Protein AF-0000000084554811 (afdb_homodimer)

Sequence (1140 aa):
MRKYLFRHKGLFVITAIMAILVRTIDVCIAFIFKYITDVAQAGDIEGYKIIVIVMVGYFILNSSMSIIGKNVQHYYIKKTMIFLKMDIFSNILKKDIKDFNGDNSGKYISMLSSDVSLIENDYFTNIFEIIRVIFGFILAVVSMVTLSIEITISVFLLGILSFLLPQIFGEKLSKYRSEYSSSQGVFISKVKDILLGFDVIKSFNVENKMIEEYSKYNNDAESKKNKFNIFETPVGGIAIFMAYGIFTVVFGIGSYLCIKGKITIGTMFACVQLSNNVTQPIMMSIQYINKIKSLKEISAKIEKLSEDTGEDKLLIEKTQFNKEIVFDNISFSYDKERKILNSINLCFKKGKKYAIVGASGGGKSTILKLLLKYYENYSGNILVDGTELKNISSENLYKLEGIIQQNVFIFDASLKDNITLFGSYSNSEINRAIEISGLNPLLIRLKDGLNSELGENGNLLSGGEKQRISIARAVIKNTPIMLLDEATSSLDNETAYAIEKTLVAMKDITSVVVTHRLWGDILKEYDEIIVMKNGEIVEQGNFYELLQLKRYFYGLYYISQGEYEEKEIIMRKYLFRHKGLFVITAIMAILVRTIDVCIAFIFKYITDVAQAGDIEGYKIIVIVMVGYFILNSSMSIIGKNVQHYYIKKTMIFLKMDIFSNILKKDIKDFNGDNSGKYISMLSSDVSLIENDYFTNIFEIIRVIFGFILAVVSMVTLSIEITISVFLLGILSFLLPQIFGEKLSKYRSEYSSSQGVFISKVKDILLGFDVIKSFNVENKMIEEYSKYNNDAESKKNKFNIFETPVGGIAIFMAYGIFTVVFGIGSYLCIKGKITIGTMFACVQLSNNVTQPIMMSIQYINKIKSLKEISAKIEKLSEDTGEDKLLIEKTQFNKEIVFDNISFSYDKERKILNSINLCFKKGKKYAIVGASGGGKSTILKLLLKYYENYSGNILVDGTELKNISSENLYKLEGIIQQNVFIFDASLKDNITLFGSYSNSEINRAIEISGLNPLLIRLKDGLNSELGENGNLLSGGEKQRISIARAVIKNTPIMLLDEATSSLDNETAYAIEKTLVAMKDITSVVVTHRLWGDILKEYDEIIVMKNGEIVEQGNFYELLQLKRYFYGLYYISQGEYEEKEII

InterPro domains:
  IPR003439 ABC transporter-like, ATP-binding domain [PF00005] (341-489)
  IPR003439 ABC transporter-like, ATP-binding domain [PS50893] (325-559)
  IPR003593 AAA+ ATPase domain [SM00382] (350-536)
  IPR011527 ABC transporter type 1, transmembrane domain [PF00664] (13-281)
  IPR011527 ABC transporter type 1, transmembrane domain [PS50929] (13-294)
  IPR017871 ABC transporter-like, conserved site [PS00211] (461-475)
  IPR027417 P-loop containing nucleoside triphosphate hydrolase [G3DSA:3.40.50.300] (315-563)
  IPR027417 P-loop containing nucleoside triphosphate hydrolase [SSF52540] (319-558)
  IPR036640 ABC transporter type 1, transmembrane domain superfamily [G3DSA:1.20.1560.10] (1-311)
  IPR036640 ABC transporter type 1, transmembrane domain superfamily [SSF90123] (2-305)
  IPR039421 Type 1 protein exporter [PTHR43394] (3-554)

Secondary structure (DSSP, 8-state):
-HHHHTTTHHHHHHHHHHHHHHHHHHHTHHHHHHHHHHHHHHT-HHHHHHHHHHHHHHHHHHHHHHHHHHHHHHHHHHHHHHHHHHHHHHHHHTS-HHHHHTS-HHHHHHIIIIIHHHHIIIIIHHHHHHHHHHHHHHHHHHHHHHH-HHHHHHHHHHHHHHHHHHHHTHHHHHHHHHHHHHHHHHHHHHHHHHHHTHHHHHHHT-HHHHHHHHHHHHHHHHHHHHHHHHHHHHHHHHHHHHHHHHHHHHHHHHHHHHHTTSS-HHHHHHHHHHHHHHHHHHHHHHHHHHHHHHTHHHHHHHHHHHH-S------B------SEEEEEEEEEESSSSSEEEEEEEEEEETT-EEEEEE-TTSSHHHHHHHHTTS----EEEEEETTEEGGGB-HHHHHHHEEEE-SS----SSBHHHHHHTT----HHHHHHHHHHHT-HHHHHHSTTGGG-B--GGGTTS-HHHHHHHHHHHHHHHT-SEEEEESTTTTS-HHHHHHHHHHHHH--S-EEEEE-S---HHHHTT-SEEEEEETTEEEEEE-HHHHHHHTSHHHHHHHHHTT----S---/-HHHHTTTHHHHHHHHHHHHHHHHHHHTHHHHHHHHHHHHHHT-HHHHHHHHHHHHHHHHHHHHHHHHHHHHHHHHHHHHHHHHHHHHHHHHHTS-HHHHHTS-HHHHHHIIIIIHHHHIIIIIHHHHHHHHHHHHHHHHHHHHHHH-HHHHHHHHHHHHHHHHHHHHTHHHHHHHHHHHHHHHHHHHHHHHHHHHTHHHHHHHT-HHHHHHHHHHHHHHHHHHHHHHHHHHHHHHHHHHHHHHHHHHHHHHHHHHHHHTTSS-HHHHHHHHHHHHHHHHHHHHHHHHHHHHHHTHHHHHHHHHHHH-S------B------SEEEEEEEEEESSSSSEEEEEEEEEEETT-EEEEEE-TTSSHHHHHHHHTTS----EEEEEETTEEGGGB-HHHHHHHEEEE-SS----SSBHHHHHHTT----HHHHHHHHHHHT-HHHHHHSTTGGG-B--GGGTTS-HHHHHHHHHHHHHHHT-SEEEEESTTTTS-HHHHHHHHHHHHH-SS-EEEEE-S---HHHHTT-SEEEEEETTEEEEEE-HHHHHHHTSHHHHHHHHHTT--------

pLDDT: mean 86.37, std 9.51, range [29.17, 97.5]

Organism: NCBI:txid1418104

Solvent-accessible surface area (backbone atoms only — not comparable to full-atom values): 58310 Å² total; per-residue (Å²): 114,62,74,55,62,54,66,50,47,70,53,45,52,52,33,48,50,34,37,47,50,42,36,54,51,58,58,50,48,26,57,53,51,16,51,46,43,43,27,23,71,69,48,38,66,70,57,43,58,53,47,49,52,51,50,54,53,47,51,54,49,49,42,51,43,46,43,52,31,51,45,47,38,44,52,42,50,39,56,42,48,50,50,50,52,49,52,53,51,54,36,58,69,59,48,51,64,47,64,51,67,72,40,60,66,64,57,56,49,37,48,73,45,60,49,44,49,45,43,45,56,34,38,63,51,32,52,54,49,49,53,29,35,53,53,34,28,53,51,28,52,56,53,30,46,77,73,37,55,72,54,38,52,53,46,50,54,48,45,52,48,44,60,52,56,47,56,71,50,43,62,62,48,50,49,35,44,50,51,20,54,51,36,43,48,52,33,51,52,50,51,48,41,52,58,72,34,40,65,58,33,58,47,63,68,34,56,68,61,50,51,53,54,48,48,53,39,48,48,51,23,42,48,36,40,40,54,30,48,54,57,48,42,53,45,57,39,46,45,53,42,36,54,53,46,43,54,50,47,40,52,50,52,34,28,51,35,27,45,72,64,74,44,51,72,12,52,36,50,20,45,51,56,32,46,51,41,50,49,50,35,58,60,49,47,55,52,46,50,49,39,42,57,68,39,48,64,59,51,48,53,55,53,45,44,62,59,63,51,67,76,84,61,89,50,45,88,48,90,75,86,81,47,35,39,34,36,44,48,27,28,33,38,91,79,79,72,56,71,38,31,50,60,34,71,48,74,49,48,65,51,37,35,36,37,38,35,58,55,87,87,13,36,64,67,53,54,54,38,43,75,68,58,49,54,76,78,50,46,62,45,44,23,52,62,77,38,50,54,85,41,40,33,64,72,34,49,30,65,39,38,25,60,26,56,61,77,68,75,37,53,64,37,26,47,45,37,53,39,47,61,75,52,92,73,54,70,66,50,53,52,50,18,32,61,71,34,62,38,54,68,57,43,68,68,35,91,52,36,54,66,24,69,33,40,66,62,25,68,80,46,52,70,48,54,44,38,26,43,38,42,17,28,29,51,55,65,63,34,55,30,38,38,31,38,38,57,45,70,76,34,55,71,68,60,28,49,54,47,53,52,51,59,69,62,50,76,77,31,19,33,44,32,33,44,83,75,69,46,59,79,59,48,58,70,28,66,30,37,39,32,30,48,82,14,28,76,76,46,74,36,30,52,69,58,41,53,72,63,62,43,72,63,32,50,54,50,33,44,49,21,50,59,70,69,87,63,84,82,120,113,62,74,55,62,54,66,49,48,68,54,46,52,52,33,50,49,34,37,47,50,42,35,54,54,59,57,51,49,27,58,53,51,16,51,47,44,43,28,24,72,71,49,37,66,69,58,43,58,53,47,48,53,50,49,54,54,47,50,54,49,50,42,50,44,45,42,52,31,51,42,47,40,44,52,42,49,40,57,43,48,50,50,50,53,49,51,52,50,53,35,58,69,60,48,49,66,45,65,52,65,72,42,59,66,64,57,56,49,38,48,72,46,59,49,44,50,46,43,45,57,34,37,64,52,32,53,54,51,49,53,32,36,54,52,32,29,53,53,28,52,55,52,31,46,75,72,38,55,72,54,39,52,53,45,50,54,47,45,53,48,43,59,52,57,46,55,72,49,42,62,62,48,50,51,34,44,50,52,20,52,51,35,43,50,52,35,50,52,51,50,48,41,52,58,71,33,41,65,58,35,57,48,63,68,35,56,68,60,50,50,51,55,48,48,53,38,46,48,48,24,42,50,36,41,39,54,30,49,56,56,46,42,52,44,56,38,47,45,54,44,36,54,53,47,43,52,49,48,40,51,48,54,34,28,52,36,26,46,74,64,76,45,50,72,12,52,36,50,20,45,50,55,32,46,51,41,50,49,51,37,59,59,49,47,54,51,47,49,49,41,40,57,68,38,48,64,58,50,49,53,54,52,45,41,62,59,65,49,67,75,83,61,87,50,44,87,45,90,74,87,83,46,36,37,35,36,44,47,27,26,33,38,91,79,78,72,55,72,39,31,52,59,34,71,48,74,49,49,64,51,40,36,36,36,38,36,57,54,88,86,14,36,65,67,53,53,55,38,44,74,66,59,48,53,78,77,50,46,61,44,45,25,51,64,79,38,51,53,87,41,41,34,66,72,34,49,30,65,38,38,26,61,28,55,61,79,68,77,39,51,64,35,26,47,45,38,54,40,48,60,75,51,92,73,54,70,66,50,51,51,50,18,33,58,69,34,62,38,54,67,57,42,68,69,36,89,52,36,53,65,25,70,33,39,66,61,27,70,81,47,52,70,48,55,44,37,26,42,39,42,17,28,29,51,55,65,64,35,56,28,37,38,31,37,41,56,46,71,77,34,56,70,69,60,28,48,55,46,50,52,52,60,68,63,50,74,76,32,20,34,44,34,33,43,83,74,71,46,60,79,58,47,57,69,28,66,30,37,39,31,28,47,84,15,27,75,77,46,74,34,32,52,68,58,41,52,70,63,62,46,71,61,32,50,53,49,35,43,49,22,53,59,69,66,84,64,84,81,119

Foldseek 3Di:
DVCLLCVPVVLNVVLLVLLLVLLLLVLCVLVLLLQCVQCVVVVPVVSNVVSVVVVVVSVVVSVVSVVVSVVSLVVSLVVSLVVLLVLLVVLLVLDFPLVNVVDDPVVSVCLNPVLSVLCSVLPSVLVSVLSNLVSSQVSLLVVLCVLPVVLSVVLVVLLVVLQVVLVVLVVVLVVLVVQLVVLVVVLVVLVVVCVVCVVVCVVVVVVVVSVVVNVVSVVSNVVSVVVSVVSVVVSVVSLVVSLVVSLCSLCVVVVVCVVVVNHPPSSSSSNNSSSCSNSVSSVVVVVSVVSVVVSVVSVVVSVVSNVVSDDVQQADQDQDFDWKKWFAQKWDDPVVPAILAGGETDIFTFWAEEEEEEDPSLCQVVVVCVLLVSDDPIPGAIAGVHHGPVRHDSVNSVLQEAEQDPDFFAAQFFLLCLLCVPDDDDPVLLVVLCVLLVCVVVQVVAPVRRRGGQHHRNPVDDPSNRLSSSSSNRVSSPHQEYEYEQSCVRPPPVSSVSNLQSVLPDTRHGYYYYHLDPDLVSQQSGQKYFYTDSNYTDDMGGSVVVCVVCPDVVQSNVVVVVPDDPDDPD/DVCLLCVPVPLNVVLLVLLLVLLLLVLCVLVLLLQCVQCVVVVPVVSNVVSVVVVVVSVVVSVVSVVVSVVSLVVSLVVSLVVLLVLLVVLLVLDFPLVNVVDDPVVSVCLNPVLSVLCSVLPSVLVSVLSNLVSSQVSLLVVLCVLPVVLSVVLVVLLVVLQVVLVVLVVVLVVLVVQLVVLVVVLVVLVVVCVVCVVVCVVVVVVVVSVVVNVVSVVSNVVSVVVSVVSVVVSVVSLVVSLVVSLCSLCVVVVVCVVVVNHPPSSSSSNNSSSCSNSVSSVVVVVSVVSVVVSVVSVVVSVVSVVVSDDVQQADQDQDFDWKKWFAQKWDDPVVPDILAGGETDIFTFWAEEEEEEDPSLCQVVVVCVLLVSDDPIPGAIDGVHHGPVRHDSVNSVLQEAEQDPDFFAAQFFLLCLLCVVDDDDPVLLVVLCVLLVCVVVQVVAPVRRRGGQHHRNPVDDPSNRLSSSSSNRVSSPHQEYEYEQSCVRPDPVSSVSNLQSVLPDTRHGYYYYHLDPDLVSQQSGQKYFYTDSNYTDDMGGSVVVCVVCADVVQSNVVVVVPDDPPPPD

Nearest PDB structures (foldseek):
  6hrc-assembly2_D  TM=7.635E-01  e=1.733E-28  Campylobacter jejuni
  7y1n-assembly1_A  TM=8.072E-01  e=3.208E-26  Rattus norvegicus
  7vls-assembly1_A  TM=7.874E-01  e=6.616E-26  Rattus norvegicus
  7vlu-assembly1_A  TM=8.103E-01  e=3.285E-25  Rattus norvegicus
  7y1j-assembly1_A  TM=7.898E-01  e=7.133E-25  Rattus norvegicus

Radius of gyration: 38.11 Å; Cα contacts (8 Å, |Δi|>4): 1697; chains: 2; bounding box: 71×117×76 Å

Structure (mmCIF, N/CA/C/O backbone):
data_AF-0000000084554811-model_v1
#
loop_
_entity.id
_entity.type
_entity.pdbx_description
1 polymer 'ABC transporter family protein'
#
loop_
_atom_site.group_PDB
_atom_site.id
_atom_site.type_symbol
_atom_site.label_atom_id
_atom_site.label_alt_id
_atom_site.label_comp_id
_atom_site.label_asym_id
_atom_site.label_entity_id
_atom_site.label_seq_id
_atom_site.pdbx_PDB_ins_code
_atom_site.Cartn_x
_atom_site.Cartn_y
_atom_site.Cartn_z
_atom_site.occupancy
_atom_site.B_iso_or_equiv
_atom_site.auth_seq_id
_atom_site.auth_comp_id
_atom_site.auth_asym_id
_atom_site.auth_atom_id
_atom_site.pdbx_PDB_model_num
ATOM 1 N N . MET A 1 1 ? -18.188 -15.961 6.262 1 83.44 1 MET A N 1
ATOM 2 C CA . MET A 1 1 ? -18.078 -15.852 4.809 1 83.44 1 MET A CA 1
ATOM 3 C C . MET A 1 1 ? -19.078 -16.766 4.109 1 83.44 1 MET A C 1
ATOM 5 O O . MET A 1 1 ? -19.312 -16.625 2.908 1 83.44 1 MET A O 1
ATOM 9 N N . ARG A 1 2 ? -19.781 -17.562 4.93 1 84.38 2 ARG A N 1
ATOM 10 C CA . ARG A 1 2 ? -20.75 -18.516 4.395 1 84.38 2 ARG A CA 1
ATOM 11 C C . ARG A 1 2 ? -22 -17.797 3.881 1 84.38 2 ARG A C 1
ATOM 13 O O . ARG A 1 2 ? -22.609 -18.219 2.904 1 84.38 2 ARG A O 1
ATOM 20 N N . LYS A 1 3 ? -22.328 -16.703 4.59 1 86.94 3 LYS A N 1
ATOM 21 C CA . LYS A 1 3 ? -23.484 -15.914 4.18 1 86.94 3 LYS A CA 1
ATOM 22 C C . LYS A 1 3 ? -23.344 -15.422 2.74 1 86.94 3 LYS A C 1
ATOM 24 O O . LYS A 1 3 ? -24.312 -15.383 1.987 1 86.94 3 LYS A O 1
ATOM 29 N N . TYR A 1 4 ? -22.156 -15.195 2.328 1 90.44 4 TYR A N 1
ATOM 30 C CA . TYR A 1 4 ? -21.891 -14.664 0.998 1 90.44 4 TYR A CA 1
ATOM 31 C C . TYR A 1 4 ? -21.766 -15.781 -0.027 1 90.44 4 TYR A C 1
ATOM 33 O O . TYR A 1 4 ? -22.172 -15.617 -1.184 1 90.44 4 TYR A O 1
ATOM 41 N N . LEU A 1 5 ? -21.25 -16.891 0.424 1 91.62 5 LEU A N 1
ATOM 42 C CA . LEU A 1 5 ? -21.047 -18.047 -0.448 1 91.62 5 LEU A CA 1
ATOM 43 C C . LEU A 1 5 ? -22.391 -18.578 -0.955 1 91.62 5 LEU A C 1
ATOM 45 O O . LEU A 1 5 ? -22.516 -18.938 -2.131 1 91.62 5 LEU A O 1
ATOM 49 N N . PHE A 1 6 ? -23.438 -18.578 -0.085 1 92 6 PHE A N 1
ATOM 50 C CA . PHE A 1 6 ? -24.688 -19.219 -0.439 1 92 6 PHE A CA 1
ATOM 51 C C . PHE A 1 6 ? -25.766 -18.172 -0.717 1 92 6 PHE A C 1
ATOM 53 O O . PHE A 1 6 ? -26.953 -18.484 -0.709 1 92 6 PHE A O 1
ATOM 60 N N . ARG A 1 7 ? -25.328 -16.906 -0.857 1 89.69 7 ARG A N 1
ATOM 61 C CA . ARG A 1 7 ? -26.281 -15.859 -1.201 1 89.69 7 ARG A CA 1
ATOM 62 C C . ARG A 1 7 ? -27 -16.172 -2.504 1 89.69 7 ARG A C 1
ATOM 64 O O . ARG A 1 7 ? -28.219 -15.992 -2.609 1 89.69 7 ARG A O 1
ATOM 71 N N . HIS A 1 8 ? -26.172 -16.656 -3.459 1 92.75 8 HIS A N 1
ATOM 72 C CA . HIS A 1 8 ? -26.703 -17.141 -4.73 1 92.75 8 HIS A CA 1
ATOM 73 C C . HIS A 1 8 ? -26.578 -18.641 -4.855 1 92.75 8 HIS A C 1
ATOM 75 O O . HIS A 1 8 ? -25.766 -19.141 -5.641 1 92.75 8 HIS A O 1
ATOM 81 N N . LYS A 1 9 ? -27.438 -19.359 -4.199 1 93.75 9 LYS A N 1
ATOM 82 C CA . LYS A 1 9 ? -27.344 -20.797 -4.055 1 93.75 9 LYS A CA 1
ATOM 83 C C . LYS A 1 9 ? -27.469 -21.5 -5.406 1 93.75 9 LYS A C 1
ATOM 85 O O . LYS A 1 9 ? -26.75 -22.453 -5.688 1 93.75 9 LYS A O 1
ATOM 90 N N . GLY A 1 10 ? -28.391 -20.953 -6.211 1 94.5 10 GLY A N 1
ATOM 91 C CA . GLY A 1 10 ? -28.578 -21.562 -7.52 1 94.5 10 GLY A CA 1
ATOM 92 C C . GLY A 1 10 ? -27.312 -21.516 -8.375 1 94.5 10 GLY A C 1
ATOM 93 O O . GLY A 1 10 ? -26.891 -22.531 -8.922 1 94.5 10 GLY A O 1
ATOM 94 N N . LEU A 1 11 ? -26.703 -20.391 -8.438 1 94.12 11 LEU A N 1
ATOM 95 C CA . LEU A 1 11 ? -25.5 -20.219 -9.242 1 94.12 11 LEU A CA 1
ATOM 96 C C . LEU A 1 11 ? -24.328 -21 -8.633 1 94.12 11 LEU A C 1
ATOM 98 O O . LEU A 1 11 ? -23.484 -21.516 -9.367 1 94.12 11 LEU A O 1
ATOM 102 N N . PHE A 1 12 ? -24.297 -21.094 -7.328 1 95.44 12 PHE A N 1
ATOM 103 C CA . PHE A 1 12 ? -23.25 -21.859 -6.648 1 95.44 12 PHE A CA 1
ATOM 104 C C . PHE A 1 12 ? -23.328 -23.328 -7.012 1 95.44 12 PHE A C 1
ATOM 106 O O . PHE A 1 12 ? -22.312 -23.953 -7.355 1 95.44 12 PHE A O 1
ATOM 113 N N . VAL A 1 13 ? -24.531 -23.906 -6.98 1 95.56 13 VAL A N 1
ATOM 114 C CA . VAL A 1 13 ? -24.734 -25.312 -7.258 1 95.56 13 VAL A CA 1
ATOM 115 C C . VAL A 1 13 ? -24.406 -25.609 -8.719 1 95.56 13 VAL A C 1
ATOM 117 O O . VAL A 1 13 ? -23.766 -26.609 -9.031 1 95.56 13 VAL A O 1
ATOM 120 N N . ILE A 1 14 ? -24.812 -24.719 -9.57 1 95.94 1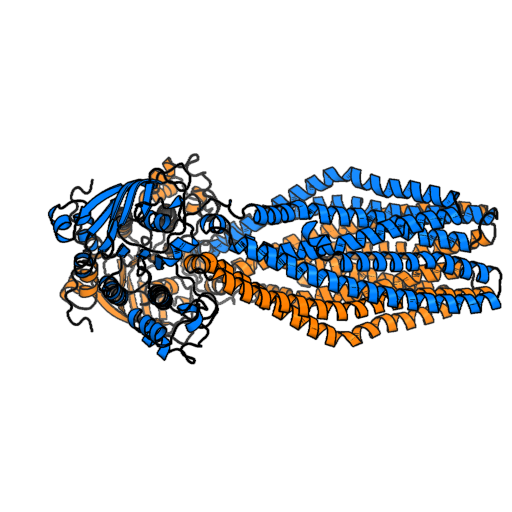4 ILE A N 1
ATOM 121 C CA . ILE A 1 14 ? -24.547 -24.906 -11 1 95.94 14 ILE A CA 1
ATOM 122 C C . ILE A 1 14 ? -23.047 -24.891 -11.25 1 95.94 14 ILE A C 1
ATOM 124 O O . ILE A 1 14 ? -22.531 -25.688 -12.039 1 95.94 14 ILE A O 1
ATOM 128 N N . THR A 1 15 ? -22.375 -23.984 -10.617 1 94.94 15 THR A N 1
ATOM 129 C CA . THR A 1 15 ? -20.922 -23.906 -10.781 1 94.94 15 THR A CA 1
ATOM 130 C C . THR A 1 15 ? -20.234 -25.156 -10.227 1 94.94 15 THR A C 1
ATOM 132 O O . THR A 1 15 ? -19.297 -25.656 -10.828 1 94.94 15 THR A O 1
ATOM 135 N N . ALA A 1 16 ? -20.703 -25.672 -9.148 1 95.06 16 ALA A N 1
ATOM 136 C CA . ALA A 1 16 ? -20.141 -26.875 -8.539 1 95.06 16 ALA A CA 1
ATOM 137 C C . ALA A 1 16 ? -20.359 -28.094 -9.43 1 95.06 16 ALA A C 1
ATOM 139 O O . ALA A 1 16 ? -19.453 -28.891 -9.641 1 95.06 16 ALA A O 1
ATOM 140 N N . ILE A 1 17 ? -21.531 -28.156 -9.977 1 95.69 17 ILE A N 1
ATOM 141 C CA . ILE A 1 17 ? -21.859 -29.281 -10.859 1 95.69 17 ILE A CA 1
ATOM 142 C C . ILE A 1 17 ? -21 -29.234 -12.117 1 95.69 17 ILE A C 1
ATOM 144 O O . ILE A 1 17 ? -20.516 -30.266 -12.578 1 95.69 17 ILE A O 1
ATOM 148 N N . MET A 1 18 ? -20.859 -28.062 -12.625 1 94.25 18 MET A N 1
ATOM 149 C CA . MET A 1 18 ? -20.016 -27.906 -13.805 1 94.25 18 MET A CA 1
ATOM 150 C C . MET A 1 18 ? -18.562 -28.297 -13.5 1 94.25 18 MET A C 1
ATOM 152 O O . MET A 1 18 ? -17.891 -28.906 -14.336 1 94.25 18 MET A O 1
ATOM 156 N N . ALA A 1 19 ? -18.141 -27.984 -12.328 1 92.44 19 ALA A N 1
ATOM 157 C CA . ALA A 1 19 ? -16.781 -28.328 -11.922 1 92.44 19 ALA A CA 1
ATOM 158 C C . ALA A 1 19 ? -16.609 -29.844 -11.82 1 92.44 19 ALA A C 1
ATOM 160 O O . ALA A 1 19 ? -15.617 -30.406 -12.281 1 92.44 19 ALA A O 1
ATOM 161 N N . ILE A 1 20 ? -17.578 -30.484 -11.32 1 93.94 20 ILE A N 1
ATOM 162 C CA . ILE A 1 20 ? -17.562 -31.938 -11.156 1 93.94 20 ILE A CA 1
ATOM 163 C C . ILE A 1 20 ? -17.625 -32.625 -12.531 1 93.94 20 ILE A C 1
ATOM 165 O O . ILE A 1 20 ? -16.891 -33.562 -12.789 1 93.94 20 ILE A O 1
ATOM 169 N N . LEU A 1 21 ? -18.438 -32.062 -13.352 1 93.38 21 LEU A N 1
ATOM 170 C CA . LEU A 1 21 ? -18.594 -32.594 -14.695 1 93.38 21 LEU A CA 1
ATOM 171 C C . LEU A 1 21 ? -17.297 -32.531 -15.484 1 93.38 21 LEU A C 1
ATOM 173 O O . LEU A 1 21 ? -16.891 -33.469 -16.141 1 93.38 21 LEU A O 1
ATOM 177 N N . VAL A 1 22 ? -16.703 -31.422 -15.398 1 89.88 22 VAL A N 1
ATOM 178 C CA . VAL A 1 22 ? -15.445 -31.219 -16.125 1 89.88 22 VAL A CA 1
ATOM 179 C C . VAL A 1 22 ? -14.383 -32.188 -15.586 1 89.88 22 VAL A C 1
ATOM 181 O O . VAL A 1 22 ? -13.617 -32.75 -16.359 1 89.88 22 VAL A O 1
ATOM 184 N N . ARG A 1 23 ? -14.336 -32.375 -14.289 1 88.44 23 ARG A N 1
ATOM 185 C CA . ARG A 1 23 ? -13.359 -33.25 -13.672 1 88.44 23 ARG A CA 1
ATOM 186 C C . ARG A 1 23 ? -13.617 -34.719 -14.062 1 88.44 23 ARG A C 1
ATOM 188 O O . ARG A 1 23 ? -12.68 -35.469 -14.297 1 88.44 23 ARG A O 1
ATOM 195 N N . THR A 1 24 ? -14.867 -35.062 -14.125 1 91.56 24 THR A N 1
ATOM 196 C CA . THR A 1 24 ? -15.242 -36.406 -14.539 1 91.56 24 THR A CA 1
ATOM 197 C C . THR A 1 24 ? -14.766 -36.688 -15.969 1 91.56 24 THR A C 1
ATOM 199 O O . THR A 1 24 ? -14.219 -37.75 -16.25 1 91.56 24 THR A O 1
ATOM 202 N N . ILE A 1 25 ? -14.891 -35.688 -16.781 1 90.62 25 ILE A N 1
ATOM 203 C CA . ILE A 1 25 ? -14.438 -35.812 -18.172 1 90.62 25 ILE A CA 1
ATOM 204 C C . ILE A 1 25 ? -12.914 -35.938 -18.203 1 90.62 25 ILE A C 1
ATOM 206 O O . ILE A 1 25 ? -12.359 -36.719 -18.953 1 90.62 25 ILE A O 1
ATOM 210 N N . ASP A 1 26 ? -12.234 -35.25 -17.359 1 86.69 26 ASP A N 1
ATOM 211 C CA . ASP A 1 26 ? -10.773 -35.25 -17.312 1 86.69 26 ASP A CA 1
ATOM 212 C C . ASP A 1 26 ? -10.234 -36.625 -16.922 1 86.69 26 ASP A C 1
ATOM 214 O O . ASP A 1 26 ? -9.242 -37.094 -17.484 1 86.69 26 ASP A O 1
ATOM 218 N N . VAL A 1 27 ? -10.914 -37.281 -16.031 1 87.31 27 VAL A N 1
ATOM 219 C CA . VAL A 1 27 ? -10.453 -38.562 -15.523 1 87.31 27 VAL A CA 1
ATOM 220 C C . VAL A 1 27 ? -10.672 -39.625 -16.578 1 87.31 27 VAL A C 1
ATOM 222 O O . VAL A 1 27 ? -9.914 -40.625 -16.656 1 87.31 27 VAL A O 1
ATOM 225 N N . CYS A 1 28 ? -11.625 -39.406 -17.484 1 89.69 28 CYS A N 1
ATOM 226 C CA . CYS A 1 28 ? -11.953 -40.406 -18.516 1 89.69 28 CYS A CA 1
ATOM 227 C C . CYS A 1 28 ? -10.828 -40.5 -19.547 1 89.69 28 CYS A C 1
ATOM 229 O O . CYS A 1 28 ? -10.766 -41.5 -20.281 1 89.69 28 CYS A O 1
ATOM 231 N N . ILE A 1 29 ? 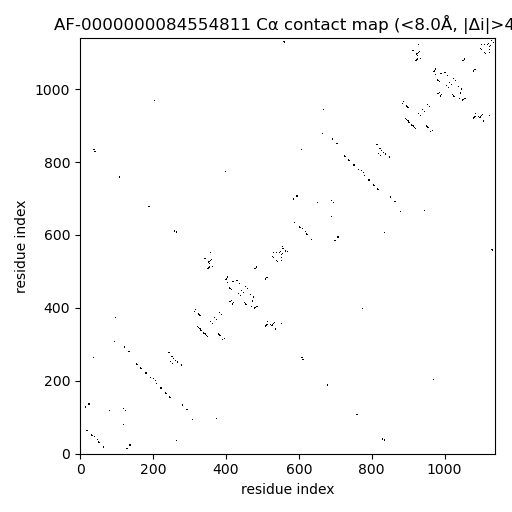-9.898 -39.594 -19.5 1 87.75 29 ILE A N 1
ATOM 232 C CA . ILE A 1 29 ? -8.797 -39.594 -20.453 1 87.75 29 ILE A CA 1
ATOM 233 C C . ILE A 1 29 ? -7.91 -40.812 -20.203 1 87.75 29 ILE A C 1
ATOM 235 O O . ILE A 1 29 ? -7.344 -41.375 -21.141 1 87.75 29 ILE A O 1
ATOM 239 N N . ALA A 1 30 ? -7.848 -41.219 -19 1 88.12 30 ALA A N 1
ATOM 240 C CA . ALA A 1 30 ? -7.027 -42.375 -18.641 1 88.12 30 ALA A CA 1
ATOM 241 C C . ALA A 1 30 ? -7.492 -43.625 -19.375 1 88.12 30 ALA A C 1
ATOM 243 O O . ALA A 1 30 ? -6.672 -44.406 -19.859 1 88.12 30 ALA A O 1
ATOM 244 N N . PHE A 1 31 ? -8.758 -43.812 -19.562 1 90.25 31 PHE A N 1
ATOM 245 C CA . PHE A 1 31 ? -9.312 -44.969 -20.219 1 90.25 31 PHE A CA 1
ATOM 246 C C . PHE A 1 31 ? -9.117 -44.906 -21.734 1 90.25 31 PHE A C 1
ATOM 248 O O . PHE A 1 31 ? -8.945 -45.938 -22.391 1 90.25 31 PHE A O 1
ATOM 255 N N . ILE A 1 32 ? -9.164 -43.719 -22.188 1 90.19 32 ILE A N 1
ATOM 256 C CA . ILE A 1 32 ? -8.914 -43.531 -23.625 1 90.19 32 ILE A CA 1
ATOM 257 C C . ILE A 1 32 ? -7.465 -43.906 -23.938 1 90.19 32 ILE A C 1
ATOM 259 O O . ILE A 1 32 ? -7.195 -44.594 -24.922 1 90.19 32 ILE A O 1
ATOM 263 N N . PHE A 1 33 ? -6.57 -43.531 -23.078 1 86.56 33 PHE A N 1
ATOM 264 C CA . PHE A 1 33 ? -5.16 -43.875 -23.266 1 86.56 33 PHE A CA 1
ATOM 265 C C . PHE A 1 33 ? -4.914 -45.344 -23.109 1 86.56 33 PHE A C 1
ATOM 267 O O . PHE A 1 33 ? -4.082 -45.938 -23.828 1 86.56 33 PHE A O 1
ATOM 274 N N . LYS A 1 34 ? -5.637 -45.906 -22.219 1 89.25 34 LYS A N 1
ATOM 275 C CA . LYS A 1 34 ? -5.539 -47.375 -22.078 1 89.25 34 LYS A CA 1
ATOM 276 C C . LYS A 1 34 ? -5.934 -48.094 -23.375 1 89.25 34 LYS A C 1
ATOM 278 O O . LYS A 1 34 ? -5.184 -48.906 -23.875 1 89.25 34 LYS A O 1
ATOM 283 N N . TYR A 1 35 ? -7.031 -47.656 -23.891 1 90.19 35 TYR A N 1
ATOM 284 C CA . TYR A 1 35 ? -7.582 -48.344 -25.062 1 90.19 35 TYR A CA 1
ATOM 285 C C . TYR A 1 35 ? -6.703 -48.125 -26.281 1 90.19 35 TYR A C 1
ATOM 287 O O . TYR A 1 35 ? -6.48 -49.031 -27.078 1 90.19 35 TYR A O 1
ATOM 295 N N . ILE A 1 36 ? -6.164 -46.969 -26.406 1 89.75 36 ILE A N 1
ATOM 296 C CA . ILE A 1 36 ? -5.352 -46.656 -27.578 1 89.75 36 ILE A CA 1
ATOM 297 C C . ILE A 1 36 ? -4.043 -47.438 -27.516 1 89.75 36 ILE A C 1
ATOM 299 O O . ILE A 1 36 ? -3.537 -47.906 -28.531 1 89.75 36 ILE A O 1
ATOM 303 N N . THR A 1 37 ? -3.5 -47.594 -26.344 1 88.62 37 THR A N 1
ATOM 304 C CA . THR A 1 37 ? -2.262 -48.344 -26.172 1 88.62 37 THR A CA 1
ATOM 305 C C . THR A 1 37 ? -2.492 -49.844 -26.406 1 88.62 37 THR A C 1
ATOM 307 O O . THR A 1 37 ? -1.681 -50.5 -27.062 1 88.62 37 THR A O 1
ATOM 310 N N . ASP A 1 38 ? -3.594 -50.344 -25.922 1 89.5 38 ASP A N 1
ATOM 311 C CA . ASP A 1 38 ? -3.902 -51.75 -26.094 1 89.5 38 ASP A CA 1
ATOM 312 C C . ASP A 1 38 ? -4.152 -52.094 -27.562 1 89.5 38 ASP A C 1
ATOM 314 O O . ASP A 1 38 ? -3.732 -53.156 -28.062 1 89.5 38 ASP A O 1
ATOM 318 N N . VAL A 1 39 ? -4.832 -51.188 -28.25 1 90 39 VAL A N 1
ATOM 319 C CA . VAL A 1 39 ? -5.098 -51.406 -29.656 1 90 39 VAL A CA 1
ATOM 320 C C . VAL A 1 39 ? -3.793 -51.344 -30.453 1 90 39 VAL A C 1
ATOM 322 O O . VAL A 1 39 ? -3.605 -52.094 -31.422 1 90 39 VAL A O 1
ATOM 325 N N . ALA A 1 40 ? -2.922 -50.5 -30.062 1 87.44 40 ALA A N 1
ATOM 326 C CA . ALA A 1 40 ? -1.615 -50.375 -30.703 1 87.44 40 ALA A CA 1
ATOM 327 C C . ALA A 1 40 ? -0.808 -51.656 -30.516 1 87.44 40 ALA A C 1
ATOM 329 O O . ALA A 1 40 ? -0.154 -52.125 -31.453 1 87.44 40 ALA A O 1
ATOM 330 N N . GLN A 1 41 ? -0.887 -52.156 -29.344 1 86 41 GLN A N 1
ATOM 331 C CA . GLN A 1 41 ? -0.154 -53.375 -29.047 1 86 41 GLN A CA 1
ATOM 332 C C . GLN A 1 41 ? -0.712 -54.562 -29.812 1 86 41 GLN A C 1
ATOM 334 O O . GLN A 1 41 ? 0.045 -55.406 -30.297 1 86 41 GLN A O 1
ATOM 339 N N . ALA A 1 42 ? -2.012 -54.656 -29.969 1 88.69 42 ALA A N 1
ATOM 340 C CA . ALA A 1 42 ? -2.684 -55.75 -30.625 1 88.69 42 ALA A CA 1
ATOM 341 C C . ALA A 1 42 ? -2.586 -55.656 -32.156 1 88.69 42 ALA A C 1
ATOM 343 O O . ALA A 1 42 ? -2.834 -56.625 -32.875 1 88.69 42 ALA A O 1
ATOM 344 N N . GLY A 1 43 ? -2.148 -54.5 -32.688 1 88.56 43 GLY A N 1
ATOM 345 C CA . GLY A 1 43 ? -2.076 -54.25 -34.125 1 88.56 43 GLY A CA 1
ATOM 346 C C . GLY A 1 43 ? -3.439 -54.156 -34.781 1 88.56 43 GLY A C 1
ATOM 347 O O . GLY A 1 43 ? -3.602 -54.531 -35.938 1 88.56 43 GLY A O 1
ATOM 348 N N . ASP A 1 44 ? -4.434 -53.75 -34.031 1 91.5 44 ASP A N 1
ATOM 349 C CA . ASP A 1 44 ? -5.812 -53.656 -34.5 1 91.5 44 ASP A CA 1
ATOM 350 C C . ASP A 1 44 ? -6.07 -52.312 -35.188 1 91.5 44 ASP A C 1
ATOM 352 O O . ASP A 1 44 ? -6.375 -51.312 -34.5 1 91.5 44 ASP A O 1
ATOM 356 N N . ILE A 1 45 ? -6.133 -52.25 -36.531 1 91.31 45 ILE A N 1
ATOM 357 C CA . ILE A 1 45 ? -6.262 -51 -37.281 1 91.31 45 ILE A CA 1
ATOM 358 C C . ILE A 1 45 ? -7.688 -50.469 -37.156 1 91.31 45 ILE A C 1
ATOM 360 O O . ILE A 1 45 ? -7.902 -49.25 -37.125 1 91.31 45 ILE A O 1
ATOM 364 N N . GLU A 1 46 ? -8.656 -51.375 -37.125 1 91.69 46 GLU A N 1
ATOM 365 C CA . GLU A 1 46 ? -10.047 -50.938 -37 1 91.69 46 GLU A CA 1
ATOM 366 C C . GLU A 1 46 ? -10.297 -50.312 -35.625 1 91.69 46 GLU A C 1
ATOM 368 O O . GLU A 1 46 ? -10.945 -49.25 -35.531 1 91.69 46 GLU A O 1
ATOM 373 N N . GLY A 1 47 ? -9.773 -50.938 -34.625 1 91.81 47 GLY A N 1
ATOM 374 C CA . GLY A 1 47 ? -9.875 -50.344 -33.312 1 91.81 47 GLY A CA 1
ATOM 375 C C . GLY A 1 47 ? -9.18 -49 -33.188 1 91.81 47 GLY A C 1
ATOM 376 O O . GLY A 1 47 ? -9.672 -48.094 -32.5 1 91.81 47 GLY A O 1
ATOM 377 N N . TYR A 1 48 ? -8.156 -48.906 -33.969 1 91.69 48 TYR A N 1
ATOM 378 C CA . TYR A 1 48 ? -7.383 -47.656 -33.969 1 91.69 48 TYR A CA 1
ATOM 379 C C . TYR A 1 48 ? -8.203 -46.5 -34.531 1 91.69 48 TYR A C 1
ATOM 381 O O . TYR A 1 48 ? -8.227 -45.406 -33.969 1 91.69 48 TYR A O 1
ATOM 389 N N . LYS A 1 49 ? -8.883 -46.656 -35.594 1 92.06 49 LYS A N 1
ATOM 390 C CA . LYS A 1 49 ? -9.68 -45.594 -36.219 1 92.06 49 LYS A CA 1
ATOM 391 C C . LYS A 1 49 ? -10.781 -45.125 -35.281 1 92.06 49 LYS A C 1
ATOM 393 O O . LYS A 1 49 ? -11.008 -43.906 -35.156 1 92.06 49 LYS A O 1
ATOM 398 N N . ILE A 1 50 ? -11.359 -46.031 -34.625 1 93.25 50 ILE A N 1
ATOM 399 C CA . ILE A 1 50 ? -12.469 -45.688 -33.719 1 93.25 50 ILE A CA 1
ATOM 400 C C . ILE A 1 50 ? -11.945 -44.906 -32.531 1 93.25 50 ILE A C 1
ATOM 402 O O . ILE A 1 50 ? -12.523 -43.875 -32.156 1 93.25 50 ILE A O 1
ATOM 406 N N . ILE A 1 51 ? -10.859 -45.281 -32 1 92.19 51 ILE A N 1
ATOM 407 C CA . ILE A 1 51 ? -10.367 -44.688 -30.766 1 92.19 51 ILE A CA 1
ATOM 408 C C . ILE A 1 51 ? -9.828 -43.281 -31.062 1 92.19 51 ILE A C 1
ATOM 410 O O . ILE A 1 51 ? -9.914 -42.375 -30.234 1 92.19 51 ILE A O 1
ATOM 414 N N . VAL A 1 52 ? -9.32 -43.094 -32.188 1 90.19 52 VAL A N 1
ATOM 415 C CA . VAL A 1 52 ? -8.828 -41.75 -32.562 1 90.19 52 VAL A CA 1
ATOM 416 C C . VAL A 1 52 ? -9.992 -40.781 -32.656 1 90.19 52 VAL A C 1
ATOM 418 O O . VAL A 1 52 ? -9.891 -39.625 -32.219 1 90.19 52 VAL A O 1
ATOM 421 N N . ILE A 1 53 ? -11.086 -41.219 -33.188 1 92.06 53 ILE A N 1
ATOM 422 C CA . ILE A 1 53 ? -12.281 -40.375 -33.312 1 92.06 53 ILE A CA 1
ATOM 423 C C . ILE A 1 53 ? -12.812 -40.062 -31.906 1 92.06 53 ILE A C 1
ATOM 425 O O . ILE A 1 53 ? -13.211 -38.938 -31.625 1 92.06 53 ILE A O 1
ATOM 429 N N . VAL A 1 54 ? -12.742 -41.031 -31.062 1 92.62 54 VAL A N 1
ATOM 430 C CA . VAL A 1 54 ? -13.211 -40.844 -29.688 1 92.62 54 VAL A CA 1
ATOM 431 C C . VAL A 1 54 ? -12.312 -39.844 -28.969 1 92.62 54 VAL A C 1
ATOM 433 O O . VAL A 1 54 ? -12.797 -39.031 -28.188 1 92.62 54 VAL A O 1
ATOM 436 N N . MET A 1 55 ? -11.07 -39.906 -29.234 1 90.69 55 MET A N 1
ATOM 437 C CA . MET A 1 55 ? -10.109 -39 -28.594 1 90.69 55 MET A CA 1
ATOM 438 C C . MET A 1 55 ? -10.359 -37.562 -29.016 1 90.69 55 MET A C 1
ATOM 440 O O . MET A 1 55 ? -10.352 -36.656 -28.188 1 90.69 55 MET A O 1
ATOM 444 N N . VAL A 1 56 ? -10.562 -37.344 -30.281 1 88.5 56 VAL A N 1
ATOM 445 C CA . VAL A 1 56 ? -10.828 -36 -30.781 1 88.5 56 VAL A CA 1
ATOM 446 C C . VAL A 1 56 ? -12.133 -35.469 -30.203 1 88.5 56 VAL A C 1
ATOM 448 O O . VAL A 1 56 ? -12.195 -34.312 -29.766 1 88.5 56 VAL A O 1
ATOM 451 N N . GLY A 1 57 ? -13.148 -36.281 -30.234 1 89.75 57 GLY A N 1
ATOM 452 C CA . GLY A 1 57 ? -14.406 -35.906 -29.609 1 89.75 57 GLY A CA 1
ATOM 453 C C . GLY A 1 57 ? -14.266 -35.562 -28.141 1 89.75 57 GLY A C 1
ATOM 454 O O . GLY A 1 57 ? -14.875 -34.625 -27.656 1 89.75 57 GLY A O 1
ATOM 455 N N . TYR A 1 58 ? -13.438 -36.312 -27.422 1 89.56 58 TYR A N 1
ATOM 456 C CA . TYR A 1 58 ? -13.172 -36.094 -26 1 89.56 58 TYR A CA 1
ATOM 457 C C . TYR A 1 58 ? -12.523 -34.719 -25.766 1 89.56 58 TYR A C 1
ATOM 459 O O . TYR A 1 58 ? -12.898 -34 -24.859 1 89.56 58 TYR A O 1
ATOM 467 N N . PHE A 1 59 ? -11.633 -34.469 -26.625 1 85.69 59 PHE A N 1
ATOM 468 C CA . PHE A 1 59 ? -10.891 -33.219 -26.484 1 85.69 59 PHE A CA 1
ATOM 469 C C . PHE A 1 59 ? -11.805 -32 -26.688 1 85.69 59 PHE A C 1
ATOM 471 O O . PHE A 1 59 ? -11.719 -31.031 -25.953 1 85.69 59 PHE A O 1
ATOM 478 N N . ILE A 1 60 ? -12.633 -32.031 -27.609 1 87.31 60 ILE A N 1
ATOM 479 C CA . ILE A 1 60 ? -13.562 -30.953 -27.906 1 87.31 60 ILE A CA 1
ATOM 480 C C . ILE A 1 60 ? -14.555 -30.797 -26.75 1 87.31 60 ILE A C 1
ATOM 482 O O . ILE A 1 60 ? -14.828 -29.688 -26.297 1 87.31 60 ILE A O 1
ATOM 486 N N . LEU A 1 61 ? -14.961 -31.922 -26.297 1 90.06 61 LEU A N 1
ATOM 487 C CA . LEU A 1 61 ? -15.93 -31.906 -25.219 1 90.06 61 LEU A CA 1
ATOM 488 C C . LEU A 1 61 ? -15.312 -31.344 -23.938 1 90.06 61 LEU A C 1
ATOM 490 O O . LEU A 1 61 ? -15.914 -30.516 -23.266 1 90.06 61 LEU A O 1
ATOM 494 N N . ASN A 1 62 ? -14.141 -31.812 -23.656 1 88.44 62 ASN A N 1
ATOM 495 C CA . ASN A 1 62 ? -13.453 -31.359 -22.453 1 88.44 62 ASN A CA 1
ATOM 496 C C . ASN A 1 62 ? -13.172 -29.859 -22.5 1 88.44 62 ASN A C 1
ATOM 498 O O . ASN A 1 62 ? -13.414 -29.141 -21.516 1 88.44 62 ASN A O 1
ATOM 502 N N . SER A 1 63 ? -12.742 -29.344 -23.625 1 85.69 63 SER A N 1
ATOM 503 C CA . SER A 1 63 ? -12.422 -27.922 -23.781 1 85.69 63 SER A CA 1
ATOM 504 C C . SER A 1 63 ? -13.672 -27.062 -23.688 1 85.69 63 SER A C 1
ATOM 506 O O . SER A 1 63 ? -13.664 -26.031 -23.016 1 85.69 63 SER A O 1
ATOM 508 N N . SER A 1 64 ? -14.719 -27.5 -24.312 1 88.88 64 SER A N 1
ATOM 509 C CA . SER A 1 64 ? -15.961 -26.734 -24.312 1 88.88 64 SER A CA 1
ATOM 510 C C . SER A 1 64 ? -16.562 -26.688 -22.906 1 88.88 64 SER A C 1
ATOM 512 O O . SER A 1 64 ? -16.969 -25.609 -22.438 1 88.88 64 SER A O 1
ATOM 514 N N . MET A 1 65 ? -16.562 -27.797 -22.297 1 90.25 65 MET A N 1
ATOM 515 C CA . MET A 1 65 ? -17.125 -27.859 -20.953 1 90.25 65 MET A CA 1
ATOM 516 C C . MET A 1 65 ? -16.281 -27.062 -19.969 1 90.25 65 MET A C 1
ATOM 518 O O . MET A 1 65 ? -16.828 -26.453 -19.047 1 90.25 65 MET A O 1
ATOM 522 N N . SER A 1 66 ? -15.047 -27.094 -20.172 1 89.38 66 SER A N 1
ATOM 523 C CA . SER A 1 66 ? -14.156 -26.344 -19.297 1 89.38 66 SER A CA 1
ATOM 524 C C . SER A 1 66 ? -14.367 -24.844 -19.438 1 89.38 66 SER A C 1
ATOM 526 O O . SER A 1 66 ? -14.422 -24.125 -18.422 1 89.38 66 SER A O 1
ATOM 528 N N . ILE A 1 67 ? -14.594 -24.375 -20.641 1 89.88 67 ILE A N 1
ATOM 529 C CA . ILE A 1 67 ? -14.797 -22.953 -20.906 1 89.88 67 ILE A CA 1
ATOM 530 C C . ILE A 1 67 ? -16.141 -22.516 -20.328 1 89.88 67 ILE A C 1
ATOM 532 O O . ILE A 1 67 ? -16.234 -21.484 -19.641 1 89.88 67 ILE A O 1
ATOM 536 N N . ILE A 1 68 ? -17.094 -23.312 -20.578 1 92.62 68 ILE A N 1
ATOM 537 C CA . ILE A 1 68 ? -18.438 -23 -20.094 1 92.62 68 ILE A CA 1
ATOM 538 C C . ILE A 1 68 ? -18.438 -22.984 -18.562 1 92.62 68 ILE A C 1
ATOM 540 O O . ILE A 1 68 ? -18.984 -22.062 -17.953 1 92.62 68 ILE A O 1
ATOM 544 N N . GLY A 1 69 ? -17.875 -24.016 -18.031 1 92.25 69 GLY A N 1
ATOM 545 C CA . GLY A 1 69 ? -17.812 -24.094 -16.578 1 92.25 69 GLY A CA 1
ATOM 546 C C . GLY A 1 69 ? -17.094 -22.922 -15.945 1 92.25 69 GLY A C 1
ATOM 547 O O . GLY A 1 69 ? -17.562 -22.375 -14.938 1 92.25 69 GLY A O 1
ATOM 548 N N . LYS A 1 70 ? -16.062 -22.438 -16.531 1 91.38 70 LYS A N 1
ATOM 549 C CA . LYS A 1 70 ? -15.297 -21.312 -16 1 91.38 70 LYS A CA 1
ATOM 550 C C . LYS A 1 70 ? -16.078 -20 -16.125 1 91.38 70 LYS A C 1
ATOM 552 O O . LYS A 1 70 ? -16 -19.141 -15.242 1 91.38 70 LYS A O 1
ATOM 557 N N . ASN A 1 71 ? -16.797 -19.875 -17.188 1 92.5 71 ASN A N 1
ATOM 558 C CA . ASN A 1 71 ? -17.578 -18.656 -17.375 1 92.5 71 ASN A CA 1
ATOM 559 C C . ASN A 1 71 ? -18.734 -18.578 -16.375 1 92.5 71 ASN A C 1
ATOM 561 O O . ASN A 1 71 ? -19.047 -17.484 -15.891 1 92.5 71 ASN A O 1
ATOM 565 N N . VAL A 1 72 ? -19.312 -19.672 -16.141 1 94.44 72 VAL A N 1
ATOM 566 C CA . VAL A 1 72 ? -20.359 -19.719 -15.125 1 94.44 72 VAL A CA 1
ATOM 567 C C . VAL A 1 72 ? -19.781 -19.359 -13.766 1 94.44 72 VAL A C 1
ATOM 569 O O . VAL A 1 72 ? -20.391 -18.625 -12.992 1 94.44 72 VAL A O 1
ATOM 572 N N . GLN A 1 73 ? -18.625 -19.828 -13.531 1 94.81 73 GLN A N 1
ATOM 573 C CA . GLN A 1 73 ? -17.953 -19.5 -12.273 1 94.81 73 GLN A CA 1
ATOM 574 C C . GLN A 1 73 ? -17.672 -18.016 -12.172 1 94.81 73 GLN A C 1
ATOM 576 O O . GLN A 1 73 ? -17.875 -17.406 -11.109 1 94.81 73 GLN A O 1
ATOM 581 N N . HIS A 1 74 ? -17.281 -17.406 -13.266 1 94.62 74 HIS A N 1
ATOM 582 C CA . HIS A 1 74 ? -17 -15.977 -13.273 1 94.62 74 HIS A CA 1
ATOM 583 C C . HIS A 1 74 ? -18.266 -15.172 -12.984 1 94.62 74 HIS A C 1
ATOM 585 O O . HIS A 1 74 ? -18.203 -14.164 -12.266 1 94.62 74 HIS A O 1
ATOM 591 N N . TYR A 1 75 ? -19.25 -15.625 -13.562 1 94.56 75 TYR A N 1
ATOM 592 C CA . TYR A 1 75 ? -20.531 -14.938 -13.359 1 94.56 75 TYR A CA 1
ATOM 593 C C . TYR A 1 75 ? -20.969 -15.039 -11.906 1 94.56 75 TYR A C 1
ATOM 595 O O . TYR A 1 75 ? -21.438 -14.055 -11.32 1 94.56 75 TYR A O 1
ATOM 603 N N . TYR A 1 76 ? -20.797 -16.172 -11.328 1 95.31 76 TYR A N 1
ATOM 604 C CA . TYR A 1 76 ? -21.094 -16.375 -9.914 1 95.31 76 TYR A CA 1
ATOM 605 C C . TYR A 1 76 ? -20.25 -15.453 -9.039 1 95.31 76 TYR A C 1
ATOM 607 O O . TYR A 1 76 ? -20.766 -14.812 -8.125 1 95.31 76 TYR A O 1
ATOM 615 N N . ILE A 1 77 ? -19.016 -15.414 -9.336 1 95.06 77 ILE A N 1
ATOM 616 C CA . ILE A 1 77 ? -18.078 -14.617 -8.539 1 95.06 77 ILE A CA 1
ATOM 617 C C . ILE A 1 77 ? -18.422 -13.141 -8.664 1 95.06 77 ILE A C 1
ATOM 619 O O . ILE A 1 77 ? -18.391 -12.406 -7.672 1 95.06 77 ILE A O 1
ATOM 623 N N . LYS A 1 78 ? -18.812 -12.727 -9.875 1 95.06 78 LYS A N 1
ATOM 624 C CA . LYS A 1 78 ? -19.188 -11.336 -10.109 1 95.06 78 LYS A CA 1
ATOM 625 C C . LYS A 1 78 ? -20.359 -10.93 -9.203 1 95.06 78 LYS A C 1
ATOM 627 O O . LYS A 1 78 ? -20.266 -9.93 -8.492 1 95.06 78 LYS A O 1
ATOM 632 N N . LYS A 1 79 ? -21.344 -11.727 -9.219 1 95.25 79 LYS A N 1
ATOM 633 C CA . LYS A 1 79 ? -22.531 -11.414 -8.438 1 95.25 79 LYS A CA 1
ATOM 634 C C . LYS A 1 79 ? -22.234 -11.422 -6.945 1 95.25 79 LYS A C 1
ATOM 636 O O . LYS A 1 79 ? -22.703 -10.555 -6.203 1 95.25 79 LYS A O 1
ATOM 641 N N . THR A 1 80 ? -21.453 -12.391 -6.555 1 94.75 80 THR A N 1
ATOM 642 C CA . THR A 1 80 ? -21.109 -12.516 -5.145 1 94.75 80 THR A CA 1
ATOM 643 C C . THR A 1 80 ? -20.234 -11.344 -4.699 1 94.75 80 THR A C 1
ATOM 645 O O . THR A 1 80 ? -20.406 -10.82 -3.598 1 94.75 80 THR A O 1
ATOM 648 N N . MET A 1 81 ? -19.312 -10.914 -5.535 1 95 81 MET A N 1
ATOM 649 C CA . MET A 1 81 ? -18.391 -9.844 -5.188 1 95 81 MET A CA 1
ATOM 650 C C . MET A 1 81 ? -19.109 -8.508 -5.098 1 95 81 MET A C 1
ATOM 652 O O . MET A 1 81 ? -18.812 -7.684 -4.234 1 95 81 MET A O 1
ATOM 656 N N . ILE A 1 82 ? -20.078 -8.25 -6.008 1 95.25 82 ILE A N 1
ATOM 657 C CA . ILE A 1 82 ? -20.875 -7.031 -5.957 1 95.25 82 ILE A CA 1
ATOM 658 C C . ILE A 1 82 ? -21.609 -6.949 -4.621 1 95.25 82 ILE A C 1
ATOM 660 O O . ILE A 1 82 ? -21.578 -5.91 -3.955 1 95.25 82 ILE A O 1
ATOM 664 N N . PHE A 1 83 ? -22.094 -8.023 -4.262 1 93.81 83 PHE A N 1
ATOM 665 C CA . PHE A 1 83 ? -22.859 -8.078 -3.016 1 93.81 83 PHE A CA 1
ATOM 666 C C . PHE A 1 83 ? -21.938 -7.918 -1.813 1 93.81 83 PHE A C 1
ATOM 668 O O . PHE A 1 83 ? -22.25 -7.184 -0.877 1 93.81 83 PHE A O 1
ATOM 675 N N . LEU A 1 84 ? -20.812 -8.602 -1.802 1 93.94 84 LEU A N 1
ATOM 676 C CA . LEU A 1 84 ? -19.875 -8.547 -0.696 1 93.94 84 LEU A CA 1
ATOM 677 C C . LEU A 1 84 ? -19.359 -7.129 -0.484 1 93.94 84 LEU A C 1
ATOM 679 O O . LEU A 1 84 ? -19.359 -6.625 0.642 1 93.94 84 LEU A O 1
ATOM 683 N N . LYS A 1 85 ? -18.953 -6.527 -1.554 1 94.88 85 LYS A N 1
ATOM 684 C CA . LYS A 1 85 ? -18.422 -5.172 -1.472 1 94.88 85 LYS A CA 1
ATOM 685 C C . LYS A 1 85 ? -19.484 -4.191 -0.986 1 94.88 85 LYS A C 1
ATOM 687 O O . LYS A 1 85 ? -19.188 -3.299 -0.186 1 94.88 85 LYS A O 1
ATOM 692 N N . MET A 1 86 ? -20.688 -4.363 -1.445 1 93.88 86 MET A N 1
ATOM 693 C CA . MET A 1 86 ? -21.797 -3.51 -1.015 1 93.88 86 MET A CA 1
ATOM 694 C C . MET A 1 86 ? -22.062 -3.68 0.477 1 93.88 86 MET A C 1
ATOM 696 O O . MET A 1 86 ? -22.297 -2.701 1.186 1 93.88 86 MET A O 1
ATOM 700 N N . ASP A 1 87 ? -22 -4.875 0.85 1 92.5 87 ASP A N 1
ATOM 701 C CA . ASP A 1 87 ? -22.266 -5.184 2.252 1 92.5 87 ASP A CA 1
ATOM 702 C C . ASP A 1 87 ? -21.188 -4.586 3.154 1 92.5 87 ASP A C 1
ATOM 704 O O . ASP A 1 87 ? -21.5 -3.984 4.184 1 92.5 87 ASP A O 1
ATOM 708 N N . ILE A 1 88 ? -19.953 -4.723 2.789 1 93.62 88 ILE A N 1
ATOM 709 C CA . ILE A 1 88 ? -18.828 -4.188 3.559 1 93.62 88 ILE A CA 1
ATOM 710 C C . ILE A 1 88 ? -18.938 -2.664 3.617 1 93.62 88 ILE A C 1
ATOM 712 O O . ILE A 1 88 ? -18.828 -2.07 4.691 1 93.62 88 ILE A O 1
ATOM 716 N N . PHE A 1 89 ? -19.203 -2.102 2.482 1 93.75 89 PHE A N 1
ATOM 717 C CA . PHE A 1 89 ? -19.25 -0.647 2.385 1 93.75 89 PHE A CA 1
ATOM 718 C C . PHE A 1 89 ? -20.406 -0.094 3.229 1 93.75 89 PHE A C 1
ATOM 720 O O . PHE A 1 89 ? -20.219 0.89 3.951 1 93.75 89 PHE A O 1
ATOM 727 N N . SER A 1 90 ? -21.5 -0.67 3.117 1 92.19 90 SER A N 1
ATOM 728 C CA . SER A 1 90 ? -22.672 -0.234 3.877 1 92.19 90 SER A CA 1
ATOM 729 C C . SER A 1 90 ? -22.422 -0.343 5.379 1 92.19 90 SER A C 1
ATOM 731 O O . SER A 1 90 ? -22.844 0.526 6.145 1 92.19 90 SER A O 1
ATOM 733 N N . ASN A 1 91 ? -21.75 -1.352 5.766 1 90.88 91 ASN A N 1
ATOM 734 C CA . ASN A 1 91 ? -21.453 -1.548 7.18 1 90.88 91 ASN A CA 1
ATOM 735 C C . ASN A 1 91 ? -20.422 -0.538 7.684 1 90.88 91 ASN A C 1
ATOM 737 O O . ASN A 1 91 ? -20.469 -0.122 8.844 1 90.88 91 ASN A O 1
ATOM 741 N N . ILE A 1 92 ? -19.531 -0.192 6.84 1 91.19 92 ILE A N 1
ATOM 742 C CA . ILE A 1 92 ? -18.562 0.833 7.203 1 91.19 92 ILE A CA 1
ATOM 743 C C . ILE A 1 92 ? -19.266 2.164 7.426 1 91.19 92 ILE A C 1
ATOM 745 O O . ILE A 1 92 ? -19 2.865 8.406 1 91.19 92 ILE A O 1
ATOM 749 N N . LEU A 1 93 ? -20.219 2.455 6.57 1 88.94 93 LEU A N 1
ATOM 750 C CA . LEU A 1 93 ? -20.922 3.732 6.641 1 88.94 93 LEU A CA 1
ATOM 751 C C . LEU A 1 93 ? -21.859 3.773 7.84 1 88.94 93 LEU A C 1
ATOM 753 O O . LEU A 1 93 ? -22.266 4.852 8.273 1 88.94 93 LEU A O 1
ATOM 757 N N . LYS A 1 94 ? -22.156 2.664 8.398 1 86.69 94 LYS A N 1
ATOM 758 C CA . LYS A 1 94 ? -23.047 2.6 9.555 1 86.69 94 LYS A CA 1
ATOM 759 C C . LYS A 1 94 ? -22.281 2.854 10.852 1 86.69 94 LYS A C 1
ATOM 761 O O . LYS A 1 94 ? -22.891 3.127 11.891 1 86.69 94 LYS A O 1
ATOM 766 N N . LYS A 1 95 ? -21.062 2.881 10.766 1 85.25 95 LYS A N 1
ATOM 767 C CA . LYS A 1 95 ? -20.234 3.119 11.953 1 85.25 95 LYS A CA 1
ATOM 768 C C . LYS A 1 95 ? -20.359 4.566 12.422 1 85.25 95 LYS A C 1
ATOM 770 O O . LYS A 1 95 ? -20.641 5.461 11.625 1 85.25 95 LYS A O 1
ATOM 775 N N . ASP A 1 96 ? -20.125 4.684 13.711 1 81.94 96 ASP A N 1
ATOM 776 C CA . ASP A 1 96 ? -20.078 6.043 14.242 1 81.94 96 ASP A CA 1
ATOM 777 C C . ASP A 1 96 ? -18.719 6.688 13.984 1 81.94 96 ASP A C 1
ATOM 779 O O . ASP A 1 96 ? -17.734 5.992 13.727 1 81.94 96 ASP A O 1
ATOM 783 N N . ILE A 1 97 ? -18.703 7.914 14.031 1 79.94 97 ILE A N 1
ATOM 784 C CA . ILE A 1 97 ? -17.516 8.688 13.719 1 79.94 97 ILE A CA 1
ATOM 785 C C . ILE A 1 97 ? -16.375 8.273 14.641 1 79.94 97 ILE A C 1
ATOM 787 O O . ILE A 1 97 ? -15.227 8.133 14.195 1 79.94 97 ILE A O 1
ATOM 791 N N . LYS A 1 98 ? -16.688 8.047 15.898 1 74.88 98 LYS A N 1
ATOM 792 C CA . LYS A 1 98 ? -15.664 7.648 16.859 1 74.88 98 LYS A CA 1
ATOM 793 C C . LYS A 1 98 ? -15.016 6.328 16.469 1 74.88 98 LYS A C 1
ATOM 795 O O . LYS A 1 98 ? -13.789 6.215 16.453 1 74.88 98 LYS A O 1
ATOM 800 N N . ASP A 1 99 ? -15.898 5.43 16.125 1 77.31 99 ASP A N 1
ATOM 801 C CA . ASP A 1 99 ? -15.406 4.102 15.773 1 77.31 99 ASP A CA 1
ATOM 802 C C . ASP A 1 99 ? -14.625 4.129 14.461 1 77.31 99 ASP A C 1
ATOM 804 O O . ASP A 1 99 ? -13.641 3.408 14.305 1 77.31 99 ASP A O 1
ATOM 808 N N . PHE A 1 100 ? -15.078 4.855 13.539 1 83.5 100 PHE A N 1
ATOM 809 C CA . PHE A 1 100 ? -14.406 4.957 12.25 1 83.5 100 PHE A CA 1
ATOM 810 C C . PHE A 1 100 ? -13.031 5.594 12.406 1 83.5 100 PHE A C 1
ATOM 812 O O . PHE A 1 100 ? -12.047 5.105 11.836 1 83.5 100 PHE A O 1
ATOM 819 N N . ASN A 1 101 ? -13 6.688 13.133 1 76.19 101 ASN A N 1
ATOM 820 C CA . ASN A 1 101 ? -11.758 7.441 13.281 1 76.19 101 ASN A CA 1
ATOM 821 C C . ASN A 1 101 ? -10.766 6.719 14.18 1 76.19 101 ASN A C 1
ATOM 823 O O . ASN A 1 101 ? -9.586 7.07 14.219 1 76.19 101 ASN A O 1
ATOM 827 N N . GLY A 1 102 ? -11.273 5.848 14.906 1 69.81 102 GLY A N 1
ATOM 828 C CA . GLY A 1 102 ? -10.391 5.035 15.727 1 69.81 102 GLY A CA 1
ATOM 829 C C . GLY A 1 102 ? -9.453 4.164 14.922 1 69.81 102 GLY A C 1
ATOM 830 O O . GLY A 1 102 ? -8.375 3.787 15.391 1 69.81 102 GLY A O 1
ATOM 831 N N . ASP A 1 103 ? -9.938 3.971 13.703 1 72.81 103 ASP A N 1
ATOM 832 C CA . ASP A 1 103 ? -9.117 3.18 12.789 1 72.81 103 ASP A CA 1
ATOM 833 C C . ASP A 1 103 ? -8.555 4.047 11.664 1 72.81 103 ASP A C 1
ATOM 835 O O . ASP A 1 103 ? -9.062 5.145 11.406 1 72.81 103 ASP A O 1
ATOM 839 N N . ASN A 1 104 ? -7.484 3.613 11.141 1 70.38 104 ASN A N 1
ATOM 840 C CA . ASN A 1 104 ? -6.926 4.277 9.969 1 70.38 104 ASN A CA 1
ATOM 841 C C . ASN A 1 104 ? -7.809 4.082 8.742 1 70.38 104 ASN A C 1
ATOM 843 O O . ASN A 1 104 ? -8.312 2.982 8.5 1 70.38 104 ASN A O 1
ATOM 847 N N . SER A 1 105 ? -8.133 5.18 8.055 1 77.88 105 SER A N 1
ATOM 848 C CA . SER A 1 105 ? -8.914 5.102 6.824 1 77.88 105 SER A CA 1
ATOM 849 C C . SER A 1 105 ? -8.305 4.105 5.84 1 77.88 105 SER A C 1
ATOM 851 O O . SER A 1 105 ? -9.023 3.482 5.055 1 77.88 105 SER A O 1
ATOM 853 N N . GLY A 1 106 ? -7 4.02 5.949 1 72.56 106 GLY A N 1
ATOM 854 C CA . GLY A 1 106 ? -6.309 3.061 5.102 1 72.56 106 GLY A CA 1
ATOM 855 C C . GLY A 1 106 ? -6.766 1.632 5.32 1 72.56 106 GLY A C 1
ATOM 856 O O . GLY A 1 106 ? -6.812 0.839 4.375 1 72.56 106 GLY A O 1
ATOM 857 N N . LYS A 1 107 ? -7.117 1.344 6.547 1 81.88 107 LYS A N 1
ATOM 858 C CA . LYS A 1 107 ? -7.605 0.008 6.875 1 81.88 107 LYS A CA 1
ATOM 859 C C . LYS A 1 107 ? -8.891 -0.312 6.113 1 81.88 107 LYS A C 1
ATOM 861 O O . LYS A 1 107 ? -9.047 -1.416 5.59 1 81.88 107 LYS A O 1
ATOM 866 N N . TYR A 1 108 ? -9.773 0.678 6.031 1 88.69 108 TYR A N 1
ATOM 867 C CA . TYR A 1 108 ? -11.047 0.473 5.355 1 88.69 108 TYR A CA 1
ATOM 868 C C . TYR A 1 108 ? -10.867 0.429 3.844 1 88.69 108 TYR A C 1
ATOM 870 O O . TYR A 1 108 ? -11.531 -0.345 3.154 1 88.69 108 TYR A O 1
ATOM 878 N N . ILE A 1 109 ? -10.008 1.23 3.4 1 86.62 109 ILE A N 1
ATOM 879 C CA . ILE A 1 109 ? -9.703 1.213 1.974 1 86.62 109 ILE A CA 1
ATOM 880 C C . ILE A 1 109 ? -9.133 -0.15 1.584 1 86.62 109 ILE A C 1
ATOM 882 O O . ILE A 1 109 ? -9.547 -0.74 0.583 1 86.62 109 ILE A O 1
ATOM 886 N N . SER A 1 110 ? -8.203 -0.654 2.408 1 82.44 110 SER A N 1
ATOM 887 C CA . SER A 1 110 ? -7.609 -1.965 2.158 1 82.44 110 SER A CA 1
ATOM 888 C C . SER A 1 110 ? -8.664 -3.064 2.195 1 82.44 110 SER A C 1
ATOM 890 O O . SER A 1 110 ? -8.602 -4.02 1.418 1 82.44 110 SER A O 1
ATOM 892 N N . MET A 1 111 ? -9.602 -2.951 3.006 1 87.56 111 MET A N 1
ATOM 893 C CA . MET A 1 111 ? -10.672 -3.939 3.137 1 87.56 111 MET A CA 1
ATOM 894 C C . MET A 1 111 ? -11.492 -4.027 1.854 1 87.56 111 MET A C 1
ATOM 896 O O . MET A 1 111 ? -11.93 -5.109 1.467 1 87.56 111 MET A O 1
ATOM 900 N N . LEU A 1 112 ? -11.633 -2.861 1.21 1 90.94 112 LEU A N 1
ATOM 901 C CA . LEU A 1 112 ? -12.492 -2.805 0.034 1 90.94 112 LEU A CA 1
ATOM 902 C C . LEU A 1 112 ? -11.68 -2.988 -1.243 1 90.94 112 LEU A C 1
ATOM 904 O O . LEU A 1 112 ? -12.242 -3.004 -2.342 1 90.94 112 LEU A O 1
ATOM 908 N N . SER A 1 113 ? -10.461 -3.146 -1.104 1 87.88 113 SER A N 1
ATOM 909 C CA . SER A 1 113 ? -9.617 -3.316 -2.281 1 87.88 113 SER A CA 1
ATOM 910 C C . SER A 1 113 ? -8.828 -4.617 -2.211 1 87.88 113 SER A C 1
ATOM 912 O O . SER A 1 113 ? -9.312 -5.672 -2.621 1 87.88 113 SER A O 1
ATOM 914 N N . SER A 1 114 ? -7.734 -4.629 -1.345 1 81.19 114 SER A N 1
ATOM 915 C CA . SER A 1 114 ? -6.824 -5.77 -1.297 1 81.19 114 SER A CA 1
ATOM 916 C C . SER A 1 114 ? -7.465 -6.957 -0.583 1 81.19 114 SER A C 1
ATOM 918 O O . SER A 1 114 ? -7.367 -8.094 -1.049 1 81.19 114 SER A O 1
ATOM 920 N N . ASP A 1 115 ? -8.141 -6.723 0.489 1 86.06 115 ASP A N 1
ATOM 921 C CA . ASP A 1 115 ? -8.727 -7.812 1.267 1 86.06 115 ASP A CA 1
ATOM 922 C C . ASP A 1 115 ? -9.828 -8.516 0.48 1 86.06 115 ASP A C 1
ATOM 924 O O . ASP A 1 115 ? -9.891 -9.75 0.463 1 86.06 115 ASP A O 1
ATOM 928 N N . VAL A 1 116 ? -10.633 -7.742 -0.173 1 90.12 116 VAL A N 1
ATOM 929 C CA . VAL A 1 116 ? -11.727 -8.32 -0.945 1 90.12 116 VAL A CA 1
ATOM 930 C C . VAL A 1 116 ? -11.164 -9.117 -2.121 1 90.12 116 VAL A C 1
ATOM 932 O O . VAL A 1 116 ? -11.711 -10.164 -2.484 1 90.12 116 VAL A O 1
ATOM 935 N N . SER A 1 117 ? -10.141 -8.633 -2.682 1 88.25 117 SER A N 1
ATOM 936 C CA . SER A 1 117 ? -9.5 -9.359 -3.768 1 88.25 117 SER A CA 1
ATOM 937 C C . SER A 1 117 ? -8.945 -10.695 -3.281 1 88.25 117 SER A C 1
ATOM 939 O O . SER A 1 117 ? -9.039 -11.711 -3.982 1 88.25 117 SER A O 1
ATOM 941 N N . LEU A 1 118 ? -8.391 -10.742 -2.1 1 85.56 118 LEU A N 1
ATOM 942 C CA . LEU A 1 118 ? -7.898 -11.977 -1.5 1 85.56 118 LEU A CA 1
ATOM 943 C C . LEU A 1 118 ? -9.039 -12.945 -1.237 1 85.56 118 LEU A C 1
ATOM 945 O O . LEU A 1 118 ? -8.914 -14.148 -1.48 1 85.56 118 LEU A O 1
ATOM 949 N N . ILE A 1 119 ? -10.094 -12.383 -0.809 1 90.62 119 ILE A N 1
ATOM 950 C CA . ILE A 1 119 ? -11.258 -13.219 -0.539 1 90.62 119 ILE A CA 1
ATOM 951 C C . ILE A 1 119 ? -11.766 -13.828 -1.841 1 90.62 119 ILE A C 1
ATOM 953 O O . ILE A 1 119 ? -12.125 -15.008 -1.881 1 90.62 119 ILE A O 1
ATOM 957 N N . GLU A 1 120 ? -11.773 -12.984 -2.826 1 92.06 120 GLU A N 1
ATOM 958 C CA . GLU A 1 120 ? -12.219 -13.477 -4.129 1 92.06 120 GLU A CA 1
ATOM 959 C C . GLU A 1 120 ? -11.352 -14.633 -4.609 1 92.06 120 GLU A C 1
ATOM 961 O O . GLU A 1 120 ? -11.875 -15.695 -4.969 1 92.06 120 GLU A O 1
ATOM 966 N N . ASN A 1 121 ? -10.055 -14.445 -4.543 1 88.31 121 ASN A N 1
ATOM 967 C CA . ASN A 1 121 ? -9.133 -15.398 -5.141 1 88.31 121 ASN A CA 1
ATOM 968 C C . ASN A 1 121 ? -8.883 -16.594 -4.219 1 88.31 121 ASN A C 1
ATOM 970 O O . ASN A 1 121 ? -8.797 -17.734 -4.68 1 88.31 121 ASN A O 1
ATOM 974 N N . ASP A 1 122 ? -8.812 -16.312 -2.955 1 87.31 122 ASP A N 1
ATOM 975 C CA . ASP A 1 122 ? -8.352 -17.344 -2.029 1 87.31 122 ASP A CA 1
ATOM 976 C C . ASP A 1 122 ? -9.531 -18.031 -1.35 1 87.31 122 ASP A C 1
ATOM 978 O O . ASP A 1 122 ? -9.352 -19.062 -0.698 1 87.31 122 ASP A O 1
ATOM 982 N N . TYR A 1 123 ? -10.68 -17.5 -1.513 1 90.38 123 TYR A N 1
ATOM 983 C CA . TYR A 1 123 ? -11.836 -18.172 -0.914 1 90.38 123 TYR A CA 1
ATOM 984 C C . TYR A 1 123 ? -12.836 -18.594 -1.981 1 90.38 123 TYR A C 1
ATOM 986 O O . TYR A 1 123 ? -12.953 -19.766 -2.303 1 90.38 123 TYR A O 1
ATOM 994 N N . PHE A 1 124 ? -13.422 -17.625 -2.68 1 90.88 124 PHE A N 1
ATOM 995 C CA . PHE A 1 124 ? -14.516 -17.922 -3.59 1 90.88 124 PHE A CA 1
ATOM 996 C C . PHE A 1 124 ? -14.031 -18.75 -4.773 1 90.88 124 PHE A C 1
ATOM 998 O O . PHE A 1 124 ? -14.672 -19.719 -5.168 1 90.88 124 PHE A O 1
ATOM 1005 N N . THR A 1 125 ? -12.914 -18.344 -5.316 1 89.56 125 THR A N 1
ATOM 1006 C CA . THR A 1 125 ? -12.367 -19.125 -6.43 1 89.56 125 THR A CA 1
ATOM 1007 C C . THR A 1 125 ? -11.82 -20.453 -5.945 1 89.56 125 THR A C 1
ATOM 1009 O O . THR A 1 125 ? -12.039 -21.484 -6.586 1 89.56 125 THR A O 1
ATOM 1012 N N . ASN A 1 126 ? -11.234 -20.438 -4.801 1 89.19 126 ASN A N 1
ATOM 1013 C CA . ASN A 1 126 ? -10.539 -21.594 -4.254 1 89.19 126 ASN A CA 1
ATOM 1014 C C . ASN A 1 126 ? -11.523 -22.688 -3.84 1 89.19 126 ASN A C 1
ATOM 1016 O O . ASN A 1 126 ? -11.203 -23.875 -3.926 1 89.19 126 ASN A O 1
ATOM 1020 N N . ILE A 1 127 ? -12.664 -22.344 -3.414 1 90.75 127 ILE A N 1
ATOM 1021 C CA . ILE A 1 127 ? -13.641 -23.328 -2.955 1 90.75 127 ILE A CA 1
ATOM 1022 C C . ILE A 1 127 ? -14.023 -24.25 -4.109 1 90.75 127 ILE A C 1
ATOM 1024 O O . ILE A 1 127 ? -14.164 -25.453 -3.92 1 90.75 127 ILE A O 1
ATOM 1028 N N . PHE A 1 128 ? -14.195 -23.719 -5.246 1 90.81 128 PHE A N 1
ATOM 1029 C CA . PHE A 1 128 ? -14.547 -24.547 -6.402 1 90.81 128 PHE A CA 1
ATOM 1030 C C . PHE A 1 128 ? -13.375 -25.406 -6.828 1 90.81 128 PHE A C 1
ATOM 1032 O O . PHE A 1 128 ? -13.562 -26.531 -7.289 1 90.81 128 PHE A O 1
ATOM 1039 N N . GLU A 1 129 ? -12.18 -24.906 -6.621 1 88.38 129 GLU A N 1
ATOM 1040 C CA . GLU A 1 129 ? -10.984 -25.703 -6.906 1 88.38 129 GLU A CA 1
ATOM 1041 C C . GLU A 1 129 ? -10.867 -26.891 -5.945 1 88.38 129 GLU A C 1
ATOM 1043 O O . GLU A 1 129 ? -10.5 -27.984 -6.348 1 88.38 129 GLU A O 1
ATOM 1048 N N . ILE A 1 130 ? -11.219 -26.672 -4.738 1 88.5 130 ILE A N 1
ATOM 1049 C CA . ILE A 1 130 ? -11.188 -27.719 -3.73 1 88.5 130 ILE A CA 1
ATOM 1050 C C . ILE A 1 130 ? -12.195 -28.812 -4.09 1 88.5 130 ILE A C 1
ATOM 1052 O O . ILE A 1 130 ? -11.883 -30 -4.027 1 88.5 130 ILE A O 1
ATOM 1056 N N . ILE A 1 131 ? -13.359 -28.359 -4.516 1 90.25 131 ILE A N 1
ATOM 1057 C CA . ILE A 1 131 ? -14.391 -29.297 -4.93 1 90.25 131 ILE A CA 1
ATOM 1058 C C . ILE A 1 131 ? -13.891 -30.125 -6.113 1 90.25 131 ILE A C 1
ATOM 1060 O O . ILE A 1 131 ? -14.023 -31.359 -6.125 1 90.25 131 ILE A O 1
ATOM 1064 N N . ARG A 1 132 ? -13.234 -29.484 -7.039 1 88.56 132 ARG A N 1
ATOM 1065 C CA . ARG A 1 132 ? -12.703 -30.141 -8.219 1 88.56 132 ARG A CA 1
ATOM 1066 C C . ARG A 1 132 ? -11.625 -31.156 -7.84 1 88.56 132 ARG A C 1
ATOM 1068 O O . ARG A 1 132 ? -11.609 -32.281 -8.352 1 88.56 132 ARG A O 1
ATOM 1075 N N . VAL A 1 133 ? -10.789 -30.75 -6.953 1 86.38 133 VAL A N 1
ATOM 1076 C CA . VAL A 1 133 ? -9.641 -31.562 -6.578 1 86.38 133 VAL A CA 1
ATOM 1077 C C . VAL A 1 133 ? -10.102 -32.781 -5.785 1 86.38 133 VAL A C 1
ATOM 1079 O O . VAL A 1 133 ? -9.664 -33.906 -6.043 1 86.38 133 VAL A O 1
ATOM 1082 N N . ILE A 1 134 ? -11.016 -32.625 -4.852 1 88 134 ILE A N 1
ATOM 1083 C CA . ILE A 1 134 ? -11.516 -33.688 -4.016 1 88 134 ILE A CA 1
ATOM 1084 C C . ILE A 1 134 ? -12.266 -34.719 -4.879 1 88 134 ILE A C 1
ATOM 1086 O O . ILE A 1 134 ? -12.023 -35.906 -4.781 1 88 134 ILE A O 1
ATOM 1090 N N . PHE A 1 135 ? -13.102 -34.219 -5.715 1 90 135 PHE A N 1
ATOM 1091 C CA . PHE A 1 135 ? -13.859 -35.125 -6.582 1 90 135 PHE A CA 1
ATOM 1092 C C . PHE A 1 135 ? -12.945 -35.812 -7.578 1 90 135 PHE A C 1
ATOM 1094 O O . PHE A 1 135 ? -13.133 -37 -7.887 1 90 135 PHE A O 1
ATOM 1101 N N . GLY A 1 136 ? -11.977 -35 -8.102 1 88.12 136 GLY A N 1
ATOM 1102 C CA . GLY A 1 136 ? -11 -35.625 -8.992 1 88.12 136 GLY A CA 1
ATOM 1103 C C . GLY A 1 136 ? -10.188 -36.719 -8.336 1 88.12 136 GLY A C 1
ATOM 1104 O O . GLY A 1 136 ? -9.922 -37.75 -8.953 1 88.12 136 GLY A O 1
ATOM 1105 N N . PHE A 1 137 ? -9.898 -36.5 -7.129 1 87 137 PHE A N 1
ATOM 1106 C CA . PHE A 1 137 ? -9.156 -37.5 -6.348 1 87 137 PHE A CA 1
ATOM 1107 C C . PHE A 1 137 ? -9.969 -38.75 -6.145 1 87 137 PHE A C 1
ATOM 1109 O O . PHE A 1 137 ? -9.484 -39.875 -6.387 1 87 137 PHE A O 1
ATOM 1116 N N . ILE A 1 138 ? -11.188 -38.625 -5.754 1 89.88 138 ILE A N 1
ATOM 1117 C CA . ILE A 1 138 ? -12.07 -39.75 -5.488 1 89.88 138 ILE A CA 1
ATOM 1118 C C . ILE A 1 138 ? -12.281 -40.562 -6.773 1 89.88 138 ILE A C 1
ATOM 1120 O O . ILE A 1 138 ? -12.141 -41.781 -6.777 1 89.88 138 ILE A O 1
ATOM 1124 N N . LEU A 1 139 ? -12.508 -39.844 -7.848 1 91.19 139 LEU A N 1
ATOM 1125 C CA . LEU A 1 139 ? -12.742 -40.5 -9.125 1 91.19 139 LEU A CA 1
ATOM 1126 C C . LEU A 1 139 ? -11.492 -41.219 -9.602 1 91.19 139 LEU A C 1
ATOM 1128 O O . LEU A 1 139 ? -11.578 -42.312 -10.18 1 91.19 139 LEU A O 1
ATOM 1132 N N . ALA A 1 140 ? -10.352 -40.625 -9.406 1 89.81 140 ALA A N 1
ATOM 1133 C CA . ALA A 1 140 ? -9.086 -41.219 -9.82 1 89.81 140 ALA A CA 1
ATOM 1134 C C . ALA A 1 140 ? -8.805 -42.5 -9.023 1 89.81 140 ALA A C 1
ATOM 1136 O O . ALA A 1 140 ? -8.406 -43.5 -9.594 1 89.81 140 ALA A O 1
ATOM 1137 N N . VAL A 1 141 ? -9.055 -42.5 -7.742 1 88.69 141 VAL A N 1
ATOM 1138 C CA . VAL A 1 141 ? -8.812 -43.656 -6.887 1 88.69 141 VAL A CA 1
ATOM 1139 C C . VAL A 1 141 ? -9.766 -44.781 -7.262 1 88.69 141 VAL A C 1
ATOM 1141 O O . VAL A 1 141 ? -9.336 -45.938 -7.422 1 88.69 141 VAL A O 1
ATOM 1144 N N . VAL A 1 142 ? -11.016 -44.438 -7.461 1 91.5 142 VAL A N 1
ATOM 1145 C CA . VAL A 1 142 ? -12.016 -45.438 -7.824 1 91.5 142 VAL A CA 1
ATOM 1146 C C . VAL A 1 142 ? -11.656 -46.062 -9.172 1 91.5 142 VAL A C 1
ATOM 1148 O O . VAL A 1 142 ? -11.727 -47.281 -9.336 1 91.5 142 VAL A O 1
ATOM 1151 N N . SER A 1 143 ? -11.234 -45.219 -10.117 1 92.25 143 SER A N 1
ATOM 1152 C CA . SER A 1 143 ? -10.859 -45.719 -11.438 1 92.25 143 SER A CA 1
ATOM 1153 C C . SER A 1 143 ? -9.625 -46.594 -11.367 1 92.25 143 SER A C 1
ATOM 1155 O O . SER A 1 143 ? -9.547 -47.625 -12.055 1 92.25 143 SER A O 1
ATOM 1157 N N . MET A 1 144 ? -8.672 -46.25 -10.555 1 91.38 144 MET A N 1
ATOM 1158 C CA . MET A 1 144 ? -7.441 -47.031 -10.445 1 91.38 144 MET A CA 1
ATOM 1159 C C . MET A 1 144 ? -7.711 -48.375 -9.797 1 91.38 144 MET A C 1
ATOM 1161 O O . MET A 1 144 ? -7.102 -49.375 -10.172 1 91.38 144 MET A O 1
ATOM 1165 N N . VAL A 1 145 ? -8.641 -48.5 -8.875 1 92.25 145 VAL A N 1
ATOM 1166 C CA . VAL A 1 145 ? -8.992 -49.75 -8.203 1 92.25 145 VAL A CA 1
ATOM 1167 C C . VAL A 1 145 ? -9.602 -50.719 -9.203 1 92.25 145 VAL A C 1
ATOM 1169 O O . VAL A 1 145 ? -9.344 -51.906 -9.156 1 92.25 145 VAL A O 1
ATOM 1172 N N . THR A 1 146 ? -10.406 -50.188 -10.102 1 91.25 146 THR A N 1
ATOM 1173 C CA . THR A 1 146 ? -11.047 -51.031 -11.102 1 91.25 146 THR A CA 1
ATOM 1174 C C . THR A 1 146 ? -10.023 -51.594 -12.094 1 91.25 146 THR A C 1
ATOM 1176 O O . THR A 1 146 ? -10.227 -52.656 -12.68 1 91.25 146 THR A O 1
ATOM 1179 N N . LEU A 1 147 ? -8.891 -50.906 -12.242 1 90.75 147 LEU A N 1
ATOM 1180 C CA . LEU A 1 147 ? -7.859 -51.344 -13.18 1 90.75 147 LEU A CA 1
ATOM 1181 C C . LEU A 1 147 ? -6.891 -52.312 -12.516 1 90.75 147 LEU A C 1
ATOM 1183 O O . LEU A 1 147 ? -6.656 -53.406 -13.023 1 90.75 147 LEU A O 1
ATOM 1187 N N . SER A 1 148 ? -6.297 -51.875 -11.344 1 92.44 148 SER A N 1
ATOM 1188 C CA . SER A 1 148 ? -5.387 -52.75 -10.602 1 92.44 148 SER A CA 1
ATOM 1189 C C . SER A 1 148 ? -5.336 -52.375 -9.125 1 92.44 148 SER A C 1
ATOM 1191 O O . SER A 1 148 ? -4.902 -51.25 -8.781 1 92.44 148 SER A O 1
ATOM 1193 N N . ILE A 1 149 ? -5.617 -53.219 -8.289 1 91.81 149 ILE A N 1
ATOM 1194 C CA . ILE A 1 149 ? -5.645 -53 -6.848 1 91.81 149 ILE A CA 1
ATOM 1195 C C . ILE A 1 149 ? -4.219 -52.875 -6.316 1 91.81 149 ILE A C 1
ATOM 1197 O O . ILE A 1 149 ? -3.951 -52.062 -5.414 1 91.81 149 ILE A O 1
ATOM 1201 N N . GLU A 1 150 ? -3.279 -53.625 -6.906 1 92.31 150 GLU A N 1
ATOM 1202 C CA . GLU A 1 150 ? -1.893 -53.625 -6.449 1 92.31 150 GLU A CA 1
ATOM 1203 C C . GLU A 1 150 ? -1.232 -52.281 -6.68 1 92.31 150 GLU A C 1
ATOM 1205 O O . GLU A 1 150 ? -0.566 -51.75 -5.785 1 92.31 150 GLU A O 1
ATOM 1210 N N . ILE A 1 151 ? -1.524 -51.75 -7.863 1 92.94 151 ILE A N 1
ATOM 1211 C CA . ILE A 1 151 ? -0.951 -50.438 -8.188 1 92.94 151 ILE A CA 1
ATOM 1212 C C . ILE A 1 151 ? -1.601 -49.344 -7.324 1 92.94 151 ILE A C 1
ATOM 1214 O O . ILE A 1 151 ? -0.92 -48.438 -6.832 1 92.94 151 ILE A O 1
ATOM 1218 N N . THR A 1 152 ? -2.848 -49.438 -7.07 1 92 152 THR A N 1
ATOM 1219 C CA . THR A 1 152 ? -3.592 -48.469 -6.305 1 92 152 THR A CA 1
ATOM 1220 C C . THR A 1 152 ? -3.074 -48.375 -4.871 1 92 152 THR A C 1
ATOM 1222 O O . THR A 1 152 ? -2.879 -47.281 -4.336 1 92 152 THR A O 1
ATOM 1225 N N . ILE A 1 153 ? -2.828 -49.469 -4.277 1 91.19 153 ILE A N 1
ATOM 1226 C CA . ILE A 1 153 ? -2.346 -49.5 -2.9 1 91.19 153 ILE A CA 1
ATOM 1227 C C . ILE A 1 153 ? -0.974 -48.844 -2.811 1 91.19 153 ILE A C 1
ATOM 1229 O O . ILE A 1 153 ? -0.705 -48.094 -1.875 1 91.19 153 ILE A O 1
ATOM 1233 N N . SER A 1 154 ? -0.159 -49.125 -3.744 1 89.62 154 SER A N 1
ATOM 1234 C CA . SER A 1 154 ? 1.184 -48.531 -3.746 1 89.62 154 SER A CA 1
ATOM 1235 C C . SER A 1 154 ? 1.14 -47.031 -3.908 1 89.62 154 SER A C 1
ATOM 1237 O O . SER A 1 154 ? 1.883 -46.312 -3.242 1 89.62 154 SER A O 1
ATOM 1239 N N . VAL A 1 155 ? 0.26 -46.594 -4.84 1 88.06 155 VAL A N 1
ATOM 1240 C CA . VAL A 1 155 ? 0.14 -45.156 -5.082 1 88.06 155 VAL A CA 1
ATOM 1241 C C . VAL A 1 155 ? -0.444 -44.5 -3.85 1 88.06 155 VAL A C 1
ATOM 1243 O O . VAL A 1 155 ? -0.006 -43.406 -3.473 1 88.06 155 VAL A O 1
ATOM 1246 N N . PHE A 1 156 ? -1.319 -45.094 -3.234 1 84.19 156 PHE A N 1
ATOM 1247 C CA . PHE A 1 156 ? -1.964 -44.531 -2.051 1 84.19 156 PHE A CA 1
ATOM 1248 C C . PHE A 1 156 ? -0.975 -44.438 -0.896 1 84.19 156 PHE A C 1
ATOM 1250 O O . PHE A 1 156 ? -0.947 -43.438 -0.189 1 84.19 156 PHE A O 1
ATOM 1257 N N . LEU A 1 157 ? -0.182 -45.406 -0.692 1 86.38 157 LEU A N 1
ATOM 1258 C CA . LEU A 1 157 ? 0.809 -45.406 0.38 1 86.38 157 LEU A CA 1
ATOM 1259 C C . LEU A 1 157 ? 1.852 -44.312 0.168 1 86.38 157 LEU A C 1
ATOM 1261 O O . LEU A 1 157 ? 2.205 -43.594 1.106 1 86.38 157 LEU A O 1
ATOM 1265 N N . LEU A 1 158 ? 2.24 -44.188 -1.051 1 84.5 158 LEU A N 1
ATOM 1266 C CA . LEU A 1 158 ? 3.221 -43.156 -1.357 1 84.5 158 LEU A CA 1
ATOM 1267 C C . LEU A 1 158 ? 2.59 -41.75 -1.281 1 84.5 158 LEU A C 1
ATOM 1269 O O . LEU A 1 158 ? 3.262 -40.781 -0.934 1 84.5 158 LEU A O 1
ATOM 1273 N N . GLY A 1 159 ? 1.347 -41.75 -1.689 1 80.69 159 GLY A N 1
ATOM 1274 C CA . GLY A 1 159 ? 0.624 -40.5 -1.56 1 80.69 159 GLY A CA 1
ATOM 1275 C C . GLY A 1 159 ? 0.539 -40 -0.128 1 80.69 159 GLY A C 1
ATOM 1276 O O . GLY A 1 159 ? 0.752 -38.812 0.139 1 80.69 159 GLY A O 1
ATOM 1277 N N . ILE A 1 160 ? 0.292 -40.781 0.798 1 82 160 ILE A N 1
ATOM 1278 C CA . ILE A 1 160 ? 0.221 -40.438 2.215 1 82 160 ILE A CA 1
ATOM 1279 C C . ILE A 1 160 ? 1.586 -39.969 2.697 1 82 160 ILE A C 1
ATOM 1281 O O . ILE A 1 160 ? 1.676 -38.969 3.432 1 82 160 ILE A O 1
ATOM 1285 N N . LEU A 1 161 ? 2.58 -40.625 2.211 1 82.44 161 LEU A N 1
ATOM 1286 C CA . LEU A 1 161 ? 3.936 -40.25 2.588 1 82.44 161 LEU A CA 1
ATOM 1287 C C . LEU A 1 161 ? 4.277 -38.875 2.043 1 82.44 161 LEU A C 1
ATOM 1289 O O . LEU A 1 161 ? 4.953 -38.094 2.713 1 82.44 161 LEU A O 1
ATOM 1293 N N . SER A 1 162 ? 3.762 -38.656 0.849 1 79.75 162 SER A N 1
ATOM 1294 C CA . SER A 1 162 ? 4 -37.375 0.215 1 79.75 162 SER A CA 1
ATOM 1295 C C . SER A 1 162 ? 3.318 -36.219 0.982 1 79.75 162 SER A C 1
ATOM 1297 O O . SER A 1 162 ? 3.787 -35.094 0.968 1 79.75 162 SER A O 1
ATOM 1299 N N . PHE A 1 163 ? 2.322 -36.562 1.654 1 76.44 163 PHE A N 1
ATOM 1300 C CA . PHE A 1 163 ? 1.573 -35.594 2.439 1 76.44 163 PHE A CA 1
ATOM 1301 C C . PHE A 1 163 ? 2.219 -35.406 3.805 1 76.44 163 PHE A C 1
ATOM 1303 O O . PHE A 1 163 ? 2.301 -34.281 4.293 1 76.44 163 PHE A O 1
ATOM 1310 N N . LEU A 1 164 ? 2.732 -36.344 4.441 1 79.88 164 LEU A N 1
ATOM 1311 C CA . LEU A 1 164 ? 3.176 -36.312 5.832 1 79.88 164 LEU A CA 1
ATOM 1312 C C . LEU A 1 164 ? 4.617 -35.812 5.938 1 79.88 164 LEU A C 1
ATOM 1314 O O . LEU A 1 164 ? 4.969 -35.125 6.883 1 79.88 164 LEU A O 1
ATOM 1318 N N . LEU A 1 165 ? 5.375 -36.062 4.926 1 81.31 165 LEU A N 1
ATOM 1319 C CA . LEU A 1 165 ? 6.809 -35.812 5.027 1 81.31 165 LEU A CA 1
ATOM 1320 C C . LEU A 1 165 ? 7.102 -34.312 5.066 1 81.31 165 LEU A C 1
ATOM 1322 O O . LEU A 1 165 ? 7.891 -33.844 5.895 1 81.31 165 LEU A O 1
ATOM 1326 N N . PRO A 1 166 ? 6.402 -33.562 4.242 1 77.5 166 PRO A N 1
ATOM 1327 C CA . PRO A 1 166 ? 6.68 -32.125 4.305 1 77.5 166 PRO A CA 1
ATOM 1328 C C . PRO A 1 166 ? 6.254 -31.516 5.633 1 77.5 166 PRO A C 1
ATOM 1330 O O . PRO A 1 166 ? 6.824 -30.5 6.055 1 77.5 166 PRO A O 1
ATOM 1333 N N . GLN A 1 167 ? 5.324 -32.062 6.32 1 77.5 167 GLN A N 1
ATOM 1334 C CA . GLN A 1 167 ? 4.793 -31.516 7.562 1 77.5 167 GLN A CA 1
ATOM 1335 C C . GLN A 1 167 ? 5.82 -31.594 8.688 1 77.5 167 GLN A C 1
ATOM 1337 O O . GLN A 1 167 ? 5.77 -30.812 9.641 1 77.5 167 GLN A O 1
ATOM 1342 N N . ILE A 1 168 ? 6.715 -32.438 8.516 1 82.81 168 ILE A N 1
ATOM 1343 C CA . ILE A 1 168 ? 7.75 -32.594 9.539 1 82.81 168 ILE A CA 1
ATOM 1344 C C . ILE A 1 168 ? 8.617 -31.359 9.586 1 82.81 168 ILE A C 1
ATOM 1346 O O . ILE A 1 168 ? 9.078 -30.938 10.656 1 82.81 168 ILE A O 1
ATOM 1350 N N . PHE A 1 169 ? 8.734 -30.688 8.523 1 83.31 169 PHE A N 1
ATOM 1351 C CA . PHE A 1 169 ? 9.562 -29.5 8.438 1 83.31 169 PHE A CA 1
ATOM 1352 C C . PHE A 1 169 ? 8.727 -28.234 8.641 1 83.31 169 PHE A C 1
ATOM 1354 O O . PHE A 1 169 ? 9.25 -27.125 8.586 1 83.31 169 PHE A O 1
ATOM 1361 N N . GLY A 1 170 ? 7.5 -28.469 8.891 1 80.31 170 GLY A N 1
ATOM 1362 C CA . GLY A 1 170 ? 6.551 -27.375 8.938 1 80.31 170 GLY A CA 1
ATOM 1363 C C . GLY A 1 170 ? 6.84 -26.375 10.047 1 80.31 170 GLY A C 1
ATOM 1364 O O . GLY A 1 170 ? 6.812 -25.172 9.82 1 80.31 170 GLY A O 1
ATOM 1365 N N . GLU A 1 171 ? 7.227 -26.875 11.172 1 82.38 171 GLU A N 1
ATOM 1366 C CA . GLU A 1 171 ? 7.469 -26.016 12.32 1 82.38 171 GLU A CA 1
ATOM 1367 C C . GLU A 1 171 ? 8.727 -25.172 12.125 1 82.38 171 GLU A C 1
ATOM 1369 O O . GLU A 1 171 ? 8.727 -23.969 12.398 1 82.38 171 GLU A O 1
ATOM 1374 N N . LYS A 1 172 ? 9.742 -25.797 11.727 1 85.88 172 LYS A N 1
ATOM 1375 C CA . LYS A 1 172 ? 11 -25.078 11.492 1 85.88 172 LYS A CA 1
ATOM 1376 C C . LYS A 1 172 ? 10.852 -24.062 10.359 1 85.88 172 LYS A C 1
ATOM 1378 O O . LYS A 1 172 ? 11.383 -22.953 10.43 1 85.88 172 LYS A O 1
ATOM 1383 N N . LEU A 1 173 ? 10.133 -24.438 9.414 1 85.56 173 LEU A N 1
ATOM 1384 C CA . LEU A 1 173 ? 9.883 -23.547 8.297 1 85.56 173 LEU A CA 1
ATOM 1385 C C . LEU A 1 173 ? 9.094 -22.312 8.75 1 85.56 173 LEU A C 1
ATOM 1387 O O . LEU A 1 173 ? 9.391 -21.203 8.336 1 85.56 173 LEU A O 1
ATOM 1391 N N . SER A 1 174 ? 8.188 -22.578 9.594 1 85.81 174 SER A N 1
ATOM 1392 C CA . SER A 1 174 ? 7.387 -21.484 10.125 1 85.81 174 SER A CA 1
ATOM 1393 C C . SER A 1 174 ? 8.234 -20.531 10.961 1 85.81 174 SER A C 1
ATOM 1395 O O . SER A 1 174 ? 8.062 -19.312 10.891 1 85.81 174 SER A O 1
ATOM 1397 N N . LYS A 1 175 ? 9.141 -21.047 11.688 1 90.12 175 LYS A N 1
ATOM 1398 C CA . LYS A 1 175 ? 10.039 -20.25 12.5 1 90.12 175 LYS A CA 1
ATOM 1399 C C . LYS A 1 175 ? 10.922 -19.359 11.633 1 90.12 175 LYS A C 1
ATOM 1401 O O . LYS A 1 175 ? 11.016 -18.141 11.859 1 90.12 175 LYS A O 1
ATOM 1406 N N . TYR A 1 176 ? 11.508 -19.922 10.648 1 91 176 TYR A N 1
ATOM 1407 C CA . TYR A 1 176 ? 12.383 -19.156 9.773 1 91 176 TYR A CA 1
ATOM 1408 C C . TYR A 1 176 ? 11.594 -18.156 8.953 1 91 176 TYR A C 1
ATOM 1410 O O . TYR A 1 176 ? 12.078 -17.047 8.664 1 91 176 TYR A O 1
ATOM 1418 N N . ARG A 1 177 ? 10.43 -18.516 8.648 1 88.25 177 ARG A N 1
ATOM 1419 C CA . ARG A 1 177 ? 9.555 -17.594 7.949 1 88.25 177 ARG A CA 1
ATOM 1420 C C . ARG A 1 177 ? 9.234 -16.375 8.82 1 88.25 177 ARG A C 1
ATOM 1422 O O . ARG A 1 177 ? 9.25 -15.242 8.352 1 88.25 177 ARG A O 1
ATOM 1429 N N . SER A 1 178 ? 8.953 -16.656 10.078 1 87.81 178 SER A N 1
ATOM 1430 C CA . SER A 1 178 ? 8.641 -15.586 11.023 1 87.81 178 SER A CA 1
ATOM 1431 C C . SER A 1 178 ? 9.844 -14.664 11.242 1 87.81 178 SER A C 1
ATOM 1433 O O . SER A 1 178 ? 9.695 -13.445 11.289 1 87.81 178 SER A O 1
ATOM 1435 N N . GLU A 1 179 ? 10.945 -15.25 11.312 1 91.12 179 GLU A N 1
ATOM 1436 C CA . GLU A 1 179 ? 12.172 -14.477 11.461 1 91.12 179 GLU A CA 1
ATOM 1437 C C . GLU A 1 179 ? 12.414 -13.578 10.25 1 91.12 179 GLU A C 1
ATOM 1439 O O . GLU A 1 179 ? 12.781 -12.414 10.391 1 91.12 179 GLU A O 1
ATOM 1444 N N . TYR A 1 180 ? 12.156 -14.086 9.125 1 91.38 180 TYR A N 1
ATOM 1445 C CA . TYR A 1 180 ? 12.305 -13.328 7.887 1 91.38 180 TYR A CA 1
ATOM 1446 C C . TYR A 1 180 ? 11.289 -12.195 7.812 1 91.38 180 TYR A C 1
ATOM 1448 O O . TYR A 1 180 ? 11.648 -11.047 7.543 1 91.38 180 TYR A O 1
ATOM 1456 N N . SER A 1 181 ? 10.117 -12.484 8.117 1 87.94 181 SER A N 1
ATOM 1457 C CA . SER A 1 181 ? 9.047 -11.5 8.062 1 87.94 181 SER A CA 1
ATOM 1458 C C . SER A 1 181 ? 9.297 -10.352 9.039 1 87.94 181 SER A C 1
ATOM 1460 O O . SER A 1 181 ? 9.117 -9.188 8.688 1 87.94 181 SER A O 1
ATOM 1462 N N . SER A 1 182 ? 9.766 -10.711 10.234 1 88.62 182 SER A N 1
ATOM 1463 C CA . SER A 1 182 ? 10.07 -9.703 11.242 1 88.62 182 SER A CA 1
ATOM 1464 C C . SER A 1 182 ? 11.234 -8.82 10.812 1 88.62 182 SER A C 1
ATOM 1466 O O . SER A 1 182 ? 11.156 -7.594 10.93 1 88.62 182 SER A O 1
ATOM 1468 N N . SER A 1 183 ? 12.266 -9.469 10.336 1 91.5 183 SER A N 1
ATOM 1469 C CA . SER A 1 183 ? 13.43 -8.711 9.898 1 91.5 183 SER A CA 1
ATOM 1470 C C . SER A 1 183 ? 13.094 -7.816 8.711 1 91.5 183 SER A C 1
ATOM 1472 O O . SER A 1 183 ? 13.602 -6.695 8.602 1 91.5 183 SER A O 1
ATOM 1474 N N . GLN A 1 184 ? 12.312 -8.305 7.836 1 90.38 184 GLN A N 1
ATOM 1475 C CA . GLN A 1 184 ? 11.859 -7.523 6.691 1 90.38 184 GLN A CA 1
ATOM 1476 C C . GLN A 1 184 ? 11.023 -6.328 7.137 1 90.38 184 GLN A C 1
ATOM 1478 O O . GLN A 1 184 ? 11.141 -5.234 6.578 1 90.38 184 GLN A O 1
ATOM 1483 N N . GLY A 1 185 ? 10.219 -6.52 8.133 1 87.12 185 GLY A N 1
ATOM 1484 C CA . GLY A 1 185 ? 9.445 -5.43 8.711 1 87.12 185 GLY A CA 1
ATOM 1485 C C . GLY A 1 185 ? 10.312 -4.344 9.312 1 87.12 185 GLY A C 1
ATOM 1486 O O . GLY A 1 185 ? 10.078 -3.156 9.086 1 87.12 185 GLY A O 1
ATOM 1487 N N . VAL A 1 186 ? 11.258 -4.75 10.047 1 89.62 186 VAL A N 1
ATOM 1488 C CA . VAL A 1 186 ? 12.195 -3.814 10.648 1 89.62 186 VAL A CA 1
ATOM 1489 C C . VAL A 1 186 ? 12.945 -3.053 9.562 1 89.62 186 VAL A C 1
ATOM 1491 O O . VAL A 1 186 ? 13.148 -1.84 9.664 1 89.62 186 VAL A O 1
ATOM 1494 N N . PHE A 1 187 ? 13.273 -3.771 8.531 1 91.94 187 PHE A N 1
ATOM 1495 C CA . PHE A 1 187 ? 13.984 -3.168 7.41 1 91.94 187 PHE A CA 1
ATOM 1496 C C . PHE A 1 187 ? 13.133 -2.08 6.754 1 91.94 187 PHE A C 1
ATOM 1498 O O . PHE A 1 187 ? 13.609 -0.961 6.547 1 91.94 187 PHE A O 1
ATOM 1505 N N . ILE A 1 188 ? 11.992 -2.357 6.531 1 88.56 188 ILE A N 1
ATOM 1506 C CA . ILE A 1 188 ? 11.094 -1.413 5.875 1 88.56 188 ILE A CA 1
ATOM 1507 C C . ILE A 1 188 ? 10.852 -0.216 6.789 1 88.56 188 ILE A C 1
ATOM 1509 O O . ILE A 1 188 ? 10.828 0.929 6.332 1 88.56 188 ILE A O 1
ATOM 1513 N N . SER A 1 189 ? 10.672 -0.525 8.047 1 87.38 189 SER A N 1
ATOM 1514 C CA . SER A 1 189 ? 10.477 0.542 9.023 1 87.38 189 SER A CA 1
ATOM 1515 C C . SER A 1 189 ? 11.664 1.491 9.055 1 87.38 189 SER A C 1
ATOM 1517 O O . SER A 1 189 ? 11.492 2.711 9.125 1 87.38 189 SER A O 1
ATOM 1519 N N . LYS A 1 190 ? 12.789 0.93 9.016 1 89.88 190 LYS A N 1
ATOM 1520 C CA . LYS A 1 190 ? 14.008 1.733 9.047 1 89.88 190 LYS A CA 1
ATOM 1521 C C . LYS A 1 190 ? 14.156 2.549 7.762 1 89.88 190 LYS A C 1
ATOM 1523 O O . LYS A 1 190 ? 14.578 3.707 7.805 1 89.88 190 LYS A O 1
ATOM 1528 N N . VAL A 1 191 ? 13.836 1.942 6.641 1 91.25 191 VAL A N 1
ATOM 1529 C CA . VAL A 1 191 ? 13.883 2.641 5.359 1 91.25 191 VAL A CA 1
ATOM 1530 C C . VAL A 1 191 ? 12.914 3.824 5.387 1 91.25 191 VAL A C 1
ATOM 1532 O O . VAL A 1 191 ? 13.273 4.93 4.973 1 91.25 191 VAL A O 1
ATOM 1535 N N . LYS A 1 192 ? 11.773 3.607 5.844 1 88.44 192 LYS A N 1
ATOM 1536 C CA . LYS A 1 192 ? 10.766 4.66 5.957 1 88.44 192 LYS A CA 1
ATOM 1537 C C . LYS A 1 192 ? 11.266 5.801 6.844 1 88.44 192 LYS A C 1
ATOM 1539 O O . LYS A 1 192 ? 11.125 6.973 6.488 1 88.44 192 LYS A O 1
ATOM 1544 N N . ASP A 1 193 ? 11.82 5.426 7.926 1 89.56 193 ASP A N 1
ATOM 1545 C CA . ASP A 1 193 ? 12.352 6.395 8.883 1 89.56 193 ASP A CA 1
ATOM 1546 C C . ASP A 1 193 ? 13.43 7.266 8.234 1 89.56 193 ASP A C 1
ATOM 1548 O O . ASP A 1 193 ? 13.406 8.492 8.375 1 89.56 193 ASP A O 1
ATOM 1552 N N . ILE A 1 194 ? 14.312 6.672 7.562 1 90.44 194 ILE A N 1
ATOM 1553 C CA . ILE A 1 194 ? 15.438 7.371 6.941 1 90.44 194 ILE A CA 1
ATOM 1554 C C . ILE A 1 194 ? 14.922 8.281 5.828 1 90.44 194 ILE A C 1
ATOM 1556 O O . ILE A 1 194 ? 15.328 9.438 5.73 1 90.44 194 ILE A O 1
ATOM 1560 N N . LEU A 1 195 ? 14 7.82 5.09 1 89.06 195 LEU A N 1
ATOM 1561 C CA . LEU A 1 195 ? 13.516 8.578 3.943 1 89.06 195 LEU A CA 1
ATOM 1562 C C . LEU A 1 195 ? 12.641 9.742 4.395 1 89.06 195 LEU A C 1
ATOM 1564 O O . LEU A 1 195 ? 12.656 10.812 3.775 1 89.06 195 LEU A O 1
ATOM 1568 N N . LEU A 1 196 ? 11.922 9.516 5.418 1 85.75 196 LEU A N 1
ATOM 1569 C CA . LEU A 1 196 ? 11.133 10.617 5.973 1 85.75 196 LEU A CA 1
ATOM 1570 C C . LEU A 1 196 ? 12.047 11.68 6.578 1 85.75 196 LEU A C 1
ATOM 1572 O O . LEU A 1 196 ? 11.68 12.859 6.625 1 85.75 196 LEU A O 1
ATOM 1576 N N . GLY A 1 197 ? 13.172 11.266 7.051 1 88 197 GLY A N 1
ATOM 1577 C CA . GLY A 1 197 ? 14.148 12.18 7.621 1 88 197 GLY A CA 1
ATOM 1578 C C . GLY A 1 197 ? 15.172 12.656 6.609 1 88 197 GLY A C 1
ATOM 1579 O O . GLY A 1 197 ? 16.25 13.141 6.984 1 88 197 GLY A O 1
ATOM 1580 N N . PHE A 1 198 ? 14.828 12.57 5.355 1 88.06 198 PHE A N 1
ATOM 1581 C CA . PHE A 1 198 ? 15.758 12.859 4.273 1 88.06 198 PHE A CA 1
ATOM 1582 C C . PHE A 1 198 ? 16.312 14.273 4.402 1 88.06 198 PHE A C 1
ATOM 1584 O O . PHE A 1 198 ? 17.531 14.484 4.281 1 88.06 198 PHE A O 1
ATOM 1591 N N . ASP A 1 199 ? 15.469 15.258 4.68 1 83.06 199 ASP A N 1
ATOM 1592 C CA . ASP A 1 199 ? 15.891 16.656 4.789 1 83.06 199 ASP A CA 1
ATOM 1593 C C . ASP A 1 199 ? 16.891 16.828 5.93 1 83.06 199 ASP A C 1
ATOM 1595 O O . ASP A 1 199 ? 17.859 17.578 5.793 1 83.06 199 ASP A O 1
ATOM 1599 N N . VAL A 1 200 ? 16.609 16.156 7.039 1 85.62 200 VAL A N 1
ATOM 1600 C CA . VAL A 1 200 ? 17.5 16.234 8.195 1 85.62 200 VAL A CA 1
ATOM 1601 C C . VAL A 1 200 ? 18.844 15.578 7.859 1 85.62 200 VAL A C 1
ATOM 1603 O O . VAL A 1 200 ? 19.906 16.141 8.148 1 85.62 200 VAL A O 1
ATOM 1606 N N . ILE A 1 201 ? 18.797 14.5 7.211 1 89 201 ILE A N 1
ATOM 1607 C CA . ILE A 1 201 ? 20 13.742 6.867 1 89 201 ILE A CA 1
ATOM 1608 C C . ILE A 1 201 ? 20.906 14.578 5.961 1 89 201 ILE A C 1
ATOM 1610 O O . ILE A 1 201 ? 22.109 14.648 6.176 1 89 201 ILE A O 1
ATOM 1614 N N . LYS A 1 202 ? 20.297 15.211 5.043 1 84.88 202 LYS A N 1
ATOM 1615 C CA . LYS A 1 202 ? 21.047 16.031 4.094 1 84.88 202 LYS A CA 1
ATOM 1616 C C . LYS A 1 202 ? 21.594 17.297 4.766 1 84.88 202 LYS A C 1
ATOM 1618 O O . LYS A 1 202 ? 22.75 17.656 4.594 1 84.88 202 LYS A O 1
ATOM 1623 N N . SER A 1 203 ? 20.719 17.922 5.492 1 82 203 SER A N 1
ATOM 1624 C CA . SER A 1 203 ? 21.078 19.188 6.102 1 82 203 SER A CA 1
ATOM 1625 C C . SER A 1 203 ? 22.172 19.016 7.164 1 82 203 SER A C 1
ATOM 1627 O O . SER A 1 203 ? 22.938 19.922 7.426 1 82 203 SER A O 1
ATOM 1629 N N . PHE A 1 204 ? 22.266 17.766 7.625 1 84.5 204 PHE A N 1
ATOM 1630 C CA . PHE A 1 204 ? 23.234 17.547 8.688 1 84.5 204 PHE A CA 1
ATOM 1631 C C . PHE A 1 204 ? 24.375 16.656 8.195 1 84.5 204 PHE A C 1
ATOM 1633 O O . PHE A 1 204 ? 25.25 16.281 8.969 1 84.5 204 PHE A O 1
ATOM 1640 N N . ASN A 1 205 ? 24.453 16.25 7.043 1 82.44 205 ASN A N 1
ATOM 1641 C CA . ASN A 1 205 ? 25.516 15.508 6.371 1 82.44 205 ASN A CA 1
ATOM 1642 C C . ASN A 1 205 ? 25.797 14.18 7.062 1 82.44 205 ASN A C 1
ATOM 1644 O O . ASN A 1 205 ? 26.938 13.883 7.406 1 82.44 205 ASN A O 1
ATOM 1648 N N . VAL A 1 206 ? 24.781 13.453 7.289 1 86.5 206 VAL A N 1
ATOM 1649 C CA . VAL A 1 206 ? 24.953 12.172 7.957 1 86.5 206 VAL A CA 1
ATOM 1650 C C . VAL A 1 206 ? 24.594 11.031 7.004 1 86.5 206 VAL A C 1
ATOM 1652 O O . VAL A 1 206 ? 24.141 9.969 7.434 1 86.5 206 VAL A O 1
ATOM 1655 N N . GLU A 1 207 ? 24.781 11.219 5.781 1 89.5 207 GLU A N 1
ATOM 1656 C CA . GLU A 1 207 ? 24.422 10.242 4.762 1 89.5 207 GLU A CA 1
ATOM 1657 C C . GLU A 1 207 ? 25.172 8.93 4.953 1 89.5 207 GLU A C 1
ATOM 1659 O O . GLU A 1 207 ? 24.594 7.848 4.887 1 89.5 207 GLU A O 1
ATOM 1664 N N . ASN A 1 208 ? 26.484 8.992 5.254 1 88.25 208 ASN A N 1
ATOM 1665 C CA . ASN A 1 208 ? 27.312 7.793 5.367 1 88.25 208 ASN A CA 1
ATOM 1666 C C . ASN A 1 208 ? 26.891 6.938 6.555 1 88.25 208 ASN A C 1
ATOM 1668 O O . ASN A 1 208 ? 26.891 5.707 6.473 1 88.25 208 ASN A O 1
ATOM 1672 N N . LYS A 1 209 ? 26.562 7.629 7.547 1 88 209 LYS A N 1
ATOM 1673 C CA . LYS A 1 209 ? 26.094 6.895 8.719 1 88 209 LYS A CA 1
ATOM 1674 C C . LYS A 1 209 ? 24.781 6.176 8.438 1 88 209 LYS A C 1
ATOM 1676 O O . LYS A 1 209 ? 24.562 5.055 8.914 1 88 209 LYS A O 1
ATOM 1681 N N . MET A 1 210 ? 23.953 6.859 7.723 1 90.62 210 MET A N 1
ATOM 1682 C CA . MET A 1 210 ? 22.672 6.266 7.383 1 90.62 210 MET A CA 1
ATOM 1683 C C . MET A 1 210 ? 22.844 5.078 6.445 1 90.62 210 MET A C 1
ATOM 1685 O O . MET A 1 210 ? 22.109 4.094 6.535 1 90.62 210 MET A O 1
ATOM 1689 N N . ILE A 1 211 ? 23.875 5.125 5.578 1 92.88 211 ILE A N 1
ATOM 1690 C CA . ILE A 1 211 ? 24.172 4.031 4.656 1 92.88 211 ILE A CA 1
ATOM 1691 C C . ILE A 1 211 ? 24.641 2.809 5.441 1 92.88 211 ILE A C 1
ATOM 1693 O O . ILE A 1 211 ? 24.25 1.681 5.133 1 92.88 211 ILE A O 1
ATOM 1697 N N . GLU A 1 212 ? 25.391 3.068 6.441 1 91 212 GLU A N 1
ATOM 1698 C CA . GLU A 1 212 ? 25.891 1.976 7.277 1 91 212 GLU A CA 1
ATOM 1699 C C . GLU A 1 212 ? 24.734 1.306 8.031 1 91 212 GLU A C 1
ATOM 1701 O O . GLU A 1 212 ? 24.672 0.076 8.102 1 91 212 GLU A O 1
ATOM 1706 N N . GLU A 1 213 ? 23.938 2.154 8.539 1 88.62 213 GLU A N 1
ATOM 1707 C CA . GLU A 1 213 ? 22.781 1.633 9.258 1 88.62 213 GLU A CA 1
ATOM 1708 C C . GLU A 1 213 ? 21.859 0.84 8.336 1 88.62 213 GLU A C 1
ATOM 1710 O O . GLU A 1 213 ? 21.391 -0.239 8.695 1 88.62 213 GLU A O 1
ATOM 1715 N N . TYR A 1 214 ? 21.672 1.365 7.188 1 92.44 214 TYR A N 1
ATOM 1716 C CA . TYR A 1 214 ? 20.844 0.707 6.176 1 92.44 214 TYR A CA 1
ATOM 1717 C C . TYR A 1 214 ? 21.422 -0.653 5.805 1 92.44 214 TYR A C 1
ATOM 1719 O O . TYR A 1 214 ? 20.688 -1.634 5.676 1 92.44 214 TYR A O 1
ATOM 1727 N N . SER A 1 215 ? 22.75 -0.696 5.633 1 94.25 215 SER A N 1
ATOM 1728 C CA . SER A 1 215 ? 23.422 -1.919 5.207 1 94.25 215 SER A CA 1
ATOM 1729 C C . SER A 1 215 ? 23.219 -3.039 6.223 1 94.25 215 SER A C 1
ATOM 1731 O O . SER A 1 215 ? 23.016 -4.195 5.848 1 94.25 215 SER A O 1
ATOM 1733 N N . LYS A 1 216 ? 23.266 -2.648 7.43 1 93.56 216 LYS A N 1
ATOM 1734 C CA . LYS A 1 216 ? 23.094 -3.635 8.492 1 93.56 216 LYS A CA 1
ATOM 1735 C C . LYS A 1 216 ? 21.719 -4.289 8.422 1 93.56 216 LYS A C 1
ATOM 1737 O O . LYS A 1 216 ? 21.609 -5.516 8.461 1 93.56 216 LYS A O 1
ATOM 1742 N N . TYR A 1 217 ? 20.703 -3.527 8.25 1 93.25 217 TYR A N 1
ATOM 1743 C CA . TYR A 1 217 ? 19.344 -4.035 8.227 1 93.25 217 TYR A CA 1
ATOM 1744 C C . TYR A 1 217 ? 19.062 -4.777 6.926 1 93.25 217 TYR A C 1
ATOM 1746 O O . TYR A 1 217 ? 18.344 -5.785 6.918 1 93.25 217 TYR A O 1
ATOM 1754 N N . ASN A 1 218 ? 19.672 -4.277 5.875 1 94.5 218 ASN A N 1
ATOM 1755 C CA . ASN A 1 218 ? 19.531 -4.945 4.582 1 94.5 218 ASN A CA 1
ATOM 1756 C C . ASN A 1 218 ? 20.141 -6.34 4.602 1 94.5 218 ASN A C 1
ATOM 1758 O O . ASN A 1 218 ? 19.516 -7.305 4.156 1 94.5 218 ASN A O 1
ATOM 1762 N N . ASN A 1 219 ? 21.344 -6.414 5.125 1 95.12 219 ASN A N 1
ATOM 1763 C CA . ASN A 1 219 ? 22.031 -7.695 5.211 1 95.12 219 ASN A CA 1
ATOM 1764 C C . ASN A 1 219 ? 21.297 -8.68 6.109 1 95.12 219 ASN A C 1
ATOM 1766 O O . ASN A 1 219 ? 21.203 -9.867 5.801 1 95.12 219 ASN A O 1
ATOM 1770 N N . ASP A 1 220 ? 20.828 -8.188 7.133 1 94.94 220 ASP A N 1
ATOM 1771 C CA . ASP A 1 220 ? 20.109 -9.047 8.07 1 94.94 220 ASP A CA 1
ATOM 1772 C C . ASP A 1 220 ? 18.828 -9.602 7.434 1 94.94 220 ASP A C 1
ATOM 1774 O O . ASP A 1 220 ? 18.562 -10.805 7.527 1 94.94 220 ASP A O 1
ATOM 1778 N N . ALA A 1 221 ? 18.078 -8.773 6.805 1 94.06 221 ALA A N 1
ATOM 1779 C CA . ALA A 1 221 ? 16.844 -9.195 6.164 1 94.06 221 ALA A CA 1
ATOM 1780 C C . ALA A 1 221 ? 17.109 -10.211 5.059 1 94.06 221 ALA A C 1
ATOM 1782 O O . ALA A 1 221 ? 16.438 -11.25 4.988 1 94.06 221 ALA A O 1
ATOM 1783 N N . GLU A 1 222 ? 18.109 -9.961 4.273 1 94.56 222 GLU A N 1
ATOM 1784 C CA . GLU A 1 222 ? 18.422 -10.852 3.16 1 94.56 222 GLU A CA 1
ATOM 1785 C C . GLU A 1 222 ? 19 -12.172 3.658 1 94.56 222 GLU A C 1
ATOM 1787 O O . GLU A 1 222 ? 18.781 -13.227 3.061 1 94.56 222 GLU A O 1
ATOM 1792 N N . SER A 1 223 ? 19.766 -12.133 4.727 1 94.69 223 SER A N 1
ATOM 1793 C CA . SER A 1 223 ? 20.328 -13.352 5.293 1 94.69 223 SER A CA 1
ATOM 1794 C C . SER A 1 223 ? 19.25 -14.25 5.875 1 94.69 223 SER A C 1
ATOM 1796 O O . SER A 1 223 ? 19.266 -15.461 5.676 1 94.69 223 SER A O 1
ATOM 1798 N N . LYS A 1 224 ? 18.359 -13.703 6.562 1 94.25 224 LYS A N 1
ATOM 1799 C CA . LYS A 1 224 ? 17.25 -14.469 7.117 1 94.25 224 LYS A CA 1
ATOM 1800 C C . LYS A 1 224 ? 16.344 -15 6.012 1 94.25 224 LYS A C 1
ATOM 1802 O O . LYS A 1 224 ? 15.812 -16.109 6.113 1 94.25 224 LYS A O 1
ATOM 1807 N N . LYS A 1 225 ? 16.172 -14.195 5 1 93.38 225 LYS A N 1
ATOM 1808 C CA . LYS A 1 225 ? 15.43 -14.656 3.832 1 93.38 225 LYS A CA 1
ATOM 1809 C C . LYS A 1 225 ? 16.094 -15.875 3.199 1 93.38 225 LYS A C 1
ATOM 1811 O O . LYS A 1 225 ? 15.422 -16.859 2.871 1 93.38 225 LYS A O 1
ATOM 1816 N N . ASN A 1 226 ? 17.375 -15.758 3.033 1 93.5 226 ASN A N 1
ATOM 1817 C CA . ASN A 1 226 ? 18.125 -16.875 2.453 1 93.5 226 ASN A CA 1
ATOM 1818 C C . ASN A 1 226 ? 18.016 -18.125 3.311 1 93.5 226 ASN A C 1
ATOM 1820 O O . ASN A 1 226 ? 17.875 -19.234 2.785 1 93.5 226 ASN A O 1
ATOM 1824 N N . LYS A 1 227 ? 18.125 -17.953 4.566 1 92.25 227 LYS A N 1
ATOM 1825 C CA . LYS A 1 227 ? 17.969 -19.078 5.48 1 92.25 227 LYS A CA 1
ATOM 1826 C C . LYS A 1 227 ? 16.594 -19.719 5.336 1 92.25 227 LYS A C 1
ATOM 1828 O O . LYS A 1 227 ? 16.469 -20.938 5.32 1 92.25 227 LYS A O 1
ATOM 1833 N N . PHE A 1 228 ? 15.609 -18.953 5.191 1 91.06 228 PHE A N 1
ATOM 1834 C CA . PHE A 1 228 ? 14.25 -19.438 4.961 1 91.06 228 PHE A CA 1
ATOM 1835 C C . PHE A 1 228 ? 14.156 -20.188 3.639 1 91.06 228 PHE A C 1
ATOM 1837 O O . PHE A 1 228 ? 13.609 -21.297 3.586 1 91.06 228 PHE A O 1
ATOM 1844 N N . ASN A 1 229 ? 14.797 -19.562 2.662 1 90.62 229 ASN A N 1
ATOM 1845 C CA . ASN A 1 229 ? 14.734 -20.172 1.334 1 90.62 229 ASN A CA 1
ATOM 1846 C C . ASN A 1 229 ? 15.461 -21.516 1.297 1 90.62 229 ASN A C 1
ATOM 1848 O O . ASN A 1 229 ? 14.992 -22.453 0.665 1 90.62 229 ASN A O 1
ATOM 1852 N N . ILE A 1 230 ? 16.531 -21.625 1.952 1 90.75 230 ILE A N 1
ATOM 1853 C CA . ILE A 1 230 ? 17.344 -22.844 1.989 1 90.75 230 ILE A CA 1
ATOM 1854 C C . ILE A 1 230 ? 16.562 -23.953 2.678 1 90.75 230 ILE A C 1
ATOM 1856 O O . ILE A 1 230 ? 16.656 -25.125 2.283 1 90.75 230 ILE A O 1
ATOM 1860 N N . PHE A 1 231 ? 15.797 -23.547 3.611 1 86.25 231 PHE A N 1
ATOM 1861 C CA . PHE A 1 231 ? 15.031 -24.547 4.34 1 86.25 231 PHE A CA 1
ATOM 1862 C C . PHE A 1 231 ? 13.727 -24.859 3.611 1 86.25 231 PHE A C 1
ATOM 1864 O O . PHE A 1 231 ? 13.203 -25.969 3.734 1 86.25 231 PHE A O 1
ATOM 1871 N N . GLU A 1 232 ? 13.234 -23.922 2.904 1 86.5 232 GLU A N 1
ATOM 1872 C CA . GLU A 1 232 ? 12.008 -24.109 2.133 1 86.5 232 GLU A CA 1
ATOM 1873 C C . GLU A 1 232 ? 12.25 -25.016 0.932 1 86.5 232 GLU A C 1
ATOM 1875 O O . GLU A 1 232 ? 11.367 -25.797 0.548 1 86.5 232 GLU A O 1
ATOM 1880 N N . THR A 1 233 ? 13.445 -24.984 0.382 1 86.19 233 THR A N 1
ATOM 1881 C CA . THR A 1 233 ? 13.781 -25.688 -0.851 1 86.19 233 THR A CA 1
ATOM 1882 C C . THR A 1 233 ? 13.672 -27.188 -0.662 1 86.19 233 THR A C 1
ATOM 1884 O O . THR A 1 233 ? 12.992 -27.875 -1.44 1 86.19 233 THR A O 1
ATOM 1887 N N . PRO A 1 234 ? 14.164 -27.734 0.42 1 83.38 234 PRO A N 1
ATOM 1888 C CA . PRO A 1 234 ? 13.992 -29.172 0.591 1 83.38 234 PRO A CA 1
ATOM 1889 C C . PRO A 1 234 ? 12.539 -29.578 0.818 1 83.38 234 PRO A C 1
ATOM 1891 O O . PRO A 1 234 ? 12.125 -30.672 0.404 1 83.38 234 PRO A O 1
ATOM 1894 N N . VAL A 1 235 ? 11.836 -28.781 1.421 1 78.25 235 VAL A N 1
ATOM 1895 C CA . VAL A 1 235 ? 10.422 -29.078 1.644 1 78.25 235 VAL A CA 1
ATOM 1896 C C . VAL A 1 235 ? 9.703 -29.203 0.303 1 78.25 235 VAL A C 1
ATOM 1898 O O . VAL A 1 235 ? 8.945 -30.141 0.078 1 78.25 235 VAL A O 1
ATOM 1901 N N . GLY A 1 236 ? 9.961 -28.25 -0.626 1 74.75 236 GLY A N 1
ATOM 1902 C CA . GLY A 1 236 ? 9.438 -28.344 -1.979 1 74.75 236 GLY A CA 1
ATOM 1903 C C . GLY A 1 236 ? 10.031 -29.5 -2.768 1 74.75 236 GLY A C 1
ATOM 1904 O O . GLY A 1 236 ? 9.328 -30.156 -3.533 1 74.75 236 GLY A O 1
ATOM 1905 N N . GLY A 1 237 ? 11.273 -29.781 -2.518 1 75.38 237 GLY A N 1
ATOM 1906 C CA . GLY A 1 237 ? 11.961 -30.891 -3.16 1 75.38 237 GLY A CA 1
ATOM 1907 C C . GLY A 1 237 ? 11.398 -32.25 -2.77 1 75.38 237 GLY A C 1
ATOM 1908 O O . GLY A 1 237 ? 11.32 -33.156 -3.6 1 75.38 237 GLY A O 1
ATOM 1909 N N . ILE A 1 238 ? 10.914 -32.344 -1.539 1 79.56 238 ILE A N 1
ATOM 1910 C CA . ILE A 1 238 ? 10.328 -33.594 -1.062 1 79.56 238 ILE A CA 1
ATOM 1911 C C . ILE A 1 238 ? 9.055 -33.875 -1.846 1 79.56 238 ILE A C 1
ATOM 1913 O O . ILE A 1 238 ? 8.812 -35.031 -2.225 1 79.56 238 ILE A O 1
ATOM 1917 N N . ALA A 1 239 ? 8.344 -32.844 -2.104 1 72.44 239 ALA A N 1
ATOM 1918 C CA . ALA A 1 239 ? 7.121 -33.031 -2.877 1 72.44 239 ALA A CA 1
ATOM 1919 C C . ALA A 1 239 ? 7.438 -33.531 -4.285 1 72.44 239 ALA A C 1
ATOM 1921 O O . ALA A 1 239 ? 6.789 -34.469 -4.789 1 72.44 239 ALA A O 1
ATOM 1922 N N . ILE A 1 240 ? 8.398 -33 -4.906 1 73 240 ILE A N 1
ATOM 1923 C CA . ILE A 1 240 ? 8.82 -33.375 -6.246 1 73 240 ILE A CA 1
ATOM 1924 C C . ILE A 1 240 ? 9.367 -34.812 -6.211 1 73 240 ILE A C 1
ATOM 1926 O O . ILE A 1 240 ? 9.031 -35.625 -7.07 1 73 240 ILE A O 1
ATOM 1930 N N . PHE A 1 241 ? 10.102 -35.062 -5.148 1 79.62 241 PHE A N 1
ATOM 1931 C CA . PHE A 1 241 ? 10.648 -36.406 -4.941 1 79.62 241 PHE A CA 1
ATOM 1932 C C . PHE A 1 241 ? 9.539 -37.438 -4.836 1 79.62 241 PHE A C 1
ATOM 1934 O O . PHE A 1 241 ? 9.609 -38.5 -5.461 1 79.62 241 PHE A O 1
ATOM 1941 N N . MET A 1 242 ? 8.602 -37.062 -4.152 1 78.69 242 MET A N 1
ATOM 1942 C CA . MET A 1 242 ? 7.496 -38 -3.951 1 78.69 242 MET A CA 1
ATOM 1943 C C . MET A 1 242 ? 6.695 -38.188 -5.234 1 78.69 242 MET A C 1
ATOM 1945 O O . MET A 1 242 ? 6.219 -39.281 -5.527 1 78.69 242 MET A O 1
ATOM 1949 N N . ALA A 1 243 ? 6.547 -37.125 -6.008 1 75.69 243 ALA A N 1
ATOM 1950 C CA . ALA A 1 243 ? 5.852 -37.219 -7.289 1 75.69 243 ALA A CA 1
ATOM 1951 C C . ALA A 1 243 ? 6.566 -38.188 -8.227 1 75.69 243 ALA A C 1
ATOM 1953 O O . ALA A 1 243 ? 5.938 -39.062 -8.82 1 75.69 243 ALA A O 1
ATOM 1954 N N . TYR A 1 244 ? 7.832 -38.062 -8.344 1 76 244 TYR A N 1
ATOM 1955 C CA . TYR A 1 244 ? 8.617 -38.969 -9.172 1 76 244 TYR A CA 1
ATOM 1956 C C . TYR A 1 244 ? 8.586 -40.375 -8.609 1 76 244 TYR A C 1
ATOM 1958 O O . TYR A 1 244 ? 8.586 -41.375 -9.367 1 76 244 TYR A O 1
ATOM 1966 N N . GLY A 1 245 ? 8.609 -40.438 -7.27 1 81.12 245 GLY A N 1
ATOM 1967 C CA . GLY A 1 245 ? 8.492 -41.719 -6.621 1 81.12 245 GLY A CA 1
ATOM 1968 C C . GLY A 1 245 ? 7.227 -42.469 -6.992 1 81.12 245 GLY A C 1
ATOM 1969 O O . GLY A 1 245 ? 7.258 -43.656 -7.266 1 81.12 245 GLY A O 1
ATOM 1970 N N . ILE A 1 246 ? 6.18 -41.75 -7.082 1 84.06 246 ILE A N 1
ATOM 1971 C CA . ILE A 1 246 ? 4.898 -42.344 -7.434 1 84.06 246 ILE A CA 1
ATOM 1972 C C . ILE A 1 246 ? 4.953 -42.875 -8.867 1 84.06 246 ILE A C 1
ATOM 1974 O O . ILE A 1 246 ? 4.531 -44 -9.148 1 84.06 246 ILE A O 1
ATOM 1978 N N . PHE A 1 247 ? 5.516 -42.125 -9.773 1 81.94 247 PHE A N 1
ATOM 1979 C CA . PHE A 1 247 ? 5.652 -42.562 -11.164 1 81.94 247 PHE A CA 1
ATOM 1980 C C . PHE A 1 247 ? 6.508 -43.812 -11.273 1 81.94 247 PHE A C 1
ATOM 1982 O O . PHE A 1 247 ? 6.156 -44.75 -11.992 1 81.94 247 PHE A O 1
ATOM 1989 N N . THR A 1 248 ? 7.578 -43.812 -10.477 1 82.88 248 THR A N 1
ATOM 1990 C CA . THR A 1 248 ? 8.5 -44.938 -10.5 1 82.88 248 THR A CA 1
ATOM 1991 C C . THR A 1 248 ? 7.82 -46.219 -9.977 1 82.88 248 THR A C 1
ATOM 1993 O O . THR A 1 248 ? 7.98 -47.281 -10.547 1 82.88 248 THR A O 1
ATOM 1996 N N . VAL A 1 249 ? 7.086 -46 -9.008 1 86.81 249 VAL A N 1
ATOM 1997 C CA . VAL A 1 249 ? 6.43 -47.156 -8.391 1 86.81 249 VAL A CA 1
ATOM 1998 C C . VAL A 1 249 ? 5.355 -47.719 -9.32 1 86.81 249 VAL A C 1
ATOM 2000 O O . VAL A 1 249 ? 5.215 -48.938 -9.477 1 86.81 249 VAL A O 1
ATOM 2003 N N . VAL A 1 250 ? 4.617 -46.844 -9.969 1 88.56 250 VAL A N 1
ATOM 2004 C CA . VAL A 1 250 ? 3.551 -47.281 -10.867 1 88.56 250 VAL A CA 1
ATOM 2005 C C . VAL A 1 250 ? 4.152 -47.969 -12.078 1 88.56 250 VAL A C 1
ATOM 2007 O O . VAL A 1 250 ? 3.682 -49.062 -12.477 1 88.56 250 VAL A O 1
ATOM 2010 N N . PHE A 1 251 ? 5.184 -47.469 -12.594 1 87.75 251 PHE A N 1
ATOM 2011 C CA . PHE A 1 251 ? 5.84 -48.094 -13.734 1 87.75 251 PHE A CA 1
ATOM 2012 C C . PHE A 1 251 ? 6.523 -49.406 -13.32 1 87.75 251 PHE A C 1
ATOM 2014 O O . PHE A 1 251 ? 6.5 -50.375 -14.07 1 87.75 251 PHE A O 1
ATOM 2021 N N . GLY A 1 252 ? 7.18 -49.344 -12.156 1 89.12 252 GLY A N 1
ATOM 2022 C CA . GLY A 1 252 ? 7.855 -50.531 -11.672 1 89.12 252 GLY A CA 1
ATOM 2023 C C . GLY A 1 252 ? 6.906 -51.688 -11.391 1 89.12 252 GLY A C 1
ATOM 2024 O O . GLY A 1 252 ? 7.051 -52.781 -11.969 1 89.12 252 GLY A O 1
ATOM 2025 N N . ILE A 1 253 ? 5.922 -51.406 -10.648 1 91.81 253 ILE A N 1
ATOM 2026 C CA . ILE A 1 253 ? 4.953 -52.438 -10.305 1 91.81 253 ILE A CA 1
ATOM 2027 C C . ILE A 1 253 ? 4.109 -52.781 -11.531 1 91.81 253 ILE A C 1
ATOM 2029 O O . ILE A 1 253 ? 3.807 -53.969 -11.773 1 91.81 253 ILE A O 1
ATOM 2033 N N . GLY A 1 254 ? 3.74 -51.75 -12.234 1 91.62 254 GLY A N 1
ATOM 2034 C CA . GLY A 1 254 ? 2.963 -51.969 -13.438 1 91.62 254 GLY A CA 1
ATOM 2035 C C . GLY A 1 254 ? 3.674 -52.844 -14.453 1 91.62 254 GLY A C 1
ATOM 2036 O O . GLY A 1 254 ? 3.068 -53.75 -15.031 1 91.62 254 GLY A O 1
ATOM 2037 N N . SER A 1 255 ? 4.93 -52.625 -14.664 1 91.56 255 SER A N 1
ATOM 2038 C CA . SER A 1 255 ? 5.719 -53.438 -15.594 1 91.56 255 SER A CA 1
ATOM 2039 C C . SER A 1 255 ? 5.832 -54.875 -15.109 1 91.56 255 SER A C 1
ATOM 2041 O O . SER A 1 255 ? 5.777 -55.812 -15.914 1 91.56 255 SER A O 1
ATOM 2043 N N . TYR A 1 256 ? 6.02 -54.969 -13.867 1 92.06 256 TYR A N 1
ATOM 2044 C CA . TYR A 1 256 ? 6.098 -56.312 -13.289 1 92.06 256 TYR A CA 1
ATOM 2045 C C . TYR A 1 256 ? 4.797 -57.094 -13.508 1 92.06 256 TYR A C 1
ATOM 2047 O O . TYR A 1 256 ? 4.812 -58.25 -13.891 1 92.06 256 TYR A O 1
ATOM 2055 N N . LEU A 1 257 ? 3.707 -56.5 -13.328 1 93.12 257 LEU A N 1
ATOM 2056 C CA . LEU A 1 257 ? 2.404 -57.125 -13.5 1 93.12 257 LEU A CA 1
ATOM 2057 C C . LEU A 1 257 ? 2.135 -57.438 -14.977 1 93.12 257 LEU A C 1
ATOM 2059 O O . LEU A 1 257 ? 1.458 -58.406 -15.312 1 93.12 257 LEU A O 1
ATOM 2063 N N . CYS A 1 258 ? 2.656 -56.625 -15.82 1 90.56 258 CYS A N 1
ATOM 2064 C CA . CYS A 1 258 ? 2.537 -56.875 -17.266 1 90.56 258 CYS A CA 1
ATOM 2065 C C . CYS A 1 258 ? 3.314 -58.125 -17.672 1 90.56 258 CYS A C 1
ATOM 2067 O O . CYS A 1 258 ? 2.822 -58.938 -18.469 1 90.56 258 CYS A O 1
ATOM 2069 N N . ILE A 1 259 ? 4.551 -58.188 -17.188 1 91.94 259 ILE A N 1
ATOM 2070 C CA . ILE A 1 259 ? 5.402 -59.344 -17.516 1 91.94 259 ILE A CA 1
ATOM 2071 C C . ILE A 1 259 ? 4.734 -60.625 -17.047 1 91.94 259 ILE A C 1
ATOM 2073 O O . ILE A 1 259 ? 4.785 -61.656 -17.734 1 91.94 259 ILE A O 1
ATOM 2077 N N . LYS A 1 260 ? 4.07 -60.531 -15.922 1 92.81 260 LYS A N 1
ATOM 2078 C CA . LYS A 1 260 ? 3.385 -61.719 -15.383 1 92.81 260 LYS A CA 1
ATOM 2079 C C . LYS A 1 260 ? 2.055 -61.938 -16.094 1 92.81 260 LYS A C 1
ATOM 2081 O O . LYS A 1 260 ? 1.362 -62.906 -15.812 1 92.81 260 LYS A O 1
ATOM 2086 N N . GLY A 1 261 ? 1.604 -61.031 -16.922 1 89.25 261 GLY A N 1
ATOM 2087 C CA . GLY A 1 261 ? 0.4 -61.188 -17.719 1 89.25 261 GLY A CA 1
ATOM 2088 C C . GLY A 1 261 ? -0.866 -60.812 -16.969 1 89.25 261 GLY A C 1
ATOM 2089 O O . GLY A 1 261 ? -1.967 -61.188 -17.375 1 89.25 261 GLY A O 1
ATOM 2090 N N . LYS A 1 262 ? -0.73 -60.094 -15.922 1 91.44 262 LYS A N 1
ATOM 2091 C CA . LYS A 1 262 ? -1.89 -59.75 -15.102 1 91.44 262 LYS A CA 1
ATOM 2092 C C . LYS A 1 262 ? -2.57 -58.5 -15.609 1 91.44 262 LYS A C 1
ATOM 2094 O O . LYS A 1 262 ? -3.777 -58.312 -15.43 1 91.44 262 LYS A O 1
ATOM 2099 N N . ILE A 1 263 ? -1.833 -57.594 -16.156 1 92.12 263 ILE A N 1
ATOM 2100 C CA . ILE A 1 263 ? -2.381 -56.344 -16.688 1 92.12 263 ILE A CA 1
ATOM 2101 C C . ILE A 1 263 ? -1.805 -56.062 -18.078 1 92.12 263 ILE A C 1
ATOM 2103 O O . ILE A 1 263 ? -0.797 -56.688 -18.469 1 92.12 263 ILE A O 1
ATOM 2107 N N . THR A 1 264 ? -2.527 -55.25 -18.781 1 91.25 264 THR A N 1
ATOM 2108 C CA . THR A 1 264 ? -2.035 -54.844 -20.109 1 91.25 264 THR A CA 1
ATOM 2109 C C . THR A 1 264 ? -1.152 -53.594 -20 1 91.25 264 THR A C 1
ATOM 2111 O O . THR A 1 264 ? -1.109 -52.938 -18.969 1 91.25 264 THR A O 1
ATOM 2114 N N . ILE A 1 265 ? -0.413 -53.375 -21.062 1 89.06 265 ILE A N 1
ATOM 2115 C CA . ILE A 1 265 ? 0.42 -52.188 -21.125 1 89.06 265 ILE A CA 1
ATOM 2116 C C . ILE A 1 265 ? -0.46 -50.938 -21.047 1 89.06 265 ILE A C 1
ATOM 2118 O O . ILE A 1 265 ? -0.102 -49.938 -20.406 1 89.06 265 ILE A O 1
ATOM 2122 N N . GLY A 1 266 ? -1.596 -51.062 -21.625 1 88.5 266 GLY A N 1
ATOM 2123 C CA . GLY A 1 266 ? -2.547 -49.969 -21.562 1 88.5 266 GLY A CA 1
ATOM 2124 C C . GLY A 1 266 ? -3.018 -49.656 -20.156 1 88.5 266 GLY A C 1
ATOM 2125 O O . GLY A 1 266 ? -3.16 -48.5 -19.766 1 88.5 266 GLY A O 1
ATOM 2126 N N . THR A 1 267 ? -3.225 -50.688 -19.422 1 91.19 267 THR A N 1
ATOM 2127 C CA . THR A 1 267 ? -3.645 -50.531 -18.031 1 91.19 267 THR A CA 1
ATOM 2128 C C . THR A 1 267 ? -2.547 -49.844 -17.219 1 91.19 267 THR A C 1
ATOM 2130 O O . THR A 1 267 ? -2.83 -49.031 -16.359 1 91.19 267 THR A O 1
ATOM 2133 N N . MET A 1 268 ? -1.403 -50.219 -17.484 1 89.44 268 MET A N 1
ATOM 2134 C CA . MET A 1 268 ? -0.283 -49.594 -16.781 1 89.44 268 MET A CA 1
ATOM 2135 C C . MET A 1 268 ? -0.245 -48.094 -17.078 1 89.44 268 MET A C 1
ATOM 2137 O O . MET A 1 268 ? -0.105 -47.281 -16.156 1 89.44 268 MET A O 1
ATOM 2141 N N . PHE A 1 269 ? -0.48 -47.688 -18.266 1 87.56 269 PHE A N 1
ATOM 2142 C CA . PHE A 1 269 ? -0.436 -46.281 -18.641 1 87.56 269 PHE A CA 1
ATOM 2143 C C . PHE A 1 269 ? -1.619 -45.531 -18.062 1 87.56 269 PHE A C 1
ATOM 2145 O O . PHE A 1 269 ? -1.484 -44.375 -17.656 1 87.56 269 PHE A O 1
ATOM 2152 N N . ALA A 1 270 ? -2.666 -46.156 -18.109 1 89.38 270 ALA A N 1
ATOM 2153 C CA . ALA A 1 270 ? -3.836 -45.562 -17.5 1 89.38 270 ALA A CA 1
ATOM 2154 C C . ALA A 1 270 ? -3.592 -45.281 -16.016 1 89.38 270 ALA A C 1
ATOM 2156 O O . ALA A 1 270 ? -3.965 -44.219 -15.516 1 89.38 270 ALA A O 1
ATOM 2157 N N . CYS A 1 271 ? -2.936 -46.188 -15.359 1 89.81 271 CYS A N 1
ATOM 2158 C CA . CYS A 1 271 ? -2.633 -46.031 -13.945 1 89.81 271 CYS A CA 1
ATOM 2159 C C . CYS A 1 271 ? -1.619 -44.906 -13.734 1 89.81 271 CYS A C 1
ATOM 2161 O O . CYS A 1 271 ? -1.695 -44.156 -12.75 1 89.81 271 CYS A O 1
ATOM 2163 N N . VAL A 1 272 ? -0.74 -44.75 -14.641 1 86.62 272 VAL A N 1
ATOM 2164 C CA . VAL A 1 272 ? 0.238 -43.656 -14.57 1 86.62 272 VAL A CA 1
ATOM 2165 C C . VAL A 1 272 ? -0.468 -42.312 -14.703 1 86.62 272 VAL A C 1
ATOM 2167 O O . VAL A 1 272 ? -0.218 -41.406 -13.922 1 86.62 272 VAL A O 1
ATOM 2170 N N . GLN A 1 273 ? -1.327 -42.219 -15.656 1 84.94 273 GLN A N 1
ATOM 2171 C CA . GLN A 1 273 ? -2.074 -41 -15.883 1 84.94 273 GLN A CA 1
ATOM 2172 C C . GLN A 1 273 ? -2.945 -40.656 -14.672 1 84.94 273 GLN A C 1
ATOM 2174 O O . GLN A 1 273 ? -3.012 -39.5 -14.258 1 84.94 273 GLN A O 1
ATOM 2179 N N . LEU A 1 274 ? -3.525 -41.625 -14.125 1 87.88 274 LEU A N 1
ATOM 2180 C CA . LEU A 1 274 ? -4.422 -41.406 -12.992 1 87.88 274 LEU A CA 1
ATOM 2181 C C . LEU A 1 274 ? -3.639 -41.062 -11.734 1 87.88 274 LEU A C 1
ATOM 2183 O O . LEU A 1 274 ? -4.152 -40.375 -10.852 1 87.88 274 LEU A O 1
ATOM 2187 N N . SER A 1 275 ? -2.434 -41.562 -11.672 1 85.94 275 SER A N 1
ATOM 2188 C CA . SER A 1 275 ? -1.612 -41.281 -10.5 1 85.94 275 SER A CA 1
ATOM 2189 C C . SER A 1 275 ? -1.364 -39.781 -10.359 1 85.94 275 SER A C 1
ATOM 2191 O O . SER A 1 275 ? -1.235 -39.25 -9.25 1 85.94 275 SER A O 1
ATOM 2193 N N . ASN A 1 276 ? -1.327 -39.094 -11.484 1 78.88 276 ASN A N 1
ATOM 2194 C CA . ASN A 1 276 ? -1.188 -37.625 -11.453 1 78.88 276 ASN A CA 1
ATOM 2195 C C . ASN A 1 276 ? -2.381 -36.969 -10.766 1 78.88 276 ASN A C 1
ATOM 2197 O O . ASN A 1 276 ? -2.225 -35.969 -10.086 1 78.88 276 ASN A O 1
ATOM 2201 N N . ASN A 1 277 ? -3.49 -37.531 -10.992 1 80.12 277 ASN A N 1
ATOM 2202 C CA . ASN A 1 277 ? -4.715 -37 -10.398 1 80.12 277 ASN A CA 1
ATOM 2203 C C . ASN A 1 277 ? -4.816 -37.375 -8.914 1 80.12 277 ASN A C 1
ATOM 2205 O O . ASN A 1 277 ? -5.68 -36.844 -8.203 1 80.12 277 ASN A O 1
ATOM 2209 N N . VAL A 1 278 ? -3.934 -38.156 -8.484 1 76.75 278 VAL A N 1
ATOM 2210 C CA . VAL A 1 278 ? -3.898 -38.5 -7.07 1 76.75 278 VAL A CA 1
ATOM 2211 C C . VAL A 1 278 ? -2.861 -37.625 -6.352 1 76.75 278 VAL A C 1
ATOM 2213 O O . VAL A 1 278 ? -3.109 -37.156 -5.246 1 76.75 278 VAL A O 1
ATOM 2216 N N . THR A 1 279 ? -1.791 -37.375 -6.969 1 74.19 279 THR A N 1
ATOM 2217 C CA . THR A 1 279 ? -0.671 -36.719 -6.309 1 74.19 279 THR A CA 1
ATOM 2218 C C . THR A 1 279 ? -0.854 -35.219 -6.316 1 74.19 279 THR A C 1
ATOM 2220 O O . THR A 1 279 ? -0.598 -34.562 -5.312 1 74.19 279 THR A O 1
ATOM 2223 N N . GLN A 1 280 ? -1.279 -34.688 -7.465 1 73.56 280 GLN A N 1
ATOM 2224 C CA . GLN A 1 280 ? -1.369 -33.25 -7.613 1 73.56 280 GLN A CA 1
ATOM 2225 C C . GLN A 1 280 ? -2.381 -32.656 -6.641 1 73.56 280 GLN A C 1
ATOM 2227 O O . GLN A 1 280 ? -2.105 -31.656 -5.988 1 73.56 280 GLN A O 1
ATOM 2232 N N . PRO A 1 281 ? -3.555 -33.281 -6.426 1 73 281 PRO A N 1
ATOM 2233 C CA . PRO A 1 281 ? -4.555 -32.75 -5.492 1 73 281 PRO A CA 1
ATOM 2234 C C . PRO A 1 281 ? -4.035 -32.656 -4.062 1 73 281 PRO A C 1
ATOM 2236 O O . PRO A 1 281 ? -4.383 -31.734 -3.336 1 73 281 PRO A O 1
ATOM 2239 N N . ILE A 1 282 ? -3.166 -33.562 -3.746 1 69.44 282 ILE A N 1
ATOM 2240 C CA . ILE A 1 282 ? -2.648 -33.562 -2.383 1 69.44 282 ILE A CA 1
ATOM 2241 C C . ILE A 1 282 ? -1.8 -32.312 -2.152 1 69.44 282 ILE A C 1
ATOM 2243 O O . ILE A 1 282 ? -1.961 -31.609 -1.144 1 69.44 282 ILE A O 1
ATOM 2247 N N . MET A 1 283 ? -1.023 -31.938 -3.131 1 69.88 283 MET A N 1
ATOM 2248 C CA . MET A 1 283 ? -0.158 -30.766 -3.021 1 69.88 283 MET A CA 1
ATOM 2249 C C . MET A 1 283 ? -0.969 -29.484 -3.127 1 69.88 283 MET A C 1
ATOM 2251 O O . MET A 1 283 ? -0.756 -28.547 -2.357 1 69.88 283 MET A O 1
ATOM 2255 N N . MET A 1 284 ? -1.869 -29.453 -3.996 1 74.81 284 MET A N 1
ATOM 2256 C CA . MET A 1 284 ? -2.684 -28.266 -4.242 1 74.81 284 MET A CA 1
ATOM 2257 C C . MET A 1 284 ? -3.652 -28.016 -3.088 1 74.81 284 MET A C 1
ATOM 2259 O O . MET A 1 284 ? -3.906 -26.875 -2.715 1 74.81 284 MET A O 1
ATOM 2263 N N . SER A 1 285 ? -4.199 -29.141 -2.471 1 75.06 285 SER A N 1
ATOM 2264 C CA . SER A 1 285 ? -5.164 -29.031 -1.385 1 75.06 285 SER A CA 1
ATOM 2265 C C . SER A 1 285 ? -4.555 -28.328 -0.175 1 75.06 285 SER A C 1
ATOM 2267 O O . SER A 1 285 ? -5.203 -27.484 0.457 1 75.06 285 SER A O 1
ATOM 2269 N N . ILE A 1 286 ? -3.318 -28.688 0.019 1 70 286 ILE A N 1
ATOM 2270 C CA . ILE A 1 286 ? -2.641 -28.062 1.147 1 70 286 ILE A CA 1
ATOM 2271 C C . ILE A 1 286 ? -2.52 -26.562 0.907 1 70 286 ILE A C 1
ATOM 2273 O O . ILE A 1 286 ? -2.785 -25.766 1.806 1 70 286 ILE A O 1
ATOM 2277 N N . GLN A 1 287 ? -2.252 -26.219 -0.296 1 73.88 287 GLN A N 1
ATOM 2278 C CA . GLN A 1 287 ? -2.123 -24.812 -0.659 1 73.88 287 GLN A CA 1
ATOM 2279 C C . GLN A 1 287 ? -3.469 -24.094 -0.57 1 73.88 287 GLN A C 1
ATOM 2281 O O . GLN A 1 287 ? -3.559 -23 -0.015 1 73.88 287 GLN A O 1
ATOM 2286 N N . TYR A 1 288 ? -4.527 -24.734 -1.039 1 81.06 288 TYR A N 1
ATOM 2287 C CA . TYR A 1 288 ? -5.855 -24.141 -1.04 1 81.06 288 TYR A CA 1
ATOM 2288 C C . TYR A 1 288 ? -6.379 -23.969 0.382 1 81.06 288 TYR A C 1
ATOM 2290 O O . TYR A 1 288 ? -6.949 -22.938 0.718 1 81.06 288 TYR A O 1
ATOM 2298 N N . ILE A 1 289 ? -6.062 -24.953 1.154 1 79.56 289 ILE A N 1
ATOM 2299 C CA . ILE A 1 289 ? -6.516 -24.891 2.541 1 79.56 289 ILE A CA 1
ATOM 2300 C C . ILE A 1 289 ? -5.762 -23.797 3.285 1 79.56 289 ILE A C 1
ATOM 2302 O O . ILE A 1 289 ? -6.363 -23.031 4.043 1 79.56 289 ILE A O 1
ATOM 2306 N N . ASN A 1 290 ? -4.562 -23.672 3.053 1 72.75 290 ASN A N 1
ATOM 2307 C CA . ASN A 1 290 ? -3.758 -22.641 3.695 1 72.75 290 ASN A CA 1
ATOM 2308 C C . ASN A 1 290 ? -4.191 -21.25 3.266 1 72.75 290 ASN A C 1
ATOM 2310 O O . ASN A 1 290 ? -4.207 -20.312 4.074 1 72.75 290 ASN A O 1
ATOM 2314 N N . LYS A 1 291 ? -4.574 -21.172 1.974 1 79.5 291 LYS A N 1
ATOM 2315 C CA . LYS A 1 291 ? -5.09 -19.906 1.47 1 79.5 291 LYS A CA 1
ATOM 2316 C C . LYS A 1 291 ? -6.371 -19.5 2.201 1 79.5 291 LYS A C 1
ATOM 2318 O O . LYS A 1 291 ? -6.527 -18.344 2.6 1 79.5 291 LYS A O 1
ATOM 2323 N N . ILE A 1 292 ? -7.16 -20.453 2.439 1 84.25 292 ILE A N 1
ATOM 2324 C CA . ILE A 1 292 ? -8.414 -20.172 3.131 1 84.25 292 ILE A CA 1
ATOM 2325 C C . ILE A 1 292 ? -8.133 -19.812 4.59 1 84.25 292 ILE A C 1
ATOM 2327 O O . ILE A 1 292 ? -8.711 -18.875 5.129 1 84.25 292 ILE A O 1
ATOM 2331 N N . LYS A 1 293 ? -7.188 -20.516 5.145 1 78.81 293 LYS A N 1
ATOM 2332 C CA . LYS A 1 293 ? -6.84 -20.266 6.543 1 78.81 293 LYS A CA 1
ATOM 2333 C C . LYS A 1 293 ? -6.227 -18.875 6.723 1 78.81 293 LYS A C 1
ATOM 2335 O O . LYS A 1 293 ? -6.441 -18.234 7.742 1 78.81 293 LYS A O 1
ATOM 2340 N N . SER A 1 294 ? -5.578 -18.469 5.754 1 78.12 294 SER A N 1
ATOM 2341 C CA . SER A 1 294 ? -4.918 -17.172 5.828 1 78.12 294 SER A CA 1
ATOM 2342 C C . SER A 1 294 ? -5.934 -16.047 5.832 1 78.12 294 SER A C 1
ATOM 2344 O O . SER A 1 294 ? -5.613 -14.914 6.215 1 78.12 294 SER A O 1
ATOM 2346 N N . LEU A 1 295 ? -7.211 -16.359 5.379 1 84.88 295 LEU A N 1
ATOM 2347 C CA . LEU A 1 295 ? -8.258 -15.344 5.297 1 84.88 295 LEU A CA 1
ATOM 2348 C C . LEU A 1 295 ? -9 -15.219 6.621 1 84.88 295 LEU A C 1
ATOM 2350 O O . LEU A 1 295 ? -9.914 -14.398 6.754 1 84.88 295 LEU A O 1
ATOM 2354 N N . LYS A 1 296 ? -8.516 -16.031 7.555 1 85.81 296 LYS A N 1
ATOM 2355 C CA . LYS A 1 296 ? -9.234 -16.078 8.82 1 85.81 296 LYS A CA 1
ATOM 2356 C C . LYS A 1 296 ? -9.32 -14.688 9.461 1 85.81 296 LYS A C 1
ATOM 2358 O O . LYS A 1 296 ? -10.391 -14.258 9.891 1 85.81 296 LYS A O 1
ATOM 2363 N N . GLU A 1 297 ? -8.289 -13.992 9.484 1 83.31 297 GLU A N 1
ATOM 2364 C CA . GLU A 1 297 ? -8.242 -12.672 10.102 1 83.31 297 GLU A CA 1
ATOM 2365 C C . GLU A 1 297 ? -9.078 -11.664 9.32 1 83.31 297 GLU A C 1
ATOM 2367 O O . GLU A 1 297 ? -9.789 -10.844 9.906 1 83.31 297 GLU A O 1
ATOM 2372 N N . ILE A 1 298 ? -8.969 -11.766 7.996 1 87 298 ILE A N 1
ATOM 2373 C CA . ILE A 1 298 ? -9.734 -10.867 7.141 1 87 298 ILE A CA 1
ATOM 2374 C C . ILE A 1 298 ? -11.227 -11.133 7.316 1 87 298 ILE A C 1
ATOM 2376 O O . ILE A 1 298 ? -12.023 -10.203 7.426 1 87 298 ILE A O 1
ATOM 2380 N N . SER A 1 299 ? -11.508 -12.398 7.379 1 88.44 299 SER A N 1
ATOM 2381 C CA . SER A 1 299 ? -12.906 -12.789 7.566 1 88.44 299 SER A CA 1
ATOM 2382 C C . SER A 1 299 ? -13.43 -12.305 8.914 1 88.44 299 SER A C 1
ATOM 2384 O O . SER A 1 299 ? -14.57 -11.844 9.008 1 88.44 299 SER A O 1
ATOM 2386 N N . ALA A 1 300 ? -12.633 -12.367 9.859 1 86.31 300 ALA A N 1
ATOM 2387 C CA . ALA A 1 300 ? -13.023 -11.914 11.195 1 86.31 300 ALA A CA 1
ATOM 2388 C C . ALA A 1 300 ? -13.258 -10.406 11.219 1 86.31 300 ALA A C 1
ATOM 2390 O O . ALA A 1 300 ? -14.195 -9.93 11.852 1 86.31 300 ALA A O 1
ATOM 2391 N N . LYS A 1 301 ? -12.422 -9.711 10.57 1 86.44 301 LYS A N 1
ATOM 2392 C CA . LYS A 1 301 ? -12.57 -8.258 10.477 1 86.44 301 LYS A CA 1
ATOM 2393 C C . LYS A 1 301 ? -13.883 -7.883 9.805 1 86.44 301 LYS A C 1
ATOM 2395 O O . LYS A 1 301 ? -14.57 -6.953 10.242 1 86.44 301 LYS A O 1
ATOM 2400 N N . ILE A 1 302 ? -14.227 -8.531 8.797 1 86.88 302 ILE A N 1
ATOM 2401 C CA . ILE A 1 302 ? -15.438 -8.242 8.039 1 86.88 302 ILE A CA 1
ATOM 2402 C C . ILE A 1 302 ? -16.672 -8.625 8.859 1 86.88 302 ILE A C 1
ATOM 2404 O O . ILE A 1 302 ? -17.672 -7.91 8.859 1 86.88 302 ILE A O 1
ATOM 2408 N N . GLU A 1 303 ? -16.5 -9.742 9.508 1 84.75 303 GLU A N 1
ATOM 2409 C CA . GLU A 1 303 ? -17.609 -10.188 10.352 1 84.75 303 GLU A CA 1
ATOM 2410 C C . GLU A 1 303 ? -17.828 -9.25 11.531 1 84.75 303 GLU A C 1
ATOM 2412 O O . GLU A 1 303 ? -18.953 -8.992 11.93 1 84.75 303 GLU A O 1
ATOM 2417 N N . LYS A 1 304 ? -16.766 -8.711 12.016 1 84.44 304 LYS A N 1
ATOM 2418 C CA . LYS A 1 304 ? -16.859 -7.75 13.109 1 84.44 304 LYS A CA 1
ATOM 2419 C C . LYS A 1 304 ? -17.531 -6.457 12.648 1 84.44 304 LYS A C 1
ATOM 2421 O O . LYS A 1 304 ? -18.266 -5.824 13.414 1 84.44 304 LYS A O 1
ATOM 2426 N N . LEU A 1 305 ? -17.234 -6.094 11.461 1 84.25 305 LEU A N 1
ATOM 2427 C CA . LEU A 1 305 ? -17.859 -4.902 10.898 1 84.25 305 LEU A CA 1
ATOM 2428 C C . LEU A 1 305 ? -19.375 -5.047 10.883 1 84.25 305 LEU A C 1
ATOM 2430 O O . LEU A 1 305 ? -20.109 -4.078 11.125 1 84.25 305 LEU A O 1
ATOM 2434 N N . SER A 1 306 ? -19.797 -6.215 10.602 1 75.62 306 SER A N 1
ATOM 2435 C CA . SER A 1 306 ? -21.219 -6.488 10.484 1 75.62 306 SER A CA 1
ATOM 2436 C C . SER A 1 306 ? -21.891 -6.531 11.859 1 75.62 306 SER A C 1
ATOM 2438 O O . SER A 1 306 ? -23.062 -6.195 12 1 75.62 306 SER A O 1
ATOM 2440 N N . GLU A 1 307 ? -21.062 -6.914 12.812 1 72.44 307 GLU A N 1
ATOM 2441 C CA . GLU A 1 307 ? -21.594 -7.047 14.164 1 72.44 307 GLU A CA 1
ATOM 2442 C C . GLU A 1 307 ? -21.672 -5.695 14.867 1 72.44 307 GLU A C 1
ATOM 2444 O O . GLU A 1 307 ? -22.562 -5.461 15.68 1 72.44 307 GLU A O 1
ATOM 2449 N N . ASP A 1 308 ? -20.656 -4.828 14.703 1 61.84 308 ASP A N 1
ATOM 2450 C CA . ASP A 1 308 ? -20.594 -3.533 15.367 1 61.84 308 ASP A CA 1
ATOM 2451 C C . ASP A 1 308 ? -21.75 -2.639 14.953 1 61.84 308 ASP A C 1
ATOM 2453 O O . ASP A 1 308 ? -21.891 -1.519 15.445 1 61.84 308 ASP A O 1
ATOM 2457 N N . THR A 1 309 ? -22.406 -3.141 14.039 1 57.66 309 THR A N 1
ATOM 2458 C CA . THR A 1 309 ? -23.531 -2.312 13.641 1 57.66 309 THR A CA 1
ATOM 2459 C C . THR A 1 309 ? -24.531 -2.154 14.789 1 57.66 309 THR A C 1
ATOM 2461 O O . THR A 1 309 ? -24.734 -3.092 15.562 1 57.66 309 THR A O 1
ATOM 2464 N N . GLY A 1 310 ? -24.422 -1 15.453 1 51.31 310 GLY A N 1
ATOM 2465 C CA . GLY A 1 310 ? -24.953 -0.361 16.656 1 51.31 310 GLY A CA 1
ATOM 2466 C C . GLY A 1 310 ? -26.219 -1.021 17.172 1 51.31 310 GLY A C 1
ATOM 2467 O O . GLY A 1 310 ? -27.016 -1.542 16.391 1 51.31 310 GLY A O 1
ATOM 2468 N N . GLU A 1 311 ? -26.078 -1.539 18.312 1 51.25 311 GLU A N 1
ATOM 2469 C CA . GLU A 1 311 ? -27.172 -1.877 19.219 1 51.25 311 GLU A CA 1
ATOM 2470 C C . GLU A 1 311 ? -28.359 -0.941 19 1 51.25 311 GLU A C 1
ATOM 2472 O O . GLU A 1 311 ? -28.188 0.271 18.859 1 51.25 311 GLU A O 1
ATOM 2477 N N . ASP A 1 312 ? -29.422 -1.49 18.578 1 52.31 312 ASP A N 1
ATOM 2478 C CA . ASP A 1 312 ? -30.734 -0.854 18.562 1 52.31 312 ASP A CA 1
ATOM 2479 C C . ASP A 1 312 ? -31 -0.09 19.859 1 52.31 312 ASP A C 1
ATOM 2481 O O . ASP A 1 312 ? -31.562 -0.637 20.797 1 52.31 312 ASP A O 1
ATOM 2485 N N . LYS A 1 313 ? -30.141 0.664 20.391 1 56.06 313 LYS A N 1
ATOM 2486 C CA . LYS A 1 313 ? -30.609 1.469 21.516 1 56.06 313 LYS A CA 1
ATOM 2487 C C . LYS A 1 313 ? -31.844 2.27 21.141 1 56.06 313 LYS A C 1
ATOM 2489 O O . LYS A 1 313 ? -31.969 2.744 20.016 1 56.06 313 LYS A O 1
ATOM 2494 N N . LEU A 1 314 ? -32.844 2.037 21.844 1 62.09 314 LEU A N 1
ATOM 2495 C CA . LEU A 1 314 ? -34.031 2.867 21.734 1 62.09 314 LEU A CA 1
ATOM 2496 C C . LEU A 1 314 ? -33.688 4.348 21.781 1 62.09 314 LEU A C 1
ATOM 2498 O O . LEU A 1 314 ? -33.469 4.902 22.875 1 62.09 314 LEU A O 1
ATOM 2502 N N . LEU A 1 315 ? -33.219 4.848 20.609 1 74.69 315 LEU A N 1
ATOM 2503 C CA . LEU A 1 315 ? -32.844 6.254 20.531 1 74.69 315 LEU A CA 1
ATOM 2504 C C . LEU A 1 315 ? -34.062 7.133 20.344 1 74.69 315 LEU A C 1
ATOM 2506 O O . LEU A 1 315 ? -35.062 6.691 19.75 1 74.69 315 LEU A O 1
ATOM 2510 N N . ILE A 1 316 ? -34.094 8.148 21.156 1 78 316 ILE A N 1
ATOM 2511 C CA . ILE A 1 316 ? -35.188 9.125 21.062 1 78 316 ILE A CA 1
ATOM 2512 C C . ILE A 1 316 ? -35 9.984 19.812 1 78 316 ILE A C 1
ATOM 2514 O O . ILE A 1 316 ? -33.906 10.414 19.5 1 78 316 ILE A O 1
ATOM 2518 N N . GLU A 1 317 ? -36.094 10.047 19.094 1 82.75 317 GLU A N 1
ATOM 2519 C CA . GLU A 1 317 ? -36.094 10.914 17.922 1 82.75 317 GLU A CA 1
ATOM 2520 C C . GLU A 1 317 ? -36.281 12.375 18.312 1 82.75 317 GLU A C 1
ATOM 2522 O O . GLU A 1 317 ? -37.25 12.727 18.984 1 82.75 317 GLU A O 1
ATOM 2527 N N . LYS A 1 318 ? -35.281 13.102 18.219 1 81.75 318 LYS A N 1
ATOM 2528 C CA . LYS A 1 318 ? -35.375 14.539 18.453 1 81.75 318 LYS A CA 1
ATOM 2529 C C . LYS A 1 318 ? -35.25 15.32 17.156 1 81.75 318 LYS A C 1
ATOM 2531 O O . LYS A 1 318 ? -34.219 15.273 16.484 1 81.75 318 LYS A O 1
ATOM 2536 N N . THR A 1 319 ? -36.344 16.094 16.828 1 82.75 319 THR A N 1
ATOM 2537 C CA . THR A 1 319 ? -36.375 16.734 15.516 1 82.75 319 THR A CA 1
ATOM 2538 C C . THR A 1 319 ? -36.312 18.25 15.664 1 82.75 319 THR A C 1
ATOM 2540 O O . THR A 1 319 ? -36.156 18.969 14.672 1 82.75 319 THR A O 1
ATOM 2543 N N . GLN A 1 320 ? -36.375 18.672 16.953 1 91 320 GLN A N 1
ATOM 2544 C CA . GLN A 1 320 ? -36.406 20.125 17.109 1 91 320 GLN A CA 1
ATOM 2545 C C . GLN A 1 320 ? -35.531 20.562 18.281 1 91 320 GLN A C 1
ATOM 2547 O O . GLN A 1 320 ? -35.281 19.781 19.219 1 91 320 GLN A O 1
ATOM 2552 N N . PHE A 1 321 ? -35.062 21.703 18.172 1 94.31 321 PHE A N 1
ATOM 2553 C CA . PHE A 1 321 ? -34.344 22.391 19.25 1 94.31 321 PHE A CA 1
ATOM 2554 C C . PHE A 1 321 ? -35.125 23.594 19.75 1 94.31 321 PHE A C 1
ATOM 2556 O O . PHE A 1 321 ? -35.312 24.562 19.031 1 94.31 321 PHE A O 1
ATOM 2563 N N . ASN A 1 322 ? -35.469 23.547 21.031 1 93.44 322 ASN A N 1
ATOM 2564 C CA . ASN A 1 322 ? -36.469 24.531 21.453 1 93.44 322 ASN A CA 1
ATOM 2565 C C . ASN A 1 322 ? -35.938 25.391 22.594 1 93.44 322 ASN A C 1
ATOM 2567 O O . ASN A 1 322 ? -36.406 26.5 22.812 1 93.44 322 ASN A O 1
ATOM 2571 N N . LYS A 1 323 ? -35 24.922 23.328 1 94.38 323 LYS A N 1
ATOM 2572 C CA . LYS A 1 323 ? -34.688 25.656 24.562 1 94.38 323 LYS A CA 1
ATOM 2573 C C . LYS A 1 323 ? -33.188 25.875 24.703 1 94.38 323 LYS A C 1
ATOM 2575 O O . LYS A 1 323 ? -32.656 26.938 24.359 1 94.38 323 LYS A O 1
ATOM 2580 N N . GLU A 1 324 ? -32.531 24.812 25.219 1 96.62 324 GLU A N 1
ATOM 2581 C CA . GLU A 1 324 ? -31.125 25.016 25.547 1 96.62 324 GLU A CA 1
ATOM 2582 C C . GLU A 1 324 ? -30.359 23.703 25.562 1 96.62 324 GLU A C 1
ATOM 2584 O O . GLU A 1 324 ? -30.969 22.625 25.516 1 96.62 324 GLU A O 1
ATOM 2589 N N . ILE A 1 325 ? -29.078 23.781 25.5 1 97.19 325 ILE A N 1
ATOM 2590 C CA . ILE A 1 325 ? -28.141 22.688 25.734 1 97.19 325 ILE A CA 1
ATOM 2591 C C . ILE A 1 325 ? -27.422 22.891 27.062 1 97.19 325 ILE A C 1
ATOM 2593 O O . ILE A 1 325 ? -26.797 23.938 27.281 1 97.19 325 ILE A O 1
ATOM 2597 N N . VAL A 1 326 ? -27.484 21.891 27.922 1 97.44 326 VAL A N 1
ATOM 2598 C CA . VAL A 1 326 ? -26.906 22.062 29.266 1 97.44 326 VAL A CA 1
ATOM 2599 C C . VAL A 1 326 ? -25.828 21.016 29.5 1 97.44 326 VAL A C 1
ATOM 2601 O O . VAL A 1 326 ? -26.047 19.828 29.281 1 97.44 326 VAL A O 1
ATOM 2604 N N . PHE A 1 327 ? -24.672 21.484 29.75 1 97.5 327 PHE A N 1
ATOM 2605 C CA . PHE A 1 327 ? -23.609 20.656 30.297 1 97.5 327 PHE A CA 1
ATOM 2606 C C . PHE A 1 327 ? -23.656 20.609 31.812 1 97.5 327 PHE A C 1
ATOM 2608 O O . PHE A 1 327 ? -23.531 21.656 32.469 1 97.5 327 PHE A O 1
ATOM 2615 N N . ASP A 1 328 ? -23.891 19.469 32.312 1 97.06 328 ASP A N 1
ATOM 2616 C CA . ASP A 1 328 ? -24.016 19.297 33.781 1 97.06 328 ASP A CA 1
ATOM 2617 C C . ASP A 1 328 ? -22.859 18.453 34.312 1 97.06 328 ASP A C 1
ATOM 2619 O O . ASP A 1 328 ? -22.938 17.219 34.312 1 97.06 328 ASP A O 1
ATOM 2623 N N . ASN A 1 329 ? -21.828 19.125 34.844 1 96.44 329 ASN A N 1
ATOM 2624 C CA . ASN A 1 329 ? -20.688 18.484 35.5 1 96.44 329 ASN A CA 1
ATOM 2625 C C . ASN A 1 329 ? -20.016 17.469 34.594 1 96.44 329 ASN A C 1
ATOM 2627 O O . ASN A 1 329 ? -19.859 16.297 34.938 1 96.44 329 ASN A O 1
ATOM 2631 N N . ILE A 1 330 ? -19.656 17.953 33.5 1 96.44 330 ILE A N 1
ATOM 2632 C CA . ILE A 1 330 ? -19.109 17.062 32.469 1 96.44 330 ILE A CA 1
ATOM 2633 C C . ILE A 1 330 ? -17.609 16.891 32.688 1 96.44 330 ILE A C 1
ATOM 2635 O O . ILE A 1 330 ? -16.875 17.875 32.844 1 96.44 330 ILE A O 1
ATOM 2639 N N . SER A 1 331 ? -17.172 15.656 32.75 1 95.75 331 SER A N 1
ATOM 2640 C CA . SER A 1 331 ? -15.766 15.281 32.75 1 95.75 331 SER A CA 1
ATOM 2641 C C . SER A 1 331 ? -15.469 14.266 31.672 1 95.75 331 SER A C 1
ATOM 2643 O O . SER A 1 331 ? -16.281 13.367 31.406 1 95.75 331 SER A O 1
ATOM 2645 N N . PHE A 1 332 ? -14.406 14.508 30.953 1 93.44 332 PHE A N 1
ATOM 2646 C CA . PHE A 1 332 ? -14.125 13.664 29.797 1 93.44 332 PHE A CA 1
ATOM 2647 C C . PHE A 1 332 ? -12.633 13.422 29.656 1 93.44 332 PHE A C 1
ATOM 2649 O O . PHE A 1 332 ? -11.82 14.297 29.984 1 93.44 332 PHE A O 1
ATOM 2656 N N . SER A 1 333 ? -12.281 12.203 29.344 1 88.56 333 SER A N 1
ATOM 2657 C CA . SER A 1 333 ? -10.922 11.797 29 1 88.56 333 SER A CA 1
ATOM 2658 C C . SER A 1 333 ? -10.906 10.945 27.734 1 88.56 333 SER A C 1
ATOM 2660 O O . SER A 1 333 ? -11.781 10.102 27.547 1 88.56 333 SER A O 1
ATOM 2662 N N . TYR A 1 334 ? -9.945 11.266 26.828 1 73.62 334 TYR A N 1
ATOM 2663 C CA . TYR A 1 334 ? -9.828 10.469 25.609 1 73.62 334 TYR A CA 1
ATOM 2664 C C . TYR A 1 334 ? -9.352 9.062 25.938 1 73.62 334 TYR A C 1
ATOM 2666 O O . TYR A 1 334 ? -9.859 8.086 25.359 1 73.62 334 TYR A O 1
ATOM 2674 N N . ASP A 1 335 ? -8.125 8.883 26.75 1 68.12 335 ASP A N 1
ATOM 2675 C CA . ASP A 1 335 ? -7.5 7.602 27.062 1 68.12 335 ASP A CA 1
ATOM 2676 C C . ASP A 1 335 ? -7.742 7.207 28.516 1 68.12 335 ASP A C 1
ATOM 2678 O O . ASP A 1 335 ? -7.027 6.363 29.062 1 68.12 335 ASP A O 1
ATOM 2682 N N . LYS A 1 336 ? -8.742 7.703 29.172 1 67.19 336 LYS A N 1
ATOM 2683 C CA . LYS A 1 336 ? -9.125 7.398 30.547 1 67.19 336 LYS A CA 1
ATOM 2684 C C . LYS A 1 336 ? -8.016 7.777 31.531 1 67.19 336 LYS A C 1
ATOM 2686 O O . LYS A 1 336 ? -8.148 7.566 32.75 1 67.19 336 LYS A O 1
ATOM 2691 N N . GLU A 1 337 ? -6.902 8.188 31.016 1 62.19 337 GLU A N 1
ATOM 2692 C CA . GLU A 1 337 ? -5.805 8.523 31.922 1 62.19 337 GLU A CA 1
ATOM 2693 C C . GLU A 1 337 ? -5.785 10.016 32.219 1 62.19 337 GLU A C 1
ATOM 2695 O O . GLU A 1 337 ? -5.727 10.422 33.406 1 62.19 337 GLU A O 1
ATOM 2700 N N . ARG A 1 338 ? -5.852 10.828 31.219 1 72.38 338 ARG A N 1
ATOM 2701 C CA . ARG A 1 338 ? -5.785 12.273 31.391 1 72.38 338 ARG A CA 1
ATOM 2702 C C . ARG A 1 338 ? -7.148 12.922 31.156 1 72.38 338 ARG A C 1
ATOM 2704 O O . ARG A 1 338 ? -7.73 12.781 30.078 1 72.38 338 ARG A O 1
ATOM 2711 N N . LYS A 1 339 ? -7.574 13.531 32.25 1 84.31 339 LYS A N 1
ATOM 2712 C CA . LYS A 1 339 ? -8.828 14.273 32.094 1 84.31 339 LYS A CA 1
ATOM 2713 C C . LYS A 1 339 ? -8.641 15.539 31.281 1 84.31 339 LYS A C 1
ATOM 2715 O O . LYS A 1 339 ? -7.848 16.406 31.641 1 84.31 339 LYS A O 1
ATOM 2720 N N . ILE A 1 340 ? -9.297 15.617 30.188 1 85.19 340 ILE A N 1
ATOM 2721 C CA . ILE A 1 340 ? -9.227 16.766 29.297 1 85.19 340 ILE A CA 1
ATOM 2722 C C . ILE A 1 340 ? -10.234 17.828 29.734 1 85.19 340 ILE A C 1
ATOM 2724 O O . ILE A 1 340 ? -9.977 19.031 29.625 1 85.19 340 ILE A O 1
ATOM 2728 N N . LEU A 1 341 ? -11.422 17.375 30.125 1 93.44 341 LEU A N 1
ATOM 2729 C CA . LEU A 1 341 ? -12.438 18.234 30.703 1 93.44 341 LEU A CA 1
ATOM 2730 C C . LEU A 1 341 ? -12.742 17.828 32.156 1 93.44 341 LEU A C 1
ATOM 2732 O O . LEU A 1 341 ? -12.836 16.625 32.438 1 93.44 341 LEU A O 1
ATOM 2736 N N . ASN A 1 342 ? -12.789 18.828 33 1 94.5 342 ASN A N 1
ATOM 2737 C CA . ASN A 1 342 ? -13.016 18.562 34.406 1 94.5 342 ASN A CA 1
ATOM 2738 C C . ASN A 1 342 ? -14.219 19.344 34.938 1 94.5 342 ASN A C 1
ATOM 2740 O O . ASN A 1 342 ? -14.109 20.547 35.219 1 94.5 342 ASN A O 1
ATOM 2744 N N . SER A 1 343 ? -15.281 18.672 35.188 1 94.69 343 SER A N 1
ATOM 2745 C CA . SER A 1 343 ? -16.484 19.203 35.812 1 94.69 343 SER A CA 1
ATOM 2746 C C . SER A 1 343 ? -16.953 20.484 35.125 1 94.69 343 SER A C 1
ATOM 2748 O O . SER A 1 343 ? -17.125 21.516 35.781 1 94.69 343 SER A O 1
ATOM 2750 N N . ILE A 1 344 ? -17.188 20.391 33.875 1 96.06 344 ILE A N 1
ATOM 2751 C CA . ILE A 1 344 ? -17.594 21.531 33.062 1 96.06 344 ILE A CA 1
ATOM 2752 C C . ILE A 1 344 ? -19.094 21.766 33.219 1 96.06 344 ILE A C 1
ATOM 2754 O O . ILE A 1 344 ? -19.891 20.844 33.031 1 96.06 344 ILE A O 1
ATOM 2758 N N . ASN A 1 345 ? -19.438 22.922 33.594 1 96.69 345 ASN A N 1
ATOM 2759 C CA . ASN A 1 345 ? -20.828 23.375 33.625 1 96.69 345 ASN A CA 1
ATOM 2760 C C . ASN A 1 345 ? -21.062 24.516 32.656 1 96.69 345 ASN A C 1
ATOM 2762 O O . ASN A 1 345 ? -20.438 25.578 32.75 1 96.69 345 ASN A O 1
ATOM 2766 N N . LEU A 1 346 ? -21.938 24.266 31.672 1 96.81 346 LEU A N 1
ATOM 2767 C CA . LEU A 1 346 ? -22.234 25.25 30.625 1 96.81 346 LEU A CA 1
ATOM 2768 C C . LEU A 1 346 ? -23.703 25.203 30.25 1 96.81 346 LEU A C 1
ATOM 2770 O O . LEU A 1 346 ? -24.375 24.172 30.438 1 96.81 346 LEU A O 1
ATOM 2774 N N . CYS A 1 347 ? -24.203 26.297 29.797 1 96.81 347 CYS A N 1
ATOM 2775 C CA . CYS A 1 347 ? -25.562 26.375 29.281 1 96.81 347 CYS A CA 1
ATOM 2776 C C . CYS A 1 347 ? -25.609 27.219 28 1 96.81 347 CYS A C 1
ATOM 2778 O O . CYS A 1 347 ? -25.266 28.406 28.031 1 96.81 347 CYS A O 1
ATOM 2780 N N . PHE A 1 348 ? -26 26.594 26.922 1 97.44 348 PHE A N 1
ATOM 2781 C CA . PHE A 1 348 ? -26.172 27.297 25.656 1 97.44 348 PHE A CA 1
ATOM 2782 C C . PHE A 1 348 ? -27.656 27.484 25.344 1 97.44 348 PHE A C 1
ATOM 2784 O O . PHE A 1 348 ? -28.359 26.516 25.016 1 97.44 348 PHE A O 1
ATOM 2791 N N . LYS A 1 349 ? -28.078 28.672 25.406 1 96.88 349 LYS A N 1
ATOM 2792 C CA . LYS A 1 349 ? -29.5 28.969 25.188 1 96.88 349 LYS A CA 1
ATOM 2793 C C . LYS A 1 349 ? -29.797 29.156 23.703 1 96.88 349 LYS A C 1
ATOM 2795 O O . LYS A 1 349 ? -28.922 29.594 22.938 1 96.88 349 LYS A O 1
ATOM 2800 N N . LYS A 1 350 ? -31.047 28.828 23.344 1 96.12 350 LYS A N 1
ATOM 2801 C CA . LYS A 1 350 ? -31.484 28.953 21.953 1 96.12 350 LYS A CA 1
ATOM 2802 C C . LYS A 1 350 ? -31.344 30.391 21.469 1 96.12 350 LYS A C 1
ATOM 2804 O O . LYS A 1 350 ? -31.75 31.328 22.156 1 96.12 350 LYS A O 1
ATOM 2809 N N . GLY A 1 351 ? -30.719 30.531 20.312 1 94.06 351 GLY A N 1
ATOM 2810 C CA . GLY A 1 351 ? -30.641 31.812 19.641 1 94.06 351 GLY A CA 1
ATOM 2811 C C . GLY A 1 351 ? -29.5 32.688 20.125 1 94.06 351 GLY A C 1
ATOM 2812 O O . GLY A 1 351 ? -29.312 33.812 19.641 1 94.06 351 GLY A O 1
ATOM 2813 N N . LYS A 1 352 ? -28.703 32.188 21.078 1 95.38 352 LYS A N 1
ATOM 2814 C CA . LYS A 1 352 ? -27.594 32.969 21.609 1 95.38 352 LYS A CA 1
ATOM 2815 C C . LYS A 1 352 ? -26.266 32.531 21.016 1 95.38 352 LYS A C 1
ATOM 2817 O O . LYS A 1 352 ? -26.172 31.438 20.453 1 95.38 352 LYS A O 1
ATOM 2822 N N . LYS A 1 353 ? -25.281 33.406 21.156 1 95.88 353 LYS A N 1
ATOM 2823 C CA . LYS A 1 353 ? -23.953 33.156 20.594 1 95.88 353 LYS A CA 1
ATOM 2824 C C . LYS A 1 353 ? -22.891 33.031 21.688 1 95.88 353 LYS A C 1
ATOM 2826 O O . LYS A 1 353 ? -22.828 33.875 22.562 1 95.88 353 LYS A O 1
ATOM 2831 N N . TYR A 1 354 ? -22.094 32 21.594 1 96.19 354 TYR A N 1
ATOM 2832 C CA . TYR A 1 354 ? -21.078 31.734 22.609 1 96.19 354 TYR A CA 1
ATOM 2833 C C . TYR A 1 354 ? -19.703 31.594 21.969 1 96.19 354 TYR A C 1
ATOM 2835 O O . TYR A 1 354 ? -19.562 31 20.906 1 96.19 354 TYR A O 1
ATOM 2843 N N . ALA A 1 355 ? -18.734 32.188 22.578 1 95.38 355 ALA A N 1
ATOM 2844 C CA . ALA A 1 355 ? -17.328 32.031 22.188 1 95.38 355 ALA A CA 1
ATOM 2845 C C . ALA A 1 355 ? -16.531 31.297 23.25 1 95.38 355 ALA A C 1
ATOM 2847 O O . ALA A 1 355 ? -16.625 31.625 24.438 1 95.38 355 ALA A O 1
ATOM 2848 N N . ILE A 1 356 ? -15.891 30.312 22.844 1 94.38 356 ILE A N 1
ATOM 2849 C CA . ILE A 1 356 ? -15 29.578 23.734 1 94.38 356 ILE A CA 1
ATOM 2850 C C . ILE A 1 356 ? -13.547 29.922 23.406 1 94.38 356 ILE A C 1
ATOM 2852 O O . ILE A 1 356 ? -13.086 29.703 22.297 1 94.38 356 ILE A O 1
ATOM 2856 N N . VAL A 1 357 ? -12.828 30.469 24.453 1 90.12 357 VAL A N 1
ATOM 2857 C CA . VAL A 1 357 ? -11.453 30.906 24.25 1 90.12 357 VAL A CA 1
ATOM 2858 C C . VAL A 1 357 ? -10.555 30.328 25.328 1 90.12 357 VAL A C 1
ATOM 2860 O O . VAL A 1 357 ? -11.039 29.875 26.375 1 90.12 357 VAL A O 1
ATOM 2863 N N . GLY A 1 358 ? -9.289 30.266 25.078 1 82.94 358 GLY A N 1
ATOM 2864 C CA . GLY A 1 358 ? -8.328 29.734 26.031 1 82.94 358 GLY A CA 1
ATOM 2865 C C . GLY A 1 358 ? -7.086 29.172 25.359 1 82.94 358 GLY A C 1
ATOM 2866 O O . GLY A 1 358 ? -6.953 29.234 24.141 1 82.94 358 GLY A O 1
ATOM 2867 N N . ALA A 1 359 ? -6.27 28.656 26.219 1 71.88 359 ALA A N 1
ATOM 2868 C CA . ALA A 1 359 ? -5 28.125 25.734 1 71.88 359 ALA A CA 1
ATOM 2869 C C . ALA A 1 359 ? -5.211 26.844 24.953 1 71.88 359 ALA A C 1
ATOM 2871 O O . ALA A 1 359 ? -6.234 26.172 25.109 1 71.88 359 ALA A O 1
ATOM 2872 N N . SER A 1 360 ? -4.27 26.609 24.031 1 68.19 360 SER A N 1
ATOM 2873 C CA . SER A 1 360 ? -4.309 25.359 23.297 1 68.19 360 SER A CA 1
ATOM 2874 C C . SER A 1 360 ? -4.254 24.156 24.234 1 68.19 360 SER A C 1
ATOM 2876 O O . SER A 1 360 ? -3.525 24.188 25.234 1 68.19 360 SER A O 1
ATOM 2878 N N . GLY A 1 361 ? -4.961 23.172 23.891 1 67.62 361 GLY A N 1
ATOM 2879 C CA . GLY A 1 361 ? -4.98 21.969 24.719 1 67.62 361 GLY A CA 1
ATOM 2880 C C . GLY A 1 361 ? -5.887 22.094 25.938 1 67.62 361 GLY A C 1
ATOM 2881 O O . GLY A 1 361 ? -5.941 21.203 26.781 1 67.62 361 GLY A O 1
ATOM 2882 N N . GLY A 1 362 ? -6.605 23.219 25.938 1 73.56 362 GLY A N 1
ATOM 2883 C CA . GLY A 1 362 ? -7.457 23.453 27.078 1 73.56 362 GLY A CA 1
ATOM 2884 C C . GLY A 1 362 ? -8.781 22.719 27.016 1 73.56 362 GLY A C 1
ATOM 2885 O O . GLY A 1 362 ? -9.578 22.781 27.953 1 73.56 362 GLY A O 1
ATOM 2886 N N . GLY A 1 363 ? -9.086 22.031 25.969 1 83.69 363 GLY A N 1
ATOM 2887 C CA . GLY A 1 363 ? -10.289 21.234 25.875 1 83.69 363 GLY A CA 1
ATOM 2888 C C . GLY A 1 363 ? -11.391 21.891 25.062 1 83.69 363 GLY A C 1
ATOM 2889 O O . GLY A 1 363 ? -12.5 21.375 24.969 1 83.69 363 GLY A O 1
ATOM 2890 N N . LYS A 1 364 ? -11.148 23.016 24.469 1 88.12 364 LYS A N 1
ATOM 2891 C CA . LYS A 1 364 ? -12.148 23.797 23.734 1 88.12 364 LYS A CA 1
ATOM 2892 C C . LYS A 1 364 ? -12.797 22.953 22.641 1 88.12 364 LYS A C 1
ATOM 2894 O O . LYS A 1 364 ? -14.023 22.828 22.578 1 88.12 364 LYS A O 1
ATOM 2899 N N . SER A 1 365 ? -11.961 22.328 21.812 1 85 365 SER A N 1
ATOM 2900 C CA . SER A 1 365 ? -12.461 21.516 20.703 1 85 365 SER A CA 1
ATOM 2901 C C . SER A 1 365 ? -13.195 20.281 21.203 1 85 365 SER A C 1
ATOM 2903 O O . SER A 1 365 ? -14.102 19.781 20.531 1 85 365 SER A O 1
ATOM 2905 N N . THR A 1 366 ? -12.844 19.828 22.391 1 88 366 THR A N 1
ATOM 2906 C CA . THR A 1 366 ? -13.477 18.641 22.984 1 88 366 THR A CA 1
ATOM 2907 C C . THR A 1 366 ? -14.945 18.922 23.297 1 88 366 THR A C 1
ATOM 2909 O O . THR A 1 366 ? -15.789 18.047 23.156 1 88 366 THR A O 1
ATOM 2912 N N . ILE A 1 367 ? -15.195 20.141 23.672 1 93.38 367 ILE A N 1
ATOM 2913 C CA . ILE A 1 367 ? -16.578 20.516 23.953 1 93.38 367 ILE A CA 1
ATOM 2914 C C . ILE A 1 367 ? -17.422 20.344 22.703 1 93.38 367 ILE A C 1
ATOM 2916 O O . ILE A 1 367 ? -18.516 19.781 22.766 1 93.38 367 ILE A O 1
ATOM 2920 N N . LEU A 1 368 ? -16.938 20.766 21.578 1 91.69 368 LEU A N 1
ATOM 2921 C CA . LEU A 1 368 ? -17.672 20.656 20.328 1 91.69 368 LEU A CA 1
ATOM 2922 C C . LEU A 1 368 ? -17.812 19.203 19.906 1 91.69 368 LEU A C 1
ATOM 2924 O O . LEU A 1 368 ? -18.859 18.781 19.422 1 91.69 368 LEU A O 1
ATOM 2928 N N . LYS A 1 369 ? -16.812 18.438 20.141 1 87.88 369 LYS A N 1
ATOM 2929 C CA . LYS A 1 369 ? -16.844 17.031 19.781 1 87.88 369 LYS A CA 1
ATOM 2930 C C . LYS A 1 369 ? -17.891 16.266 20.594 1 87.88 369 LYS A C 1
ATOM 2932 O O . LYS A 1 369 ? -18.547 15.352 20.094 1 87.88 369 LYS A O 1
ATOM 2937 N N . LEU A 1 370 ? -17.984 16.688 21.812 1 91.75 370 LEU A N 1
ATOM 2938 C CA . LEU A 1 370 ? -19.016 16.078 22.641 1 91.75 370 LEU A CA 1
ATOM 2939 C C . LEU A 1 370 ? -20.406 16.484 22.172 1 91.75 370 LEU A C 1
ATOM 2941 O O . LEU A 1 370 ? -21.312 15.648 22.156 1 91.75 370 LEU A O 1
ATOM 2945 N N . LEU A 1 371 ? -20.5 17.734 21.781 1 92.94 371 LEU A N 1
ATOM 2946 C CA . LEU A 1 371 ? -21.781 18.219 21.297 1 92.94 371 LEU A CA 1
ATOM 2947 C C . LEU A 1 371 ? -22.188 17.469 20.031 1 92.94 371 LEU A C 1
ATOM 2949 O O . LEU A 1 371 ? -23.375 17.281 19.766 1 92.94 371 LEU A O 1
ATOM 2953 N N . LEU A 1 372 ? -21.219 17.016 19.344 1 89.44 372 LEU A N 1
ATOM 2954 C CA . LEU A 1 372 ? -21.453 16.297 18.094 1 89.44 372 LEU A CA 1
ATOM 2955 C C . LEU A 1 372 ? -21.625 14.805 18.344 1 89.44 372 LEU A C 1
ATOM 2957 O O . LEU A 1 372 ? -21.828 14.039 17.406 1 89.44 372 LEU A O 1
ATOM 2961 N N . LYS A 1 373 ? -21.516 14.422 19.578 1 89.31 373 LYS A N 1
ATOM 2962 C CA . LYS A 1 373 ? -21.688 13.039 20 1 89.31 373 LYS A CA 1
ATOM 2963 C C . LYS A 1 373 ? -20.625 12.141 19.391 1 89.31 373 LYS A C 1
ATOM 2965 O O . LYS A 1 373 ? -20.891 10.992 19.031 1 89.31 373 LYS A O 1
ATOM 2970 N N . TYR A 1 374 ? -19.5 12.812 19.156 1 82.12 374 TYR A N 1
ATOM 2971 C CA . TYR A 1 374 ? -18.375 12 18.719 1 82.12 374 TYR A CA 1
ATOM 2972 C C . TYR A 1 374 ? -17.922 11.031 19.812 1 82.12 374 TYR A C 1
ATOM 2974 O O . TYR A 1 374 ? -17.391 9.961 19.516 1 82.12 374 TYR A O 1
ATOM 2982 N N . TYR A 1 375 ? -18.141 11.461 21.078 1 83.94 375 TYR A N 1
ATOM 2983 C CA . TYR A 1 375 ? -17.812 10.656 22.25 1 83.94 375 TYR A CA 1
ATOM 2984 C C . TYR A 1 375 ? -18.984 10.602 23.219 1 83.94 375 TYR A C 1
ATOM 2986 O O . TYR A 1 375 ? -19.688 11.594 23.422 1 83.94 375 TYR A O 1
ATOM 2994 N N . GLU A 1 376 ? -19.125 9.414 23.75 1 87.44 376 GLU A N 1
ATOM 2995 C CA . GLU A 1 376 ? -20.25 9.234 24.656 1 87.44 376 GLU A CA 1
ATOM 2996 C C . GLU A 1 376 ? -19.781 8.82 26.047 1 87.44 376 GLU A C 1
ATOM 2998 O O . GLU A 1 376 ? -20.594 8.727 26.969 1 87.44 376 GLU A O 1
ATOM 3003 N N . ASN A 1 377 ? -18.5 8.695 26.172 1 87.5 377 ASN A N 1
ATOM 3004 C CA . ASN A 1 377 ? -17.969 8.203 27.438 1 87.5 377 ASN A CA 1
ATOM 3005 C C . ASN A 1 377 ? -17.609 9.352 28.375 1 87.5 377 ASN A C 1
ATOM 3007 O O . ASN A 1 377 ? -16.5 9.398 28.891 1 87.5 377 ASN A O 1
ATOM 3011 N N . TYR A 1 378 ? -18.5 10.273 28.547 1 92.94 378 TYR A N 1
ATOM 3012 C CA . TYR A 1 378 ? -18.281 11.367 29.484 1 92.94 378 TYR A CA 1
ATOM 3013 C C . TYR A 1 378 ? -19.094 11.156 30.766 1 92.94 378 TYR A C 1
ATOM 3015 O O . TYR A 1 378 ? -20.109 10.461 30.75 1 92.94 378 TYR A O 1
ATOM 3023 N N . SER A 1 379 ? -18.5 11.633 31.906 1 94.5 379 SER A N 1
ATOM 3024 C CA . SER A 1 379 ? -19.266 11.695 33.156 1 94.5 379 SER A CA 1
ATOM 3025 C C . SER A 1 379 ? -20.109 12.961 33.219 1 94.5 379 SER A C 1
ATOM 3027 O O . SER A 1 379 ? -19.75 13.984 32.625 1 94.5 379 SER A O 1
ATOM 3029 N N . GLY A 1 380 ? -21.219 12.859 33.812 1 95.81 380 GLY A N 1
ATOM 3030 C CA . GLY A 1 380 ? -22.172 13.953 33.812 1 95.81 380 GLY A CA 1
ATOM 3031 C C . GLY A 1 380 ? -23.234 13.797 32.719 1 95.81 380 GLY A C 1
ATOM 3032 O O . GLY A 1 380 ? -23.516 12.688 32.281 1 95.81 380 GLY A O 1
ATOM 3033 N N . ASN A 1 381 ? -23.906 14.93 32.469 1 96.44 381 ASN A N 1
ATOM 3034 C CA . ASN A 1 381 ? -24.969 14.867 31.484 1 96.44 381 ASN A CA 1
ATOM 3035 C C . ASN A 1 381 ? -24.922 16.078 30.531 1 96.44 381 ASN A C 1
ATOM 3037 O O . ASN A 1 381 ? -24.625 17.188 30.969 1 96.44 381 ASN A O 1
ATOM 3041 N N . ILE A 1 382 ? -25.094 15.766 29.344 1 96.62 382 ILE A N 1
ATOM 3042 C CA . ILE A 1 382 ? -25.344 16.797 28.344 1 96.62 382 ILE A CA 1
ATOM 3043 C C . ILE A 1 382 ? -26.797 16.719 27.875 1 96.62 382 ILE A C 1
ATOM 3045 O O . ILE A 1 382 ? -27.203 15.719 27.281 1 96.62 382 ILE A O 1
ATOM 3049 N N . LEU A 1 383 ? -27.484 17.766 28.219 1 96.31 383 LEU A N 1
ATOM 3050 C CA . LEU A 1 383 ? -28.922 17.734 27.953 1 96.31 383 LEU A CA 1
ATOM 3051 C C . LEU A 1 383 ? -29.281 18.703 26.812 1 96.31 383 LEU A C 1
ATOM 3053 O O . LEU A 1 383 ? -28.953 19.891 26.875 1 96.31 383 LEU A O 1
ATOM 3057 N N . VAL A 1 384 ? -29.984 18.172 25.828 1 95.88 384 VAL A N 1
ATOM 3058 C CA . VAL A 1 384 ? -30.547 18.984 24.75 1 95.88 384 VAL A CA 1
ATOM 3059 C C . VAL A 1 384 ? -32.062 19.094 24.938 1 95.88 384 VAL A C 1
ATOM 3061 O O . VAL A 1 384 ? -32.812 18.141 24.672 1 95.88 384 VAL A O 1
ATOM 3064 N N . ASP A 1 385 ? -32.469 20.172 25.312 1 95.69 385 ASP A N 1
ATOM 3065 C CA . ASP A 1 385 ? -33.875 20.391 25.672 1 95.69 385 ASP A CA 1
ATOM 3066 C C . ASP A 1 385 ? -34.344 19.359 26.688 1 95.69 385 ASP A C 1
ATOM 3068 O O . ASP A 1 385 ? -35.406 18.766 26.531 1 95.69 385 ASP A O 1
ATOM 3072 N N . GLY A 1 386 ? -33.469 19.016 27.516 1 93.38 386 GLY A N 1
ATOM 3073 C CA . GLY A 1 386 ? -33.844 18.109 28.594 1 93.38 386 GLY A CA 1
ATOM 3074 C C . GLY A 1 386 ? -33.562 16.656 28.281 1 93.38 386 GLY A C 1
ATOM 3075 O O . GLY A 1 386 ? -33.594 15.805 29.172 1 93.38 386 GLY A O 1
ATOM 3076 N N . THR A 1 387 ? -33.281 16.359 27.094 1 94 387 THR A N 1
ATOM 3077 C CA . THR A 1 387 ? -32.969 14.977 26.703 1 94 387 THR A CA 1
ATOM 3078 C C . THR A 1 387 ? -31.469 14.727 26.703 1 94 387 THR A C 1
ATOM 3080 O O . THR A 1 387 ? -30.703 15.492 26.109 1 94 387 THR A O 1
ATOM 3083 N N . GLU A 1 388 ? -31.141 13.672 27.281 1 94.44 388 GLU A N 1
ATOM 3084 C CA . GLU A 1 388 ? -29.719 13.312 27.328 1 94.44 388 GLU A CA 1
ATOM 3085 C C . GLU A 1 388 ? -29.172 13.055 25.922 1 94.44 388 GLU A C 1
ATOM 3087 O O . GLU A 1 388 ? -29.781 12.328 25.141 1 94.44 388 GLU A O 1
ATOM 3092 N N . LEU A 1 389 ? -28.062 13.68 25.641 1 93.88 389 LEU A N 1
ATOM 3093 C CA . LEU A 1 389 ? -27.453 13.633 24.312 1 93.88 389 LEU A CA 1
ATOM 3094 C C . LEU A 1 389 ? -27.188 12.195 23.875 1 93.88 389 LEU A C 1
ATOM 3096 O O . LEU A 1 389 ? -27.375 11.844 22.719 1 93.88 389 LEU A O 1
ATOM 3100 N N . LYS A 1 390 ? -26.875 11.367 24.844 1 90.31 390 LYS A N 1
ATOM 3101 C CA . LYS A 1 390 ? -26.547 9.969 24.562 1 90.31 390 LYS A CA 1
ATOM 3102 C C . LYS A 1 390 ? -27.766 9.219 24.016 1 90.31 390 LYS A C 1
ATOM 3104 O O . LYS A 1 390 ? -27.609 8.242 23.281 1 90.31 390 LYS A O 1
ATOM 3109 N N . ASN A 1 391 ? -28.891 9.75 24.312 1 90.56 391 ASN A N 1
ATOM 3110 C CA . ASN A 1 391 ? -30.125 9.055 23.938 1 90.56 391 ASN A CA 1
ATOM 3111 C C . ASN A 1 391 ? -30.688 9.586 22.625 1 90.56 391 ASN A C 1
ATOM 3113 O O . ASN A 1 391 ? -31.703 9.078 22.141 1 90.56 391 ASN A O 1
ATOM 3117 N N . ILE A 1 392 ? -30.094 10.531 22.062 1 90.19 392 ILE A N 1
ATOM 3118 C CA . ILE A 1 392 ? -30.547 11.07 20.781 1 90.19 392 ILE A CA 1
ATOM 3119 C C . ILE A 1 392 ? -29.797 10.375 19.641 1 90.19 392 ILE A C 1
ATOM 3121 O O . ILE A 1 392 ? -28.578 10.18 19.719 1 90.19 392 ILE A O 1
ATOM 3125 N N . SER A 1 393 ? -30.562 10 18.641 1 86.25 393 SER A N 1
ATOM 3126 C CA . SER A 1 393 ? -29.906 9.391 17.5 1 86.25 393 SER A CA 1
ATOM 3127 C C . SER A 1 393 ? -29 10.383 16.781 1 86.25 393 SER A C 1
ATOM 3129 O O . SER A 1 393 ? -29.328 11.57 16.672 1 86.25 393 SER A O 1
ATOM 3131 N N . SER A 1 394 ? -27.906 9.898 16.297 1 84.31 394 SER A N 1
ATOM 3132 C CA . SER A 1 394 ? -26.969 10.758 15.578 1 84.31 394 SER A CA 1
ATOM 3133 C C . SER A 1 394 ? -27.625 11.391 14.359 1 84.31 394 SER A C 1
ATOM 3135 O O . SER A 1 394 ? -27.359 12.547 14.023 1 84.31 394 SER A O 1
ATOM 3137 N N . GLU A 1 395 ? -28.516 10.609 13.773 1 82.88 395 GLU A N 1
ATOM 3138 C CA . GLU A 1 395 ? -29.203 11.117 12.586 1 82.88 395 GLU A CA 1
ATOM 3139 C C . GLU A 1 395 ? -30.047 12.336 12.922 1 82.88 395 GLU A C 1
ATOM 3141 O O . GLU A 1 395 ? -30.047 13.328 12.188 1 82.88 395 GLU A O 1
ATOM 3146 N N . ASN A 1 396 ? -30.672 12.242 14.023 1 87.62 396 ASN A N 1
ATOM 3147 C CA . ASN A 1 396 ? -31.516 13.352 14.453 1 87.62 396 ASN A CA 1
ATOM 3148 C C . ASN A 1 396 ? -30.672 14.539 14.93 1 87.62 396 ASN A C 1
ATOM 3150 O O . ASN A 1 396 ? -31.016 15.688 14.656 1 87.62 396 ASN A O 1
ATOM 3154 N N . LEU A 1 397 ? -29.672 14.195 15.555 1 89.94 397 LEU A N 1
ATOM 3155 C CA . LEU A 1 397 ? -28.797 15.242 16.078 1 89.94 397 LEU A CA 1
ATOM 3156 C C . LEU A 1 397 ? -28.172 16.047 14.938 1 89.94 397 LEU A C 1
ATOM 3158 O O . LEU A 1 397 ? -28.109 17.266 14.992 1 89.94 397 LEU A O 1
ATOM 3162 N N . TYR A 1 398 ? -27.828 15.352 13.969 1 88.69 398 TYR A N 1
ATOM 3163 C CA . TYR A 1 398 ? -27.109 16 12.875 1 88.69 398 TYR A CA 1
ATOM 3164 C C . TYR A 1 398 ? -28.062 16.797 11.992 1 88.69 398 TYR A C 1
ATOM 3166 O O . TYR A 1 398 ? -27.625 17.688 11.242 1 88.69 398 TYR A O 1
ATOM 3174 N N . LYS A 1 399 ? -29.312 16.5 12.148 1 88.75 399 LYS A N 1
ATOM 3175 C CA . LYS A 1 399 ? -30.297 17.328 11.461 1 88.75 399 LYS A CA 1
ATOM 3176 C C . LYS A 1 399 ? -30.453 18.688 12.141 1 88.75 399 LYS A C 1
ATOM 3178 O O . LYS A 1 399 ? -30.875 19.656 11.5 1 88.75 399 LYS A O 1
ATOM 3183 N N . LEU A 1 400 ? -30 18.688 13.375 1 92.06 400 LEU A N 1
ATOM 3184 C CA . LEU A 1 400 ? -30.156 19.891 14.164 1 92.06 400 LEU A CA 1
ATOM 3185 C C . LEU A 1 400 ? -28.875 20.703 14.203 1 92.06 400 LEU A C 1
ATOM 3187 O O . LEU A 1 400 ? -28.875 21.891 14.555 1 92.06 400 LEU A O 1
ATOM 3191 N N . GLU A 1 401 ? -27.844 20.078 13.82 1 92.25 401 GLU A N 1
ATOM 3192 C CA . GLU A 1 401 ? -26.562 20.719 14.008 1 92.25 401 GLU A CA 1
ATOM 3193 C C . GLU A 1 401 ? -25.812 20.875 12.688 1 92.25 401 GLU A C 1
ATOM 3195 O O . GLU A 1 401 ? -25.891 20 11.82 1 92.25 401 GLU A O 1
ATOM 3200 N N . GLY A 1 402 ? -25.188 22.016 12.508 1 89 402 GLY A N 1
ATOM 3201 C CA . GLY A 1 402 ? -24.172 22.25 11.484 1 89 402 GLY A CA 1
ATOM 3202 C C . GLY A 1 402 ? -22.781 22.453 12.055 1 89 402 GLY A C 1
ATOM 3203 O O . GLY A 1 402 ? -22.625 23.016 13.148 1 89 402 GLY A O 1
ATOM 3204 N N . ILE A 1 403 ? -21.844 21.938 11.352 1 88.5 403 ILE A N 1
ATOM 3205 C CA . ILE A 1 403 ? -20.484 22.031 11.898 1 88.5 403 ILE A CA 1
ATOM 3206 C C . ILE A 1 403 ? -19.547 22.578 10.836 1 88.5 403 ILE A C 1
ATOM 3208 O O . ILE A 1 403 ? -19.688 22.266 9.648 1 88.5 403 ILE A O 1
ATOM 3212 N N . ILE A 1 404 ? -18.75 23.469 11.258 1 86.56 404 ILE A N 1
ATOM 3213 C CA . ILE A 1 404 ? -17.594 23.922 10.484 1 86.56 404 ILE A CA 1
ATOM 3214 C C . ILE A 1 404 ? -16.312 23.453 11.18 1 86.56 404 ILE A C 1
ATOM 3216 O O . ILE A 1 404 ? -15.93 24 12.219 1 86.56 404 ILE A O 1
ATOM 3220 N N . GLN A 1 405 ? -15.703 22.531 10.547 1 79.19 405 GLN A N 1
ATOM 3221 C CA . GLN A 1 405 ? -14.547 21.891 11.172 1 79.19 405 GLN A CA 1
ATOM 3222 C C . GLN A 1 405 ? -13.266 22.672 10.891 1 79.19 405 GLN A C 1
ATOM 3224 O O . GLN A 1 405 ? -13.211 23.469 9.945 1 79.19 405 GLN A O 1
ATOM 3229 N N . GLN A 1 406 ? -12.328 22.375 11.758 1 72.5 406 GLN A N 1
ATOM 3230 C CA . GLN A 1 406 ? -11 22.953 11.586 1 72.5 406 GLN A CA 1
ATOM 3231 C C . GLN A 1 406 ? -10.312 22.422 10.344 1 72.5 406 GLN A C 1
ATOM 3233 O O . GLN A 1 406 ? -9.812 23.188 9.516 1 72.5 406 GLN A O 1
ATOM 3238 N N . ASN A 1 407 ? -10.414 21.109 10.211 1 73.38 407 ASN A N 1
ATOM 3239 C CA . ASN A 1 407 ? -9.875 20.453 9.031 1 73.38 407 ASN A CA 1
ATOM 3240 C C . ASN A 1 407 ? -10.969 20.141 8.016 1 73.38 407 ASN A C 1
ATOM 3242 O O . ASN A 1 407 ? -11.805 19.266 8.234 1 73.38 407 ASN A O 1
ATOM 3246 N N . VAL A 1 408 ? -10.906 20.938 6.891 1 83.25 408 VAL A N 1
ATOM 3247 C CA . VAL A 1 408 ? -11.984 20.859 5.906 1 83.25 408 VAL A CA 1
ATOM 3248 C C . VAL A 1 408 ? -11.648 19.781 4.871 1 83.25 408 VAL A C 1
ATOM 3250 O O . VAL A 1 408 ? -10.516 19.703 4.398 1 83.25 408 VAL A O 1
ATOM 3253 N N . PHE A 1 409 ? -12.664 18.969 4.629 1 88 409 PHE A N 1
ATOM 3254 C CA . PHE A 1 409 ? -12.516 17.969 3.576 1 88 409 PHE A CA 1
ATOM 3255 C C . PHE A 1 409 ? -13.367 18.328 2.365 1 88 409 PHE A C 1
ATOM 3257 O O . PHE A 1 409 ? -14.516 18.766 2.512 1 88 409 PHE A O 1
ATOM 3264 N N . ILE A 1 410 ? -12.727 18.25 1.21 1 89.62 410 ILE A N 1
ATOM 3265 C CA . ILE A 1 410 ? -13.414 18.531 -0.046 1 89.62 410 ILE A CA 1
ATOM 3266 C C . ILE A 1 410 ? -13.5 17.25 -0.879 1 89.62 410 ILE A C 1
ATOM 3268 O O . ILE A 1 410 ? -12.477 16.609 -1.151 1 89.62 410 ILE A O 1
ATOM 3272 N N . PHE A 1 411 ? -14.734 16.875 -1.255 1 90.94 411 PHE A N 1
ATOM 3273 C CA . PHE A 1 411 ? -14.93 15.703 -2.098 1 90.94 411 PHE A CA 1
ATOM 3274 C C . PHE A 1 411 ? -14.422 15.961 -3.512 1 90.94 411 PHE A C 1
ATOM 3276 O O . PHE A 1 411 ? -14.43 17.109 -3.979 1 90.94 411 PHE A O 1
ATOM 3283 N N . ASP A 1 412 ? -13.93 14.898 -4.133 1 90.12 412 ASP A N 1
ATOM 3284 C CA . ASP A 1 412 ? -13.594 14.984 -5.551 1 90.12 412 ASP A CA 1
ATOM 3285 C C . ASP A 1 412 ? -14.852 15.055 -6.414 1 90.12 412 ASP A C 1
ATOM 3287 O O . ASP A 1 412 ? -15.242 14.062 -7.031 1 90.12 412 ASP A O 1
ATOM 3291 N N . ALA A 1 413 ? -15.43 16.172 -6.441 1 90.19 413 ALA A N 1
ATOM 3292 C CA . ALA A 1 413 ? -16.703 16.453 -7.109 1 90.19 413 ALA A CA 1
ATOM 3293 C C . ALA A 1 413 ? -16.812 17.938 -7.461 1 90.19 413 ALA A C 1
ATOM 3295 O O . ALA A 1 413 ? -15.852 18.688 -7.301 1 90.19 413 ALA A O 1
ATOM 3296 N N . SER A 1 414 ? -17.938 18.281 -7.977 1 93.12 414 SER A N 1
ATOM 3297 C CA . SER A 1 414 ? -18.141 19.672 -8.398 1 93.12 414 SER A CA 1
ATOM 3298 C C . SER A 1 414 ? -18.312 20.594 -7.203 1 93.12 414 SER A C 1
ATOM 3300 O O . SER A 1 414 ? -18.531 20.125 -6.078 1 93.12 414 SER A O 1
ATOM 3302 N N . LEU A 1 415 ? -18.141 21.891 -7.473 1 94.56 415 LEU A N 1
ATOM 3303 C CA . LEU A 1 415 ? -18.391 22.891 -6.43 1 94.56 415 LEU A CA 1
ATOM 3304 C C . LEU A 1 415 ? -19.812 22.75 -5.883 1 94.56 415 LEU A C 1
ATOM 3306 O O . LEU A 1 415 ? -20.016 22.812 -4.668 1 94.56 415 LEU A O 1
ATOM 3310 N N . LYS A 1 416 ? -20.734 22.547 -6.77 1 94.5 416 LYS A N 1
ATOM 3311 C CA . LYS A 1 416 ? -22.125 22.359 -6.367 1 94.5 416 LYS A CA 1
ATOM 3312 C C . LYS A 1 416 ? -22.281 21.172 -5.426 1 94.5 416 LYS A C 1
ATOM 3314 O O . LYS A 1 416 ? -22.922 21.281 -4.375 1 94.5 416 LYS A O 1
ATOM 3319 N N . ASP A 1 417 ? -21.703 20.125 -5.785 1 92.62 417 ASP A N 1
ATOM 3320 C CA . ASP A 1 417 ? -21.797 18.891 -5.004 1 92.62 417 ASP A CA 1
ATOM 3321 C C . ASP A 1 417 ? -21.141 19.047 -3.635 1 92.62 417 ASP A C 1
ATOM 3323 O O . ASP A 1 417 ? -21.594 18.469 -2.648 1 92.62 417 ASP A O 1
ATOM 3327 N N . ASN A 1 418 ? -20.062 19.812 -3.627 1 93.81 418 ASN A N 1
ATOM 3328 C CA . ASN A 1 418 ? -19.359 20.016 -2.363 1 93.81 418 ASN A CA 1
ATOM 3329 C C . ASN A 1 418 ? -20.141 20.969 -1.443 1 93.81 418 ASN A C 1
ATOM 3331 O O . ASN A 1 418 ? -20.047 20.859 -0.219 1 93.81 418 ASN A O 1
ATOM 3335 N N . ILE A 1 419 ? -20.891 21.797 -2.07 1 93.81 419 ILE A N 1
ATOM 3336 C CA . ILE A 1 419 ? -21.703 22.719 -1.27 1 93.81 419 ILE A CA 1
ATOM 3337 C C . ILE A 1 419 ? -22.953 22.016 -0.788 1 93.81 419 ILE A C 1
ATOM 3339 O O . ILE A 1 419 ? -23.328 22.109 0.387 1 93.81 419 ILE A O 1
ATOM 3343 N N . THR A 1 420 ? -23.609 21.266 -1.708 1 92.5 420 THR A N 1
ATOM 3344 C CA . THR A 1 420 ? -24.906 20.656 -1.407 1 92.5 420 THR A CA 1
ATOM 3345 C C . THR A 1 420 ? -24.719 19.266 -0.809 1 92.5 420 THR A C 1
ATOM 3347 O O . THR A 1 420 ? -25.672 18.672 -0.311 1 92.5 420 THR A O 1
ATOM 3350 N N . LEU A 1 421 ? -23.516 18.781 -0.896 1 89.5 421 LEU A N 1
ATOM 3351 C CA . LEU A 1 421 ? -23.203 17.406 -0.496 1 89.5 421 LEU A CA 1
ATOM 3352 C C . LEU A 1 421 ? -24.156 16.422 -1.138 1 89.5 421 LEU A C 1
ATOM 3354 O O . LEU A 1 421 ? -24.75 15.586 -0.446 1 89.5 421 LEU A O 1
ATOM 3358 N N . PHE A 1 422 ? -24.422 16.688 -2.439 1 83.81 422 PHE A N 1
ATOM 3359 C CA . PHE A 1 422 ? -25.172 15.82 -3.332 1 83.81 422 PHE A CA 1
ATOM 3360 C C . PHE A 1 422 ? -26.656 15.844 -3.002 1 83.81 422 PHE A C 1
ATOM 3362 O O . PHE A 1 422 ? -27.406 14.953 -3.406 1 83.81 422 PHE A O 1
ATOM 3369 N N . GLY A 1 423 ? -26.984 16.859 -2.178 1 85 423 GLY A N 1
ATOM 3370 C CA . GLY A 1 423 ? -28.391 17.047 -1.884 1 85 423 GLY A CA 1
ATOM 3371 C C . GLY A 1 423 ? -29.094 17.953 -2.883 1 85 423 GLY A C 1
ATOM 3372 O O . GLY A 1 423 ? -28.453 18.516 -3.775 1 85 423 GLY A O 1
ATOM 3373 N N . SER A 1 424 ? -30.406 17.906 -2.719 1 88.5 424 SER A N 1
ATOM 3374 C CA . SER A 1 424 ? -31.219 18.75 -3.59 1 88.5 424 SER A CA 1
ATOM 3375 C C . SER A 1 424 ? -31.578 20.062 -2.908 1 88.5 424 SER A C 1
ATOM 3377 O O . SER A 1 424 ? -32.25 20.078 -1.884 1 88.5 424 SER A O 1
ATOM 3379 N N . TYR A 1 425 ? -31 21.125 -3.377 1 92.81 425 TYR A N 1
ATOM 3380 C CA . TYR A 1 425 ? -31.281 22.484 -2.893 1 92.81 425 TYR A CA 1
ATOM 3381 C C . TYR A 1 425 ? -31.672 23.406 -4.043 1 92.81 425 TYR A C 1
ATOM 3383 O O . TYR A 1 425 ? -31.297 23.172 -5.191 1 92.81 425 TYR A O 1
ATOM 3391 N N . SER A 1 426 ? -32.406 24.375 -3.727 1 93.88 426 SER A N 1
ATOM 3392 C CA . SER A 1 426 ? -32.812 25.344 -4.738 1 93.88 426 SER A CA 1
ATOM 3393 C C . SER A 1 426 ? -31.641 26.266 -5.102 1 93.88 426 SER A C 1
ATOM 3395 O O . SER A 1 426 ? -30.688 26.391 -4.34 1 93.88 426 SER A O 1
ATOM 3397 N N . ASN A 1 427 ? -31.734 26.844 -6.25 1 93.38 427 ASN A N 1
ATOM 3398 C CA . ASN A 1 427 ? -30.703 27.781 -6.691 1 93.38 427 ASN A CA 1
ATOM 3399 C C . ASN A 1 427 ? -30.594 28.969 -5.75 1 93.38 427 ASN A C 1
ATOM 3401 O O . ASN A 1 427 ? -29.5 29.5 -5.539 1 93.38 427 ASN A O 1
ATOM 3405 N N . SER A 1 428 ? -31.719 29.281 -5.242 1 93.69 428 SER A N 1
ATOM 3406 C CA . SER A 1 428 ? -31.719 30.406 -4.316 1 93.69 428 SER A CA 1
ATOM 3407 C C . SER A 1 428 ? -30.938 30.094 -3.043 1 93.69 428 SER A C 1
ATOM 3409 O O . SER A 1 428 ? -30.203 30.938 -2.529 1 93.69 428 SER A O 1
ATOM 3411 N N . GLU A 1 429 ? -31.125 28.922 -2.568 1 93.5 429 GLU A N 1
ATOM 3412 C CA . GLU A 1 429 ? -30.422 28.5 -1.37 1 93.5 429 GLU A CA 1
ATOM 3413 C C . GLU A 1 429 ? -28.922 28.406 -1.622 1 93.5 429 GLU A C 1
ATOM 3415 O O . GLU A 1 429 ? -28.109 28.812 -0.774 1 93.5 429 GLU A O 1
ATOM 3420 N N . ILE A 1 430 ? -28.578 27.953 -2.764 1 94.94 430 ILE A N 1
ATOM 3421 C CA . ILE A 1 430 ? -27.172 27.812 -3.133 1 94.94 430 ILE A CA 1
ATOM 3422 C C . ILE A 1 430 ? -26.531 29.188 -3.268 1 94.94 430 ILE A C 1
ATOM 3424 O O . ILE A 1 430 ? -25.422 29.406 -2.768 1 94.94 430 ILE A O 1
ATOM 3428 N N . ASN A 1 431 ? -27.203 30.047 -3.877 1 93.12 431 ASN A N 1
ATOM 3429 C CA . ASN A 1 431 ? -26.672 31.406 -4.055 1 93.12 431 ASN A CA 1
ATOM 3430 C C . ASN A 1 431 ? -26.5 32.125 -2.717 1 93.12 431 ASN A C 1
ATOM 3432 O O . ASN A 1 431 ? -25.531 32.844 -2.525 1 93.12 431 ASN A O 1
ATOM 3436 N N . ARG A 1 432 ? -27.422 31.938 -1.852 1 90.12 432 ARG A N 1
ATOM 3437 C CA . ARG A 1 432 ? -27.312 32.531 -0.518 1 90.12 432 ARG A CA 1
ATOM 3438 C C . ARG A 1 432 ? -26.094 32 0.22 1 90.12 432 ARG A C 1
ATOM 3440 O O . ARG A 1 432 ? -25.359 32.781 0.843 1 90.12 432 ARG A O 1
ATOM 3447 N N . ALA A 1 433 ? -25.922 30.75 0.171 1 92.19 433 ALA A N 1
ATOM 3448 C CA . ALA A 1 433 ? -24.781 30.141 0.835 1 92.19 433 ALA A CA 1
ATOM 3449 C C . ALA A 1 433 ? -23.469 30.672 0.258 1 92.19 433 ALA A C 1
ATOM 3451 O O . ALA A 1 433 ? -22.516 30.906 0.997 1 92.19 433 ALA A O 1
ATOM 3452 N N . ILE A 1 434 ? -23.438 30.891 -1.038 1 92.75 434 ILE A N 1
ATOM 3453 C CA . ILE A 1 434 ? -22.25 31.391 -1.724 1 92.75 434 ILE A CA 1
ATOM 3454 C C . ILE A 1 434 ? -21.953 32.812 -1.278 1 92.75 434 ILE A C 1
ATOM 3456 O O . ILE A 1 434 ? -20.797 33.156 -1.011 1 92.75 434 ILE A O 1
ATOM 3460 N N . GLU A 1 435 ? -22.922 33.531 -1.156 1 87.69 435 GLU A N 1
ATOM 3461 C CA . GLU A 1 435 ? -22.766 34.938 -0.758 1 87.69 435 GLU A CA 1
ATOM 3462 C C . GLU A 1 435 ? -22.281 35.062 0.682 1 87.69 435 GLU A C 1
ATOM 3464 O O . GLU A 1 435 ? -21.328 35.781 0.96 1 87.69 435 GLU A O 1
ATOM 3469 N N . ILE A 1 436 ? -22.844 34.312 1.518 1 84.38 436 ILE A N 1
ATOM 3470 C CA . ILE A 1 436 ? -22.516 34.375 2.939 1 84.38 436 ILE A CA 1
ATOM 3471 C C . ILE A 1 436 ? -21.094 33.875 3.176 1 84.38 436 ILE A C 1
ATOM 3473 O O . ILE A 1 436 ? -20.375 34.406 4.027 1 84.38 436 ILE A O 1
ATOM 3477 N N . SER A 1 437 ? -20.734 32.906 2.422 1 88.19 437 SER A N 1
ATOM 3478 C CA . SER A 1 437 ? -19.422 32.281 2.633 1 88.19 437 SER A CA 1
ATOM 3479 C C . SER A 1 437 ? -18.328 33.062 1.886 1 88.19 437 SER A C 1
ATOM 3481 O O . SER A 1 437 ? -17.141 32.781 2.064 1 88.19 437 SER A O 1
ATOM 3483 N N . GLY A 1 438 ? -18.703 33.938 1.038 1 83.12 438 GLY A N 1
ATOM 3484 C CA . GLY A 1 438 ? -17.719 34.688 0.28 1 83.12 438 GLY A CA 1
ATOM 3485 C C . GLY A 1 438 ? -17.094 33.906 -0.85 1 83.12 438 GLY A C 1
ATOM 3486 O O . GLY A 1 438 ? -15.914 34.094 -1.165 1 83.12 438 GLY A O 1
ATOM 3487 N N . LEU A 1 439 ? -17.844 33.031 -1.427 1 88.62 439 LEU A N 1
ATOM 3488 C CA . LEU A 1 439 ? -17.297 32.156 -2.451 1 88.62 439 LEU A CA 1
ATOM 3489 C C . LEU A 1 439 ? -17.438 32.75 -3.838 1 88.62 439 LEU A C 1
ATOM 3491 O O . LEU A 1 439 ? -16.984 32.188 -4.828 1 88.62 439 LEU A O 1
ATOM 3495 N N . ASN A 1 440 ? -17.969 33.906 -3.947 1 87.94 440 ASN A N 1
ATOM 3496 C CA . ASN A 1 440 ? -18.234 34.562 -5.23 1 87.94 440 ASN A CA 1
ATOM 3497 C C . ASN A 1 440 ? -16.969 34.688 -6.062 1 87.94 440 ASN A C 1
ATOM 3499 O O . ASN A 1 440 ? -16.969 34.375 -7.258 1 87.94 440 ASN A O 1
ATOM 3503 N N . PRO A 1 441 ? -15.977 35.156 -5.477 1 82.06 441 PRO A N 1
ATOM 3504 C CA . PRO A 1 441 ? -14.758 35.25 -6.273 1 82.06 441 PRO A CA 1
ATOM 3505 C C . PRO A 1 441 ? -14.305 33.906 -6.852 1 82.06 441 PRO A C 1
ATOM 3507 O O . PRO A 1 441 ? -13.828 33.844 -7.988 1 82.06 441 PRO A O 1
ATOM 3510 N N . LEU A 1 442 ? -14.406 32.938 -6.07 1 84.94 442 LEU A N 1
ATOM 3511 C CA . LEU A 1 442 ? -14.031 31.609 -6.543 1 84.94 442 LEU A CA 1
ATOM 3512 C C . LEU A 1 442 ? -14.945 31.172 -7.684 1 84.94 442 LEU A C 1
ATOM 3514 O O . LEU A 1 442 ? -14.477 30.562 -8.656 1 84.94 442 LEU A O 1
ATOM 3518 N N . LEU A 1 443 ? -16.188 31.422 -7.52 1 89.56 443 LEU A N 1
ATOM 3519 C CA . LEU A 1 443 ? -17.188 31.062 -8.523 1 89.56 443 LEU A CA 1
ATOM 3520 C C . LEU A 1 443 ? -16.859 31.703 -9.867 1 89.56 443 LEU A C 1
ATOM 3522 O O . LEU A 1 443 ? -17 31.078 -10.914 1 89.56 443 LEU A O 1
ATOM 3526 N N . ILE A 1 444 ? -16.406 32.844 -9.789 1 84.88 444 ILE A N 1
ATOM 3527 C CA . ILE A 1 444 ? -16.094 33.625 -10.992 1 84.88 444 ILE A CA 1
ATOM 3528 C C . ILE A 1 444 ? -14.805 33.094 -11.617 1 84.88 444 ILE A C 1
ATOM 3530 O O . ILE A 1 444 ? -14.695 33 -12.844 1 84.88 444 ILE A O 1
ATOM 3534 N N . ARG A 1 445 ? -13.984 32.656 -10.82 1 82.31 445 ARG A N 1
ATOM 3535 C CA . ARG A 1 445 ? -12.688 32.188 -11.281 1 82.31 445 ARG A CA 1
ATOM 3536 C C . ARG A 1 445 ? -12.805 30.797 -11.914 1 82.31 445 ARG A C 1
ATOM 3538 O O . ARG A 1 445 ? -12.07 30.484 -12.852 1 82.31 445 ARG A O 1
ATOM 3545 N N . LEU A 1 446 ? -13.711 30.109 -11.469 1 87.56 446 LEU A N 1
ATOM 3546 C CA . LEU A 1 446 ? -13.859 28.75 -11.953 1 87.56 446 LEU A CA 1
ATOM 3547 C C . LEU A 1 446 ? -14.523 28.719 -13.32 1 87.56 446 LEU A C 1
ATOM 3549 O O . LEU A 1 446 ? -15.547 29.375 -13.531 1 87.56 446 LEU A O 1
ATOM 3553 N N . LYS A 1 447 ? -13.984 27.922 -14.234 1 86.06 447 LYS A N 1
ATOM 3554 C CA . LYS A 1 447 ? -14.422 27.875 -15.625 1 86.06 447 LYS A CA 1
ATOM 3555 C C . LYS A 1 447 ? -15.867 27.406 -15.734 1 86.06 447 LYS A C 1
ATOM 3557 O O . LYS A 1 447 ? -16.656 27.953 -16.5 1 86.06 447 LYS A O 1
ATOM 3562 N N . ASP A 1 448 ? -16.297 26.453 -15.023 1 91.56 448 ASP A N 1
ATOM 3563 C CA . ASP A 1 448 ? -17.625 25.859 -15.133 1 91.56 448 ASP A CA 1
ATOM 3564 C C . ASP A 1 448 ? -18.516 26.25 -13.945 1 91.56 448 ASP A C 1
ATOM 3566 O O . ASP A 1 448 ? -19.5 25.578 -13.656 1 91.56 448 ASP A O 1
ATOM 3570 N N . GLY A 1 449 ? -18.047 27.234 -13.297 1 91.75 449 GLY A N 1
ATOM 3571 C CA . GLY A 1 449 ? -18.828 27.719 -12.18 1 91.75 449 GLY A CA 1
ATOM 3572 C C . GLY A 1 449 ? -19.125 26.641 -11.148 1 91.75 449 GLY A C 1
ATOM 3573 O O . GLY A 1 449 ? -18.219 25.969 -10.664 1 91.75 449 GLY A O 1
ATOM 3574 N N . LEU A 1 450 ? -20.406 26.391 -11.031 1 92.69 450 LEU A N 1
ATOM 3575 C CA . LEU A 1 450 ? -20.859 25.438 -10.016 1 92.69 450 LEU A CA 1
ATOM 3576 C C . LEU A 1 450 ? -20.547 24 -10.43 1 92.69 450 LEU A C 1
ATOM 3578 O O . LEU A 1 450 ? -20.422 23.125 -9.578 1 92.69 450 LEU A O 1
ATOM 3582 N N . ASN A 1 451 ? -20.344 23.906 -11.625 1 92.94 451 ASN A N 1
ATOM 3583 C CA . ASN A 1 451 ? -20.125 22.547 -12.133 1 92.94 451 ASN A CA 1
ATOM 3584 C C . ASN A 1 451 ? -18.625 22.234 -12.258 1 92.94 451 ASN A C 1
ATOM 3586 O O . ASN A 1 451 ? -18.266 21.125 -12.656 1 92.94 451 ASN A O 1
ATOM 3590 N N . SER A 1 452 ? -17.844 23.141 -11.797 1 91.94 452 SER A N 1
ATOM 3591 C CA . SER A 1 452 ? -16.406 22.922 -11.867 1 91.94 452 SER A CA 1
ATOM 3592 C C . SER A 1 452 ? -15.961 21.828 -10.898 1 91.94 452 SER A C 1
ATOM 3594 O O . SER A 1 452 ? -16.375 21.828 -9.734 1 91.94 452 SER A O 1
ATOM 3596 N N . GLU A 1 453 ? -15.195 20.953 -11.375 1 89.94 453 GLU A N 1
ATOM 3597 C CA . GLU A 1 453 ? -14.617 19.922 -10.531 1 89.94 453 GLU A CA 1
ATOM 3598 C C . GLU A 1 453 ? -13.492 20.469 -9.656 1 89.94 453 GLU A C 1
ATOM 3600 O O . GLU A 1 453 ? -12.672 21.266 -10.125 1 89.94 453 GLU A O 1
ATOM 3605 N N . LEU A 1 454 ? -13.5 20.094 -8.422 1 88.56 454 LEU A N 1
ATOM 3606 C CA . LEU A 1 454 ? -12.57 20.703 -7.473 1 88.56 454 LEU A CA 1
ATOM 3607 C C . LEU A 1 454 ? -11.352 19.812 -7.25 1 88.56 454 LEU A C 1
ATOM 3609 O O . LEU A 1 454 ? -10.367 20.234 -6.641 1 88.56 454 LEU A O 1
ATOM 3613 N N . GLY A 1 455 ? -11.406 18.656 -7.762 1 80.69 455 GLY A N 1
ATOM 3614 C CA . GLY A 1 455 ? -10.266 17.766 -7.648 1 80.69 455 GLY A CA 1
ATOM 3615 C C . GLY A 1 455 ? -10.219 17.031 -6.32 1 80.69 455 GLY A C 1
ATOM 3616 O O . GLY A 1 455 ? -11 17.328 -5.41 1 80.69 455 GLY A O 1
ATOM 3617 N N . GLU A 1 456 ? -9.242 16.188 -6.148 1 80.44 456 GLU A N 1
ATOM 3618 C CA . GLU A 1 456 ? -9.078 15.391 -4.938 1 80.44 456 GLU A CA 1
ATOM 3619 C C . GLU A 1 456 ? -8.75 16.266 -3.734 1 80.44 456 GLU A C 1
ATOM 3621 O O . GLU A 1 456 ? -7.781 17.031 -3.762 1 80.44 456 GLU A O 1
ATOM 3626 N N . ASN A 1 457 ? -9.586 16.125 -2.752 1 79.19 457 ASN A N 1
ATOM 3627 C CA . ASN A 1 457 ? -9.469 16.906 -1.525 1 79.19 457 ASN A CA 1
ATOM 3628 C C . ASN A 1 457 ? -9.297 18.406 -1.822 1 79.19 457 ASN A C 1
ATOM 3630 O O . ASN A 1 457 ? -8.57 19.094 -1.112 1 79.19 457 ASN A O 1
ATOM 3634 N N . GLY A 1 458 ? -9.82 18.828 -2.885 1 79.94 458 GLY A N 1
ATOM 3635 C CA . GLY A 1 458 ? -9.789 20.234 -3.246 1 79.94 458 GLY A CA 1
ATOM 3636 C C . GLY A 1 458 ? -8.391 20.734 -3.561 1 79.94 458 GLY A C 1
ATOM 3637 O O . GLY A 1 458 ? -8.016 21.844 -3.162 1 79.94 458 GLY A O 1
ATOM 3638 N N . ASN A 1 459 ? -7.609 19.906 -4.137 1 70 459 ASN A N 1
ATOM 3639 C CA . ASN A 1 459 ? -6.219 20.266 -4.406 1 70 459 ASN A CA 1
ATOM 3640 C C . ASN A 1 459 ? -6.121 21.5 -5.297 1 70 459 ASN A C 1
ATOM 3642 O O . ASN A 1 459 ? -5.078 22.156 -5.344 1 70 459 ASN A O 1
ATOM 3646 N N . LEU A 1 460 ? -7.137 21.938 -5.906 1 67.75 460 LEU A N 1
ATOM 3647 C CA . LEU A 1 460 ? -7.16 23.094 -6.793 1 67.75 460 LEU A CA 1
ATOM 3648 C C . LEU A 1 460 ? -7.551 24.359 -6.031 1 67.75 460 LEU A C 1
ATOM 3650 O O . LEU A 1 460 ? -7.582 25.453 -6.602 1 67.75 460 LEU A O 1
ATOM 3654 N N . LEU A 1 461 ? -7.812 24.141 -4.715 1 79.06 461 LEU A N 1
ATOM 3655 C CA . LEU A 1 461 ? -8.328 25.234 -3.898 1 79.06 461 LEU A CA 1
ATOM 3656 C C . LEU A 1 461 ? -7.301 25.656 -2.848 1 79.06 461 LEU A C 1
ATOM 3658 O O . LEU A 1 461 ? -6.48 24.844 -2.418 1 79.06 461 LEU A O 1
ATOM 3662 N N . SER A 1 462 ? -7.32 26.844 -2.562 1 69.25 462 SER A N 1
ATOM 3663 C CA . SER A 1 462 ? -6.562 27.312 -1.404 1 69.25 462 SER A CA 1
ATOM 3664 C C . SER A 1 462 ? -7.234 26.891 -0.101 1 69.25 462 SER A C 1
ATOM 3666 O O . SER A 1 462 ? -8.391 26.453 -0.102 1 69.25 462 SER A O 1
ATOM 3668 N N . GLY A 1 463 ? -6.445 26.875 0.992 1 73.25 463 GLY A N 1
ATOM 3669 C CA . GLY A 1 463 ? -7.008 26.578 2.299 1 73.25 463 GLY A CA 1
ATOM 3670 C C . GLY A 1 463 ? -8.211 27.438 2.639 1 73.25 463 GLY A C 1
ATOM 3671 O O . GLY A 1 463 ? -9.203 26.938 3.178 1 73.25 463 GLY A O 1
ATOM 3672 N N . GLY A 1 464 ? -8.086 28.719 2.32 1 75.31 464 GLY A N 1
ATOM 3673 C CA . GLY A 1 464 ? -9.195 29.625 2.561 1 75.31 464 GLY A CA 1
ATOM 3674 C C . GLY A 1 464 ? -10.43 29.281 1.748 1 75.31 464 GLY A C 1
ATOM 3675 O O . GLY A 1 464 ? -11.555 29.391 2.246 1 75.31 464 GLY A O 1
ATOM 3676 N N . GLU A 1 465 ? -10.18 28.953 0.527 1 80.38 465 GLU A N 1
ATOM 3677 C CA . GLU A 1 465 ? -11.297 28.562 -0.328 1 80.38 465 GLU A CA 1
ATOM 3678 C C . GLU A 1 465 ? -11.992 27.312 0.209 1 80.38 465 GLU A C 1
ATOM 3680 O O . GLU A 1 465 ? -13.227 27.219 0.193 1 80.38 465 GLU A O 1
ATOM 3685 N N . LYS A 1 466 ? -11.25 26.375 0.702 1 86.75 466 LYS A N 1
ATOM 3686 C CA . LYS A 1 466 ? -11.82 25.172 1.31 1 86.75 466 LYS A CA 1
ATOM 3687 C C . LYS A 1 466 ? -12.672 25.531 2.525 1 86.75 466 LYS A C 1
ATOM 3689 O O . LYS A 1 466 ? -13.758 24.969 2.713 1 86.75 466 LYS A O 1
ATOM 3694 N N . GLN A 1 467 ? -12.133 26.375 3.283 1 84.62 467 GLN A N 1
ATOM 3695 C CA . GLN A 1 467 ? -12.859 26.797 4.469 1 84.62 467 GLN A CA 1
ATOM 3696 C C . GLN A 1 467 ? -14.18 27.469 4.09 1 84.62 467 GLN A C 1
ATOM 3698 O O . GLN A 1 467 ? -15.203 27.25 4.734 1 84.62 467 GLN A O 1
ATOM 3703 N N . ARG A 1 468 ? -14.141 28.312 3.078 1 86.12 468 ARG A N 1
ATOM 3704 C CA . ARG A 1 468 ? -15.352 29 2.633 1 86.12 468 ARG A CA 1
ATOM 3705 C C . ARG A 1 468 ? -16.391 28 2.137 1 86.12 468 ARG A C 1
ATOM 3707 O O . ARG A 1 468 ? -17.594 28.203 2.33 1 86.12 468 ARG A O 1
ATOM 3714 N N . ILE A 1 469 ? -15.945 27 1.471 1 90.94 469 ILE A N 1
ATOM 3715 C CA . ILE A 1 469 ? -16.859 25.953 1.021 1 90.94 469 ILE A CA 1
ATOM 3716 C C . ILE A 1 469 ? -17.484 25.266 2.229 1 90.94 469 ILE A C 1
ATOM 3718 O O . ILE A 1 469 ? -18.672 24.953 2.232 1 90.94 469 ILE A O 1
ATOM 3722 N N . SER A 1 470 ? -16.641 24.969 3.244 1 90.75 470 SER A N 1
ATOM 3723 C CA . SER A 1 470 ? -17.141 24.359 4.473 1 90.75 470 SER A CA 1
ATOM 3724 C C . SER A 1 470 ? -18.188 25.234 5.137 1 90.75 470 SER A C 1
ATOM 3726 O O . SER A 1 470 ? -19.188 24.75 5.652 1 90.75 470 SER A O 1
ATOM 3728 N N . ILE A 1 471 ? -17.938 26.484 5.078 1 89.31 471 ILE A N 1
ATOM 3729 C CA . ILE A 1 471 ? -18.906 27.438 5.629 1 89.31 471 ILE A CA 1
ATOM 3730 C C . ILE A 1 471 ? -20.203 27.391 4.816 1 89.31 471 ILE A C 1
ATOM 3732 O O . ILE A 1 471 ? -21.297 27.359 5.379 1 89.31 471 ILE A O 1
ATOM 3736 N N . ALA A 1 472 ? -20.078 27.391 3.508 1 91.62 472 ALA A N 1
ATOM 3737 C CA . ALA A 1 472 ? -21.25 27.312 2.633 1 91.62 472 ALA A CA 1
ATOM 3738 C C . ALA A 1 472 ? -22.078 26.062 2.93 1 91.62 472 ALA A C 1
ATOM 3740 O O . ALA A 1 472 ? -23.297 26.109 2.936 1 91.62 472 ALA A O 1
ATOM 3741 N N . ARG A 1 473 ? -21.422 24.969 3.186 1 92.06 473 ARG A N 1
ATOM 3742 C CA . ARG A 1 473 ? -22.078 23.719 3.541 1 92.06 473 ARG A CA 1
ATOM 3743 C C . ARG A 1 473 ? -22.938 23.875 4.785 1 92.06 473 ARG A C 1
ATOM 3745 O O . ARG A 1 473 ? -24.094 23.438 4.812 1 92.06 473 ARG A O 1
ATOM 3752 N N . ALA A 1 474 ? -22.297 24.453 5.695 1 89.31 474 ALA A N 1
ATOM 3753 C CA . ALA A 1 474 ? -22.984 24.625 6.977 1 89.31 474 ALA A CA 1
ATOM 3754 C C . ALA A 1 474 ? -24.156 25.578 6.852 1 89.31 474 ALA A C 1
ATOM 3756 O O . ALA A 1 474 ? -25.219 25.344 7.441 1 89.31 474 ALA A O 1
ATOM 3757 N N . VAL A 1 475 ? -23.969 26.594 6.098 1 89.06 475 VAL A N 1
ATOM 3758 C CA . VAL A 1 475 ? -24.984 27.641 5.945 1 89.06 475 VAL A CA 1
ATOM 3759 C C . VAL A 1 475 ? -26.172 27.078 5.172 1 89.06 475 VAL A C 1
ATOM 3761 O O . VAL A 1 475 ? -27.328 27.328 5.527 1 89.06 475 VAL A O 1
ATOM 3764 N N . ILE A 1 476 ? -25.891 26.359 4.125 1 91.88 476 ILE A N 1
ATOM 3765 C CA . ILE A 1 476 ? -26.969 25.875 3.268 1 91.88 476 ILE A CA 1
ATOM 3766 C C . ILE A 1 476 ? -27.812 24.859 4.023 1 91.88 476 ILE A C 1
ATOM 3768 O O . ILE A 1 476 ? -29.016 24.75 3.795 1 91.88 476 ILE A O 1
ATOM 3772 N N . LYS A 1 477 ? -27.188 24.156 4.895 1 89.31 477 LYS A N 1
ATOM 3773 C CA . LYS A 1 477 ? -27.906 23.172 5.699 1 89.31 477 LYS A CA 1
ATOM 3774 C C . LYS A 1 477 ? -28.922 23.859 6.609 1 89.31 477 LYS A C 1
ATOM 3776 O O . LYS A 1 477 ? -29.969 23.281 6.93 1 89.31 477 LYS A O 1
ATOM 3781 N N . ASN A 1 478 ? -28.656 25.078 6.984 1 86.75 478 ASN A N 1
ATOM 3782 C CA . ASN A 1 478 ? -29.578 25.922 7.734 1 86.75 478 ASN A CA 1
ATOM 3783 C C . ASN A 1 478 ? -30.125 25.219 8.969 1 86.75 478 ASN A C 1
ATOM 3785 O O . ASN A 1 478 ? -31.344 25.094 9.141 1 86.75 478 ASN A O 1
ATOM 3789 N N . THR A 1 479 ? -29.234 24.906 9.953 1 92.25 479 THR A N 1
ATOM 3790 C CA . THR A 1 479 ? -29.625 24.219 11.18 1 92.25 479 THR A CA 1
ATOM 3791 C C . THR A 1 479 ? -29.766 25.203 12.328 1 92.25 479 THR A C 1
ATOM 3793 O O . THR A 1 479 ? -29.188 26.297 12.289 1 92.25 479 THR A O 1
ATOM 3796 N N . PRO A 1 480 ? -30.484 24.828 13.312 1 93.81 480 PRO A N 1
ATOM 3797 C CA . PRO A 1 480 ? -30.688 25.734 14.438 1 93.81 480 PRO A CA 1
ATOM 3798 C C . PRO A 1 480 ? -29.453 25.875 15.32 1 93.81 480 PRO A C 1
ATOM 3800 O O . PRO A 1 480 ? -29.312 26.859 16.047 1 93.81 480 PRO A O 1
ATOM 3803 N N . ILE A 1 481 ? -28.594 24.953 15.242 1 94.81 481 ILE A N 1
ATOM 3804 C CA . ILE A 1 481 ? -27.359 24.984 16.031 1 94.81 481 ILE A CA 1
ATOM 3805 C C . ILE A 1 481 ? -26.156 24.969 15.094 1 94.81 481 ILE A C 1
ATOM 3807 O O . ILE A 1 481 ? -26.062 24.109 14.211 1 94.81 481 ILE A O 1
ATOM 3811 N N . MET A 1 482 ? -25.234 25.906 15.281 1 93.44 482 MET A N 1
ATOM 3812 C CA . MET A 1 482 ? -24.016 25.969 14.469 1 93.44 482 MET A CA 1
ATOM 3813 C C . MET A 1 482 ? -22.766 25.875 15.344 1 93.44 482 MET A C 1
ATOM 3815 O O . MET A 1 482 ? -22.609 26.656 16.297 1 93.44 482 MET A O 1
ATOM 3819 N N . LEU A 1 483 ? -21.969 24.922 15.078 1 93.38 483 LEU A N 1
ATOM 3820 C CA . LEU A 1 483 ? -20.734 24.719 15.812 1 93.38 483 LEU A CA 1
ATOM 3821 C C . LEU A 1 483 ? -19.531 25.047 14.938 1 93.38 483 LEU A C 1
ATOM 3823 O O . LEU A 1 483 ? -19.391 24.547 13.828 1 93.38 483 LEU A O 1
ATOM 3827 N N . LEU A 1 484 ? -18.688 25.906 15.438 1 91.19 484 LEU A N 1
ATOM 3828 C CA . LEU A 1 484 ? -17.5 26.312 14.703 1 91.19 484 LEU A CA 1
ATOM 3829 C C . LEU A 1 484 ? -16.234 25.953 15.469 1 91.19 484 LEU A C 1
ATOM 3831 O O . LEU A 1 484 ? -16.031 26.438 16.594 1 91.19 484 LEU A O 1
ATOM 3835 N N . ASP A 1 485 ? -15.438 25.141 14.938 1 87.75 485 ASP A N 1
ATOM 3836 C CA . ASP A 1 485 ? -14.164 24.766 15.547 1 87.75 485 ASP A CA 1
ATOM 3837 C C . ASP A 1 485 ? -12.992 25.406 14.812 1 87.75 485 ASP A C 1
ATOM 3839 O O . ASP A 1 485 ? -12.461 24.844 13.859 1 87.75 485 ASP A O 1
ATOM 3843 N N . GLU A 1 486 ? -12.508 26.484 15.312 1 80.19 486 GLU A N 1
ATOM 3844 C CA . GLU A 1 486 ? -11.414 27.25 14.727 1 80.19 486 GLU A CA 1
ATOM 3845 C C . GLU A 1 486 ? -11.57 27.375 13.211 1 80.19 486 GLU A C 1
ATOM 3847 O O . GLU A 1 486 ? -10.633 27.094 12.461 1 80.19 486 GLU A O 1
ATOM 3852 N N . ALA A 1 487 ? -12.703 27.781 12.805 1 77.19 487 ALA A N 1
ATOM 3853 C CA . ALA A 1 487 ? -13.164 27.734 11.414 1 77.19 487 ALA A CA 1
ATOM 3854 C C . ALA A 1 487 ? -12.367 28.703 10.547 1 77.19 487 ALA A C 1
ATOM 3856 O O . ALA A 1 487 ? -12.367 28.594 9.32 1 77.19 487 ALA A O 1
ATOM 3857 N N . THR A 1 488 ? -11.586 29.656 11.18 1 74.69 488 THR A N 1
ATOM 3858 C CA . THR A 1 488 ? -10.906 30.672 10.375 1 74.69 488 THR A CA 1
ATOM 3859 C C . THR A 1 488 ? -9.406 30.656 10.656 1 74.69 488 THR A C 1
ATOM 3861 O O . THR A 1 488 ? -8.719 31.641 10.375 1 74.69 488 THR A O 1
ATOM 3864 N N . SER A 1 489 ? -8.953 29.578 11.25 1 68.31 489 SER A N 1
ATOM 3865 C CA . SER A 1 489 ? -7.566 29.516 11.711 1 68.31 489 SER A CA 1
ATOM 3866 C C . SER A 1 489 ? -6.59 29.562 10.539 1 68.31 489 SER A C 1
ATOM 3868 O O . SER A 1 489 ? -5.484 30.078 10.664 1 68.31 489 SER A O 1
ATOM 3870 N N . SER A 1 490 ? -7.062 29.062 9.414 1 61.84 490 SER A N 1
ATOM 3871 C CA . SER A 1 490 ? -6.156 28.953 8.273 1 61.84 490 SER A CA 1
ATOM 3872 C C . SER A 1 490 ? -6.305 30.141 7.332 1 61.84 490 SER A C 1
ATOM 3874 O O . SER A 1 490 ? -5.617 30.219 6.312 1 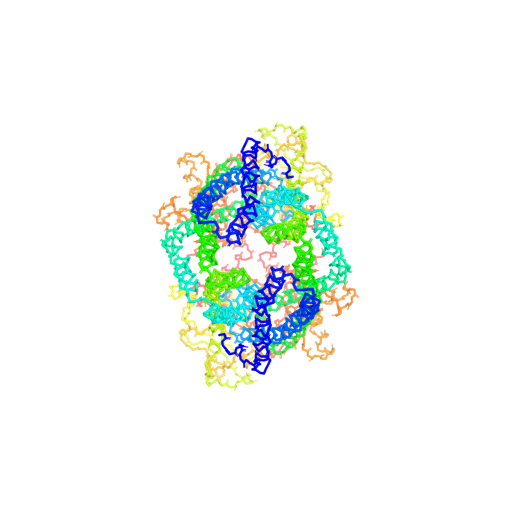61.84 490 SER A O 1
ATOM 3876 N N . LEU A 1 491 ? -7.102 31.016 7.754 1 66.25 491 LEU A N 1
ATOM 3877 C CA . LEU A 1 491 ? -7.391 32.156 6.898 1 66.25 491 LEU A CA 1
ATOM 3878 C C . LEU A 1 491 ? -6.551 33.375 7.305 1 66.25 491 LEU A C 1
ATOM 3880 O O . LEU A 1 491 ? -6.094 33.438 8.445 1 66.25 491 LEU A O 1
ATOM 3884 N N . ASP A 1 492 ? -6.262 34.156 6.34 1 64.62 492 ASP A N 1
ATOM 3885 C CA . ASP A 1 492 ? -5.652 35.469 6.664 1 64.62 492 ASP A CA 1
ATOM 3886 C C . ASP A 1 492 ? -6.574 36.312 7.535 1 64.62 492 ASP A C 1
ATOM 3888 O O . ASP A 1 492 ? -7.789 36.094 7.551 1 64.62 492 ASP A O 1
ATOM 3892 N N . ASN A 1 493 ? -5.965 37.188 8.266 1 68.88 493 ASN A N 1
ATOM 3893 C CA . ASN A 1 493 ? -6.684 37.969 9.266 1 68.88 493 ASN A CA 1
ATOM 3894 C C . ASN A 1 493 ? -7.848 38.75 8.648 1 68.88 493 ASN A C 1
ATOM 3896 O O . ASN A 1 493 ? -8.93 38.812 9.234 1 68.88 493 ASN A O 1
ATOM 3900 N N . GLU A 1 494 ? -7.664 39.281 7.461 1 68.38 494 GLU A N 1
ATOM 3901 C CA . GLU A 1 494 ? -8.727 40.062 6.832 1 68.38 494 GLU A CA 1
ATOM 3902 C C . GLU A 1 494 ? -9.922 39.188 6.488 1 68.38 494 GLU A C 1
ATOM 3904 O O . GLU A 1 494 ? -11.062 39.562 6.785 1 68.38 494 GLU A O 1
ATOM 3909 N N . THR A 1 495 ? -9.727 38.156 5.852 1 70.12 495 THR A N 1
ATOM 3910 C CA . THR A 1 495 ? -10.781 37.25 5.457 1 70.12 495 THR A CA 1
ATOM 3911 C C . THR A 1 495 ? -11.453 36.625 6.684 1 70.12 495 THR A C 1
ATOM 3913 O O . THR A 1 495 ? -12.672 36.5 6.734 1 70.12 495 THR A O 1
ATOM 3916 N N . ALA A 1 496 ? -10.57 36.25 7.578 1 78.56 496 ALA A N 1
ATOM 3917 C CA . ALA A 1 496 ? -11.094 35.688 8.812 1 78.56 496 ALA A CA 1
ATOM 3918 C C . ALA A 1 496 ? -12.031 36.656 9.531 1 78.56 496 ALA A C 1
ATOM 3920 O O . ALA A 1 496 ? -13.094 36.25 10.008 1 78.56 496 ALA A O 1
ATOM 3921 N N . TYR A 1 497 ? -11.578 37.812 9.562 1 79.44 497 TYR A N 1
ATOM 3922 C CA . TYR A 1 497 ? -12.383 38.812 10.234 1 79.44 497 TYR A CA 1
ATOM 3923 C C . TYR A 1 497 ? -13.742 38.969 9.562 1 79.44 497 TYR A C 1
ATOM 3925 O O . TYR A 1 497 ? -14.773 39 10.234 1 79.44 497 TYR A O 1
ATOM 3933 N N . ALA A 1 498 ? -13.797 39.062 8.234 1 75.75 498 ALA A N 1
ATOM 3934 C CA . ALA A 1 498 ? -15.031 39.219 7.477 1 75.75 498 ALA A CA 1
ATOM 3935 C C . ALA A 1 498 ? -15.977 38.062 7.695 1 75.75 498 ALA A C 1
ATOM 3937 O O . ALA A 1 498 ? -17.188 38.25 7.875 1 75.75 498 ALA A O 1
ATOM 3938 N N . ILE A 1 499 ? -15.484 36.938 7.672 1 79.06 499 ILE A N 1
ATOM 3939 C CA . ILE A 1 499 ? -16.281 35.75 7.809 1 79.06 499 ILE A CA 1
ATOM 3940 C C . ILE A 1 499 ? -16.844 35.656 9.227 1 79.06 499 ILE A C 1
ATOM 3942 O O . ILE A 1 499 ? -18.031 35.344 9.422 1 79.06 499 ILE A O 1
ATOM 3946 N N . GLU A 1 500 ? -15.992 35.875 10.172 1 84.69 500 GLU A N 1
ATOM 3947 C CA . GLU A 1 500 ? -16.438 35.781 11.562 1 84.69 500 GLU A CA 1
ATOM 3948 C C . GLU A 1 500 ? -17.5 36.844 11.859 1 84.69 500 GLU A C 1
ATOM 3950 O O . GLU A 1 500 ? -18.453 36.562 12.602 1 84.69 500 GLU A O 1
ATOM 3955 N N . LYS A 1 501 ? -17.281 37.969 11.281 1 84.06 501 LYS A N 1
ATOM 3956 C CA . LYS A 1 501 ? -18.266 39.031 11.453 1 84.06 501 LYS A CA 1
ATOM 3957 C C . LYS A 1 501 ? -19.625 38.625 10.867 1 84.06 501 LYS A C 1
ATOM 3959 O O . LYS A 1 501 ? -20.672 38.875 11.477 1 84.06 501 LYS A O 1
ATOM 3964 N N . THR A 1 502 ? -19.609 38 9.742 1 81.81 502 THR A N 1
ATOM 3965 C CA . THR A 1 502 ? -20.828 37.562 9.078 1 81.81 502 THR A CA 1
ATOM 3966 C C . THR A 1 502 ? -21.5 36.469 9.875 1 81.81 502 THR A C 1
ATOM 3968 O O . THR A 1 502 ? -22.719 36.438 10.023 1 81.81 502 THR A O 1
ATOM 3971 N N . LEU A 1 503 ? -20.766 35.562 10.352 1 84.81 503 LEU A N 1
ATOM 3972 C CA . LEU A 1 503 ? -21.297 34.438 11.078 1 84.81 503 LEU A CA 1
ATOM 3973 C C . LEU A 1 503 ? -21.938 34.875 12.398 1 84.81 503 LEU A C 1
ATOM 3975 O O . LEU A 1 503 ? -23.016 34.375 12.766 1 84.81 503 LEU A O 1
ATOM 3979 N N . VAL A 1 504 ? -21.281 35.781 13.047 1 87.81 504 VAL A N 1
ATOM 3980 C CA . VAL A 1 504 ? -21.781 36.188 14.352 1 87.81 504 VAL A CA 1
ATOM 3981 C C . VAL A 1 504 ? -23.031 37.031 14.18 1 87.81 504 VAL A C 1
ATOM 3983 O O . VAL A 1 504 ? -23.875 37.094 15.078 1 87.81 504 VAL A O 1
ATOM 3986 N N . ALA A 1 505 ? -23.203 37.594 12.984 1 85.56 505 ALA A N 1
ATOM 3987 C CA . ALA A 1 505 ? -24.344 38.5 12.719 1 85.56 505 ALA A CA 1
ATOM 3988 C C . ALA A 1 505 ? -25.578 37.688 12.359 1 85.56 505 ALA A C 1
ATOM 3990 O O . ALA A 1 505 ? -26.688 38.219 12.32 1 85.56 505 ALA A O 1
ATOM 3991 N N . MET A 1 506 ? -25.391 36.438 12.094 1 84.06 506 MET A N 1
ATOM 3992 C CA . MET A 1 506 ? -26.547 35.594 11.758 1 84.06 506 MET A CA 1
ATOM 3993 C C . MET A 1 506 ? -27.531 35.531 12.922 1 84.06 506 MET A C 1
ATOM 3995 O O . MET A 1 506 ? -27.125 35.344 14.07 1 84.06 506 MET A O 1
ATOM 3999 N N . LYS A 1 507 ? -28.781 35.719 12.57 1 83.88 507 LYS A N 1
ATOM 4000 C CA . LYS A 1 507 ? -29.812 35.781 13.617 1 83.88 507 LYS A CA 1
ATOM 4001 C C . LYS A 1 507 ? -30.516 34.438 13.773 1 83.88 507 LYS A C 1
ATOM 4003 O O . LYS A 1 507 ? -30.516 33.625 12.852 1 83.88 507 LYS A O 1
ATOM 4008 N N . ASP A 1 508 ? -31.016 34.156 14.852 1 85.5 508 ASP A N 1
ATOM 4009 C CA . ASP A 1 508 ? -31.891 33.062 15.18 1 85.5 508 ASP A CA 1
ATOM 4010 C C . ASP A 1 508 ? -31.141 31.719 15.125 1 85.5 508 ASP A C 1
ATOM 4012 O O . ASP A 1 508 ? -31.703 30.703 14.719 1 85.5 508 ASP A O 1
ATOM 4016 N N . ILE A 1 509 ? -29.906 31.719 15.281 1 91.25 509 ILE A N 1
ATOM 4017 C CA . ILE A 1 509 ? -29.094 30.516 15.328 1 91.25 509 ILE A CA 1
ATOM 4018 C C . ILE A 1 509 ? -28.281 30.484 16.625 1 91.25 509 ILE A C 1
ATOM 4020 O O . ILE A 1 509 ? -27.797 31.516 17.094 1 91.25 509 ILE A O 1
ATOM 4024 N N . THR A 1 510 ? -28.281 29.375 17.266 1 94.69 510 THR A N 1
ATOM 4025 C CA . THR A 1 510 ? -27.391 29.172 18.406 1 94.69 510 THR A CA 1
ATOM 4026 C C . THR A 1 510 ? -25.984 28.797 17.938 1 94.69 510 THR A C 1
ATOM 4028 O O . THR A 1 510 ? -25.797 27.797 17.266 1 94.69 510 THR A O 1
ATOM 4031 N N . SER A 1 511 ? -25.047 29.641 18.219 1 94.31 511 SER A N 1
ATOM 4032 C CA . SER A 1 511 ? -23.688 29.391 17.719 1 94.31 511 SER A CA 1
ATOM 4033 C C . SER A 1 511 ? -22.703 29.172 18.875 1 94.31 511 SER A C 1
ATOM 4035 O O . SER A 1 511 ? -22.75 29.906 19.875 1 94.31 511 SER A O 1
ATOM 4037 N N . VAL A 1 512 ? -21.969 28.156 18.797 1 95.06 512 VAL A N 1
ATOM 4038 C CA . VAL A 1 512 ? -20.844 27.891 19.688 1 95.06 512 VAL A CA 1
ATOM 4039 C C . VAL A 1 512 ? -19.547 27.891 18.891 1 95.06 512 VAL A C 1
ATOM 4041 O O . VAL A 1 512 ? -19.297 26.984 18.094 1 95.06 512 VAL A O 1
ATOM 4044 N N . VAL A 1 513 ? -18.719 28.859 19.188 1 93.5 513 VAL A N 1
ATOM 4045 C CA . VAL A 1 513 ? -17.547 29.078 18.359 1 93.5 513 VAL A CA 1
ATOM 4046 C C . VAL A 1 513 ? -16.281 28.938 19.203 1 93.5 513 VAL A C 1
ATOM 4048 O O . VAL A 1 513 ? -16.141 29.578 20.25 1 93.5 513 VAL A O 1
ATOM 4051 N N . VAL A 1 514 ? -15.453 28.047 18.828 1 90.62 514 VAL A N 1
ATOM 4052 C CA . VAL A 1 514 ? -14.109 27.953 19.391 1 90.62 514 VAL A CA 1
ATOM 4053 C C . VAL A 1 514 ? -13.141 28.781 18.562 1 90.62 514 VAL A C 1
ATOM 4055 O O . VAL A 1 514 ? -13.016 28.578 17.359 1 90.62 514 VAL A O 1
ATOM 4058 N N . THR A 1 515 ? -12.484 29.781 19.156 1 84.69 515 THR A N 1
ATOM 4059 C CA . THR A 1 515 ? -11.586 30.641 18.391 1 84.69 515 THR A CA 1
ATOM 4060 C C . THR A 1 515 ? -10.359 31.031 19.203 1 84.69 515 THR A C 1
ATOM 4062 O O . THR A 1 515 ? -10.422 31.062 20.438 1 84.69 515 THR A O 1
ATOM 4065 N N . HIS A 1 516 ? -9.352 31.266 18.562 1 73.94 516 HIS A N 1
ATOM 4066 C CA . HIS A 1 516 ? -8.133 31.797 19.156 1 73.94 516 HIS A CA 1
ATOM 4067 C C . HIS A 1 516 ? -7.941 33.25 18.766 1 73.94 516 HIS A C 1
ATOM 4069 O O . HIS A 1 516 ? -7.066 33.938 19.297 1 73.94 516 HIS A O 1
ATOM 4075 N N . ARG A 1 517 ? -8.734 33.656 17.922 1 75.88 517 ARG A N 1
ATOM 4076 C CA . ARG A 1 517 ? -8.664 35.031 17.5 1 75.88 517 ARG A CA 1
ATOM 4077 C C . ARG A 1 517 ? -9.477 35.938 18.438 1 75.88 517 ARG A C 1
ATOM 4079 O O . ARG A 1 517 ? -10.688 35.75 18.594 1 75.88 517 ARG A O 1
ATOM 4086 N N . LEU A 1 518 ? -8.773 36.844 19.062 1 80.31 518 LEU A N 1
ATOM 4087 C CA . LEU A 1 518 ? -9.43 37.656 20.078 1 80.31 518 LEU A CA 1
ATOM 4088 C C . LEU A 1 518 ? -9.625 39.094 19.594 1 80.31 518 LEU A C 1
ATOM 4090 O O . LEU A 1 518 ? -9.148 40.031 20.234 1 80.31 518 LEU A O 1
ATOM 4094 N N . TRP A 1 519 ? -10.484 39.156 18.531 1 80.31 519 TRP A N 1
ATOM 4095 C CA . TRP A 1 519 ? -10.836 40.5 18.047 1 80.31 519 TRP A CA 1
ATOM 4096 C C . TRP A 1 519 ? -11.891 41.125 18.938 1 80.31 519 TRP A C 1
ATOM 4098 O O . TRP A 1 519 ? -13.016 40.625 19.031 1 80.31 519 TRP A O 1
ATOM 4108 N N . GLY A 1 520 ? -11.562 42.219 19.516 1 84.88 520 GLY A N 1
ATOM 4109 C CA . GLY A 1 520 ? -12.445 42.875 20.469 1 84.88 520 GLY A CA 1
ATOM 4110 C C . GLY A 1 520 ? -13.82 43.156 19.891 1 84.88 520 GLY A C 1
ATOM 4111 O O . GLY A 1 520 ? -14.836 42.906 20.547 1 84.88 520 GLY A O 1
ATOM 4112 N N . ASP A 1 521 ? -13.93 43.688 18.688 1 85.88 521 ASP A N 1
ATOM 4113 C CA . ASP A 1 521 ? -15.195 44.062 18.078 1 85.88 521 ASP A CA 1
ATOM 4114 C C . ASP A 1 521 ? -16.078 42.844 17.812 1 85.88 521 ASP A C 1
ATOM 4116 O O . ASP A 1 521 ? -17.297 42.938 17.844 1 85.88 521 ASP A O 1
ATOM 4120 N N . ILE A 1 522 ? -15.508 41.75 17.547 1 88.88 522 ILE A N 1
ATOM 4121 C CA . ILE A 1 522 ? -16.25 40.5 17.312 1 88.88 522 ILE A CA 1
ATOM 4122 C C . ILE A 1 522 ? -16.641 39.875 18.641 1 88.88 522 ILE A C 1
ATOM 4124 O O . ILE A 1 522 ? -17.781 39.406 18.797 1 88.88 522 ILE A O 1
ATOM 4128 N N . LEU A 1 523 ? -15.703 39.938 19.531 1 91.56 523 LEU A N 1
ATOM 4129 C CA . LEU A 1 523 ? -15.961 39.312 20.828 1 91.56 523 LEU A CA 1
ATOM 4130 C C . LEU A 1 523 ? -17.109 40.031 21.531 1 91.56 523 LEU A C 1
ATOM 4132 O O . LEU A 1 523 ? -17.859 39.375 22.297 1 91.56 523 LEU A O 1
ATOM 4136 N N . LYS A 1 524 ? -17.297 41.281 21.234 1 92.69 524 LYS A N 1
ATOM 4137 C CA . LYS A 1 524 ? -18.359 42.062 21.844 1 92.69 524 LYS A CA 1
ATOM 4138 C C . LYS A 1 524 ? -19.734 41.594 21.391 1 92.69 524 LYS A C 1
ATOM 4140 O O . LYS A 1 524 ? -20.75 41.812 22.062 1 92.69 524 LYS A O 1
ATOM 4145 N N . GLU A 1 525 ? -19.781 40.906 20.281 1 92.5 525 GLU A N 1
ATOM 4146 C CA . GLU A 1 525 ? -21.047 40.5 19.688 1 92.5 525 GLU A CA 1
ATOM 4147 C C . GLU A 1 525 ? -21.516 39.156 20.297 1 92.5 525 GLU A C 1
ATOM 4149 O O . GLU A 1 525 ? -22.672 38.781 20.156 1 92.5 525 GLU A O 1
ATOM 4154 N N . TYR A 1 526 ? -20.688 38.531 21 1 94.88 526 TYR A N 1
ATOM 4155 C CA . TYR A 1 526 ? -21.078 37.281 21.656 1 94.88 526 TYR A CA 1
ATOM 4156 C C . TYR A 1 526 ? -21.844 37.562 22.938 1 94.88 526 TYR A C 1
ATOM 4158 O O . TYR A 1 526 ? -21.531 38.531 23.672 1 94.88 526 TYR A O 1
ATOM 4166 N N . ASP A 1 527 ? -22.812 36.75 23.156 1 94.62 527 ASP A N 1
ATOM 4167 C CA . ASP A 1 527 ? -23.578 36.875 24.391 1 94.62 527 ASP A CA 1
ATOM 4168 C C . ASP A 1 527 ? -22.766 36.438 25.609 1 94.62 527 ASP A C 1
ATOM 4170 O O . ASP A 1 527 ? -22.922 37 26.688 1 94.62 527 ASP A O 1
ATOM 4174 N N . GLU A 1 528 ? -21.969 35.5 25.391 1 96.06 528 GLU A N 1
ATOM 4175 C CA . GLU A 1 528 ? -21.125 35 26.469 1 96.06 528 GLU A CA 1
ATOM 4176 C C . GLU A 1 528 ? -19.797 34.438 25.938 1 96.06 528 GLU A C 1
ATOM 4178 O O . GLU A 1 528 ? -19.766 33.812 24.875 1 96.06 528 GLU A O 1
ATOM 4183 N N . ILE A 1 529 ? -18.781 34.781 26.656 1 96.06 529 ILE A N 1
ATOM 4184 C CA . ILE A 1 529 ? -17.438 34.281 26.391 1 96.06 529 ILE A CA 1
ATOM 4185 C C . ILE A 1 529 ? -17.031 33.312 27.5 1 96.06 529 ILE A C 1
ATOM 4187 O O . ILE A 1 529 ? -17.125 33.625 28.688 1 96.06 529 ILE A O 1
ATOM 4191 N N . ILE A 1 530 ? -16.672 32.156 27.062 1 96.06 530 ILE A N 1
ATOM 4192 C CA . ILE A 1 530 ? -16.25 31.094 27.984 1 96.06 530 ILE A CA 1
ATOM 4193 C C . ILE A 1 530 ? -14.734 30.922 27.906 1 96.06 530 ILE A C 1
ATOM 4195 O O . ILE A 1 530 ? -14.203 30.562 26.859 1 96.06 530 ILE A O 1
ATOM 4199 N N . VAL A 1 531 ? -14.094 31.156 29.016 1 94.56 531 VAL A N 1
ATOM 4200 C CA . VAL A 1 531 ? -12.641 31.062 29.062 1 94.56 531 VAL A CA 1
ATOM 4201 C C . VAL A 1 531 ? -12.219 29.766 29.719 1 94.56 531 VAL A C 1
ATOM 4203 O O . VAL A 1 531 ? -12.586 29.484 30.875 1 94.56 531 VAL A O 1
ATOM 4206 N N . MET A 1 532 ? -11.477 29.016 28.922 1 91.81 532 MET A N 1
ATOM 4207 C CA . MET A 1 532 ? -11.07 27.703 29.422 1 91.81 532 MET A CA 1
ATOM 4208 C C . MET A 1 532 ? -9.562 27.656 29.641 1 91.81 532 MET A C 1
ATOM 4210 O O . MET A 1 532 ? -8.797 28.219 28.859 1 91.81 532 MET A O 1
ATOM 4214 N N . LYS A 1 533 ? -9.188 27 30.719 1 86.62 533 LYS A N 1
ATOM 4215 C CA . LYS A 1 533 ? -7.789 26.75 31.047 1 86.62 533 LYS A CA 1
ATOM 4216 C C . LYS A 1 533 ? -7.617 25.375 31.688 1 86.62 533 LYS A C 1
ATOM 4218 O O . LYS A 1 533 ? -8.312 25.031 32.656 1 86.62 533 LYS A O 1
ATOM 4223 N N . ASN A 1 534 ? -6.758 24.594 31.172 1 83.31 534 ASN A N 1
ATOM 4224 C CA . ASN A 1 534 ? -6.402 23.281 31.703 1 83.31 534 ASN A CA 1
ATOM 4225 C C . ASN A 1 534 ? -7.641 22.422 31.938 1 83.31 534 ASN A C 1
ATOM 4227 O O . ASN A 1 534 ? -7.789 21.797 33 1 83.31 534 ASN A O 1
ATOM 4231 N N . GLY A 1 535 ? -8.609 22.531 31.047 1 90.5 535 GLY A N 1
ATOM 4232 C CA . GLY A 1 535 ? -9.766 21.656 31.062 1 90.5 535 GLY A CA 1
ATOM 4233 C C . GLY A 1 535 ? -10.891 22.156 31.953 1 90.5 535 GLY A C 1
ATOM 4234 O O . GLY A 1 535 ? -11.875 21.453 32.156 1 90.5 535 GLY A O 1
ATOM 4235 N N . GLU A 1 536 ? -10.672 23.328 32.5 1 93.69 536 GLU A N 1
ATOM 4236 C CA . GLU A 1 536 ? -11.68 23.922 33.344 1 93.69 536 GLU A CA 1
ATOM 4237 C C . GLU A 1 536 ? -12.102 25.297 32.844 1 93.69 536 GLU A C 1
ATOM 4239 O O . GLU A 1 536 ? -11.352 25.953 32.125 1 93.69 536 GLU A O 1
ATOM 4244 N N . ILE A 1 537 ? -13.32 25.641 33.188 1 95 537 ILE A N 1
ATOM 4245 C CA . ILE A 1 537 ? -13.789 26.984 32.875 1 95 537 ILE A CA 1
ATOM 4246 C C . ILE A 1 537 ? -13.336 27.938 34 1 95 537 ILE A C 1
ATOM 4248 O O . ILE A 1 537 ? -13.734 27.797 35.156 1 95 537 ILE A O 1
ATOM 4252 N N . VAL A 1 538 ? -12.594 28.922 33.656 1 93.81 538 VAL A N 1
ATOM 4253 C CA . VAL A 1 538 ? -12 29.797 34.656 1 93.81 538 VAL A CA 1
ATOM 4254 C C . VAL A 1 538 ? -12.766 31.109 34.719 1 93.81 538 VAL A C 1
ATOM 4256 O O . VAL A 1 538 ? -12.734 31.812 35.719 1 93.81 538 VAL A O 1
ATOM 4259 N N . GLU A 1 539 ? -13.195 31.562 33.562 1 95 539 GLU A N 1
ATOM 4260 C CA . GLU A 1 539 ? -13.977 32.781 33.5 1 95 539 GLU A CA 1
ATOM 4261 C C . GLU A 1 539 ? -15.141 32.625 32.5 1 95 539 GLU A C 1
ATOM 4263 O O . GLU A 1 539 ? -15.039 31.906 31.531 1 95 539 GLU A O 1
ATOM 4268 N N . GLN A 1 540 ? -16.266 33.281 32.875 1 95.44 540 GLN A N 1
ATOM 4269 C CA . GLN A 1 540 ? -17.422 33.344 32 1 95.44 540 GLN A CA 1
ATOM 4270 C C . GLN A 1 540 ? -18.109 34.688 32.062 1 95.44 540 GLN A C 1
ATOM 4272 O O . GLN A 1 540 ? -18.234 35.281 33.156 1 95.44 540 GLN A O 1
ATOM 4277 N N . GLY A 1 541 ? -18.453 35.188 31.016 1 95 541 GLY A N 1
ATOM 4278 C CA . GLY A 1 541 ? -19.172 36.469 30.969 1 95 541 GLY A CA 1
ATOM 4279 C C . GLY A 1 541 ? -19.078 37.156 29.625 1 95 541 GLY A C 1
ATOM 4280 O O . GLY A 1 541 ? -18.594 36.562 28.656 1 95 541 GLY A O 1
ATOM 4281 N N . ASN A 1 542 ? -19.656 38.281 29.484 1 94.56 542 ASN A N 1
ATOM 4282 C CA . ASN A 1 542 ? -19.516 39.031 28.25 1 94.56 542 ASN A CA 1
ATOM 4283 C C . ASN A 1 542 ? -18.156 39.719 28.156 1 94.56 542 ASN A C 1
ATOM 4285 O O . ASN A 1 542 ? -17.391 39.719 29.125 1 94.56 542 ASN A O 1
ATOM 4289 N N . PHE A 1 543 ? -17.938 40.312 27.094 1 94 543 PHE A N 1
ATOM 4290 C CA . PHE A 1 543 ? -16.641 40.875 26.781 1 94 543 PHE A CA 1
ATOM 4291 C C . PHE A 1 543 ? -16.25 41.938 27.812 1 94 543 PHE A C 1
ATOM 4293 O O . PHE A 1 543 ? -15.156 41.906 28.375 1 94 543 PHE A O 1
ATOM 4300 N N . TYR A 1 544 ? -17.172 42.781 28.172 1 92.56 544 TYR A N 1
ATOM 4301 C CA . TYR A 1 544 ? -16.906 43.906 29.062 1 92.56 544 TYR A CA 1
ATOM 4302 C C . TYR A 1 544 ? -16.719 43.438 30.5 1 92.56 544 TYR A C 1
ATOM 4304 O O . TYR A 1 544 ? -15.82 43.875 31.203 1 92.56 544 TYR A O 1
ATOM 4312 N N . GLU A 1 545 ? -17.453 42.469 30.828 1 93.69 545 GLU A N 1
ATOM 4313 C CA . GLU A 1 545 ? -17.375 41.906 32.188 1 93.69 545 GLU A CA 1
ATOM 4314 C C . GLU A 1 545 ? -16.031 41.219 32.406 1 93.69 545 GLU A C 1
ATOM 4316 O O . GLU A 1 545 ? -15.414 41.375 33.469 1 93.69 545 GLU A O 1
ATOM 4321 N N . LEU A 1 546 ? -15.602 40.531 31.406 1 92.81 546 LEU A N 1
ATOM 4322 C CA . LEU A 1 546 ? -14.375 39.781 31.562 1 92.81 546 LEU A CA 1
ATOM 4323 C C . LEU A 1 546 ? -13.156 40.688 31.562 1 92.81 546 LEU A C 1
ATOM 4325 O O . LEU A 1 546 ? -12.156 40.375 32.219 1 92.81 546 LEU A O 1
ATOM 4329 N N . LEU A 1 547 ? -13.25 41.719 30.844 1 90.31 547 LEU A N 1
ATOM 4330 C CA . LEU A 1 547 ? -12.141 42.688 30.828 1 90.31 547 LEU A CA 1
ATOM 4331 C C . LEU A 1 547 ? -12.016 43.375 32.188 1 90.31 547 LEU A C 1
ATOM 4333 O O . LEU A 1 547 ? -10.906 43.688 32.625 1 90.31 547 LEU A O 1
ATOM 4337 N N . GLN A 1 548 ? -13.125 43.562 32.812 1 90.44 548 GLN A N 1
ATOM 4338 C CA . GLN A 1 548 ? -13.148 44.25 34.094 1 90.44 548 GLN A CA 1
ATOM 4339 C C . GLN A 1 548 ? -12.594 43.375 35.219 1 90.44 548 GLN A C 1
ATOM 4341 O O . GLN A 1 548 ? -12.023 43.875 36.188 1 90.44 548 GLN A O 1
ATOM 4346 N N . LEU A 1 549 ? -12.688 42.125 35.031 1 90.19 549 LEU A N 1
ATOM 4347 C CA . LEU A 1 549 ? -12.227 41.188 36.031 1 90.19 549 LEU A CA 1
ATOM 4348 C C . LEU A 1 549 ? -10.703 41.156 36.094 1 90.19 549 LEU A C 1
ATOM 4350 O O . LEU A 1 549 ? -10.125 40.781 37.125 1 90.19 549 LEU A O 1
ATOM 4354 N N . LYS A 1 550 ? -9.938 41.469 34.969 1 86.31 550 LYS A N 1
ATOM 4355 C CA . LYS A 1 550 ? -8.484 41.5 34.875 1 86.31 550 LYS A CA 1
ATOM 4356 C C . LYS A 1 550 ? -7.867 40.188 35.312 1 86.31 550 LYS A C 1
ATOM 4358 O O . LYS A 1 550 ? -6.945 40.156 36.125 1 86.31 550 LYS A O 1
ATOM 4363 N N . ARG A 1 551 ? -8.508 39.188 34.906 1 89.81 551 ARG A N 1
ATOM 4364 C CA . ARG A 1 551 ? -8.023 37.844 35.219 1 89.81 551 ARG A CA 1
ATOM 4365 C C . ARG A 1 551 ? -7.414 37.188 33.969 1 89.81 551 ARG A C 1
ATOM 4367 O O . ARG A 1 551 ? -6.699 37.844 33.219 1 89.81 551 ARG A O 1
ATOM 4374 N N . TYR A 1 552 ? -7.605 35.969 33.844 1 86.5 552 TYR A N 1
ATOM 4375 C CA . TYR A 1 552 ? -6.926 35.188 32.812 1 86.5 552 TYR A CA 1
ATOM 4376 C C . TYR A 1 552 ? -7.266 35.719 31.422 1 86.5 552 TYR A C 1
ATOM 4378 O O . TYR A 1 552 ? -6.387 35.844 30.578 1 86.5 552 TYR A O 1
ATOM 4386 N N . PHE A 1 553 ? -8.469 36.062 31.219 1 88.06 553 PHE A N 1
ATOM 4387 C CA . PHE A 1 553 ? -8.906 36.531 29.906 1 88.06 553 PHE A CA 1
ATOM 4388 C C . PHE A 1 553 ? -8.219 37.875 29.562 1 88.06 553 PHE A C 1
ATOM 4390 O O . PHE A 1 553 ? -7.828 38.094 28.422 1 88.06 553 PHE A O 1
ATOM 4397 N N . TYR A 1 554 ? -8.164 38.594 30.547 1 85.56 554 TYR A N 1
ATOM 4398 C CA . TYR A 1 554 ? -7.512 39.906 30.391 1 85.56 554 TYR A CA 1
ATOM 4399 C C . TYR A 1 554 ? -6.086 39.719 29.891 1 85.56 554 TYR A C 1
ATOM 4401 O O . TYR A 1 554 ? -5.672 40.406 28.938 1 85.56 554 TYR A O 1
ATOM 4409 N N . GLY A 1 555 ? -5.402 38.844 30.469 1 77.69 555 GLY A N 1
ATOM 4410 C CA . GLY A 1 555 ? -4.043 38.562 30.031 1 77.69 555 GLY A CA 1
ATOM 4411 C C . GLY A 1 555 ? -3.971 38 28.625 1 77.69 555 GLY A C 1
ATOM 4412 O O . GLY A 1 555 ? -3.121 38.438 27.828 1 77.69 555 GLY A O 1
ATOM 4413 N N . LEU A 1 556 ? -4.844 37.094 28.359 1 79.94 556 LEU A N 1
ATOM 4414 C CA . LEU A 1 556 ? -4.879 36.5 27.031 1 79.94 556 LEU A CA 1
ATOM 4415 C C . LEU A 1 556 ? -5.121 37.562 25.969 1 79.94 556 LEU A C 1
ATOM 4417 O O . LEU A 1 556 ? -4.473 37.531 24.922 1 79.94 556 LEU A O 1
ATOM 4421 N N . TYR A 1 557 ? -5.996 38.375 26.297 1 79.38 557 TYR A N 1
ATOM 4422 C CA . TYR A 1 557 ? -6.41 39.406 25.359 1 79.38 557 TYR A CA 1
ATOM 4423 C C . TYR A 1 557 ? -5.277 40.375 25.094 1 79.38 557 TYR A C 1
ATOM 4425 O O . TYR A 1 557 ? -4.973 40.688 23.938 1 79.38 557 TYR A O 1
ATOM 4433 N N . TYR A 1 558 ? -4.559 40.719 26.109 1 74.06 558 TYR A N 1
ATOM 4434 C CA . TYR A 1 558 ? -3.537 41.719 25.922 1 74.06 558 TYR A CA 1
ATOM 4435 C C . TYR A 1 558 ? -2.25 41.125 25.375 1 74.06 558 TYR A C 1
ATOM 4437 O O . TYR A 1 558 ? -1.506 41.812 24.656 1 74.06 558 TYR A O 1
ATOM 4445 N N . ILE A 1 559 ? -1.982 39.906 25.812 1 65.94 559 ILE A N 1
ATOM 4446 C CA . ILE A 1 559 ? -0.854 39.219 25.188 1 65.94 559 ILE A CA 1
ATOM 4447 C C . ILE A 1 559 ? -1.063 39.125 23.672 1 65.94 559 ILE A C 1
ATOM 4449 O O . ILE A 1 559 ? -0.123 39.312 22.906 1 65.94 559 ILE A O 1
ATOM 4453 N N . SER A 1 560 ? -2.195 38.875 23.484 1 67.88 560 SER A N 1
ATOM 4454 C CA . SER A 1 560 ? -2.531 38.75 22.062 1 67.88 560 SER A CA 1
ATOM 4455 C C . SER A 1 560 ? -2.35 40.094 21.359 1 67.88 560 SER A C 1
ATOM 4457 O O . SER A 1 560 ? -2.08 40.156 20.156 1 67.88 560 SER A O 1
ATOM 4459 N N . GLN A 1 561 ? -2.422 41.094 22.281 1 63.59 561 GLN A N 1
ATOM 4460 C CA . GLN A 1 561 ? -2.262 42.438 21.734 1 63.59 561 GLN A CA 1
ATOM 4461 C C . GLN A 1 561 ? -0.801 42.906 21.781 1 63.59 561 GLN A C 1
ATOM 4463 O O . GLN A 1 561 ? -0.449 43.938 21.25 1 63.59 561 GLN A O 1
ATOM 4468 N N . GLY A 1 562 ? 0.21 41.906 22.203 1 58.81 562 GLY A N 1
ATOM 4469 C CA . GLY A 1 562 ? 1.626 42.219 22.281 1 58.81 562 GLY A CA 1
ATOM 4470 C C . GLY A 1 562 ? 1.994 43.031 23.5 1 58.81 562 GLY A C 1
ATOM 4471 O O . GLY A 1 562 ? 3.049 43.688 23.531 1 58.81 562 GLY A O 1
ATOM 4472 N N . GLU A 1 563 ? 1.225 43.312 24.516 1 54.62 563 GLU A N 1
ATOM 4473 C CA . GLU A 1 563 ? 1.516 44.125 25.688 1 54.62 563 GLU A CA 1
ATOM 4474 C C . GLU A 1 563 ? 1.816 43.281 26.906 1 54.62 563 GLU A C 1
ATOM 4476 O O . GLU A 1 563 ? 0.901 42.844 27.625 1 54.62 563 GLU A O 1
ATOM 4481 N N . TYR A 1 564 ? 2.871 42.344 26.766 1 51.38 564 TYR A N 1
ATOM 4482 C CA . TYR A 1 564 ? 3.096 41.438 27.891 1 51.38 564 TYR A CA 1
ATOM 4483 C C . TYR A 1 564 ? 3.713 42.156 29.078 1 51.38 564 TYR A C 1
ATOM 4485 O O . TYR A 1 564 ? 4.816 42.719 28.969 1 51.38 564 TYR A O 1
ATOM 4493 N N . GLU A 1 565 ? 3.211 42.875 29.906 1 45.12 565 GLU A N 1
ATOM 4494 C CA . GLU A 1 565 ? 3.883 43.219 31.156 1 45.12 565 GLU A CA 1
ATOM 4495 C C . GLU A 1 565 ? 4.203 42 31.984 1 45.12 565 GLU A C 1
ATOM 4497 O O . GLU A 1 565 ? 3.406 41.062 32.062 1 45.12 565 GLU A O 1
ATOM 4502 N N . GLU A 1 566 ? 5.57 41.625 32.125 1 42.22 566 GLU A N 1
ATOM 4503 C CA . GLU A 1 566 ? 6.156 40.562 32.906 1 42.22 566 GLU A CA 1
ATOM 4504 C C . GLU A 1 566 ? 5.293 40.219 34.125 1 42.22 566 GLU A C 1
ATOM 4506 O O . GLU A 1 566 ? 5.688 39.406 34.969 1 42.22 566 GLU A O 1
ATOM 4511 N N . LYS A 1 567 ? 4.355 40.906 34.531 1 43.69 567 LYS A N 1
ATOM 4512 C CA . LYS A 1 567 ? 3.883 40.562 35.875 1 43.69 567 LYS A CA 1
ATOM 4513 C C . LYS A 1 567 ? 3.402 39.094 35.906 1 43.69 567 LYS A C 1
ATOM 4515 O O . LYS A 1 567 ? 3.182 38.5 34.875 1 43.69 567 LYS A O 1
ATOM 4520 N N . GLU A 1 568 ? 2.76 38.688 37.062 1 37.66 568 GLU A N 1
ATOM 4521 C CA . GLU A 1 568 ? 2.471 37.438 37.781 1 37.66 568 GLU A CA 1
ATOM 4522 C C . GLU A 1 568 ? 1.585 36.5 36.969 1 37.66 568 GLU A C 1
ATOM 4524 O O . GLU A 1 568 ? 0.36 36.531 37.094 1 37.66 568 GLU A O 1
ATOM 4529 N N . ILE A 1 569 ? 1.654 36.406 35.688 1 38 569 ILE A N 1
ATOM 4530 C CA . ILE A 1 569 ? 0.743 35.344 35.281 1 38 569 ILE A CA 1
ATOM 4531 C C . ILE A 1 569 ? 1.188 34.031 35.906 1 38 569 ILE A C 1
ATOM 4533 O O . ILE A 1 569 ? 2.197 33.438 35.469 1 38 569 ILE A O 1
ATOM 4537 N N . ILE A 1 570 ? 1.355 33.844 37.25 1 29.17 570 ILE A N 1
ATOM 4538 C CA . ILE A 1 570 ? 1.366 32.562 37.938 1 29.17 570 ILE A CA 1
ATOM 4539 C C . ILE A 1 570 ? 0.104 31.781 37.562 1 29.17 570 ILE A C 1
ATOM 4541 O O . ILE A 1 570 ? -1.006 32.312 37.625 1 29.17 570 ILE A O 1
ATOM 4545 N N . MET B 1 1 ? 19.656 -3.395 -15.867 1 83.5 1 MET B N 1
ATOM 4546 C CA . MET B 1 1 ? 19.594 -4.453 -14.867 1 83.5 1 MET B CA 1
ATOM 4547 C C . MET B 1 1 ? 20.703 -5.477 -15.078 1 83.5 1 MET B C 1
ATOM 4549 O O . MET B 1 1 ? 20.969 -6.297 -14.203 1 83.5 1 MET B O 1
ATOM 4553 N N . ARG B 1 2 ? 21.422 -5.301 -16.188 1 84.38 2 ARG B N 1
ATOM 4554 C CA . ARG B 1 2 ? 22.5 -6.223 -16.547 1 84.38 2 ARG B CA 1
ATOM 4555 C C . ARG B 1 2 ? 23.688 -6.059 -15.609 1 84.38 2 ARG B C 1
ATOM 4557 O O . ARG B 1 2 ? 24.375 -7.035 -15.297 1 84.38 2 ARG B O 1
ATOM 4564 N N . LYS B 1 3 ? 23.906 -4.797 -15.203 1 86.75 3 LYS B N 1
ATOM 4565 C CA . LYS B 1 3 ? 25 -4.52 -14.281 1 86.75 3 LYS B CA 1
ATOM 4566 C C . LYS B 1 3 ? 24.859 -5.344 -13 1 86.75 3 LYS B C 1
ATOM 4568 O O . LYS B 1 3 ? 25.859 -5.816 -12.453 1 86.75 3 LYS B O 1
ATOM 4573 N N . TYR B 1 4 ? 23.688 -5.625 -12.617 1 90.38 4 TYR B N 1
ATOM 4574 C CA . TYR B 1 4 ? 23.438 -6.344 -11.375 1 90.38 4 TYR B CA 1
ATOM 4575 C C . TYR B 1 4 ? 23.453 -7.848 -11.602 1 90.38 4 TYR B C 1
ATOM 4577 O O . TYR B 1 4 ? 23.875 -8.609 -10.734 1 90.38 4 TYR B O 1
ATOM 4585 N N . LEU B 1 5 ? 23.016 -8.242 -12.766 1 91.56 5 LEU B N 1
ATOM 4586 C CA . LEU B 1 5 ? 22.953 -9.656 -13.117 1 91.56 5 LEU B CA 1
ATOM 4587 C C . LEU B 1 5 ? 24.344 -10.273 -13.156 1 91.56 5 LEU B C 1
ATOM 4589 O O . LEU B 1 5 ? 24.547 -11.398 -12.688 1 91.56 5 LEU B O 1
ATOM 4593 N N . PHE B 1 6 ? 25.344 -9.508 -13.664 1 91.94 6 PHE B N 1
ATOM 4594 C CA . PHE B 1 6 ? 26.672 -10.07 -13.883 1 91.94 6 PHE B CA 1
ATOM 4595 C C . PHE B 1 6 ? 27.656 -9.539 -12.852 1 91.94 6 PHE B C 1
ATOM 4597 O O . PHE B 1 6 ? 28.875 -9.633 -13.047 1 91.94 6 PHE B O 1
ATOM 4604 N N . ARG B 1 7 ? 27.109 -8.906 -11.797 1 89.69 7 ARG B N 1
ATOM 4605 C CA . ARG B 1 7 ? 27.984 -8.43 -10.727 1 89.69 7 ARG B CA 1
ATOM 4606 C C . ARG B 1 7 ? 28.781 -9.586 -10.117 1 89.69 7 ARG B C 1
ATOM 4608 O O . ARG B 1 7 ? 29.984 -9.445 -9.859 1 89.69 7 ARG B O 1
ATOM 4615 N N . HIS B 1 8 ? 28.031 -10.688 -9.93 1 92.75 8 HIS B N 1
ATOM 4616 C CA . HIS B 1 8 ? 28.656 -11.93 -9.477 1 92.75 8 HIS B CA 1
ATOM 4617 C C . HIS B 1 8 ? 28.672 -12.977 -10.578 1 92.75 8 HIS B C 1
ATOM 4619 O O . HIS B 1 8 ? 27.938 -13.969 -10.508 1 92.75 8 HIS B O 1
ATOM 4625 N N . LYS B 1 9 ? 29.578 -12.844 -11.484 1 93.75 9 LYS B N 1
ATOM 4626 C CA . LYS B 1 9 ? 29.609 -13.641 -12.703 1 93.75 9 LYS B CA 1
ATOM 4627 C C . LYS B 1 9 ? 29.828 -15.117 -12.391 1 93.75 9 LYS B C 1
ATOM 4629 O O . LYS B 1 9 ? 29.219 -15.992 -12.992 1 93.75 9 LYS B O 1
ATOM 4634 N N . GLY B 1 10 ? 30.719 -15.328 -11.422 1 94.5 10 GLY B N 1
ATOM 4635 C CA . GLY B 1 10 ? 31 -16.703 -11.055 1 94.5 10 GLY B CA 1
ATOM 4636 C C . GLY B 1 10 ? 29.781 -17.453 -10.547 1 94.5 10 GLY B C 1
ATOM 4637 O O . GLY B 1 10 ? 29.484 -18.547 -11.008 1 94.5 10 GLY B O 1
ATOM 4638 N N . LEU B 1 11 ? 29.094 -16.844 -9.664 1 94.12 11 LEU B N 1
ATOM 4639 C CA . LEU B 1 11 ? 27.906 -17.469 -9.086 1 94.12 11 LEU B CA 1
ATOM 4640 C C . LEU B 1 11 ? 26.781 -17.578 -10.117 1 94.12 11 LEU B C 1
ATOM 4642 O O . LEU B 1 11 ? 26.016 -18.547 -10.094 1 94.12 11 LEU B O 1
ATOM 4646 N N . PHE B 1 12 ? 26.719 -16.625 -11.008 1 95.38 12 PHE B N 1
ATOM 4647 C CA . PHE B 1 12 ? 25.719 -16.656 -12.07 1 95.38 12 PHE B CA 1
ATOM 4648 C C . PHE B 1 12 ? 25.938 -17.844 -12.984 1 95.38 12 PHE B C 1
ATOM 4650 O O . PHE B 1 12 ? 24.984 -18.578 -13.289 1 95.38 12 PHE B O 1
ATOM 4657 N N . VAL B 1 13 ? 27.172 -18.094 -13.391 1 95.56 13 VAL B N 1
ATOM 4658 C CA . VAL B 1 13 ? 27.516 -19.172 -14.312 1 95.56 13 VAL B CA 1
ATOM 4659 C C . VAL B 1 13 ? 27.281 -20.516 -13.633 1 95.56 13 VAL B C 1
ATOM 4661 O O . VAL B 1 13 ? 26.734 -21.438 -14.242 1 95.56 13 VAL B O 1
ATOM 4664 N N . ILE B 1 14 ? 27.625 -20.594 -12.391 1 95.94 14 ILE B N 1
ATOM 4665 C CA . ILE B 1 14 ? 27.422 -21.828 -11.648 1 95.94 14 ILE B CA 1
ATOM 4666 C C . ILE B 1 14 ? 25.938 -22.141 -11.539 1 95.94 14 ILE B C 1
ATOM 4668 O O . ILE B 1 14 ? 25.531 -23.297 -11.688 1 95.94 14 ILE B O 1
ATOM 4672 N N . THR B 1 15 ? 25.172 -21.156 -11.273 1 94.81 15 THR B N 1
ATOM 4673 C CA . THR B 1 15 ? 23.734 -21.344 -11.164 1 94.81 15 THR B CA 1
ATOM 4674 C C . THR B 1 15 ? 23.141 -21.75 -12.508 1 94.81 15 THR B C 1
ATOM 4676 O O . THR B 1 15 ? 22.266 -22.625 -12.57 1 94.81 15 THR B O 1
ATOM 4679 N N . ALA B 1 16 ? 23.594 -21.203 -13.57 1 95 16 ALA B N 1
ATOM 4680 C CA . ALA B 1 16 ? 23.125 -21.531 -14.914 1 95 16 ALA B CA 1
ATOM 4681 C C . ALA B 1 16 ? 23.484 -22.969 -15.281 1 95 16 ALA B C 1
ATOM 4683 O O . ALA B 1 16 ? 22.641 -23.703 -15.82 1 95 16 ALA B O 1
ATOM 4684 N N . ILE B 1 17 ? 24.656 -23.344 -14.953 1 95.69 17 ILE B N 1
ATOM 4685 C CA . ILE B 1 17 ? 25.125 -24.688 -15.25 1 95.69 17 ILE B CA 1
ATOM 4686 C C . ILE B 1 17 ? 24.312 -25.703 -14.453 1 95.69 17 ILE B C 1
ATOM 4688 O O . ILE B 1 17 ? 23.938 -26.75 -14.984 1 95.69 17 ILE B O 1
ATOM 4692 N N . MET B 1 18 ? 24.094 -25.391 -13.242 1 94.25 18 MET B N 1
ATOM 4693 C CA . MET B 1 18 ? 23.281 -26.281 -12.414 1 94.25 18 MET B CA 1
ATOM 4694 C C . MET B 1 18 ? 21.859 -26.406 -12.961 1 94.25 18 MET B C 1
ATOM 4696 O O . MET B 1 18 ? 21.281 -27.484 -12.945 1 94.25 18 MET B O 1
ATOM 4700 N N . ALA B 1 19 ? 21.375 -25.328 -13.469 1 92.44 19 ALA B N 1
ATOM 4701 C CA . ALA B 1 19 ? 20.031 -25.359 -14.055 1 92.44 19 ALA B CA 1
ATOM 4702 C C . ALA B 1 19 ? 20 -26.234 -15.305 1 92.44 19 ALA B C 1
ATOM 4704 O O . ALA B 1 19 ? 19.062 -27.031 -15.484 1 92.44 19 ALA B O 1
ATOM 4705 N N . ILE B 1 20 ? 21 -26.156 -16.078 1 93.94 20 ILE B N 1
ATOM 4706 C CA . ILE B 1 20 ? 21.094 -26.953 -17.297 1 93.94 20 ILE B CA 1
ATOM 4707 C C . ILE B 1 20 ? 21.266 -28.422 -16.953 1 93.94 20 ILE B C 1
ATOM 4709 O O . ILE B 1 20 ? 20.641 -29.297 -17.562 1 93.94 20 ILE B O 1
ATOM 4713 N N . LEU B 1 21 ? 22.047 -28.641 -15.977 1 93.44 21 LEU B N 1
ATOM 4714 C CA . LEU B 1 21 ? 22.312 -30.016 -15.555 1 93.44 21 LEU B CA 1
ATOM 4715 C C . LEU B 1 21 ? 21.047 -30.672 -15.039 1 93.44 21 LEU B C 1
ATOM 4717 O O . LEU B 1 21 ? 20.75 -31.828 -15.391 1 93.44 21 LEU B O 1
ATOM 4721 N N . VAL B 1 22 ? 20.344 -29.984 -14.266 1 89.94 22 VAL B N 1
ATOM 4722 C CA . VAL B 1 22 ? 19.109 -30.531 -13.711 1 89.94 22 VAL B CA 1
ATOM 4723 C C . VAL B 1 22 ? 18.109 -30.797 -14.836 1 89.94 22 VAL B C 1
ATOM 4725 O O . VAL B 1 22 ? 17.438 -31.828 -14.836 1 89.94 22 VAL B O 1
ATOM 4728 N N . ARG B 1 23 ? 18.047 -29.922 -15.797 1 88.5 23 ARG B N 1
ATOM 4729 C CA . ARG B 1 23 ? 17.125 -30.094 -16.922 1 88.5 23 ARG B CA 1
ATOM 4730 C C . ARG B 1 23 ? 17.516 -31.281 -17.781 1 88.5 23 ARG B C 1
ATOM 4732 O O . ARG B 1 23 ? 16.656 -32 -18.281 1 88.5 23 ARG B O 1
ATOM 4739 N N . THR B 1 24 ? 18.797 -31.438 -17.984 1 91.62 24 THR B N 1
ATOM 4740 C CA . THR B 1 24 ? 19.297 -32.562 -18.75 1 91.62 24 THR B CA 1
ATOM 4741 C C . THR B 1 24 ? 18.906 -33.875 -18.094 1 91.62 24 THR B C 1
ATOM 4743 O O . THR B 1 24 ? 18.469 -34.812 -18.766 1 91.62 24 THR B O 1
ATOM 4746 N N . ILE B 1 25 ? 18.984 -33.906 -16.781 1 90.75 25 ILE B N 1
ATOM 4747 C CA . ILE B 1 25 ? 18.594 -35.094 -16.031 1 90.75 25 ILE B CA 1
ATOM 4748 C C . ILE B 1 25 ? 17.094 -35.312 -16.156 1 90.75 25 ILE B C 1
ATOM 4750 O O . ILE B 1 25 ? 16.641 -36.438 -16.328 1 90.75 25 ILE B O 1
ATOM 4754 N N . ASP B 1 26 ? 16.328 -34.312 -16.188 1 86.69 26 ASP B N 1
ATOM 4755 C CA . ASP B 1 26 ? 14.875 -34.375 -16.281 1 86.69 26 ASP B CA 1
ATOM 4756 C C . ASP B 1 26 ? 14.43 -34.969 -17.609 1 86.69 26 ASP B C 1
ATOM 4758 O O . ASP B 1 26 ? 13.508 -35.812 -17.656 1 86.69 26 ASP B O 1
ATOM 4762 N N . VAL B 1 27 ? 15.117 -34.625 -18.656 1 87.38 27 VAL B N 1
ATOM 4763 C CA . VAL B 1 27 ? 14.758 -35.094 -19.984 1 87.38 27 VAL B CA 1
ATOM 4764 C C . VAL B 1 27 ? 15.102 -36.562 -20.141 1 87.38 27 VAL B C 1
ATOM 4766 O O . VAL B 1 27 ? 14.43 -37.312 -20.891 1 87.38 27 VAL B O 1
ATOM 4769 N N . CYS B 1 28 ? 16.062 -37.062 -19.375 1 89.81 28 CYS B N 1
ATOM 4770 C CA . CYS B 1 28 ? 16.516 -38.438 -19.469 1 89.81 28 CYS B CA 1
ATOM 4771 C C . CYS B 1 28 ? 15.453 -39.406 -18.969 1 89.81 28 CYS B C 1
ATOM 4773 O O . CYS B 1 28 ? 15.5 -40.594 -19.266 1 89.81 28 CYS B O 1
ATOM 4775 N N . ILE B 1 29 ? 14.438 -38.875 -18.312 1 87.88 29 ILE B N 1
ATOM 4776 C CA . ILE B 1 29 ? 13.391 -39.719 -17.75 1 87.88 29 ILE B CA 1
ATOM 4777 C C . ILE B 1 29 ? 12.594 -40.344 -18.891 1 87.88 29 ILE B C 1
ATOM 4779 O O . ILE B 1 29 ? 12.117 -41.5 -18.766 1 87.88 29 ILE B O 1
ATOM 4783 N N . ALA B 1 30 ? 12.516 -39.688 -19.969 1 88.25 30 ALA B N 1
ATOM 4784 C CA . ALA B 1 30 ? 11.781 -40.188 -21.125 1 88.25 30 ALA B CA 1
ATOM 4785 C C . ALA B 1 30 ? 12.375 -41.5 -21.609 1 88.25 30 ALA B C 1
ATOM 4787 O O . ALA B 1 30 ? 11.648 -42.438 -21.938 1 88.25 30 ALA B O 1
ATOM 4788 N N . PHE B 1 31 ? 13.664 -41.656 -21.578 1 90.5 31 PHE B N 1
ATOM 4789 C CA . PHE B 1 31 ? 14.344 -42.844 -22.062 1 90.5 31 PHE B CA 1
ATOM 4790 C C . PHE B 1 31 ? 14.203 -44 -21.047 1 90.5 31 PHE B C 1
ATOM 4792 O O . PHE B 1 31 ? 14.141 -45.156 -21.438 1 90.5 31 PHE B O 1
ATOM 4799 N N . ILE B 1 32 ? 14.156 -43.625 -19.844 1 90.38 32 ILE B N 1
ATOM 4800 C CA . ILE B 1 32 ? 13.945 -44.625 -18.812 1 90.38 32 ILE B CA 1
ATOM 4801 C C . ILE B 1 32 ? 12.547 -45.219 -18.953 1 90.38 32 ILE B C 1
ATOM 4803 O O . ILE B 1 32 ? 12.375 -46.438 -18.875 1 90.38 32 ILE B O 1
ATOM 4807 N N . PHE B 1 33 ? 11.602 -44.406 -19.25 1 86.75 33 PHE B N 1
ATOM 4808 C CA . PHE B 1 33 ? 10.234 -44.875 -19.438 1 86.75 33 PHE B CA 1
ATOM 4809 C C . PHE B 1 33 ? 10.109 -45.719 -20.703 1 86.75 33 PHE B C 1
ATOM 4811 O O . PHE B 1 33 ? 9.359 -46.688 -20.734 1 86.75 33 PHE B O 1
ATOM 4818 N N . LYS B 1 34 ? 10.844 -45.312 -21.672 1 89.38 34 LYS B N 1
ATOM 4819 C CA . LYS B 1 34 ? 10.867 -46.094 -22.891 1 89.38 34 LYS B CA 1
ATOM 4820 C C . LYS B 1 34 ? 11.367 -47.5 -22.625 1 89.38 34 LYS B C 1
ATOM 4822 O O . LYS B 1 34 ? 10.711 -48.5 -22.984 1 89.38 34 LYS B O 1
ATOM 4827 N N . TYR B 1 35 ? 12.445 -47.562 -21.922 1 90.31 35 TYR B N 1
ATOM 4828 C CA . TYR B 1 35 ? 13.102 -48.844 -21.688 1 90.31 35 TYR B CA 1
ATOM 4829 C C . TYR B 1 35 ? 12.25 -49.75 -20.781 1 90.31 35 TYR B C 1
ATOM 4831 O O . TYR B 1 35 ? 12.141 -50.938 -21.016 1 90.31 35 TYR B O 1
ATOM 4839 N N . ILE B 1 36 ? 11.617 -49.156 -19.828 1 89.75 36 ILE B N 1
ATOM 4840 C CA . ILE B 1 36 ? 10.836 -49.938 -18.891 1 89.75 36 ILE B CA 1
ATOM 4841 C C . ILE B 1 36 ? 9.594 -50.5 -19.594 1 89.75 36 ILE B C 1
ATOM 4843 O O . ILE B 1 36 ? 9.172 -51.625 -19.344 1 89.75 36 ILE B O 1
ATOM 4847 N N . THR B 1 37 ? 9.031 -49.75 -20.469 1 88.62 37 THR B N 1
ATOM 4848 C CA . THR B 1 37 ? 7.852 -50.156 -21.203 1 88.62 37 THR B CA 1
ATOM 4849 C C . THR B 1 37 ? 8.211 -51.281 -22.203 1 88.62 37 THR B C 1
ATOM 4851 O O . THR B 1 37 ? 7.488 -52.25 -22.344 1 88.62 37 THR B O 1
ATOM 4854 N N . ASP B 1 38 ? 9.328 -51.125 -22.859 1 89.5 38 ASP B N 1
ATOM 4855 C CA . ASP B 1 38 ? 9.758 -52.094 -23.828 1 89.5 38 ASP B CA 1
ATOM 4856 C C . ASP B 1 38 ? 10.094 -53.438 -23.156 1 89.5 38 ASP B C 1
ATOM 4858 O O . ASP B 1 38 ? 9.789 -54.5 -23.672 1 89.5 38 ASP B O 1
ATOM 4862 N N . VAL B 1 39 ? 10.719 -53.344 -22 1 90.19 39 VAL B N 1
ATOM 4863 C CA . VAL B 1 39 ? 11.062 -54.562 -21.266 1 90.19 39 VAL B CA 1
ATOM 4864 C C . VAL B 1 39 ? 9.789 -55.25 -20.766 1 90.19 39 VAL B C 1
ATOM 4866 O O . VAL B 1 39 ? 9.703 -56.469 -20.734 1 90.19 39 VAL B O 1
ATOM 4869 N N . ALA B 1 40 ? 8.844 -54.469 -20.375 1 87.5 40 ALA B N 1
ATOM 4870 C CA . ALA B 1 40 ? 7.559 -55.031 -19.953 1 87.5 40 ALA B CA 1
ATOM 4871 C C . ALA B 1 40 ? 6.852 -55.75 -21.094 1 87.5 40 ALA B C 1
ATOM 4873 O O . ALA B 1 40 ? 6.281 -56.812 -20.891 1 87.5 40 ALA B O 1
ATOM 4874 N N . GLN B 1 41 ? 6.922 -55.156 -22.219 1 85.94 41 GLN B N 1
ATOM 4875 C CA . GLN B 1 41 ? 6.277 -55.75 -23.375 1 85.94 41 GLN B CA 1
ATOM 4876 C C . GLN B 1 41 ? 6.965 -57.031 -23.797 1 85.94 41 GLN B C 1
ATOM 4878 O O . GLN B 1 41 ? 6.305 -58 -24.172 1 85.94 41 GLN B O 1
ATOM 4883 N N . ALA B 1 42 ? 8.273 -57.094 -23.703 1 88.75 42 ALA B N 1
ATOM 4884 C CA . ALA B 1 42 ? 9.062 -58.25 -24.125 1 88.75 42 ALA B CA 1
ATOM 4885 C C . ALA B 1 42 ? 9.016 -59.344 -23.078 1 88.75 42 ALA B C 1
ATOM 4887 O O . ALA B 1 42 ? 9.367 -60.5 -23.375 1 88.75 42 ALA B O 1
ATOM 4888 N N . GLY B 1 43 ? 8.508 -59.094 -21.875 1 88.56 43 GLY B N 1
ATOM 4889 C CA . GLY B 1 43 ? 8.477 -60.062 -20.781 1 88.56 43 GLY B CA 1
ATOM 4890 C C . GLY B 1 43 ? 9.852 -60.375 -20.234 1 88.56 43 GLY B C 1
ATOM 4891 O O . GLY B 1 43 ? 10.086 -61.5 -19.781 1 88.56 43 GLY B O 1
ATOM 4892 N N . ASP B 1 44 ? 10.781 -59.469 -20.359 1 91.56 44 ASP B N 1
ATOM 4893 C CA . ASP B 1 44 ? 12.164 -59.656 -19.922 1 91.56 44 ASP B CA 1
ATOM 4894 C C . ASP B 1 44 ? 12.336 -59.312 -18.453 1 91.56 44 ASP B C 1
ATOM 4896 O O . ASP B 1 44 ? 12.531 -58.156 -18.109 1 91.56 44 ASP B O 1
ATOM 4900 N N . ILE B 1 45 ? 12.445 -60.312 -17.562 1 91.5 45 ILE B N 1
ATOM 4901 C CA . ILE B 1 45 ? 12.5 -60.125 -16.109 1 91.5 45 ILE B CA 1
ATOM 4902 C C . ILE B 1 45 ? 13.867 -59.562 -15.719 1 91.5 45 ILE B C 1
ATOM 4904 O O . ILE B 1 45 ? 13.977 -58.75 -14.789 1 91.5 45 ILE B O 1
ATOM 4908 N N . GLU B 1 46 ? 14.906 -60.031 -16.391 1 91.81 46 GLU B N 1
ATOM 4909 C CA . GLU B 1 46 ? 16.25 -59.531 -16.078 1 91.81 46 GLU B CA 1
ATOM 4910 C C . GLU B 1 46 ? 16.391 -58.062 -16.438 1 91.81 46 GLU B C 1
ATOM 4912 O O . GLU B 1 46 ? 16.938 -57.281 -15.648 1 91.81 46 GLU B O 1
ATOM 4917 N N . GLY B 1 47 ? 15.891 -57.688 -17.578 1 91.94 47 GLY B N 1
ATOM 4918 C CA . GLY B 1 47 ? 15.883 -56.312 -17.953 1 91.94 47 GLY B CA 1
ATOM 4919 C C . GLY B 1 47 ? 15.078 -55.438 -17.016 1 91.94 47 GLY B C 1
ATOM 4920 O O . GLY B 1 47 ? 15.461 -54.281 -16.734 1 91.94 47 GLY B O 1
ATOM 4921 N N . TYR B 1 48 ? 14.07 -56.062 -16.484 1 91.75 48 TYR B N 1
ATOM 4922 C CA . TYR B 1 48 ? 13.195 -55.344 -15.547 1 91.75 48 TYR B CA 1
ATOM 4923 C C . TYR B 1 48 ? 13.938 -55 -14.266 1 91.75 48 TYR B C 1
ATOM 4925 O O . TYR B 1 48 ? 13.844 -53.875 -13.781 1 91.75 48 TYR B O 1
ATOM 4933 N N . LYS B 1 49 ? 14.656 -55.875 -13.703 1 92.25 49 LYS B N 1
ATOM 4934 C CA . LYS B 1 49 ? 15.383 -55.625 -12.453 1 92.25 49 LYS B CA 1
ATOM 4935 C C . LYS B 1 49 ? 16.406 -54.5 -12.617 1 92.25 49 LYS B C 1
ATOM 4937 O O . LYS B 1 49 ? 16.516 -53.625 -11.758 1 92.25 49 LYS B O 1
ATOM 4942 N N . ILE B 1 50 ? 17.047 -54.5 -13.719 1 93.38 50 ILE B N 1
ATOM 4943 C CA . ILE B 1 50 ? 18.078 -53.5 -13.977 1 93.38 50 ILE B CA 1
ATOM 4944 C C . ILE B 1 50 ? 17.438 -52.125 -14.133 1 93.38 50 ILE B C 1
ATOM 4946 O O . ILE B 1 50 ? 17.922 -51.156 -13.555 1 93.38 50 ILE B O 1
ATOM 4950 N N . ILE B 1 51 ? 16.375 -52.062 -14.812 1 92.38 51 ILE B N 1
ATOM 4951 C CA . ILE B 1 51 ? 15.781 -50.75 -15.125 1 92.38 51 ILE B CA 1
ATOM 4952 C C . ILE B 1 51 ? 15.133 -50.156 -13.883 1 92.38 51 ILE B C 1
ATOM 4954 O O . ILE B 1 51 ? 15.109 -48.938 -13.711 1 92.38 51 ILE B O 1
ATOM 4958 N N . VAL B 1 52 ? 14.656 -50.969 -13.047 1 90.44 52 VAL B N 1
ATOM 4959 C CA . VAL B 1 52 ? 14.07 -50.469 -11.797 1 90.44 52 VAL B CA 1
ATOM 4960 C C . VAL B 1 52 ? 15.148 -49.812 -10.93 1 90.44 52 VAL B C 1
ATOM 4962 O O . VAL B 1 52 ? 14.93 -48.781 -10.336 1 90.44 52 VAL B O 1
ATOM 4965 N N . ILE B 1 53 ? 16.297 -50.438 -10.898 1 92.25 53 ILE B N 1
ATOM 4966 C CA . ILE B 1 53 ? 17.406 -49.875 -10.125 1 92.25 53 ILE B CA 1
ATOM 4967 C C . ILE B 1 53 ? 17.859 -48.562 -10.742 1 92.25 53 ILE B C 1
ATOM 4969 O O . ILE B 1 53 ? 18.156 -47.594 -10.016 1 92.25 53 ILE B O 1
ATOM 4973 N N . VAL B 1 54 ? 17.844 -48.5 -12.008 1 92.81 54 VAL B N 1
ATOM 4974 C CA . VAL B 1 54 ? 18.25 -47.281 -12.719 1 92.81 54 VAL B CA 1
ATOM 4975 C C . VAL B 1 54 ? 17.234 -46.188 -12.438 1 92.81 54 VAL B C 1
ATOM 4977 O O . VAL B 1 54 ? 17.609 -45 -12.273 1 92.81 54 VAL B O 1
ATOM 4980 N N . MET B 1 55 ? 16 -46.531 -12.367 1 90.88 55 MET B N 1
ATOM 4981 C CA . MET B 1 55 ? 14.953 -45.531 -12.109 1 90.88 55 MET B CA 1
ATOM 4982 C C . MET B 1 55 ? 15.086 -44.938 -10.711 1 90.88 55 MET B C 1
ATOM 4984 O O . MET B 1 55 ? 14.969 -43.75 -10.531 1 90.88 55 MET B O 1
ATOM 4988 N N . VAL B 1 56 ? 15.336 -45.75 -9.727 1 88.62 56 VAL B N 1
ATOM 4989 C CA . VAL B 1 56 ? 15.5 -45.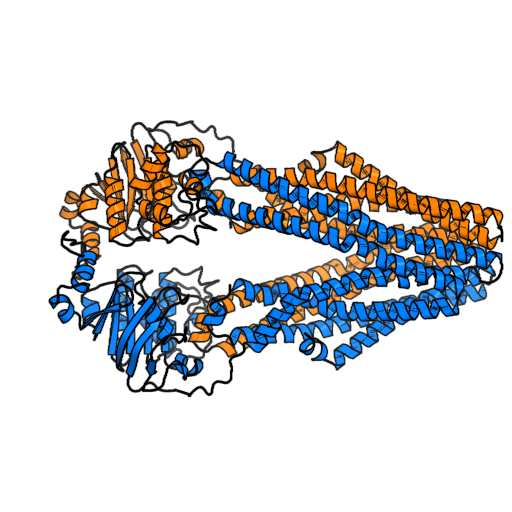312 -8.359 1 88.62 56 VAL B CA 1
ATOM 4990 C C . VAL B 1 56 ? 16.734 -44.406 -8.258 1 88.62 56 VAL B C 1
ATOM 4992 O O . VAL B 1 56 ? 16.672 -43.344 -7.633 1 88.62 56 VAL B O 1
ATOM 4995 N N . GLY B 1 57 ? 17.812 -44.844 -8.844 1 89.94 57 GLY B N 1
ATOM 4996 C CA . GLY B 1 57 ? 19 -44.031 -8.875 1 89.94 57 GLY B CA 1
ATOM 4997 C C . GLY B 1 57 ? 18.781 -42.688 -9.555 1 89.94 57 GLY B C 1
ATOM 4998 O O . GLY B 1 57 ? 19.281 -41.656 -9.102 1 89.94 57 GLY B O 1
ATOM 4999 N N . TYR B 1 58 ? 17.984 -42.656 -10.617 1 89.56 58 TYR B N 1
ATOM 5000 C CA . TYR B 1 58 ? 17.656 -41.438 -11.352 1 89.56 58 TYR B CA 1
ATOM 5001 C C . TYR B 1 58 ? 16.875 -40.469 -10.469 1 89.56 58 TYR B C 1
ATOM 5003 O O . TYR B 1 58 ? 17.141 -39.281 -10.461 1 89.56 58 TYR B O 1
ATOM 5011 N N . PHE B 1 59 ? 16 -41.062 -9.773 1 85.75 59 PHE B N 1
ATOM 5012 C CA . PHE B 1 59 ? 15.148 -40.25 -8.914 1 85.75 59 PHE B CA 1
ATOM 5013 C C . PHE B 1 59 ? 15.961 -39.594 -7.82 1 85.75 59 PHE B C 1
ATOM 5015 O O . PHE B 1 59 ? 15.758 -38.406 -7.527 1 85.75 59 PHE B O 1
ATOM 5022 N N . ILE B 1 60 ? 16.828 -40.219 -7.211 1 87.19 60 ILE B N 1
ATOM 5023 C CA . ILE B 1 60 ? 17.672 -39.688 -6.148 1 87.19 60 ILE B CA 1
ATOM 5024 C C . ILE B 1 60 ? 18.594 -38.625 -6.719 1 87.19 60 ILE B C 1
ATOM 5026 O O . ILE B 1 60 ? 18.75 -37.531 -6.129 1 87.19 60 ILE B O 1
ATOM 5030 N N . LEU B 1 61 ? 19.094 -38.906 -7.852 1 90.06 61 LEU B N 1
ATOM 5031 C CA . LEU B 1 61 ? 20.016 -38 -8.492 1 90.06 61 LEU B CA 1
ATOM 5032 C C . LEU B 1 61 ? 19.297 -36.688 -8.883 1 90.06 61 LEU B C 1
ATOM 5034 O O . LEU B 1 61 ? 19.797 -35.594 -8.641 1 90.06 61 LEU B O 1
ATOM 5038 N N . ASN B 1 62 ? 18.156 -36.875 -9.469 1 88.38 62 ASN B N 1
ATOM 5039 C CA . ASN B 1 62 ? 17.391 -35.719 -9.906 1 88.38 62 ASN B CA 1
ATOM 5040 C C . ASN B 1 62 ? 16.969 -34.844 -8.734 1 88.38 62 ASN B C 1
ATOM 5042 O O . ASN B 1 62 ? 17.109 -33.594 -8.789 1 88.38 62 ASN B O 1
ATOM 5046 N N . SER B 1 63 ? 16.547 -35.438 -7.641 1 85.56 63 SER B N 1
ATOM 5047 C CA . SER B 1 63 ? 16.109 -34.688 -6.457 1 85.56 63 SER B CA 1
ATOM 5048 C C . SER B 1 63 ? 17.266 -33.969 -5.789 1 85.56 63 SER B C 1
ATOM 5050 O O . SER B 1 63 ? 17.156 -32.781 -5.426 1 85.56 63 SER B O 1
ATOM 5052 N N . SER B 1 64 ? 18.375 -34.625 -5.684 1 88.81 64 SER B N 1
ATOM 5053 C CA . SER B 1 64 ? 19.547 -34.031 -5.047 1 88.81 64 SER B CA 1
ATOM 5054 C C . SER B 1 64 ? 20.094 -32.875 -5.863 1 88.81 64 SER B C 1
ATOM 5056 O O . SER B 1 64 ? 20.375 -31.797 -5.312 1 88.81 64 SER B O 1
ATOM 5058 N N . MET B 1 65 ? 20.156 -33.094 -7.109 1 90.25 65 MET B N 1
ATOM 5059 C CA . MET B 1 65 ? 20.688 -32.062 -7.984 1 90.25 65 MET B CA 1
ATOM 5060 C C . MET B 1 65 ? 19.734 -30.859 -8.023 1 90.25 65 MET B C 1
ATOM 5062 O O . MET B 1 65 ? 20.188 -29.703 -8.109 1 90.25 65 MET B O 1
ATOM 5066 N N . SER B 1 66 ? 18.5 -31.141 -7.969 1 89.25 66 SER B N 1
ATOM 5067 C CA . SER B 1 66 ? 17.516 -30.062 -7.988 1 89.25 66 SER B CA 1
ATOM 5068 C C . SER B 1 66 ? 17.609 -29.203 -6.727 1 89.25 66 SER B C 1
ATOM 5070 O O . SER B 1 66 ? 17.547 -27.984 -6.801 1 89.25 66 SER B O 1
ATOM 5072 N N . ILE B 1 67 ? 17.828 -29.828 -5.582 1 89.75 67 ILE B N 1
ATOM 5073 C CA . ILE B 1 67 ? 17.922 -29.125 -4.309 1 89.75 67 ILE B CA 1
ATOM 5074 C C . ILE B 1 67 ? 19.203 -28.297 -4.266 1 89.75 67 ILE B C 1
ATOM 5076 O O . ILE B 1 67 ? 19.172 -27.125 -3.904 1 89.75 67 ILE B O 1
ATOM 5080 N N . ILE B 1 68 ? 20.234 -28.906 -4.691 1 92.56 68 ILE B N 1
ATOM 5081 C CA . ILE B 1 68 ? 21.531 -28.219 -4.695 1 92.56 68 ILE B CA 1
ATOM 5082 C C . ILE B 1 68 ? 21.469 -27.031 -5.645 1 92.56 68 ILE B C 1
ATOM 5084 O O . ILE B 1 68 ? 21.906 -25.922 -5.289 1 92.56 68 ILE B O 1
ATOM 5088 N N . GLY B 1 69 ? 20.969 -27.312 -6.816 1 92.19 69 GLY B N 1
ATOM 5089 C CA . GLY B 1 69 ? 20.859 -26.234 -7.793 1 92.19 69 GLY B CA 1
ATOM 5090 C C . GLY B 1 69 ? 20.031 -25.062 -7.301 1 92.19 69 GLY B C 1
ATOM 5091 O O . GLY B 1 69 ? 20.391 -23.906 -7.496 1 92.19 69 GLY B O 1
ATOM 5092 N N . LYS B 1 70 ? 18.969 -25.312 -6.602 1 91.38 70 LYS B N 1
ATOM 5093 C CA . LYS B 1 70 ? 18.094 -24.266 -6.105 1 91.38 70 LYS B CA 1
ATOM 5094 C C . LYS B 1 70 ? 18.75 -23.469 -4.977 1 91.38 70 LYS B C 1
ATOM 5096 O O . LYS B 1 70 ? 18.578 -22.266 -4.871 1 91.38 70 LYS B O 1
ATOM 5101 N N . ASN B 1 71 ? 19.5 -24.156 -4.176 1 92.38 71 ASN B N 1
ATOM 5102 C CA . ASN B 1 71 ? 20.188 -23.484 -3.08 1 92.38 71 ASN B CA 1
ATOM 5103 C C . ASN B 1 71 ? 21.281 -22.547 -3.59 1 92.38 71 ASN B C 1
ATOM 5105 O O . ASN B 1 71 ? 21.484 -21.469 -3.045 1 92.38 71 ASN B O 1
ATOM 5109 N N . VAL B 1 72 ? 21.938 -23 -4.574 1 94.38 72 VAL B N 1
ATOM 5110 C CA . VAL B 1 72 ? 22.953 -22.156 -5.195 1 94.38 72 VAL B CA 1
ATOM 5111 C C . VAL B 1 72 ? 22.297 -20.922 -5.801 1 94.38 72 VAL B C 1
ATOM 5113 O O . VAL B 1 72 ? 22.828 -19.812 -5.695 1 94.38 72 VAL B O 1
ATOM 5116 N N . GLN B 1 73 ? 21.188 -21.125 -6.355 1 94.75 73 GLN B N 1
ATOM 5117 C CA . GLN B 1 73 ? 20.438 -20.016 -6.93 1 94.75 73 GLN B CA 1
ATOM 5118 C C . GLN B 1 73 ? 20.016 -19.016 -5.852 1 94.75 73 GLN B C 1
ATOM 5120 O O . GLN B 1 73 ? 20.125 -17.812 -6.047 1 94.75 73 GLN B O 1
ATOM 5125 N N . HIS B 1 74 ? 19.625 -19.516 -4.711 1 94.62 74 HIS B N 1
ATOM 5126 C CA . HIS B 1 74 ? 19.219 -18.641 -3.611 1 94.62 74 HIS B CA 1
ATOM 5127 C C . HIS B 1 74 ? 20.391 -17.812 -3.107 1 94.62 74 HIS B C 1
ATOM 5129 O O . HIS B 1 74 ? 20.234 -16.641 -2.785 1 94.62 74 HIS B O 1
ATOM 5135 N N . TYR B 1 75 ? 21.453 -18.469 -3.053 1 94.5 75 TYR B N 1
ATOM 5136 C CA . TYR B 1 75 ? 22.641 -17.781 -2.596 1 94.5 75 TYR B CA 1
ATOM 5137 C C . TYR B 1 75 ? 23.047 -16.672 -3.57 1 94.5 75 TYR B C 1
ATOM 5139 O O . TYR B 1 75 ? 23.391 -15.57 -3.152 1 94.5 75 TYR B O 1
ATOM 5147 N N . TYR B 1 76 ? 22.938 -16.953 -4.824 1 95.25 76 TYR B N 1
ATOM 5148 C CA . TYR B 1 76 ? 23.203 -15.953 -5.859 1 95.25 76 TYR B CA 1
ATOM 5149 C C . TYR B 1 76 ? 22.25 -14.773 -5.738 1 95.25 76 TYR B C 1
ATOM 5151 O O . TYR B 1 76 ? 22.656 -13.617 -5.797 1 95.25 76 TYR B O 1
ATOM 5159 N N . ILE B 1 77 ? 21.031 -15.086 -5.566 1 95 77 ILE B N 1
ATOM 5160 C CA . ILE B 1 77 ? 20 -14.055 -5.496 1 95 77 ILE B CA 1
ATOM 5161 C C . ILE B 1 77 ? 20.219 -13.188 -4.258 1 95 77 ILE B C 1
ATOM 5163 O O . ILE B 1 77 ? 20.078 -11.969 -4.312 1 95 77 ILE B O 1
ATOM 5167 N N . LYS B 1 78 ? 20.609 -13.836 -3.15 1 95 78 LYS B N 1
ATOM 5168 C CA . LYS B 1 78 ? 20.875 -13.109 -1.909 1 95 78 LYS B CA 1
ATOM 5169 C C . LYS B 1 78 ? 21.953 -12.055 -2.111 1 95 78 LYS B C 1
ATOM 5171 O O . LYS B 1 78 ? 21.766 -10.883 -1.789 1 95 78 LYS B O 1
ATOM 5176 N N . LYS B 1 79 ? 23.016 -12.484 -2.676 1 95.25 79 LYS B N 1
ATOM 5177 C CA . LYS B 1 79 ? 24.156 -11.578 -2.881 1 95.25 79 LYS B CA 1
ATOM 5178 C C . LYS B 1 79 ? 23.781 -10.453 -3.838 1 95.25 79 LYS B C 1
ATOM 5180 O O . LYS B 1 79 ? 24.156 -9.297 -3.619 1 95.25 79 LYS B O 1
ATOM 5185 N N . THR B 1 80 ? 23.078 -10.812 -4.871 1 94.75 80 THR B N 1
ATOM 5186 C CA . THR B 1 80 ? 22.688 -9.828 -5.871 1 94.75 80 THR B CA 1
ATOM 5187 C C . THR B 1 80 ? 21.703 -8.828 -5.285 1 94.75 80 THR B C 1
ATOM 5189 O O . THR B 1 80 ? 21.781 -7.625 -5.566 1 94.75 80 THR B O 1
ATOM 5192 N N . MET B 1 81 ? 20.797 -9.289 -4.465 1 95 81 MET B N 1
ATOM 5193 C CA . MET B 1 81 ? 19.766 -8.43 -3.891 1 95 81 MET B CA 1
ATOM 5194 C C . MET B 1 81 ? 20.359 -7.457 -2.881 1 95 81 MET B C 1
ATOM 5196 O O . MET B 1 81 ? 19.953 -6.301 -2.801 1 95 81 MET B O 1
ATOM 5200 N N . ILE B 1 82 ? 21.328 -7.93 -2.062 1 95.25 82 ILE B N 1
ATOM 5201 C CA . ILE B 1 82 ? 22.016 -7.059 -1.113 1 95.25 82 ILE B CA 1
ATOM 5202 C C . ILE B 1 82 ? 22.688 -5.906 -1.859 1 95.25 82 ILE B C 1
ATOM 5204 O O . ILE B 1 82 ? 22.531 -4.742 -1.474 1 95.25 82 ILE B O 1
ATOM 5208 N N . PHE B 1 83 ? 23.266 -6.254 -2.904 1 93.88 83 PHE B N 1
ATOM 5209 C CA . PHE B 1 83 ? 23.969 -5.254 -3.697 1 93.88 83 PHE B CA 1
ATOM 5210 C C . PHE B 1 83 ? 22.984 -4.301 -4.367 1 93.88 83 PHE B C 1
ATOM 5212 O O . PHE B 1 83 ? 23.203 -3.086 -4.363 1 93.88 83 PHE B O 1
ATOM 5219 N N . LEU B 1 84 ? 21.938 -4.812 -4.957 1 94 84 LEU B N 1
ATOM 5220 C CA . LEU B 1 84 ? 20.938 -4.004 -5.656 1 94 84 LEU B CA 1
ATOM 5221 C C . LEU B 1 84 ? 20.297 -2.998 -4.707 1 94 84 LEU B C 1
ATOM 5223 O O . LEU B 1 84 ? 20.203 -1.81 -5.027 1 94 84 LEU B O 1
ATOM 5227 N N . LYS B 1 85 ? 19.875 -3.492 -3.58 1 94.88 85 LYS B N 1
ATOM 5228 C CA . LYS B 1 85 ? 19.219 -2.625 -2.605 1 94.88 85 LYS B CA 1
ATOM 5229 C C . LYS B 1 85 ? 20.172 -1.546 -2.1 1 94.88 85 LYS B C 1
ATOM 5231 O O . LYS B 1 85 ? 19.781 -0.394 -1.918 1 94.88 85 LYS B O 1
ATOM 5236 N N . MET B 1 86 ? 21.406 -1.898 -1.889 1 93.88 86 MET B N 1
ATOM 5237 C CA . MET B 1 86 ? 22.422 -0.937 -1.45 1 93.88 86 MET B CA 1
ATOM 5238 C C . MET B 1 86 ? 22.641 0.138 -2.51 1 93.88 86 MET B C 1
ATOM 5240 O O . MET B 1 86 ? 22.766 1.32 -2.184 1 93.88 86 MET B O 1
ATOM 5244 N N . ASP B 1 87 ? 22.688 -0.321 -3.68 1 92.56 87 ASP B N 1
ATOM 5245 C CA . ASP B 1 87 ? 22.906 0.598 -4.789 1 92.56 87 ASP B CA 1
ATOM 5246 C C . ASP B 1 87 ? 21.75 1.578 -4.941 1 92.56 87 ASP B C 1
ATOM 5248 O O . ASP B 1 87 ? 21.969 2.781 -5.109 1 92.56 87 ASP B O 1
ATOM 5252 N N . ILE B 1 88 ? 20.547 1.105 -4.867 1 93.62 88 ILE B N 1
ATOM 5253 C CA . ILE B 1 88 ? 19.359 1.939 -4.984 1 93.62 88 ILE B CA 1
ATOM 5254 C C . ILE B 1 88 ? 19.312 2.945 -3.836 1 93.62 88 ILE B C 1
ATOM 5256 O O . ILE B 1 88 ? 19.125 4.145 -4.059 1 93.62 88 ILE B O 1
ATOM 5260 N N . PHE B 1 89 ? 19.594 2.445 -2.678 1 93.75 89 PHE B N 1
ATOM 5261 C CA . PHE B 1 89 ? 19.516 3.285 -1.487 1 93.75 89 PHE B CA 1
ATOM 5262 C C . PHE B 1 89 ? 20.578 4.383 -1.538 1 93.75 89 PHE B C 1
ATOM 5264 O O . PHE B 1 89 ? 20.281 5.543 -1.239 1 93.75 89 PHE B O 1
ATOM 5271 N N . SER B 1 90 ? 21.734 4.027 -1.855 1 92.19 90 SER B N 1
ATOM 5272 C CA . SER B 1 90 ? 22.828 4.988 -1.945 1 92.19 90 SER B CA 1
ATOM 5273 C C . SER B 1 90 ? 22.531 6.066 -2.986 1 92.19 90 SER B C 1
ATOM 5275 O O . SER B 1 90 ? 22.844 7.238 -2.777 1 92.19 90 SER B O 1
ATOM 5277 N N . ASN B 1 91 ? 21.922 5.676 -4.047 1 90.94 91 ASN B N 1
ATOM 5278 C CA . ASN B 1 91 ? 21.594 6.629 -5.105 1 90.94 91 ASN B CA 1
ATOM 5279 C C . ASN B 1 91 ? 20.469 7.566 -4.68 1 90.94 91 ASN B C 1
ATOM 5281 O O . ASN B 1 91 ? 20.438 8.727 -5.082 1 90.94 91 ASN B O 1
ATOM 5285 N N . ILE B 1 92 ? 19.578 7.051 -3.92 1 91.38 92 ILE B N 1
ATOM 5286 C CA . ILE B 1 92 ? 18.5 7.891 -3.395 1 91.38 92 ILE B CA 1
ATOM 5287 C C . ILE B 1 92 ? 19.094 8.953 -2.469 1 91.38 92 ILE B C 1
ATOM 5289 O O . ILE B 1 92 ? 18.719 10.133 -2.553 1 91.38 92 ILE B O 1
ATOM 5293 N N . LEU B 1 93 ? 20.047 8.547 -1.666 1 89 93 LEU B N 1
ATOM 5294 C CA . LEU B 1 93 ? 20.625 9.461 -0.686 1 89 93 LEU B CA 1
ATOM 5295 C C . LEU B 1 93 ? 21.516 10.5 -1.366 1 89 93 LEU B C 1
ATOM 5297 O O . LEU B 1 93 ? 21.812 11.539 -0.785 1 89 93 LEU B O 1
ATOM 5301 N N . LYS B 1 94 ? 21.891 10.266 -2.559 1 86.75 94 LYS B N 1
ATOM 5302 C CA . LYS B 1 94 ? 22.734 11.203 -3.295 1 86.75 94 LYS B CA 1
ATOM 5303 C C . LYS B 1 94 ? 21.906 12.305 -3.945 1 86.75 94 LYS B C 1
ATOM 5305 O O . LYS B 1 94 ? 22.438 13.336 -4.355 1 86.75 94 LYS B O 1
ATOM 5310 N N . LYS B 1 95 ? 20.688 12.156 -3.932 1 85.38 95 LYS B N 1
ATOM 5311 C CA . LYS B 1 95 ? 19.797 13.156 -4.523 1 85.38 95 LYS B CA 1
ATOM 5312 C C . LYS B 1 95 ? 19.781 14.438 -3.689 1 85.38 95 LYS B C 1
ATOM 5314 O O . LYS B 1 95 ? 20.016 14.398 -2.48 1 85.38 95 LYS B O 1
ATOM 5319 N N . ASP B 1 96 ? 19.484 15.484 -4.414 1 82 96 ASP B N 1
ATOM 5320 C CA . ASP B 1 96 ? 19.297 16.75 -3.699 1 82 96 ASP B CA 1
ATOM 5321 C C . ASP B 1 96 ? 17.891 16.828 -3.094 1 82 96 ASP B C 1
ATOM 5323 O O . ASP B 1 96 ? 16.984 16.109 -3.516 1 82 96 ASP B O 1
ATOM 5327 N N . ILE B 1 97 ? 17.781 17.625 -2.168 1 79.88 97 ILE B N 1
ATOM 5328 C CA . ILE B 1 97 ? 16.547 17.766 -1.419 1 79.88 97 ILE B CA 1
ATOM 5329 C C . ILE B 1 97 ? 15.398 18.125 -2.371 1 79.88 97 ILE B C 1
ATOM 5331 O O . ILE B 1 97 ? 14.297 17.594 -2.252 1 79.88 97 ILE B O 1
ATOM 5335 N N . LYS B 1 98 ? 15.688 18.984 -3.312 1 74.94 98 LYS B N 1
ATOM 5336 C CA . LYS B 1 98 ? 14.664 19.406 -4.27 1 74.94 98 LYS B CA 1
ATOM 5337 C C . LYS B 1 98 ? 14.148 18.219 -5.078 1 74.94 98 LYS B C 1
ATOM 5339 O O . LYS B 1 98 ? 12.938 18.031 -5.219 1 74.94 98 LYS B O 1
ATOM 5344 N N . ASP B 1 99 ? 15.125 17.469 -5.531 1 77.44 99 ASP B N 1
ATOM 5345 C CA . ASP B 1 99 ? 14.766 16.328 -6.367 1 77.44 99 ASP B CA 1
ATOM 5346 C C . ASP B 1 99 ? 14.039 15.258 -5.555 1 77.44 99 ASP B C 1
ATOM 5348 O O . ASP B 1 99 ? 13.125 14.602 -6.062 1 77.44 99 ASP B O 1
ATOM 5352 N N . PHE B 1 100 ? 14.461 15.031 -4.391 1 83.62 100 PHE B N 1
ATOM 5353 C CA . PHE B 1 100 ? 13.836 14.039 -3.529 1 83.62 100 PHE B CA 1
ATOM 5354 C C . PHE B 1 100 ? 12.398 14.43 -3.193 1 83.62 100 PHE B C 1
ATOM 5356 O O . PHE B 1 100 ? 11.492 13.609 -3.264 1 83.62 100 PHE B O 1
ATOM 5363 N N . ASN B 1 101 ? 12.25 15.672 -2.795 1 76.56 101 ASN B N 1
ATOM 5364 C CA . ASN B 1 101 ? 10.945 16.141 -2.354 1 76.56 101 ASN B CA 1
ATOM 5365 C C . ASN B 1 101 ? 9.992 16.328 -3.529 1 76.56 101 ASN B C 1
ATOM 5367 O O . ASN B 1 101 ? 8.789 16.5 -3.334 1 76.56 101 ASN B O 1
ATOM 5371 N N . GLY B 1 102 ? 10.531 16.375 -4.645 1 70.19 102 GLY B N 1
ATOM 5372 C CA . GLY B 1 102 ? 9.695 16.438 -5.832 1 70.19 102 GLY B CA 1
ATOM 5373 C C . GLY B 1 102 ? 8.859 15.188 -6.043 1 70.19 102 GLY B C 1
ATOM 5374 O O . GLY B 1 102 ? 7.809 15.242 -6.68 1 70.19 102 GLY B O 1
ATOM 5375 N N . ASP B 1 103 ? 9.406 14.156 -5.41 1 73.25 103 ASP B N 1
ATOM 5376 C CA . ASP B 1 103 ? 8.688 12.883 -5.488 1 73.25 103 ASP B CA 1
ATOM 5377 C C . ASP B 1 103 ? 8.094 12.508 -4.133 1 73.25 103 ASP B C 1
ATOM 5379 O O . ASP B 1 103 ? 8.508 13.031 -3.098 1 73.25 103 ASP B O 1
ATOM 5383 N N . ASN B 1 104 ? 7.078 11.734 -4.203 1 70.69 104 ASN B N 1
ATOM 5384 C CA . ASN B 1 104 ? 6.508 11.188 -2.977 1 70.69 104 ASN B CA 1
ATOM 5385 C C . ASN B 1 104 ? 7.453 10.188 -2.316 1 70.69 104 ASN B C 1
ATOM 5387 O O . ASN B 1 104 ? 8.062 9.359 -2.996 1 70.69 104 ASN B O 1
ATOM 5391 N N . SER B 1 105 ? 7.703 10.352 -1.013 1 78 105 SER B N 1
ATOM 5392 C CA . SER B 1 105 ? 8.539 9.422 -0.268 1 78 105 SER B CA 1
ATOM 5393 C C . SER B 1 105 ? 8.062 7.984 -0.446 1 78 105 SER B C 1
ATOM 5395 O O . SER B 1 105 ? 8.867 7.047 -0.404 1 78 105 SER B O 1
ATOM 5397 N N . GLY B 1 106 ? 6.766 7.906 -0.647 1 72.88 106 GLY B N 1
ATOM 5398 C CA . GLY B 1 106 ? 6.199 6.59 -0.891 1 72.88 106 GLY B CA 1
ATOM 5399 C C . GLY B 1 106 ? 6.777 5.906 -2.117 1 72.88 106 GLY B C 1
ATOM 5400 O O . GLY B 1 106 ? 6.934 4.684 -2.137 1 72.88 106 GLY B O 1
ATOM 5401 N N . LYS B 1 107 ? 7.109 6.715 -3.09 1 82.12 107 LYS B N 1
ATOM 5402 C CA . LYS B 1 107 ? 7.703 6.18 -4.312 1 82.12 107 LYS B CA 1
ATOM 5403 C C . LYS B 1 107 ? 9.039 5.504 -4.027 1 82.12 107 LYS B C 1
ATOM 5405 O O . LYS B 1 107 ? 9.312 4.422 -4.543 1 82.12 107 LYS B O 1
ATOM 5410 N N . TYR B 1 108 ? 9.828 6.137 -3.168 1 88.75 108 TYR B N 1
ATOM 5411 C CA . TYR B 1 108 ? 11.148 5.598 -2.844 1 88.75 108 TYR B CA 1
ATOM 5412 C C . TYR B 1 108 ? 11.023 4.375 -1.94 1 88.75 108 TYR B C 1
ATOM 5414 O O . TYR B 1 108 ? 11.789 3.416 -2.082 1 88.75 108 TYR B O 1
ATOM 5422 N N . ILE B 1 109 ? 10.117 4.457 -1.075 1 86.69 109 ILE B N 1
ATOM 5423 C CA . ILE B 1 109 ? 9.875 3.312 -0.204 1 86.69 109 ILE B CA 1
ATOM 5424 C C . ILE B 1 109 ? 9.445 2.109 -1.041 1 86.69 109 ILE B C 1
ATOM 5426 O O . ILE B 1 109 ? 9.953 1 -0.85 1 86.69 109 ILE B O 1
ATOM 5430 N N . SER B 1 110 ? 8.531 2.35 -1.985 1 82.81 110 SER B N 1
ATOM 5431 C CA . SER B 1 110 ? 8.07 1.286 -2.871 1 82.81 110 SER B CA 1
ATOM 5432 C C . SER B 1 110 ? 9.219 0.718 -3.699 1 82.81 110 SER B C 1
ATOM 5434 O O . SER B 1 110 ? 9.273 -0.488 -3.949 1 82.81 110 SER B O 1
ATOM 5436 N N . MET B 1 111 ? 10.117 1.5 -4.086 1 87.75 111 MET B N 1
ATOM 5437 C CA . MET B 1 111 ? 11.266 1.075 -4.883 1 87.75 111 MET B CA 1
ATOM 5438 C C . MET B 1 111 ? 12.133 0.096 -4.105 1 87.75 111 MET B C 1
ATOM 5440 O O . MET B 1 111 ? 12.688 -0.842 -4.684 1 87.75 111 MET B O 1
ATOM 5444 N N . LEU B 1 112 ? 12.188 0.335 -2.795 1 91 112 LEU B N 1
ATOM 5445 C CA . LEU B 1 112 ? 13.086 -0.469 -1.97 1 91 112 LEU B CA 1
ATOM 5446 C C . LEU B 1 112 ? 12.336 -1.642 -1.341 1 91 112 LEU B C 1
ATOM 5448 O O . LEU B 1 112 ? 12.93 -2.445 -0.62 1 91 112 LEU B O 1
ATOM 5452 N N . SER B 1 113 ? 11.133 -1.742 -1.613 1 88 113 SER B N 1
ATOM 5453 C CA . SER B 1 113 ? 10.352 -2.832 -1.038 1 88 113 SER B CA 1
ATOM 5454 C C . SER B 1 113 ? 9.672 -3.656 -2.125 1 88 113 SER B C 1
ATOM 5456 O O . SER B 1 113 ? 10.258 -4.598 -2.658 1 88 113 SER B O 1
ATOM 5458 N N . SER B 1 114 ? 8.547 -3.096 -2.721 1 81.44 114 SER B N 1
ATOM 5459 C CA . SER B 1 114 ? 7.742 -3.846 -3.676 1 81.44 114 SER B CA 1
ATOM 5460 C C . SER B 1 114 ? 8.453 -3.98 -5.02 1 81.44 114 SER B C 1
ATOM 5462 O O . SER B 1 114 ? 8.469 -5.059 -5.613 1 81.44 114 SER B O 1
ATOM 5464 N N . ASP B 1 115 ? 9.062 -2.943 -5.492 1 86.06 115 ASP B N 1
ATOM 5465 C CA . ASP B 1 115 ? 9.711 -2.969 -6.797 1 86.06 115 ASP B CA 1
ATOM 5466 C C . ASP B 1 115 ? 10.898 -3.928 -6.801 1 86.06 115 ASP B C 1
ATOM 5468 O O . ASP B 1 115 ? 11.078 -4.703 -7.746 1 86.06 115 ASP B O 1
ATOM 5472 N N . VAL B 1 116 ? 11.664 -3.887 -5.754 1 90.19 116 VAL B N 1
ATOM 5473 C CA . VAL B 1 116 ? 12.836 -4.758 -5.668 1 90.19 116 VAL B CA 1
ATOM 5474 C C . VAL B 1 116 ? 12.391 -6.215 -5.57 1 90.19 116 VAL B C 1
ATOM 5476 O O . VAL B 1 116 ? 13.031 -7.105 -6.125 1 90.19 116 VAL B O 1
ATOM 5479 N N . SER B 1 117 ? 11.344 -6.434 -4.883 1 88.44 117 SER B N 1
ATOM 5480 C CA . SER B 1 117 ? 10.805 -7.785 -4.797 1 88.44 117 SER B CA 1
ATOM 5481 C C . SER B 1 117 ? 10.352 -8.289 -6.16 1 88.44 117 SER B C 1
ATOM 5483 O O . SER B 1 117 ? 10.562 -9.461 -6.496 1 88.44 117 SER B O 1
ATOM 5485 N N . LEU B 1 118 ? 9.766 -7.449 -6.969 1 85.56 118 LEU B N 1
ATOM 5486 C CA . LEU B 1 118 ? 9.359 -7.797 -8.328 1 85.56 118 LEU B CA 1
ATOM 5487 C C . LEU B 1 118 ? 10.57 -8.102 -9.195 1 85.56 118 LEU B C 1
ATOM 5489 O O . LEU B 1 118 ? 10.555 -9.055 -9.977 1 85.56 118 LEU B O 1
ATOM 5493 N N . ILE B 1 119 ? 11.555 -7.332 -8.977 1 90.69 119 ILE B N 1
ATOM 5494 C CA . ILE B 1 119 ? 12.781 -7.543 -9.742 1 90.69 119 ILE B CA 1
ATOM 5495 C C . ILE B 1 119 ? 13.391 -8.898 -9.383 1 90.69 119 ILE B C 1
ATOM 5497 O O . ILE B 1 119 ? 13.852 -9.633 -10.25 1 90.69 119 ILE B O 1
ATOM 5501 N N . GLU B 1 120 ? 13.352 -9.133 -8.102 1 92.06 120 GLU B N 1
ATOM 5502 C CA . GLU B 1 120 ? 13.891 -10.414 -7.645 1 92.06 120 GLU B CA 1
ATOM 5503 C C . GLU B 1 120 ? 13.148 -11.586 -8.273 1 92.06 120 GLU B C 1
ATOM 5505 O O . GLU B 1 120 ? 13.766 -12.484 -8.844 1 92.06 120 GLU B O 1
ATOM 5510 N N . ASN B 1 121 ? 11.836 -11.523 -8.227 1 88.44 121 ASN B N 1
ATOM 5511 C CA . ASN B 1 121 ? 11.016 -12.664 -8.633 1 88.44 121 ASN B CA 1
ATOM 5512 C C . ASN B 1 121 ? 10.836 -12.711 -10.148 1 88.44 121 ASN B C 1
ATOM 5514 O O . ASN B 1 121 ? 10.859 -13.789 -10.742 1 88.44 121 ASN B O 1
ATOM 5518 N N . ASP B 1 122 ? 10.703 -11.555 -10.727 1 87.38 122 ASP B N 1
ATOM 5519 C CA . ASP B 1 122 ? 10.297 -11.516 -12.133 1 87.38 122 ASP B CA 1
ATOM 5520 C C . ASP B 1 122 ? 11.508 -11.328 -13.047 1 87.38 122 ASP B C 1
ATOM 5522 O O . ASP B 1 122 ? 11.398 -11.484 -14.266 1 87.38 122 ASP B O 1
ATOM 5526 N N . TYR B 1 123 ? 12.617 -11.031 -12.492 1 90.44 123 TYR B N 1
ATOM 5527 C CA . TYR B 1 123 ? 13.797 -10.883 -13.328 1 90.44 123 TYR B CA 1
ATOM 5528 C C . TYR B 1 123 ? 14.875 -11.891 -12.938 1 90.44 123 TYR B C 1
ATOM 5530 O O . TYR B 1 123 ? 15.102 -12.867 -13.656 1 90.44 123 TYR B O 1
ATOM 5538 N N . PHE B 1 124 ? 15.391 -11.781 -11.727 1 90.88 124 PHE B N 1
ATOM 5539 C CA . PHE B 1 124 ? 16.547 -12.586 -11.344 1 90.88 124 PHE B CA 1
ATOM 5540 C C . PHE B 1 124 ? 16.172 -14.062 -11.258 1 90.88 124 PHE B C 1
ATOM 5542 O O . PHE B 1 124 ? 16.922 -14.922 -11.734 1 90.88 124 PHE B O 1
ATOM 5549 N N . THR B 1 125 ? 15.047 -14.32 -10.648 1 89.62 125 THR B N 1
ATOM 5550 C CA . THR B 1 125 ? 14.609 -15.711 -10.57 1 89.62 125 THR B CA 1
ATOM 5551 C C . THR B 1 125 ? 14.172 -16.219 -11.945 1 89.62 125 THR B C 1
ATOM 5553 O O . THR B 1 125 ? 14.492 -17.344 -12.328 1 89.62 125 THR B O 1
ATOM 5556 N N . ASN B 1 126 ? 13.539 -15.359 -12.672 1 89.25 126 ASN B N 1
ATOM 5557 C CA . ASN B 1 126 ? 12.93 -15.719 -13.945 1 89.25 126 ASN B CA 1
ATOM 5558 C C . ASN B 1 126 ? 13.984 -16 -15.016 1 89.25 126 ASN B C 1
ATOM 5560 O O . ASN B 1 126 ? 13.781 -16.844 -15.891 1 89.25 126 ASN B O 1
ATOM 5564 N N . ILE B 1 127 ? 15.078 -15.359 -14.961 1 90.75 127 ILE B N 1
ATOM 5565 C CA . ILE B 1 127 ? 16.125 -15.539 -15.969 1 90.75 127 ILE B CA 1
ATOM 5566 C C . ILE B 1 127 ? 16.625 -16.984 -15.938 1 90.75 127 ILE B C 1
ATOM 5568 O O . ILE B 1 127 ? 16.859 -17.578 -16.984 1 90.75 127 ILE B O 1
ATOM 5572 N N . PHE B 1 128 ? 16.781 -17.516 -14.805 1 90.88 128 PHE B N 1
ATOM 5573 C CA . PHE B 1 128 ? 17.25 -18.891 -14.688 1 90.88 128 PHE B CA 1
ATOM 5574 C C . PHE B 1 128 ? 16.172 -19.875 -15.148 1 90.88 128 PHE B C 1
ATOM 5576 O O . PHE B 1 128 ? 16.484 -20.922 -15.719 1 90.88 128 PHE B O 1
ATOM 5583 N N . GLU B 1 129 ? 14.93 -19.5 -14.945 1 88.5 129 GLU B N 1
ATOM 5584 C CA . GLU B 1 129 ? 13.828 -20.328 -15.438 1 88.5 129 GLU B CA 1
ATOM 5585 C C . GLU B 1 129 ? 13.781 -20.328 -16.969 1 88.5 129 GLU B C 1
ATOM 5587 O O . GLU B 1 129 ? 13.523 -21.359 -17.578 1 88.5 129 GLU B O 1
ATOM 5592 N N . ILE B 1 130 ? 14.062 -19.219 -17.531 1 88.69 130 ILE B N 1
ATOM 5593 C CA . ILE B 1 130 ? 14.094 -19.094 -18.984 1 88.69 130 ILE B CA 1
ATOM 5594 C C . ILE B 1 130 ? 15.203 -19.969 -19.562 1 88.69 130 ILE B C 1
ATOM 5596 O O . ILE B 1 130 ? 15 -20.703 -20.531 1 88.69 130 ILE B O 1
ATOM 5600 N N . ILE B 1 131 ? 16.344 -19.922 -18.891 1 90.31 131 ILE B N 1
ATOM 5601 C CA . ILE B 1 131 ? 17.469 -20.75 -19.312 1 90.31 131 ILE B CA 1
ATOM 5602 C C . ILE B 1 131 ? 17.078 -22.219 -19.234 1 90.31 131 ILE B C 1
ATOM 5604 O O . ILE B 1 131 ? 17.328 -22.984 -20.172 1 90.31 131 ILE B O 1
ATOM 5608 N N . ARG B 1 132 ? 16.406 -22.594 -18.188 1 88.56 132 ARG B N 1
ATOM 5609 C CA . ARG B 1 132 ? 15.977 -23.969 -17.984 1 88.56 132 ARG B CA 1
ATOM 5610 C C . ARG B 1 132 ? 14.977 -24.391 -19.047 1 88.56 132 ARG B C 1
ATOM 5612 O O . ARG B 1 132 ? 15.078 -25.484 -19.609 1 88.56 132 ARG B O 1
ATOM 5619 N N . VAL B 1 133 ? 14.086 -23.531 -19.328 1 86.38 133 VAL B N 1
ATOM 5620 C CA . VAL B 1 133 ? 13 -23.844 -20.25 1 86.38 133 VAL B CA 1
ATOM 5621 C C . VAL B 1 133 ? 13.539 -23.953 -21.672 1 86.38 133 VAL B C 1
ATOM 5623 O O . VAL B 1 133 ? 13.203 -24.891 -22.391 1 86.38 133 VAL B O 1
ATOM 5626 N N . ILE B 1 134 ? 14.391 -23.047 -22.094 1 88.06 134 ILE B N 1
ATOM 5627 C CA . ILE B 1 134 ? 14.953 -23.031 -23.438 1 88.06 134 ILE B CA 1
ATOM 5628 C C . ILE B 1 134 ? 15.812 -24.266 -23.641 1 88.06 134 ILE B C 1
ATOM 5630 O O . ILE B 1 134 ? 15.672 -24.969 -24.641 1 88.06 134 ILE B O 1
ATOM 5634 N N . PHE B 1 135 ? 16.641 -24.562 -22.719 1 90.06 135 PHE B N 1
ATOM 5635 C CA . PHE B 1 135 ? 17.5 -25.719 -22.828 1 90.06 135 PHE B CA 1
ATOM 5636 C C . PHE B 1 135 ? 16.688 -27.016 -22.766 1 90.06 135 PHE B C 1
ATOM 5638 O O . PHE B 1 135 ? 17 -27.969 -23.484 1 90.06 135 PHE B O 1
ATOM 5645 N N . GLY B 1 136 ? 15.68 -26.984 -21.859 1 88.19 136 GLY B N 1
ATOM 5646 C CA . GLY B 1 136 ? 14.789 -28.125 -21.797 1 88.19 136 GLY B CA 1
ATOM 5647 C C . GLY B 1 136 ? 14.055 -28.375 -23.109 1 88.19 136 GLY B C 1
ATOM 5648 O O . GLY B 1 136 ? 13.898 -29.531 -23.531 1 88.19 136 GLY B O 1
ATOM 5649 N N . PHE B 1 137 ? 13.703 -27.344 -23.719 1 87.12 137 PHE B N 1
ATOM 5650 C CA . PHE B 1 137 ? 13.008 -27.422 -25 1 87.12 137 PHE B CA 1
ATOM 5651 C C . PHE B 1 137 ? 13.93 -28 -26.078 1 87.12 137 PHE B C 1
ATOM 5653 O O . PHE B 1 137 ? 13.547 -28.922 -26.797 1 87.12 137 PHE B O 1
ATOM 5660 N N . ILE B 1 138 ? 15.109 -27.5 -26.172 1 90 138 ILE B N 1
ATOM 5661 C CA . ILE B 1 138 ? 16.078 -27.938 -27.172 1 90 138 ILE B CA 1
ATOM 5662 C C . ILE B 1 138 ? 16.406 -29.406 -26.984 1 90 138 ILE B C 1
ATOM 5664 O O . ILE B 1 138 ? 16.375 -30.188 -27.938 1 90 138 ILE B O 1
ATOM 5668 N N . LEU B 1 139 ? 16.609 -29.766 -25.734 1 91.31 139 LEU B N 1
ATOM 5669 C CA . LEU B 1 139 ? 16.953 -31.156 -25.438 1 91.31 139 LEU B CA 1
ATOM 5670 C C . LEU B 1 139 ? 15.781 -32.094 -25.75 1 91.31 139 LEU B C 1
ATOM 5672 O O . LEU B 1 139 ? 15.984 -33.219 -26.203 1 91.31 139 LEU B O 1
ATOM 5676 N N . ALA B 1 140 ? 14.586 -31.641 -25.438 1 90 140 ALA B N 1
ATOM 5677 C CA . ALA B 1 140 ? 13.398 -32.438 -25.703 1 90 140 ALA B CA 1
ATOM 5678 C C . ALA B 1 140 ? 13.195 -32.656 -27.203 1 90 140 ALA B C 1
ATOM 5680 O O . ALA B 1 140 ? 12.906 -33.75 -27.641 1 90 140 ALA B O 1
ATOM 5681 N N . VAL B 1 141 ? 13.391 -31.641 -28 1 88.88 141 VAL B N 1
ATOM 5682 C CA . VAL B 1 141 ? 13.211 -31.719 -29.438 1 88.88 141 VAL B CA 1
ATOM 5683 C C . VAL B 1 141 ? 14.273 -32.656 -30.047 1 88.88 141 VAL B C 1
ATOM 5685 O O . VAL B 1 141 ? 13.953 -33.531 -30.844 1 88.88 141 VAL B O 1
ATOM 5688 N N . VAL B 1 142 ? 15.492 -32.469 -29.594 1 91.56 142 VAL B N 1
ATOM 5689 C CA . VAL B 1 142 ? 16.578 -33.281 -30.094 1 91.56 142 VAL B CA 1
ATOM 5690 C C . VAL B 1 142 ? 16.328 -34.75 -29.75 1 91.56 142 VAL B C 1
ATOM 5692 O O . VAL B 1 142 ? 16.516 -35.656 -30.578 1 91.56 142 VAL B O 1
ATOM 5695 N N . SER B 1 143 ? 15.875 -35 -28.531 1 92.38 143 SER B N 1
ATOM 5696 C CA . SER B 1 143 ? 15.594 -36.375 -28.078 1 92.38 143 SER B CA 1
ATOM 5697 C C . SER B 1 143 ? 14.438 -36.969 -28.875 1 92.38 143 SER B C 1
ATOM 5699 O O . SER B 1 143 ? 14.477 -38.156 -29.234 1 92.38 143 SER B O 1
ATOM 5701 N N . MET B 1 144 ? 13.438 -36.219 -29.156 1 91.44 144 MET B N 1
ATOM 5702 C CA . MET B 1 144 ? 12.273 -36.719 -29.891 1 91.44 144 MET B CA 1
ATOM 5703 C C . MET B 1 144 ? 12.633 -37.031 -31.328 1 91.44 144 MET B C 1
ATOM 5705 O O . MET B 1 144 ? 12.125 -38 -31.906 1 91.44 144 MET B O 1
ATOM 5709 N N . VAL B 1 145 ? 13.523 -36.312 -31.953 1 92.38 145 VAL B N 1
ATOM 5710 C CA . VAL B 1 145 ? 13.953 -36.531 -33.344 1 92.38 145 VAL B CA 1
ATOM 5711 C C . VAL B 1 145 ? 14.688 -37.875 -33.438 1 92.38 145 VAL B C 1
ATOM 5713 O O . VAL B 1 145 ? 14.531 -38.594 -34.406 1 92.38 145 VAL B O 1
ATOM 5716 N N . THR B 1 146 ? 15.477 -38.188 -32.406 1 91.25 146 THR B N 1
ATOM 5717 C CA . THR B 1 146 ? 16.234 -39.438 -32.406 1 91.25 146 THR B CA 1
ATOM 5718 C C . THR B 1 146 ? 15.297 -40.625 -32.25 1 91.25 146 THR B C 1
ATOM 5720 O O . THR B 1 146 ? 15.617 -41.719 -32.719 1 91.25 146 THR B O 1
ATOM 5723 N N . LEU B 1 147 ? 14.109 -40.406 -31.688 1 90.75 147 LEU B N 1
ATOM 5724 C CA . LEU B 1 147 ? 13.164 -41.5 -31.469 1 90.75 147 LEU B CA 1
ATOM 5725 C C . LEU B 1 147 ? 12.25 -41.688 -32.688 1 90.75 147 LEU B C 1
ATOM 5727 O O . LEU B 1 147 ? 12.141 -42.781 -33.219 1 90.75 147 LEU B O 1
ATOM 5731 N N . SER B 1 148 ? 11.57 -40.562 -33.125 1 92.44 148 SER B N 1
ATOM 5732 C CA . SER B 1 148 ? 10.711 -40.594 -34.312 1 92.44 148 SER B CA 1
ATOM 5733 C C . SER B 1 148 ? 10.562 -39.219 -34.938 1 92.44 148 SER B C 1
ATOM 5735 O O . SER B 1 148 ? 10.023 -38.312 -34.312 1 92.44 148 SER B O 1
ATOM 5737 N N . ILE B 1 149 ? 10.883 -39.094 -36.125 1 91.75 149 ILE B N 1
ATOM 5738 C CA . ILE B 1 149 ? 10.836 -37.812 -36.844 1 91.75 149 ILE B CA 1
ATOM 5739 C C . ILE B 1 149 ? 9.383 -37.469 -37.125 1 91.75 149 ILE B C 1
ATOM 5741 O O . ILE B 1 149 ? 9.016 -36.281 -37.094 1 91.75 149 ILE B O 1
ATOM 5745 N N . GLU B 1 150 ? 8.531 -38.469 -37.406 1 92.25 150 GLU B N 1
ATOM 5746 C CA . GLU B 1 150 ? 7.133 -38.219 -37.75 1 92.25 150 GLU B CA 1
ATOM 5747 C C . GLU B 1 150 ? 6.371 -37.625 -36.562 1 92.25 150 GLU B C 1
ATOM 5749 O O . GLU B 1 150 ? 5.625 -36.656 -36.75 1 92.25 150 GLU B O 1
ATOM 5754 N N . ILE B 1 151 ? 6.672 -38.156 -35.406 1 92.94 151 ILE B N 1
ATOM 5755 C CA . ILE B 1 151 ? 6.004 -37.656 -34.219 1 92.94 151 ILE B CA 1
ATOM 5756 C C . ILE B 1 151 ? 6.52 -36.25 -33.906 1 92.94 151 ILE B C 1
ATOM 5758 O O . ILE B 1 151 ? 5.746 -35.375 -33.531 1 92.94 151 ILE B O 1
ATOM 5762 N N . THR B 1 152 ? 7.766 -36 -34.062 1 92.06 152 THR B N 1
ATOM 5763 C CA . THR B 1 152 ? 8.391 -34.719 -33.75 1 92.06 152 THR B CA 1
ATOM 5764 C C . THR B 1 152 ? 7.809 -33.625 -34.625 1 92.06 152 THR B C 1
ATOM 5766 O O . THR B 1 152 ? 7.5 -32.531 -34.125 1 92.06 152 THR B O 1
ATOM 5769 N N . ILE B 1 153 ? 7.629 -33.844 -35.844 1 91.25 153 ILE B N 1
ATOM 5770 C CA . ILE B 1 153 ? 7.094 -32.875 -36.781 1 91.25 153 ILE B CA 1
ATOM 5771 C C . ILE B 1 153 ? 5.668 -32.5 -36.375 1 91.25 153 ILE B C 1
ATOM 5773 O O . ILE B 1 153 ? 5.297 -31.312 -36.375 1 91.25 153 ILE B O 1
ATOM 5777 N N . SER B 1 154 ? 4.914 -33.469 -36.031 1 89.62 154 SER B N 1
ATOM 5778 C CA . SER B 1 154 ? 3.531 -33.219 -35.625 1 89.62 154 SER B CA 1
ATOM 5779 C C . SER B 1 154 ? 3.455 -32.375 -34.344 1 89.62 154 SER B C 1
ATOM 5781 O O . SER B 1 154 ? 2.625 -31.484 -34.25 1 89.62 154 SER B O 1
ATOM 5783 N N . VAL B 1 155 ? 4.332 -32.75 -33.406 1 88.12 155 VAL B N 1
ATOM 5784 C CA . VAL B 1 155 ? 4.344 -32.031 -32.125 1 88.12 155 VAL B CA 1
ATOM 5785 C C . VAL B 1 155 ? 4.812 -30.609 -32.344 1 88.12 155 VAL B C 1
ATOM 5787 O O . VAL B 1 155 ? 4.266 -29.672 -31.766 1 88.12 155 VAL B O 1
ATOM 5790 N N . PHE B 1 156 ? 5.711 -30.438 -33.188 1 84.44 156 PHE B N 1
ATOM 5791 C CA . PHE B 1 156 ? 6.254 -29.109 -33.469 1 84.44 156 PHE B CA 1
ATOM 5792 C C . PHE B 1 156 ? 5.215 -28.234 -34.156 1 84.44 156 PHE B C 1
ATOM 5794 O O . PHE B 1 156 ? 5.066 -27.062 -33.844 1 84.44 156 PHE B O 1
ATOM 5801 N N . LEU B 1 157 ? 4.504 -28.766 -35.062 1 86.56 157 LEU B N 1
ATOM 5802 C CA . LEU B 1 157 ? 3.473 -28.016 -35.781 1 86.56 157 LEU B CA 1
ATOM 5803 C C . LEU B 1 157 ? 2.348 -27.594 -34.844 1 86.56 157 LEU B C 1
ATOM 5805 O O . LEU B 1 157 ? 1.895 -26.453 -34.906 1 86.56 157 LEU B O 1
ATOM 5809 N N . LEU B 1 158 ? 2 -28.484 -34 1 84.56 158 LEU B N 1
ATOM 5810 C CA . LEU B 1 158 ? 0.947 -28.172 -33.031 1 84.56 158 LEU B CA 1
ATOM 5811 C C . LEU B 1 158 ? 1.452 -27.188 -32 1 84.56 158 LEU B C 1
ATOM 5813 O O . LEU B 1 158 ? 0.685 -26.359 -31.484 1 84.56 158 LEU B O 1
ATOM 5817 N N . GLY B 1 159 ? 2.703 -27.375 -31.672 1 81 159 GLY B N 1
ATOM 5818 C CA . GLY B 1 159 ? 3.311 -26.422 -30.75 1 81 159 GLY B CA 1
ATOM 5819 C C . GLY B 1 159 ? 3.291 -24.984 -31.266 1 81 159 GLY B C 1
ATOM 5820 O O . GLY B 1 159 ? 2.965 -24.062 -30.531 1 81 159 GLY B O 1
ATOM 5821 N N . ILE B 1 160 ? 3.57 -24.75 -32.469 1 82.19 160 ILE B N 1
ATOM 5822 C CA . ILE B 1 160 ? 3.549 -23.438 -33.094 1 82.19 160 ILE B CA 1
ATOM 5823 C C . ILE B 1 160 ? 2.129 -22.875 -33.062 1 82.19 160 ILE B C 1
ATOM 5825 O O . ILE B 1 160 ? 1.922 -21.703 -32.781 1 82.19 160 ILE B O 1
ATOM 5829 N N . LEU B 1 161 ? 1.209 -23.766 -33.312 1 82.56 161 LEU B N 1
ATOM 5830 C CA . LEU B 1 161 ? -0.19 -23.359 -33.312 1 82.56 161 LEU B CA 1
ATOM 5831 C C . LEU B 1 161 ? -0.626 -22.953 -31.906 1 82.56 161 LEU B C 1
ATOM 5833 O O . LEU B 1 161 ? -1.391 -22 -31.75 1 82.56 161 LEU B O 1
ATOM 5837 N N . SER B 1 162 ? -0.082 -23.688 -30.984 1 80 162 SER B N 1
ATOM 5838 C CA . SER B 1 162 ? -0.405 -23.406 -29.578 1 80 162 SER B CA 1
ATOM 5839 C C . SER B 1 162 ? 0.144 -22.047 -29.172 1 80 162 SER B C 1
ATOM 5841 O O . SER B 1 162 ? -0.42 -21.375 -28.297 1 80 162 SER B O 1
ATOM 5843 N N . PHE B 1 163 ? 1.143 -21.641 -29.797 1 76.75 163 PHE B N 1
ATOM 5844 C CA . PHE B 1 163 ? 1.773 -20.359 -29.516 1 76.75 163 PHE B CA 1
ATOM 5845 C C . PHE B 1 163 ? 1.054 -19.234 -30.234 1 76.75 163 PHE B C 1
ATOM 5847 O O . PHE B 1 163 ? 0.858 -18.156 -29.672 1 76.75 163 PHE B O 1
ATOM 5854 N N . LEU B 1 164 ? 0.594 -19.359 -31.391 1 80.31 164 LEU B N 1
ATOM 5855 C CA . LEU B 1 164 ? 0.092 -18.312 -32.281 1 80.31 164 LEU B CA 1
ATOM 5856 C C . LEU B 1 164 ? -1.389 -18.047 -32 1 80.31 164 LEU B C 1
ATOM 5858 O O . LEU B 1 164 ? -1.84 -16.906 -32.062 1 80.31 164 LEU B O 1
ATOM 5862 N N . LEU B 1 165 ? -2.092 -19.047 -31.594 1 81.5 165 LEU B N 1
ATOM 5863 C CA . LEU B 1 165 ? -3.545 -18.938 -31.531 1 81.5 165 LEU B CA 1
ATOM 5864 C C . LEU B 1 165 ? -3.971 -18 -30.406 1 81.5 165 LEU B C 1
ATOM 5866 O O . LEU B 1 165 ? -4.832 -17.141 -30.594 1 81.5 165 LEU B O 1
ATOM 5870 N N . PRO B 1 166 ? -3.301 -18.109 -29.297 1 77.62 166 PRO B N 1
ATOM 5871 C CA . PRO B 1 166 ? -3.703 -17.188 -28.219 1 77.62 166 PRO B CA 1
ATOM 5872 C C . PRO B 1 166 ? -3.395 -15.734 -28.562 1 77.62 166 PRO B C 1
ATOM 5874 O O . PRO B 1 166 ? -4.07 -14.828 -28.062 1 77.62 166 PRO B O 1
ATOM 5877 N N . GLN B 1 167 ? -2.453 -15.453 -29.375 1 77.69 167 GLN B N 1
ATOM 5878 C CA . GLN B 1 167 ? -2.023 -14.102 -29.703 1 77.69 167 GLN B CA 1
ATOM 5879 C C . GLN B 1 167 ? -3.086 -13.375 -30.516 1 77.69 167 GLN B C 1
ATOM 5881 O O . GLN B 1 167 ? -3.148 -12.141 -30.516 1 77.69 167 GLN B O 1
ATOM 5886 N N . ILE B 1 168 ? -3.9 -14.117 -31.125 1 83.12 168 ILE B N 1
ATOM 5887 C CA . ILE B 1 168 ? -4.957 -13.516 -31.938 1 83.12 168 ILE B CA 1
ATOM 5888 C C . ILE B 1 168 ? -5.934 -12.773 -31.031 1 83.12 168 ILE B C 1
ATOM 5890 O O . ILE B 1 168 ? -6.469 -11.727 -31.406 1 83.12 168 ILE B O 1
ATOM 5894 N N . PHE B 1 169 ? -6.062 -13.188 -29.844 1 83.56 169 PHE B N 1
ATOM 5895 C CA . PHE B 1 169 ? -6.992 -12.57 -28.891 1 83.56 169 PHE B CA 1
ATOM 5896 C C . PHE B 1 169 ? -6.273 -11.555 -28.016 1 83.56 169 PHE B C 1
ATOM 5898 O O . PHE B 1 169 ? -6.891 -10.938 -27.141 1 83.56 169 PHE B O 1
ATOM 5905 N N . GLY B 1 170 ? -5.039 -11.398 -28.312 1 80.56 170 GLY B N 1
ATOM 5906 C CA . GLY B 1 170 ? -4.191 -10.586 -27.453 1 80.56 170 GLY B CA 1
ATOM 5907 C C . GLY B 1 170 ? -4.613 -9.133 -27.391 1 80.56 170 GLY B C 1
ATOM 5908 O O . GLY B 1 170 ? -4.684 -8.547 -26.312 1 80.56 170 GLY B O 1
ATOM 5909 N N . GLU B 1 171 ? -5.004 -8.602 -28.5 1 82.56 171 GLU B N 1
ATOM 5910 C CA . GLU B 1 171 ? -5.375 -7.191 -28.578 1 82.56 171 GLU B CA 1
ATOM 5911 C C . GLU B 1 171 ? -6.688 -6.926 -27.844 1 82.56 171 GLU B C 1
ATOM 5913 O O . GLU B 1 171 ? -6.801 -5.965 -27.078 1 82.56 171 GLU B O 1
ATOM 5918 N N . LYS B 1 172 ? -7.633 -7.715 -28.109 1 86.06 172 LYS B N 1
ATOM 5919 C CA . LYS B 1 172 ? -8.93 -7.559 -27.453 1 86.06 172 LYS B CA 1
ATOM 5920 C C . LYS B 1 172 ? -8.82 -7.797 -25.953 1 86.06 172 LYS B C 1
ATOM 5922 O O . LYS B 1 172 ? -9.445 -7.09 -25.156 1 86.06 172 LYS B O 1
ATOM 5927 N N . LEU B 1 173 ? -8.031 -8.688 -25.625 1 85.81 173 LEU B N 1
ATOM 5928 C CA . LEU B 1 173 ? -7.809 -8.969 -24.203 1 85.81 173 LEU B CA 1
ATOM 5929 C C . LEU B 1 173 ? -7.152 -7.785 -23.516 1 85.81 173 LEU B C 1
ATOM 5931 O O . LEU B 1 173 ? -7.527 -7.434 -22.391 1 85.81 173 LEU B O 1
ATOM 5935 N N . SER B 1 174 ? -6.262 -7.211 -24.203 1 86 174 SER B N 1
ATOM 5936 C CA . SER B 1 174 ? -5.578 -6.043 -23.672 1 86 174 SER B CA 1
ATOM 5937 C C . SER B 1 174 ? -6.547 -4.875 -23.484 1 86 174 SER B C 1
ATOM 5939 O O . SER B 1 174 ? -6.473 -4.152 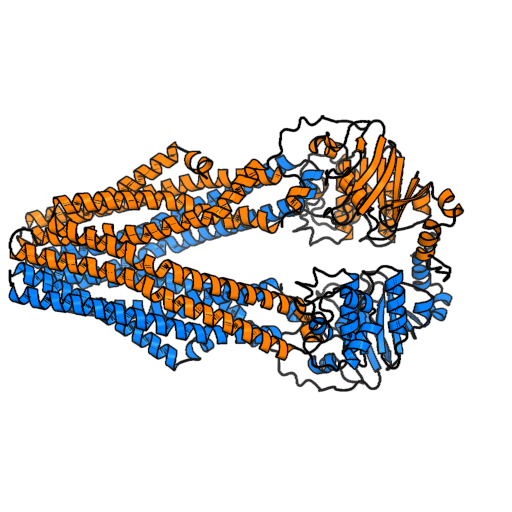-22.484 1 86 174 SER B O 1
ATOM 5941 N N . LYS B 1 175 ? -7.43 -4.723 -24.391 1 90.25 175 LYS B N 1
ATOM 5942 C CA . LYS B 1 175 ? -8.43 -3.662 -24.312 1 90.25 175 LYS B CA 1
ATOM 5943 C C . LYS B 1 175 ? -9.344 -3.857 -23.094 1 90.25 175 LYS B C 1
ATOM 5945 O O . LYS B 1 175 ? -9.547 -2.934 -22.312 1 90.25 175 LYS B O 1
ATOM 5950 N N . TYR B 1 176 ? -9.828 -5.035 -22.938 1 91 176 TYR B N 1
ATOM 5951 C CA . TYR B 1 176 ? -10.734 -5.305 -21.828 1 91 176 TYR B CA 1
ATOM 5952 C C . TYR B 1 176 ? -9.992 -5.242 -20.5 1 91 176 TYR B C 1
ATOM 5954 O O . TYR B 1 176 ? -10.555 -4.82 -19.484 1 91 176 TYR B O 1
ATOM 5962 N N . ARG B 1 177 ? -8.789 -5.613 -20.547 1 88.38 177 ARG B N 1
ATOM 5963 C CA . ARG B 1 177 ? -7.965 -5.492 -19.359 1 88.38 177 ARG B CA 1
ATOM 5964 C C . ARG B 1 177 ? -7.789 -4.031 -18.953 1 88.38 177 ARG B C 1
ATOM 5966 O O . ARG B 1 177 ? -7.879 -3.688 -17.766 1 88.38 177 ARG B O 1
ATOM 5973 N N . SER B 1 178 ? -7.543 -3.205 -19.953 1 87.94 178 SER B N 1
ATOM 5974 C CA . SER B 1 178 ? -7.367 -1.776 -19.703 1 87.94 178 SER B CA 1
ATOM 5975 C C . SER B 1 178 ? -8.648 -1.142 -19.172 1 87.94 178 SER B C 1
ATOM 5977 O O . SER B 1 178 ? -8.609 -0.326 -18.25 1 87.94 178 SER B O 1
ATOM 5979 N N . GLU B 1 179 ? -9.711 -1.558 -19.719 1 91.25 179 GLU B N 1
ATOM 5980 C CA . GLU B 1 179 ? -11.008 -1.061 -19.25 1 91.25 179 GLU B CA 1
ATOM 5981 C C . GLU B 1 179 ? -11.266 -1.464 -17.797 1 91.25 179 GLU B C 1
ATOM 5983 O O . GLU B 1 179 ? -11.734 -0.653 -17 1 91.25 179 GLU B O 1
ATOM 5988 N N . TYR B 1 180 ? -10.906 -2.625 -17.484 1 91.38 180 TYR B N 1
ATOM 5989 C CA . TYR B 1 180 ? -11.062 -3.123 -16.109 1 91.38 180 TYR B CA 1
ATOM 5990 C C . TYR B 1 180 ? -10.148 -2.379 -15.156 1 91.38 180 TYR B C 1
ATOM 5992 O O . TYR B 1 180 ? -10.586 -1.898 -14.109 1 91.38 180 TYR B O 1
ATOM 6000 N N . SER B 1 181 ? -8.969 -2.219 -15.531 1 88.06 181 SER B N 1
ATOM 6001 C CA . SER B 1 181 ? -7.98 -1.55 -14.688 1 88.06 181 SER B CA 1
ATOM 6002 C C . SER B 1 181 ? -8.375 -0.099 -14.422 1 88.06 181 SER B C 1
ATOM 6004 O O . SER B 1 181 ? -8.281 0.377 -13.289 1 88.06 181 SER B O 1
ATOM 6006 N N . SER B 1 182 ? -8.867 0.562 -15.477 1 88.75 182 SER B N 1
ATOM 6007 C CA . SER B 1 182 ? -9.297 1.951 -15.352 1 88.75 182 SER B CA 1
ATOM 6008 C C . SER B 1 182 ? -10.508 2.072 -14.43 1 88.75 182 SER B C 1
ATOM 6010 O O . SER B 1 182 ? -10.547 2.932 -13.547 1 88.75 182 SER B O 1
ATOM 6012 N N . SER B 1 183 ? -11.461 1.196 -14.664 1 91.62 183 SER B N 1
ATOM 6013 C CA . SER B 1 183 ? -12.664 1.23 -13.844 1 91.62 183 SER B CA 1
ATOM 6014 C C . SER B 1 183 ? -12.359 0.896 -12.391 1 91.62 183 SER B C 1
ATOM 6016 O O . SER B 1 183 ? -12.953 1.471 -11.477 1 91.62 183 SER B O 1
ATOM 6018 N N . GLN B 1 184 ? -11.492 -0.004 -12.195 1 90.44 184 GLN B N 1
ATOM 6019 C CA . GLN B 1 184 ? -11.062 -0.365 -10.844 1 90.44 184 GLN B CA 1
ATOM 6020 C C . GLN B 1 184 ? -10.344 0.801 -10.172 1 90.44 184 GLN B C 1
ATOM 6022 O O . GLN B 1 184 ? -10.531 1.04 -8.977 1 90.44 184 GLN B O 1
ATOM 6027 N N . GLY B 1 185 ? -9.57 1.516 -10.906 1 87.19 185 GLY B N 1
ATOM 6028 C CA . GLY B 1 185 ? -8.93 2.713 -10.398 1 87.19 185 GLY B CA 1
ATOM 6029 C C . GLY B 1 185 ? -9.914 3.785 -9.969 1 87.19 185 GLY B C 1
ATOM 6030 O O . GLY B 1 185 ? -9.773 4.363 -8.891 1 87.19 185 GLY B O 1
ATOM 6031 N N . VAL B 1 186 ? -10.852 4.008 -10.781 1 89.81 186 VAL B N 1
ATOM 6032 C CA . VAL B 1 186 ? -11.898 4.98 -10.477 1 89.81 186 VAL B CA 1
ATOM 6033 C C . VAL B 1 186 ? -12.656 4.543 -9.227 1 89.81 186 VAL B C 1
ATOM 6035 O O . VAL B 1 186 ? -12.961 5.359 -8.359 1 89.81 186 VAL B O 1
ATOM 6038 N N . PHE B 1 187 ? -12.883 3.27 -9.148 1 92.06 187 PHE B N 1
ATOM 6039 C CA . PHE B 1 187 ? -13.594 2.715 -8 1 92.06 187 PHE B CA 1
ATOM 6040 C C . PHE B 1 187 ? -12.812 2.957 -6.715 1 92.06 187 PHE B C 1
ATOM 6042 O O . PHE B 1 187 ? -13.367 3.457 -5.73 1 92.06 187 PHE B O 1
ATOM 6049 N N . ILE B 1 188 ? -11.633 2.713 -6.742 1 88.62 188 ILE B N 1
ATOM 6050 C CA . ILE B 1 188 ? -10.797 2.871 -5.562 1 88.62 188 ILE B CA 1
ATOM 6051 C C . ILE B 1 188 ? -10.695 4.352 -5.199 1 88.62 188 ILE B C 1
ATOM 6053 O O . ILE B 1 188 ? -10.75 4.711 -4.02 1 88.62 188 ILE B O 1
ATOM 6057 N N . SER B 1 189 ? -10.539 5.152 -6.219 1 87.38 189 SER B N 1
ATOM 6058 C CA . SER B 1 189 ? -10.477 6.594 -5.992 1 87.38 189 SER B CA 1
ATOM 6059 C C . SER B 1 189 ? -11.742 7.105 -5.32 1 87.38 189 SER B C 1
ATOM 6061 O O . SER B 1 189 ? -11.68 7.93 -4.406 1 87.38 189 SER B O 1
ATOM 6063 N N . LYS B 1 190 ? -12.812 6.625 -5.777 1 89.94 190 LYS B N 1
ATOM 6064 C CA . LYS B 1 190 ? -14.094 7.043 -5.219 1 89.94 190 LYS B CA 1
ATOM 6065 C C . LYS B 1 190 ? -14.258 6.539 -3.785 1 89.94 190 LYS B C 1
ATOM 6067 O O . LYS B 1 190 ? -14.773 7.258 -2.928 1 89.94 190 LYS B O 1
ATOM 6072 N N . VAL B 1 191 ? -13.844 5.32 -3.545 1 91.25 191 VAL B N 1
ATOM 6073 C CA . VAL B 1 191 ? -13.883 4.758 -2.199 1 91.25 191 VAL B CA 1
ATOM 6074 C C . VAL B 1 191 ? -13.023 5.602 -1.258 1 91.25 191 VAL B C 1
ATOM 6076 O O . VAL B 1 191 ? -13.453 5.938 -0.152 1 91.25 191 VAL B O 1
ATOM 6079 N N . LYS B 1 192 ? -11.891 5.914 -1.667 1 88.25 192 LYS B N 1
ATOM 6080 C CA . LYS B 1 192 ? -10.984 6.746 -0.882 1 88.25 192 LYS B CA 1
ATOM 6081 C C . LYS B 1 192 ? -11.609 8.102 -0.571 1 88.25 192 LYS B C 1
ATOM 6083 O O . LYS B 1 192 ? -11.562 8.57 0.568 1 88.25 192 LYS B O 1
ATOM 6088 N N . ASP B 1 193 ? -12.188 8.664 -1.562 1 89.44 193 ASP B N 1
ATOM 6089 C CA . ASP B 1 193 ? -12.844 9.969 -1.43 1 89.44 193 ASP B CA 1
ATOM 6090 C C . ASP B 1 193 ? -13.961 9.914 -0.391 1 89.44 193 ASP B C 1
ATOM 6092 O O . ASP B 1 193 ? -14.047 10.789 0.477 1 89.44 193 ASP B O 1
ATOM 6096 N N . ILE B 1 194 ? -14.75 8.938 -0.465 1 90.44 194 ILE B N 1
ATOM 6097 C CA . ILE B 1 194 ? -15.898 8.797 0.426 1 90.44 194 ILE B CA 1
ATOM 6098 C C . ILE B 1 194 ? -15.414 8.547 1.853 1 90.44 194 ILE B C 1
ATOM 6100 O O . ILE B 1 194 ? -15.914 9.156 2.799 1 90.44 194 ILE B O 1
ATOM 6104 N N . LEU B 1 195 ? -14.43 7.762 1.988 1 89.06 195 LEU B N 1
ATOM 6105 C CA . LEU B 1 195 ? -13.961 7.387 3.316 1 89.06 195 LEU B CA 1
ATOM 6106 C C . LEU B 1 195 ? -13.211 8.539 3.975 1 89.06 195 LEU B C 1
ATOM 6108 O O . LEU B 1 195 ? -13.289 8.727 5.191 1 89.06 195 LEU B O 1
ATOM 6112 N N . LEU B 1 196 ? -12.516 9.266 3.186 1 85.69 196 LEU B N 1
ATOM 6113 C CA . LEU B 1 196 ? -11.852 10.445 3.725 1 85.69 196 LEU B CA 1
ATOM 6114 C C . LEU B 1 196 ? -12.875 11.5 4.137 1 85.69 196 LEU B C 1
ATOM 6116 O O . LEU B 1 196 ? -12.617 12.305 5.039 1 85.69 196 LEU B O 1
ATOM 6120 N N . GLY B 1 197 ? -13.984 11.516 3.467 1 88.06 197 GLY B N 1
ATOM 6121 C CA . GLY B 1 197 ? -15.062 12.438 3.783 1 88.06 197 GLY B CA 1
ATOM 6122 C C . GLY B 1 197 ? -16.078 11.867 4.754 1 88.06 197 GLY B C 1
ATOM 6123 O O . GLY B 1 197 ? -17.188 12.367 4.855 1 88.06 197 GLY B O 1
ATOM 6124 N N . PHE B 1 198 ? -15.672 10.852 5.492 1 88.06 198 PHE B N 1
ATOM 6125 C CA . PHE B 1 198 ? -16.578 10.109 6.355 1 88.06 198 PHE B CA 1
ATOM 6126 C C . PHE B 1 198 ? -17.266 11.039 7.352 1 88.06 198 PHE B C 1
ATOM 6128 O O . PHE B 1 198 ? -18.484 10.969 7.547 1 88.06 198 PHE B O 1
ATOM 6135 N N . ASP B 1 199 ? -16.516 11.945 7.977 1 83.06 199 ASP B N 1
ATOM 6136 C CA . ASP B 1 199 ? -17.062 12.859 8.977 1 83.06 199 ASP B CA 1
ATOM 6137 C C . ASP B 1 199 ? -18.125 13.773 8.359 1 83.06 199 ASP B C 1
ATOM 6139 O O . ASP B 1 199 ? -19.141 14.047 8.992 1 83.06 199 ASP B O 1
ATOM 6143 N N . VAL B 1 200 ? -17.844 14.25 7.16 1 85.56 200 VAL B N 1
ATOM 6144 C CA . VAL B 1 200 ? -18.781 15.109 6.461 1 85.56 200 VAL B CA 1
ATOM 6145 C C . VAL B 1 200 ? -20.047 14.328 6.105 1 85.56 200 VAL B C 1
ATOM 6147 O O . VAL B 1 200 ? -21.156 14.805 6.32 1 85.56 200 VAL B O 1
ATOM 6150 N N . ILE B 1 201 ? -19.891 13.148 5.672 1 89.06 201 ILE B N 1
ATOM 6151 C CA . ILE B 1 201 ? -21 12.305 5.25 1 89.06 201 ILE B CA 1
ATOM 6152 C C . ILE B 1 201 ? -21.922 12.047 6.438 1 89.06 201 ILE B C 1
ATOM 6154 O O . ILE B 1 201 ? -23.141 12.141 6.309 1 89.06 201 ILE B O 1
ATOM 6158 N N . LYS B 1 202 ? -21.344 11.773 7.531 1 84.88 202 LYS B N 1
ATOM 6159 C CA . LYS B 1 202 ? -22.109 11.492 8.734 1 84.88 202 LYS B CA 1
ATOM 6160 C C . LYS B 1 202 ? -22.781 12.75 9.273 1 84.88 202 LYS B C 1
ATOM 6162 O O . LYS B 1 202 ? -23.969 12.734 9.609 1 84.88 202 LYS B O 1
ATOM 6167 N N . SER B 1 203 ? -22 13.781 9.336 1 81.88 203 SER B N 1
ATOM 6168 C CA . SER B 1 203 ? -22.5 15.023 9.93 1 81.88 203 SER B CA 1
ATOM 6169 C C . SER B 1 203 ? -23.609 15.641 9.078 1 81.88 203 SER B C 1
ATOM 6171 O O . SER B 1 203 ? -24.469 16.344 9.602 1 81.88 203 SER B O 1
ATOM 6173 N N . PHE B 1 204 ? -23.625 15.211 7.816 1 84.38 204 PHE B N 1
ATOM 6174 C CA . PHE B 1 204 ? -24.625 15.812 6.934 1 84.38 204 PHE B CA 1
ATOM 6175 C C . PHE B 1 204 ? -25.656 14.773 6.504 1 84.38 204 PHE B C 1
ATOM 6177 O O . PHE B 1 204 ? -26.531 15.07 5.691 1 84.38 204 PHE B O 1
ATOM 6184 N N . ASN B 1 205 ? -25.656 13.625 6.914 1 82.44 205 ASN B N 1
ATOM 6185 C CA . ASN B 1 205 ? -26.625 12.547 6.719 1 82.44 205 ASN B CA 1
ATOM 6186 C C . ASN B 1 205 ? -26.812 12.234 5.238 1 82.44 205 ASN B C 1
ATOM 6188 O O . ASN B 1 205 ? -27.938 12.211 4.746 1 82.44 205 ASN B O 1
ATOM 6192 N N . VAL B 1 206 ? -25.75 12.039 4.57 1 86.5 206 VAL B N 1
ATOM 6193 C CA . VAL B 1 206 ? -25.844 11.75 3.143 1 86.5 206 VAL B CA 1
ATOM 6194 C C . VAL B 1 206 ? -25.344 10.328 2.875 1 86.5 206 VAL B C 1
ATOM 6196 O O . VAL B 1 206 ? -24.828 10.039 1.792 1 86.5 206 VAL B O 1
ATOM 6199 N N . GLU B 1 207 ? -25.5 9.477 3.777 1 89.44 207 GLU B N 1
ATOM 6200 C CA . GLU B 1 207 ? -25 8.109 3.674 1 89.44 207 GLU B CA 1
ATOM 6201 C C . GLU B 1 207 ? -25.656 7.371 2.506 1 89.44 207 GLU B C 1
ATOM 6203 O O . GLU B 1 207 ? -24.969 6.695 1.732 1 89.44 207 GLU B O 1
ATOM 6208 N N . ASN B 1 208 ? -26.969 7.531 2.316 1 88.31 208 ASN B N 1
ATOM 6209 C CA . ASN B 1 208 ? -27.703 6.801 1.282 1 88.31 208 ASN B CA 1
ATOM 6210 C C . ASN B 1 208 ? -27.266 7.227 -0.117 1 88.31 208 ASN B C 1
ATOM 6212 O O . ASN B 1 208 ? -27.156 6.395 -1.018 1 88.31 208 ASN B O 1
ATOM 6216 N N . LYS B 1 209 ? -27.031 8.461 -0.186 1 87.94 209 LYS B N 1
ATOM 6217 C CA . LYS B 1 209 ? -26.562 8.961 -1.477 1 87.94 209 LYS B CA 1
ATOM 6218 C C . LYS B 1 209 ? -25.188 8.406 -1.807 1 87.94 209 LYS B C 1
ATOM 6220 O O . LYS B 1 209 ? -24.891 8.094 -2.963 1 87.94 209 LYS B O 1
ATOM 6225 N N . MET B 1 210 ? -24.375 8.344 -0.793 1 90.56 210 MET B N 1
ATOM 6226 C CA . MET B 1 210 ? -23.031 7.816 -0.989 1 90.56 210 MET B CA 1
ATOM 6227 C C . MET B 1 210 ? -23.062 6.332 -1.33 1 90.56 210 MET B C 1
ATOM 6229 O O . MET B 1 210 ? -22.25 5.852 -2.123 1 90.56 210 MET B O 1
ATOM 6233 N N . ILE B 1 211 ? -24.062 5.598 -0.792 1 92.88 211 ILE B N 1
ATOM 6234 C CA . ILE B 1 211 ? -24.219 4.176 -1.073 1 92.88 211 ILE B CA 1
ATOM 6235 C C . ILE B 1 211 ? -24.609 3.979 -2.535 1 92.88 211 ILE B C 1
ATOM 6237 O O . ILE B 1 211 ? -24.109 3.072 -3.203 1 92.88 211 ILE B O 1
ATOM 6241 N N . GLU B 1 212 ? -25.438 4.852 -2.992 1 91.06 212 GLU B N 1
ATOM 6242 C CA . GLU B 1 212 ? -25.859 4.777 -4.387 1 91.06 212 GLU B CA 1
ATOM 6243 C C . GLU B 1 212 ? -24.703 5.043 -5.336 1 91.06 212 GLU B C 1
ATOM 6245 O O . GLU B 1 212 ? -24.531 4.332 -6.328 1 91.06 212 GLU B O 1
ATOM 6250 N N . GLU B 1 213 ? -23.984 6.043 -4.953 1 88.69 213 GLU B N 1
ATOM 6251 C CA . GLU B 1 213 ? -22.828 6.375 -5.77 1 88.69 213 GLU B CA 1
ATOM 6252 C C . GLU B 1 213 ? -21.797 5.242 -5.762 1 88.69 213 GLU B C 1
ATOM 6254 O O . GLU B 1 213 ? -21.25 4.891 -6.809 1 88.69 213 GLU B O 1
ATOM 6259 N N . TYR B 1 214 ? -21.609 4.695 -4.629 1 92.56 214 TYR B N 1
ATOM 6260 C CA . TYR B 1 214 ? -20.688 3.572 -4.473 1 92.56 214 TYR B CA 1
ATOM 6261 C C . TYR B 1 214 ? -21.141 2.383 -5.316 1 92.56 214 TYR B C 1
ATOM 6263 O O . TYR B 1 214 ? -20.312 1.732 -5.965 1 92.56 214 TYR B O 1
ATOM 6271 N N . SER B 1 215 ? -22.438 2.109 -5.285 1 94.38 215 SER B N 1
ATOM 6272 C CA . SER B 1 215 ? -22.984 0.958 -5.992 1 94.38 215 SER B CA 1
ATOM 6273 C C . SER B 1 215 ? -22.734 1.063 -7.492 1 94.38 215 SER B C 1
ATOM 6275 O O . SER B 1 215 ? -22.422 0.067 -8.148 1 94.38 215 SER B O 1
ATOM 6277 N N . LYS B 1 216 ? -22.875 2.234 -7.957 1 93.69 216 LYS B N 1
ATOM 6278 C CA . LYS B 1 216 ? -22.672 2.459 -9.383 1 93.69 216 LYS B CA 1
ATOM 6279 C C . LYS B 1 216 ? -21.234 2.119 -9.797 1 93.69 216 LYS B C 1
ATOM 6281 O O . LYS B 1 216 ? -21.016 1.395 -10.766 1 93.69 216 LYS B O 1
ATOM 6286 N N . TYR B 1 217 ? -20.297 2.553 -9.062 1 93.5 217 TYR B N 1
ATOM 6287 C CA . TYR B 1 217 ? -18.891 2.338 -9.383 1 93.5 217 TYR B CA 1
ATOM 6288 C C . TYR B 1 217 ? -18.484 0.889 -9.133 1 93.5 217 TYR B C 1
ATOM 6290 O O . TYR B 1 217 ? -17.688 0.319 -9.883 1 93.5 217 TYR B O 1
ATOM 6298 N N . ASN B 1 218 ? -19.078 0.33 -8.102 1 94.56 218 ASN B N 1
ATOM 6299 C CA . ASN B 1 218 ? -18.828 -1.075 -7.805 1 94.56 218 ASN B CA 1
ATOM 6300 C C . ASN B 1 218 ? -19.328 -1.986 -8.922 1 94.56 218 ASN B C 1
ATOM 6302 O O . ASN B 1 218 ? -18.609 -2.879 -9.367 1 94.56 218 ASN B O 1
ATOM 6306 N N . ASN B 1 219 ? -20.531 -1.731 -9.359 1 95.25 219 ASN B N 1
ATOM 6307 C CA . ASN B 1 219 ? -21.109 -2.523 -10.43 1 95.25 219 ASN B CA 1
ATOM 6308 C C . ASN B 1 219 ? -20.328 -2.373 -11.734 1 95.25 219 ASN B C 1
ATOM 6310 O O . ASN B 1 219 ? -20.125 -3.35 -12.453 1 95.25 219 ASN B O 1
ATOM 6314 N N . ASP B 1 220 ? -19.969 -1.233 -11.984 1 95.12 220 ASP B N 1
ATOM 6315 C CA . ASP B 1 220 ? -19.203 -0.978 -13.203 1 95.12 220 ASP B CA 1
ATOM 6316 C C . ASP B 1 220 ? -17.875 -1.708 -13.188 1 95.12 220 ASP B C 1
ATOM 6318 O O . ASP B 1 220 ? -17.5 -2.363 -14.172 1 95.12 220 ASP B O 1
ATOM 6322 N N . ALA B 1 221 ? -17.156 -1.616 -12.117 1 94.25 221 ALA B N 1
ATOM 6323 C CA . ALA B 1 221 ? -15.859 -2.266 -11.992 1 94.25 221 ALA B CA 1
ATOM 6324 C C . ALA B 1 221 ? -15.992 -3.783 -12.102 1 94.25 221 ALA B C 1
ATOM 6326 O O . ALA B 1 221 ? -15.234 -4.426 -12.836 1 94.25 221 ALA B O 1
ATOM 6327 N N . GLU B 1 222 ? -16.969 -4.316 -11.453 1 94.62 222 GLU B N 1
ATOM 6328 C CA . GLU B 1 222 ? -17.156 -5.766 -11.461 1 94.62 222 GLU B CA 1
ATOM 6329 C C . GLU B 1 222 ? -17.656 -6.254 -12.812 1 94.62 222 GLU B C 1
ATOM 6331 O O . GLU B 1 222 ? -17.312 -7.359 -13.25 1 94.62 222 GLU B O 1
ATOM 6336 N N . SER B 1 223 ? -18.453 -5.473 -13.492 1 94.88 223 SER B N 1
ATOM 6337 C CA . SER B 1 223 ? -18.938 -5.84 -14.812 1 94.88 223 SER B CA 1
ATOM 6338 C C . SER B 1 223 ? -17.797 -5.852 -15.836 1 94.88 223 SER B C 1
ATOM 6340 O O . SER B 1 223 ? -17.703 -6.77 -16.656 1 94.88 223 SER B O 1
ATOM 6342 N N . LYS B 1 224 ? -17 -4.906 -15.812 1 94.25 224 LYS B N 1
ATOM 6343 C CA . LYS B 1 224 ? -15.852 -4.859 -16.719 1 94.25 224 LYS B CA 1
ATOM 6344 C C . LYS B 1 224 ? -14.852 -5.969 -16.391 1 94.25 224 LYS B C 1
ATOM 6346 O O . LYS B 1 224 ? -14.242 -6.539 -17.297 1 94.25 224 LYS B O 1
ATOM 6351 N N . LYS B 1 225 ? -14.711 -6.238 -15.125 1 93.44 225 LYS B N 1
ATOM 6352 C CA . LYS B 1 225 ? -13.883 -7.367 -14.711 1 93.44 225 LYS B CA 1
ATOM 6353 C C . LYS B 1 225 ? -14.414 -8.68 -15.289 1 93.44 225 LYS B C 1
ATOM 6355 O O . LYS B 1 225 ? -13.648 -9.484 -15.812 1 93.44 225 LYS B O 1
ATOM 6360 N N . ASN B 1 226 ? -15.688 -8.844 -15.148 1 93.62 226 ASN B N 1
ATOM 6361 C CA . ASN B 1 226 ? -16.312 -10.055 -15.672 1 93.62 226 ASN B CA 1
ATOM 6362 C C . ASN B 1 226 ? -16.141 -10.164 -17.188 1 93.62 226 ASN B C 1
ATOM 6364 O O . ASN B 1 226 ? -15.875 -11.25 -17.703 1 93.62 226 ASN B O 1
ATOM 6368 N N . LYS B 1 227 ? -16.297 -9.094 -17.844 1 92.31 227 LYS B N 1
ATOM 6369 C CA . LYS B 1 227 ? -16.094 -9.078 -19.281 1 92.31 227 LYS B CA 1
ATOM 6370 C C . LYS B 1 227 ? -14.664 -9.469 -19.625 1 92.31 227 LYS B C 1
ATOM 6372 O O . LYS B 1 227 ? -14.438 -10.242 -20.562 1 92.31 227 LYS B O 1
ATOM 6377 N N . PHE B 1 228 ? -13.734 -9.023 -18.906 1 91 228 PHE B N 1
ATOM 6378 C CA . PHE B 1 228 ? -12.328 -9.383 -19.078 1 91 228 PHE B CA 1
ATOM 6379 C C . PHE B 1 228 ? -12.125 -10.875 -18.828 1 91 228 PHE B C 1
ATOM 6381 O O . PHE B 1 228 ? -11.484 -11.562 -19.625 1 91 228 PHE B O 1
ATOM 6388 N N . ASN B 1 229 ? -12.781 -11.297 -17.75 1 90.56 229 ASN B N 1
ATOM 6389 C CA . ASN B 1 229 ? -12.617 -12.695 -17.391 1 90.56 229 ASN B CA 1
ATOM 6390 C C . ASN B 1 229 ? -13.227 -13.633 -18.438 1 90.56 229 ASN B C 1
ATOM 6392 O O . ASN B 1 229 ? -12.648 -14.672 -18.75 1 90.56 229 ASN B O 1
ATOM 6396 N N . ILE B 1 230 ? -14.312 -13.289 -18.969 1 90.81 230 ILE B N 1
ATOM 6397 C CA . ILE B 1 230 ? -15.016 -14.086 -19.969 1 90.81 230 ILE B CA 1
ATOM 6398 C C . ILE B 1 230 ? -14.172 -14.188 -21.234 1 90.81 230 ILE B C 1
ATOM 6400 O O . ILE B 1 230 ? -14.141 -15.227 -21.891 1 90.81 230 ILE B O 1
ATOM 6404 N N . PHE B 1 231 ? -13.484 -13.133 -21.484 1 86.31 231 PHE B N 1
ATOM 6405 C CA . PHE B 1 231 ? -12.664 -13.133 -22.688 1 86.31 231 PHE B CA 1
ATOM 6406 C C . PHE B 1 231 ? -11.312 -13.789 -22.422 1 86.31 231 PHE B C 1
ATOM 6408 O O . PHE B 1 231 ? -10.703 -14.336 -23.344 1 86.31 231 PHE B O 1
ATOM 6415 N N . GLU B 1 232 ? -10.867 -13.703 -21.234 1 86.56 232 GLU B N 1
ATOM 6416 C CA . GLU B 1 232 ? -9.602 -14.312 -20.844 1 86.56 232 GLU B CA 1
ATOM 6417 C C . GLU B 1 232 ? -9.711 -15.836 -20.797 1 86.56 232 GLU B C 1
ATOM 6419 O O . GLU B 1 232 ? -8.758 -16.547 -21.125 1 86.56 232 GLU B O 1
ATOM 6424 N N . THR B 1 233 ? -10.891 -16.344 -20.469 1 86.38 233 THR B N 1
ATOM 6425 C CA . THR B 1 233 ? -11.117 -17.766 -20.25 1 86.38 233 THR B CA 1
ATOM 6426 C C . THR B 1 233 ? -10.883 -18.547 -21.531 1 86.38 233 THR B C 1
ATOM 6428 O O . THR B 1 233 ? -10.125 -19.516 -21.547 1 86.38 233 THR B O 1
ATOM 6431 N N . PRO B 1 234 ? -11.375 -18.094 -22.656 1 83.81 234 PRO B N 1
ATOM 6432 C CA . PRO B 1 234 ? -11.094 -18.844 -23.875 1 83.81 234 PRO B CA 1
ATOM 6433 C C . PRO B 1 234 ? -9.625 -18.797 -24.281 1 83.81 234 PRO B C 1
ATOM 6435 O O . PRO B 1 234 ? -9.102 -19.766 -24.844 1 83.81 234 PRO B O 1
ATOM 6438 N N . VAL B 1 235 ? -9 -17.781 -24.016 1 78.5 235 VAL B N 1
ATOM 6439 C CA . VAL B 1 235 ? -7.582 -17.672 -24.328 1 78.5 235 VAL B CA 1
ATOM 6440 C C . VAL B 1 235 ? -6.801 -18.719 -23.547 1 78.5 235 VAL B C 1
ATOM 6442 O O . VAL B 1 235 ? -5.961 -19.422 -24.125 1 78.5 235 VAL B O 1
ATOM 6445 N N . GLY B 1 236 ? -7.102 -18.875 -22.234 1 74.94 236 GLY B N 1
ATOM 6446 C CA . GLY B 1 236 ? -6.516 -19.938 -21.438 1 74.94 236 GLY B CA 1
ATOM 6447 C C . GLY B 1 236 ? -6.98 -21.328 -21.859 1 74.94 236 GLY B C 1
ATOM 6448 O O . GLY B 1 236 ? -6.191 -22.266 -21.875 1 74.94 236 GLY B O 1
ATOM 6449 N N . GLY B 1 237 ? -8.203 -21.406 -22.281 1 75.5 237 GLY B N 1
ATOM 6450 C CA . GLY B 1 237 ? -8.773 -22.656 -22.766 1 75.5 237 GLY B CA 1
ATOM 6451 C C . GLY B 1 237 ? -8.117 -23.141 -24.047 1 75.5 237 GLY B C 1
ATOM 6452 O O . GLY B 1 237 ? -7.926 -24.344 -24.219 1 75.5 237 GLY B O 1
ATOM 6453 N N . ILE B 1 238 ? -7.688 -22.219 -24.875 1 80 238 ILE B N 1
ATOM 6454 C CA . ILE B 1 238 ? -7.02 -22.578 -26.125 1 80 238 ILE B CA 1
ATOM 6455 C C . ILE B 1 238 ? -5.688 -23.25 -25.812 1 80 238 ILE B C 1
ATOM 6457 O O . ILE B 1 238 ? -5.324 -24.234 -26.453 1 80 238 ILE B O 1
ATOM 6461 N N . ALA B 1 239 ? -5.047 -22.719 -24.812 1 72.75 239 ALA B N 1
ATOM 6462 C CA . ALA B 1 239 ? -3.775 -23.328 -24.438 1 72.75 239 ALA B CA 1
ATOM 6463 C C . ALA B 1 239 ? -3.979 -24.766 -23.938 1 72.75 239 ALA B C 1
ATOM 6465 O O . ALA B 1 239 ? -3.23 -25.672 -24.312 1 72.75 239 ALA B O 1
ATOM 6466 N N . ILE B 1 240 ? -4.957 -24.984 -23.156 1 73.25 240 ILE B N 1
ATOM 6467 C CA . ILE B 1 240 ? -5.277 -26.312 -22.641 1 73.25 240 ILE B CA 1
ATOM 6468 C C . ILE B 1 240 ? -5.695 -27.234 -23.781 1 73.25 240 ILE B C 1
ATOM 6470 O O . ILE B 1 240 ? -5.25 -28.375 -23.859 1 73.25 240 ILE B O 1
ATOM 6474 N N . PHE B 1 241 ? -6.449 -26.641 -24.672 1 79.69 241 PHE B N 1
ATOM 6475 C CA . PHE B 1 241 ? -6.891 -27.375 -25.859 1 79.69 241 PHE B CA 1
ATOM 6476 C C . PHE B 1 241 ? -5.695 -27.828 -26.672 1 79.69 241 PHE B C 1
ATOM 6478 O O . PHE B 1 241 ? -5.641 -28.984 -27.109 1 79.69 241 PHE B O 1
ATOM 6485 N N . MET B 1 242 ? -4.836 -26.984 -26.812 1 78.94 242 MET B N 1
ATOM 6486 C CA . MET B 1 242 ? -3.662 -27.312 -27.609 1 78.94 242 MET B CA 1
ATOM 6487 C C . MET B 1 242 ? -2.787 -28.344 -26.906 1 78.94 242 MET B C 1
ATOM 6489 O O . MET B 1 242 ? -2.205 -29.219 -27.547 1 78.94 242 MET B O 1
ATOM 6493 N N . ALA B 1 243 ? -2.686 -28.25 -25.578 1 75.75 243 ALA B N 1
ATOM 6494 C CA . ALA B 1 243 ? -1.924 -29.234 -24.812 1 75.75 243 ALA B CA 1
ATOM 6495 C C . ALA B 1 243 ? -2.508 -30.641 -25 1 75.75 243 ALA B C 1
ATOM 6497 O O . ALA B 1 243 ? -1.778 -31.594 -25.281 1 75.75 243 ALA B O 1
ATOM 6498 N N . TYR B 1 244 ? -3.771 -30.766 -24.875 1 75.94 244 TYR B N 1
ATOM 6499 C CA . TYR B 1 244 ? -4.438 -32.031 -25.078 1 75.94 244 TYR B CA 1
ATOM 6500 C C . TYR B 1 244 ? -4.32 -32.5 -26.531 1 75.94 244 TYR B C 1
ATOM 6502 O O . TYR B 1 244 ? -4.199 -33.688 -26.797 1 75.94 244 TYR B O 1
ATOM 6510 N N . GLY B 1 245 ? -4.395 -31.5 -27.406 1 81 245 GLY B N 1
ATOM 6511 C CA . GLY B 1 245 ? -4.207 -31.812 -28.812 1 81 245 GLY B CA 1
ATOM 6512 C C . GLY B 1 245 ? -2.861 -32.438 -29.109 1 81 245 GLY B C 1
ATOM 6513 O O . GLY B 1 245 ? -2.783 -33.406 -29.875 1 81 245 GLY B O 1
ATOM 6514 N N . ILE B 1 246 ? -1.873 -31.953 -28.469 1 83.94 246 ILE B N 1
ATOM 6515 C CA . ILE B 1 246 ? -0.535 -32.5 -28.656 1 83.94 246 ILE B CA 1
ATOM 6516 C C . ILE B 1 246 ? -0.482 -33.938 -28.156 1 83.94 246 ILE B C 1
ATOM 6518 O O . ILE B 1 246 ? 0.046 -34.812 -28.844 1 83.94 246 ILE B O 1
ATOM 6522 N N . PHE B 1 247 ? -1.069 -34.219 -27.047 1 81.69 247 PHE B N 1
ATOM 6523 C CA . PHE B 1 247 ? -1.111 -35.562 -26.5 1 81.69 247 PHE B CA 1
ATOM 6524 C C . PHE B 1 247 ? -1.852 -36.531 -27.438 1 81.69 247 PHE B C 1
ATOM 6526 O O . PHE B 1 247 ? -1.394 -37.625 -27.688 1 81.69 247 PHE B O 1
ATOM 6533 N N . THR B 1 248 ? -2.939 -36 -27.984 1 82.69 248 THR B N 1
ATOM 6534 C CA . THR B 1 248 ? -3.76 -36.812 -28.875 1 82.69 248 THR B CA 1
ATOM 6535 C C . THR B 1 248 ? -3 -37.156 -30.156 1 82.69 248 THR B C 1
ATOM 6537 O O . THR B 1 248 ? -3.045 -38.281 -30.641 1 82.69 248 THR B O 1
ATOM 6540 N N . VAL B 1 249 ? -2.348 -36.219 -30.594 1 86.81 249 VAL B N 1
ATOM 6541 C CA . VAL B 1 249 ? -1.625 -36.406 -31.844 1 86.81 249 VAL B CA 1
ATOM 6542 C C . VAL B 1 249 ? -0.467 -37.375 -31.641 1 86.81 249 VAL B C 1
ATOM 6544 O O . VAL B 1 249 ? -0.221 -38.25 -32.469 1 86.81 249 VAL B O 1
ATOM 6547 N N . VAL B 1 250 ? 0.23 -37.25 -30.531 1 88.62 250 VAL B N 1
ATOM 6548 C CA . VAL B 1 250 ? 1.363 -38.125 -30.25 1 88.62 250 VAL B CA 1
ATOM 6549 C C . VAL B 1 250 ? 0.874 -39.562 -30.062 1 88.62 250 VAL B C 1
ATOM 6551 O O . VAL B 1 250 ? 1.447 -40.5 -30.625 1 88.62 250 VAL B O 1
ATOM 6554 N N . PHE B 1 251 ? -0.177 -39.719 -29.391 1 87.62 251 PHE B N 1
ATOM 6555 C CA . PHE B 1 251 ? -0.731 -41.062 -29.172 1 87.62 251 PHE B CA 1
ATOM 6556 C C . PHE B 1 251 ? -1.323 -41.625 -30.469 1 87.62 251 PHE B C 1
ATOM 6558 O O . PHE B 1 251 ? -1.189 -42.812 -30.75 1 87.62 251 PHE B O 1
ATOM 6565 N N . GLY B 1 252 ? -2.027 -40.719 -31.172 1 88.94 252 GLY B N 1
ATOM 6566 C CA . GLY B 1 252 ? -2.621 -41.156 -32.438 1 88.94 252 GLY B CA 1
ATOM 6567 C C . GLY B 1 252 ? -1.592 -41.594 -33.469 1 88.94 252 GLY B C 1
ATOM 6568 O O . GLY B 1 252 ? -1.622 -42.719 -33.938 1 88.94 252 GLY B O 1
ATOM 6569 N N . ILE B 1 253 ? -0.668 -40.75 -33.688 1 91.75 253 ILE B N 1
ATOM 6570 C CA . ILE B 1 253 ? 0.369 -41.062 -34.656 1 91.75 253 ILE B CA 1
ATOM 6571 C C . ILE B 1 253 ? 1.29 -42.156 -34.125 1 91.75 253 ILE B C 1
ATOM 6573 O O . ILE B 1 253 ? 1.699 -43.031 -34.875 1 91.75 253 ILE B O 1
ATOM 6577 N N . GLY B 1 254 ? 1.604 -42 -32.844 1 91.56 254 GLY B N 1
ATOM 6578 C CA . GLY B 1 254 ? 2.445 -43 -32.25 1 91.56 254 GLY B CA 1
ATOM 6579 C C . GLY B 1 254 ? 1.851 -44.406 -32.312 1 91.56 254 GLY B C 1
ATOM 6580 O O . GLY B 1 254 ? 2.553 -45.375 -32.625 1 91.56 254 GLY B O 1
ATOM 6581 N N . SER B 1 255 ? 0.589 -44.531 -32.062 1 91.44 255 SER B N 1
ATOM 6582 C CA . SER B 1 255 ? -0.09 -45.844 -32.125 1 91.44 255 SER B CA 1
ATOM 6583 C C . SER B 1 255 ? -0.105 -46.375 -33.562 1 91.44 255 SER B C 1
ATOM 6585 O O . SER B 1 255 ? 0.059 -47.562 -33.75 1 91.44 255 SER B O 1
ATOM 6587 N N . TYR B 1 256 ? -0.333 -45.5 -34.438 1 92.06 256 TYR B N 1
ATOM 6588 C CA . TYR B 1 256 ? -0.32 -45.875 -35.844 1 92.06 256 TYR B CA 1
ATOM 6589 C C . TYR B 1 256 ? 1.048 -46.438 -36.25 1 92.06 256 TYR B C 1
ATOM 6591 O O . TYR B 1 256 ? 1.145 -47.469 -36.906 1 92.06 256 TYR B O 1
ATOM 6599 N N . LEU B 1 257 ? 2.078 -45.844 -35.875 1 93.12 257 LEU B N 1
ATOM 6600 C CA . LEU B 1 257 ? 3.438 -46.25 -36.188 1 93.12 257 LEU B CA 1
ATOM 6601 C C . LEU B 1 257 ? 3.787 -47.562 -35.469 1 93.12 257 LEU B C 1
ATOM 6603 O O . LEU B 1 257 ? 4.555 -48.375 -36 1 93.12 257 LEU B O 1
ATOM 6607 N N . CYS B 1 258 ? 3.238 -47.781 -34.344 1 90.56 258 CYS B N 1
ATOM 6608 C CA . CYS B 1 258 ? 3.436 -49.031 -33.625 1 90.56 258 CYS B CA 1
ATOM 6609 C C . CYS B 1 258 ? 2.779 -50.188 -34.344 1 90.56 258 CYS B C 1
ATOM 6611 O O . CYS B 1 258 ? 3.367 -51.25 -34.469 1 90.56 258 CYS B O 1
ATOM 6613 N N . ILE B 1 259 ? 1.538 -49.969 -34.781 1 91.88 259 ILE B N 1
ATOM 6614 C CA . ILE B 1 259 ? 0.8 -51 -35.5 1 91.88 259 ILE B CA 1
ATOM 6615 C C . ILE B 1 259 ? 1.555 -51.375 -36.781 1 91.88 259 ILE B C 1
ATOM 6617 O O . ILE B 1 259 ? 1.615 -52.562 -37.125 1 91.88 259 ILE B O 1
ATOM 6621 N N . LYS B 1 260 ? 2.162 -50.406 -37.375 1 92.75 260 LYS B N 1
ATOM 6622 C CA . LYS B 1 260 ? 2.92 -50.656 -38.594 1 92.75 260 LYS B CA 1
ATOM 6623 C C . LYS B 1 260 ? 4.293 -51.25 -38.281 1 92.75 260 LYS B C 1
ATOM 6625 O O . LYS B 1 260 ? 5.055 -51.594 -39.188 1 92.75 260 LYS B O 1
ATOM 6630 N N . GLY B 1 261 ? 4.703 -51.281 -37.031 1 89.31 261 GLY B N 1
ATOM 6631 C CA . GLY B 1 261 ? 5.945 -51.906 -36.594 1 89.31 261 GLY B CA 1
ATOM 6632 C C . GLY B 1 261 ? 7.145 -50.969 -36.719 1 89.31 261 GLY B C 1
ATOM 6633 O O . GLY B 1 261 ? 8.289 -51.438 -36.688 1 89.31 261 GLY B O 1
ATOM 6634 N N . LYS B 1 262 ? 6.918 -49.719 -36.844 1 91.44 262 LYS B N 1
ATOM 6635 C CA . LYS B 1 262 ? 8.008 -48.781 -37.031 1 91.44 262 LYS B CA 1
ATOM 6636 C C . LYS B 1 262 ? 8.602 -48.312 -35.719 1 91.44 262 LYS B C 1
ATOM 6638 O O . LYS B 1 262 ? 9.781 -47.969 -35.656 1 91.44 262 LYS B O 1
ATOM 6643 N N . ILE B 1 263 ? 7.797 -48.219 -34.688 1 92.25 263 ILE B N 1
ATOM 6644 C CA . ILE B 1 263 ? 8.266 -47.812 -33.375 1 92.25 263 ILE B CA 1
ATOM 6645 C C . ILE B 1 263 ? 7.727 -48.781 -32.312 1 92.25 263 ILE B C 1
ATOM 6647 O O . ILE B 1 263 ? 6.789 -49.531 -32.562 1 92.25 263 ILE B O 1
ATOM 6651 N N . THR B 1 264 ? 8.406 -48.75 -31.188 1 91.31 264 THR B N 1
ATOM 6652 C CA . THR B 1 264 ? 7.938 -49.562 -30.078 1 91.31 264 THR B CA 1
ATOM 6653 C C . THR B 1 264 ? 6.945 -48.781 -29.219 1 91.31 264 THR B C 1
ATOM 6655 O O . THR B 1 264 ? 6.805 -47.562 -29.375 1 91.31 264 THR B O 1
ATOM 6658 N N . ILE B 1 265 ? 6.234 -49.5 -28.406 1 89.06 265 ILE B N 1
ATOM 6659 C CA . ILE B 1 265 ? 5.305 -48.875 -27.469 1 89.06 265 ILE B CA 1
ATOM 6660 C C . ILE B 1 265 ? 6.074 -47.969 -26.516 1 89.06 265 ILE B C 1
ATOM 6662 O O . ILE B 1 265 ? 5.609 -46.875 -26.172 1 89.06 265 ILE B O 1
ATOM 6666 N N . GLY B 1 266 ? 7.238 -48.406 -26.203 1 88.5 266 GLY B N 1
ATOM 6667 C CA . GLY B 1 266 ? 8.094 -47.562 -25.344 1 88.5 266 GLY B CA 1
ATOM 6668 C C . GLY B 1 266 ? 8.477 -46.25 -25.984 1 88.5 266 GLY B C 1
ATOM 6669 O O . GLY B 1 266 ? 8.5 -45.219 -25.328 1 88.5 266 GLY B O 1
ATOM 6670 N N . THR B 1 267 ? 8.742 -46.312 -27.234 1 91.25 267 THR B N 1
ATOM 6671 C CA . THR B 1 267 ? 9.086 -45.094 -27.953 1 91.25 267 THR B CA 1
ATOM 6672 C C . THR B 1 267 ? 7.902 -44.125 -28 1 91.25 267 THR B C 1
ATOM 6674 O O . THR B 1 267 ? 8.078 -42.906 -27.891 1 91.25 267 THR B O 1
ATOM 6677 N N . MET B 1 268 ? 6.801 -44.656 -28.156 1 89.44 268 MET B N 1
ATOM 6678 C CA . MET B 1 268 ? 5.602 -43.844 -28.141 1 89.44 268 MET B CA 1
ATOM 6679 C C . MET B 1 268 ? 5.453 -43.125 -26.812 1 89.44 268 MET B C 1
ATOM 6681 O O . MET B 1 268 ? 5.207 -41.906 -26.766 1 89.44 268 MET B O 1
ATOM 6685 N N . PHE B 1 269 ? 5.703 -43.781 -25.75 1 87.5 269 PHE B N 1
ATOM 6686 C CA . PHE B 1 269 ? 5.559 -43.188 -24.422 1 87.5 269 PHE B CA 1
ATOM 6687 C C . PHE B 1 269 ? 6.645 -42.156 -24.156 1 87.5 269 PHE B C 1
ATOM 6689 O O . PHE B 1 269 ? 6.398 -41.156 -23.5 1 87.5 269 PHE B O 1
ATOM 6696 N N . ALA B 1 270 ? 7.746 -42.531 -24.562 1 89.5 270 ALA B N 1
ATOM 6697 C CA . ALA B 1 270 ? 8.836 -41.562 -24.438 1 89.5 270 ALA B CA 1
ATOM 6698 C C . ALA B 1 270 ? 8.508 -40.25 -25.156 1 89.5 270 ALA B C 1
ATOM 6700 O O . ALA B 1 270 ? 8.766 -39.156 -24.641 1 89.5 270 ALA B O 1
ATOM 6701 N N . CYS B 1 271 ? 7.902 -40.375 -26.328 1 89.81 271 CYS B N 1
ATOM 6702 C CA . CYS B 1 271 ? 7.527 -39.188 -27.094 1 89.81 271 CYS B CA 1
ATOM 6703 C C . CYS B 1 271 ? 6.418 -38.438 -26.406 1 89.81 271 CYS B C 1
ATOM 6705 O O . CYS B 1 271 ? 6.391 -37.188 -26.438 1 89.81 271 CYS B O 1
ATOM 6707 N N . VAL B 1 272 ? 5.574 -39.094 -25.734 1 86.56 272 VAL B N 1
ATOM 6708 C CA . VAL B 1 272 ? 4.504 -38.438 -24.969 1 86.56 272 VAL B CA 1
ATOM 6709 C C . VAL B 1 272 ? 5.102 -37.656 -23.812 1 86.56 272 VAL B C 1
ATOM 6711 O O . VAL B 1 272 ? 4.742 -36.5 -23.609 1 86.56 272 VAL B O 1
ATOM 6714 N N . GLN B 1 273 ? 5.984 -38.25 -23.109 1 84.88 273 GLN B N 1
ATOM 6715 C CA . GLN B 1 273 ? 6.637 -37.594 -21.984 1 84.88 273 GLN B CA 1
ATOM 6716 C C . GLN B 1 273 ? 7.426 -36.375 -22.453 1 84.88 273 GLN B C 1
ATOM 6718 O O . GLN B 1 273 ? 7.383 -35.312 -21.812 1 84.88 273 GLN B O 1
ATOM 6723 N N . LEU B 1 274 ? 8.062 -36.5 -23.531 1 87.94 274 LEU B N 1
ATOM 6724 C CA . LEU B 1 274 ? 8.898 -35.406 -24.047 1 87.94 274 LEU B CA 1
ATOM 6725 C C . LEU B 1 274 ? 8.039 -34.281 -24.594 1 87.94 274 LEU B C 1
ATOM 6727 O O . LEU B 1 274 ? 8.453 -33.125 -24.594 1 87.94 274 LEU B O 1
ATOM 6731 N N . SER B 1 275 ? 6.867 -34.656 -25.078 1 86 275 SER B N 1
ATOM 6732 C CA . SER B 1 275 ? 5.977 -33.625 -25.625 1 86 275 SER B CA 1
ATOM 6733 C C . SER B 1 275 ? 5.598 -32.625 -24.562 1 86 275 SER B C 1
ATOM 6735 O O . SER B 1 275 ? 5.379 -31.438 -24.875 1 86 275 SER B O 1
ATOM 6737 N N . ASN B 1 276 ? 5.551 -33.062 -23.312 1 78.88 276 ASN B N 1
ATOM 6738 C CA . ASN B 1 276 ? 5.285 -32.125 -22.219 1 78.88 276 ASN B CA 1
ATOM 6739 C C . ASN B 1 276 ? 6.391 -31.094 -22.078 1 78.88 276 ASN B C 1
ATOM 6741 O O . ASN B 1 276 ? 6.125 -29.938 -21.734 1 78.88 276 ASN B O 1
ATOM 6745 N N . ASN B 1 277 ? 7.547 -31.5 -22.328 1 80.06 277 ASN B N 1
ATOM 6746 C CA . ASN B 1 277 ? 8.695 -30.609 -22.25 1 80.06 277 ASN B CA 1
ATOM 6747 C C . ASN B 1 277 ? 8.773 -29.688 -23.453 1 80.06 277 ASN B C 1
ATOM 6749 O O . ASN B 1 277 ? 9.562 -28.734 -23.469 1 80.06 277 ASN B O 1
ATOM 6753 N N . VAL B 1 278 ? 7.938 -29.922 -24.375 1 76.75 278 VAL B N 1
ATOM 6754 C CA . VAL B 1 278 ? 7.875 -29.047 -25.531 1 76.75 278 VAL B CA 1
ATOM 6755 C C . VAL B 1 278 ? 6.738 -28.031 -25.359 1 76.75 278 VAL B C 1
ATOM 6757 O O . VAL B 1 278 ? 6.902 -26.844 -25.672 1 76.75 278 VAL B O 1
ATOM 6760 N N . THR B 1 279 ? 5.676 -28.453 -24.828 1 74.38 279 THR B N 1
ATOM 6761 C CA . THR B 1 279 ? 4.477 -27.625 -24.781 1 74.38 279 THR B CA 1
ATOM 6762 C C . THR B 1 279 ? 4.531 -26.672 -23.594 1 74.38 279 THR B C 1
ATOM 6764 O O . THR B 1 279 ? 4.172 -25.5 -23.719 1 74.38 279 THR B O 1
ATOM 6767 N N . GLN B 1 280 ? 4.949 -27.188 -22.453 1 73.56 280 GLN B N 1
ATOM 6768 C CA . GLN B 1 280 ? 4.926 -26.391 -21.234 1 73.56 280 GLN B CA 1
ATOM 6769 C C . GLN B 1 280 ? 5.84 -25.188 -21.344 1 73.56 280 GLN B C 1
ATOM 6771 O O . GLN B 1 280 ? 5.453 -24.062 -21 1 73.56 280 GLN B O 1
ATOM 6776 N N . PRO B 1 281 ? 7.066 -25.312 -21.922 1 72.75 281 PRO B N 1
ATOM 6777 C CA . PRO B 1 281 ? 7.977 -24.172 -22.062 1 72.75 281 PRO B CA 1
ATOM 6778 C C . PRO B 1 281 ? 7.383 -23.062 -22.922 1 72.75 281 PRO B C 1
ATOM 6780 O O . PRO B 1 281 ? 7.617 -21.875 -22.641 1 72.75 281 PRO B O 1
ATOM 6783 N N . ILE B 1 282 ? 6.574 -23.453 -23.844 1 69.44 282 ILE B N 1
ATOM 6784 C CA . ILE B 1 282 ? 6 -22.438 -24.734 1 69.44 282 ILE B CA 1
ATOM 6785 C C . ILE B 1 282 ? 5.035 -21.547 -23.953 1 69.44 282 ILE B C 1
ATOM 6787 O O . ILE B 1 282 ? 5.082 -20.328 -24.047 1 69.44 282 ILE B O 1
ATOM 6791 N N . MET B 1 283 ? 4.285 -22.156 -23.062 1 69.94 283 MET B N 1
ATOM 6792 C CA . MET B 1 283 ? 3.316 -21.406 -22.266 1 69.94 283 MET B CA 1
ATOM 6793 C C . MET B 1 283 ? 4.016 -20.609 -21.172 1 69.94 283 MET B C 1
ATOM 6795 O O . MET B 1 283 ? 3.689 -19.453 -20.938 1 69.94 283 MET B O 1
ATOM 6799 N N . MET B 1 284 ? 4.949 -21.188 -20.562 1 74.75 284 MET B N 1
ATOM 6800 C CA . MET B 1 284 ? 5.668 -20.562 -19.453 1 74.75 284 MET B CA 1
ATOM 6801 C C . MET B 1 284 ? 6.566 -19.438 -19.953 1 74.75 284 MET B C 1
ATOM 6803 O O . MET B 1 284 ? 6.707 -18.406 -19.297 1 74.75 284 MET B O 1
ATOM 6807 N N . SER B 1 285 ? 7.184 -19.625 -21.188 1 75.19 285 SER B N 1
ATOM 6808 C CA . SER B 1 285 ? 8.086 -18.625 -21.75 1 75.19 285 SER B CA 1
ATOM 6809 C C . SER B 1 285 ? 7.375 -17.297 -21.984 1 75.19 285 SER B C 1
ATOM 6811 O O . SER B 1 285 ? 7.926 -16.219 -21.703 1 75.19 285 SER B O 1
ATOM 6813 N N . ILE B 1 286 ? 6.164 -17.469 -22.422 1 70.31 286 ILE B N 1
ATOM 6814 C CA . ILE B 1 286 ? 5.391 -16.266 -22.672 1 70.31 286 ILE B CA 1
ATOM 6815 C C . ILE B 1 286 ? 5.156 -15.516 -21.359 1 70.31 286 ILE B C 1
ATOM 6817 O O . ILE B 1 286 ? 5.32 -14.297 -21.297 1 70.31 286 ILE B O 1
ATOM 6821 N N . GLN B 1 287 ? 4.914 -16.25 -20.344 1 74.06 287 GLN B N 1
ATOM 6822 C CA . GLN B 1 287 ? 4.684 -15.664 -19.031 1 74.06 287 GLN B CA 1
ATOM 6823 C C . GLN B 1 287 ? 5.961 -15.031 -18.484 1 74.06 287 GLN B C 1
ATOM 6825 O O . GLN B 1 287 ? 5.938 -13.906 -17.984 1 74.06 287 GLN B O 1
ATOM 6830 N N . TYR B 1 288 ? 7.09 -15.711 -18.641 1 81 288 TYR B N 1
ATOM 6831 C CA . TYR B 1 288 ? 8.367 -15.227 -18.125 1 81 288 TYR B CA 1
ATOM 6832 C C . TYR B 1 288 ? 8.812 -13.969 -18.875 1 81 288 TYR B C 1
ATOM 6834 O O . TYR B 1 288 ? 9.281 -13.008 -18.25 1 81 288 TYR B O 1
ATOM 6842 N N . ILE B 1 289 ? 8.539 -14.008 -20.125 1 79.81 289 ILE B N 1
ATOM 6843 C CA . ILE B 1 289 ? 8.93 -12.859 -20.938 1 79.81 289 ILE B CA 1
ATOM 6844 C C . ILE B 1 289 ? 8.062 -11.656 -20.578 1 79.81 289 ILE B C 1
ATOM 6846 O O . ILE B 1 289 ? 8.562 -10.539 -20.438 1 79.81 289 ILE B O 1
ATOM 6850 N N . ASN B 1 290 ? 6.863 -11.875 -20.406 1 72.88 290 ASN B N 1
ATOM 6851 C CA . ASN B 1 290 ? 5.949 -10.797 -20.031 1 72.88 290 ASN B CA 1
ATOM 6852 C C . ASN B 1 290 ? 6.281 -10.227 -18.656 1 72.88 290 ASN B C 1
ATOM 6854 O O . ASN B 1 290 ? 6.184 -9.016 -18.453 1 72.88 290 ASN B O 1
ATOM 6858 N N . LYS B 1 291 ? 6.711 -11.148 -17.781 1 79.5 291 LYS B N 1
ATOM 6859 C CA . LYS B 1 291 ? 7.141 -10.703 -16.453 1 79.5 291 LYS B CA 1
ATOM 6860 C C . LYS B 1 291 ? 8.352 -9.773 -16.562 1 79.5 291 LYS B C 1
ATOM 6862 O O . LYS B 1 291 ? 8.391 -8.727 -15.906 1 79.5 291 LYS B O 1
ATOM 6867 N N . ILE B 1 292 ? 9.211 -10.109 -17.406 1 84.62 292 ILE B N 1
ATOM 6868 C CA . ILE B 1 292 ? 10.406 -9.289 -17.578 1 84.62 292 ILE B CA 1
ATOM 6869 C C . ILE B 1 292 ? 10.031 -7.961 -18.234 1 84.62 292 ILE B C 1
ATOM 6871 O O . ILE B 1 292 ? 10.508 -6.902 -17.812 1 84.62 292 ILE B O 1
ATOM 6875 N N . LYS B 1 293 ? 9.141 -8.031 -19.156 1 79.06 293 LYS B N 1
ATOM 6876 C CA . LYS B 1 293 ? 8.711 -6.828 -19.859 1 79.06 293 LYS B CA 1
ATOM 6877 C C . LYS B 1 293 ? 7.977 -5.875 -18.922 1 79.06 293 LYS B C 1
ATOM 6879 O O . LYS B 1 293 ? 8.094 -4.656 -19.062 1 79.06 293 LYS B O 1
ATOM 6884 N N . SER B 1 294 ? 7.336 -6.426 -18.031 1 78.06 294 SER B N 1
ATOM 6885 C CA . SER B 1 294 ? 6.562 -5.613 -17.094 1 78.06 294 SER B CA 1
ATOM 6886 C C . SER B 1 294 ? 7.48 -4.809 -16.172 1 78.06 294 SER B C 1
ATOM 6888 O O . SER B 1 294 ? 7.047 -3.836 -15.555 1 78.06 294 SER B O 1
ATOM 6890 N N . LEU B 1 295 ? 8.797 -5.25 -16.078 1 84.75 295 LEU B N 1
ATOM 6891 C CA . LEU B 1 295 ? 9.758 -4.59 -15.203 1 84.75 295 LEU B CA 1
ATOM 6892 C C . LEU B 1 295 ? 10.43 -3.42 -15.914 1 84.75 295 LEU B C 1
ATOM 6894 O O . LEU B 1 295 ? 11.258 -2.725 -15.32 1 84.75 295 LEU B O 1
ATOM 6898 N N . LYS B 1 296 ? 9.969 -3.236 -17.141 1 85.88 296 LYS B N 1
ATOM 6899 C CA . LYS B 1 296 ? 10.641 -2.219 -17.953 1 85.88 296 LYS B CA 1
ATOM 6900 C C . LYS B 1 296 ? 10.578 -0.854 -17.266 1 85.88 296 LYS B C 1
ATOM 6902 O O . LYS B 1 296 ? 11.594 -0.16 -17.156 1 85.88 296 LYS B O 1
ATOM 6907 N N . GLU B 1 297 ? 9.492 -0.484 -16.781 1 83.31 297 GLU B N 1
ATOM 6908 C CA . GLU B 1 297 ? 9.312 0.818 -16.156 1 83.31 297 GLU B CA 1
ATOM 6909 C C . GLU B 1 297 ? 10.086 0.907 -14.844 1 83.31 297 GLU B C 1
ATOM 6911 O O . GLU B 1 297 ? 10.695 1.938 -14.539 1 83.31 297 GLU B O 1
ATOM 6916 N N . ILE B 1 298 ? 10.031 -0.194 -14.102 1 86.94 298 ILE B N 1
ATOM 6917 C CA . ILE B 1 298 ? 10.75 -0.232 -12.828 1 86.94 298 ILE B CA 1
ATOM 6918 C C . ILE B 1 298 ? 12.25 -0.132 -13.078 1 86.94 298 ILE B C 1
ATOM 6920 O O . ILE B 1 298 ? 12.961 0.604 -12.391 1 86.94 298 ILE B O 1
ATOM 6924 N N . SER B 1 299 ? 12.648 -0.85 -14.094 1 88.62 299 SER B N 1
ATOM 6925 C CA . SER B 1 299 ? 14.062 -0.823 -14.453 1 88.62 299 SER B CA 1
ATOM 6926 C C . SER B 1 299 ? 14.492 0.57 -14.898 1 88.62 299 SER B C 1
ATOM 6928 O O . SER B 1 299 ? 15.578 1.033 -14.547 1 88.62 299 SER B O 1
ATOM 6930 N N . ALA B 1 300 ? 13.656 1.205 -15.578 1 86.31 300 ALA B N 1
ATOM 6931 C CA . ALA B 1 300 ? 13.953 2.557 -16.047 1 86.31 300 ALA B CA 1
ATOM 6932 C C . ALA B 1 300 ? 14.047 3.531 -14.875 1 86.31 300 ALA B C 1
ATOM 6934 O O . ALA B 1 300 ? 14.914 4.41 -14.867 1 86.31 300 ALA B O 1
ATOM 6935 N N . LYS B 1 301 ? 13.188 3.389 -13.969 1 86.5 301 LYS B N 1
ATOM 6936 C CA . LYS B 1 301 ? 13.203 4.23 -12.773 1 86.5 301 LYS B CA 1
ATOM 6937 C C . LYS B 1 301 ? 14.508 4.062 -12 1 86.5 301 LYS B C 1
ATOM 6939 O O . LYS B 1 301 ? 15.086 5.043 -11.523 1 86.5 301 LYS B O 1
ATOM 6944 N N . ILE B 1 302 ? 14.953 2.902 -11.859 1 86.94 302 ILE B N 1
ATOM 6945 C CA . ILE B 1 302 ? 16.156 2.602 -11.102 1 86.94 302 ILE B CA 1
ATOM 6946 C C . ILE B 1 302 ? 17.391 3.104 -11.867 1 86.94 302 ILE B C 1
ATOM 6948 O O . ILE B 1 302 ? 18.328 3.637 -11.266 1 86.94 302 ILE B O 1
ATOM 6952 N N . GLU B 1 303 ? 17.281 2.9 -13.156 1 84.88 303 GLU B N 1
ATOM 6953 C CA . GLU B 1 303 ? 18.391 3.369 -13.984 1 84.88 303 GLU B CA 1
ATOM 6954 C C . GLU B 1 303 ? 18.484 4.891 -13.984 1 84.88 303 GLU B C 1
ATOM 6956 O O . GLU B 1 303 ? 19.578 5.461 -13.984 1 84.88 303 GLU B O 1
ATOM 6961 N N . LYS B 1 304 ? 17.344 5.523 -13.906 1 84.44 304 LYS B N 1
ATOM 6962 C CA . LYS B 1 304 ? 17.312 6.98 -13.844 1 84.44 304 LYS B CA 1
ATOM 6963 C C . LYS B 1 304 ? 17.891 7.488 -12.523 1 84.44 304 LYS B C 1
ATOM 6965 O O . LYS B 1 304 ? 18.531 8.539 -12.477 1 84.44 304 LYS B O 1
ATOM 6970 N N . LEU B 1 305 ? 17.625 6.762 -11.508 1 84.38 305 LEU B N 1
ATOM 6971 C CA . LEU B 1 305 ? 18.156 7.121 -10.203 1 84.38 305 LEU B CA 1
ATOM 6972 C C . LEU B 1 305 ? 19.688 7.148 -10.242 1 84.38 305 LEU B C 1
ATOM 6974 O O . LEU B 1 305 ? 20.312 8 -9.609 1 84.38 305 LEU B O 1
ATOM 6978 N N . SER B 1 306 ? 20.219 6.234 -10.953 1 75.62 306 SER B N 1
ATOM 6979 C CA . SER B 1 306 ? 21.672 6.098 -11.031 1 75.62 306 SER B CA 1
ATOM 6980 C C . SER B 1 306 ? 22.281 7.191 -11.898 1 75.62 306 SER B C 1
ATOM 6982 O O . SER B 1 306 ? 23.422 7.602 -11.68 1 75.62 306 SER B O 1
ATOM 6984 N N . GLU B 1 307 ? 21.453 7.629 -12.836 1 72.44 307 GLU B N 1
ATOM 6985 C CA . GLU B 1 307 ? 21.938 8.641 -13.766 1 72.44 307 GLU B CA 1
ATOM 6986 C C . GLU B 1 307 ? 21.859 10.039 -13.148 1 72.44 307 GLU B C 1
ATOM 6988 O O . GLU B 1 307 ? 22.703 10.891 -13.438 1 72.44 307 GLU B O 1
ATOM 6993 N N . ASP B 1 308 ? 20.766 10.352 -12.422 1 62 308 ASP B N 1
ATOM 6994 C CA . ASP B 1 308 ? 20.547 11.672 -11.828 1 62 308 ASP B CA 1
ATOM 6995 C C . ASP B 1 308 ? 21.656 12.008 -10.82 1 62 308 ASP B C 1
ATOM 6997 O O . ASP B 1 308 ? 21.688 13.109 -10.266 1 62 308 ASP B O 1
ATOM 7001 N N . THR B 1 309 ? 22.359 11.023 -10.594 1 57.72 309 THR B N 1
ATOM 7002 C CA . THR B 1 309 ? 23.438 11.32 -9.648 1 57.72 309 THR B CA 1
ATOM 7003 C C . THR B 1 309 ? 24.391 12.367 -10.211 1 57.72 309 THR B C 1
ATOM 7005 O O . THR B 1 309 ? 24.672 12.375 -11.414 1 57.72 309 THR B O 1
ATOM 7008 N N . GLY B 1 310 ? 24.156 13.609 -9.758 1 51.16 310 GLY B N 1
ATOM 7009 C CA . GLY B 1 310 ? 24.594 14.977 -10 1 51.16 310 GLY B CA 1
ATOM 7010 C C . GLY B 1 310 ? 25.891 15.055 -10.781 1 51.16 310 GLY B C 1
ATOM 7011 O O . GLY B 1 310 ? 26.766 14.188 -10.648 1 51.16 310 GLY B O 1
ATOM 7012 N N . GLU B 1 311 ? 25.75 15.602 -11.922 1 51.47 311 GLU B N 1
ATOM 7013 C CA . GLU B 1 311 ? 26.859 16.172 -12.688 1 51.47 311 GLU B CA 1
ATOM 7014 C C . GLU B 1 311 ? 27.938 16.719 -11.766 1 51.47 311 GLU B C 1
ATOM 7016 O O . GLU B 1 311 ? 27.656 17.375 -10.766 1 51.47 311 GLU B O 1
ATOM 7021 N N . ASP B 1 312 ? 29.047 16.141 -11.852 1 52.69 312 ASP B N 1
ATOM 7022 C CA . ASP B 1 312 ? 30.281 16.656 -11.258 1 52.69 312 ASP B CA 1
ATOM 7023 C C . ASP B 1 312 ? 30.422 18.156 -11.492 1 52.69 312 ASP B C 1
ATOM 7025 O O . ASP B 1 312 ? 30.984 18.578 -12.492 1 52.69 312 ASP B O 1
ATOM 7029 N N . LYS B 1 313 ? 29.484 18.953 -11.266 1 55.22 313 LYS B N 1
ATOM 7030 C CA . LYS B 1 313 ? 29.828 20.375 -11.328 1 55.22 313 LYS B CA 1
ATOM 7031 C C . LYS B 1 313 ? 31.016 20.688 -10.43 1 55.22 313 LYS B C 1
ATOM 7033 O O . LYS B 1 313 ? 31.141 20.141 -9.33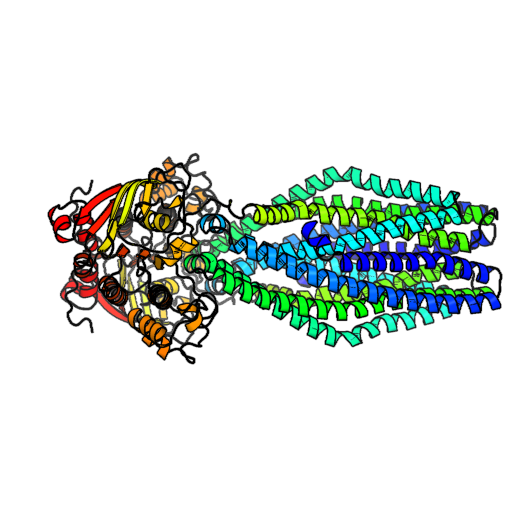6 1 55.22 313 LYS B O 1
ATOM 7038 N N . LEU B 1 314 ? 31.969 21.172 -11.039 1 62 314 LEU B N 1
ATOM 7039 C CA . LEU B 1 314 ? 33.094 21.703 -10.289 1 62 314 LEU B CA 1
ATOM 7040 C C . LEU B 1 314 ? 32.625 22.656 -9.195 1 62 314 LEU B C 1
ATOM 7042 O O . LEU B 1 314 ? 32.344 23.828 -9.453 1 62 314 LEU B O 1
ATOM 7046 N N . LEU B 1 315 ? 32.156 22.031 -8.078 1 74.44 315 LEU B N 1
ATOM 7047 C CA . LEU B 1 315 ? 31.672 22.812 -6.957 1 74.44 315 LEU B CA 1
ATOM 7048 C C . LEU B 1 315 ? 32.844 23.312 -6.094 1 74.44 315 LEU B C 1
ATOM 7050 O O . LEU B 1 315 ? 33.875 22.656 -6.02 1 74.44 315 LEU B O 1
ATOM 7054 N N . ILE B 1 316 ? 32.75 24.594 -5.836 1 77.75 316 ILE B N 1
ATOM 7055 C CA . ILE B 1 316 ? 33.75 25.219 -4.98 1 77.75 316 ILE B CA 1
ATOM 7056 C C . ILE B 1 316 ? 33.562 24.766 -3.537 1 77.75 316 ILE B C 1
ATOM 7058 O O . ILE B 1 316 ? 32.438 24.688 -3.049 1 77.75 316 ILE B O 1
ATOM 7062 N N . GLU B 1 317 ? 34.656 24.344 -2.984 1 82.56 317 GLU B N 1
ATOM 7063 C CA . GLU B 1 317 ? 34.625 23.969 -1.574 1 82.56 317 GLU B CA 1
ATOM 7064 C C . GLU B 1 317 ? 34.688 25.203 -0.674 1 82.56 317 GLU B C 1
ATOM 7066 O O . GLU B 1 317 ? 35.594 26.031 -0.784 1 82.56 317 GLU B O 1
ATOM 7071 N N . LYS B 1 318 ? 33.625 25.516 -0.091 1 81.5 318 LYS B N 1
ATOM 7072 C CA . LYS B 1 318 ? 33.594 26.594 0.883 1 81.5 318 LYS B CA 1
ATOM 7073 C C . LYS B 1 318 ? 33.469 26.062 2.305 1 81.5 318 LYS B C 1
ATOM 7075 O O . LYS B 1 318 ? 32.469 25.422 2.646 1 81.5 318 LYS B O 1
ATOM 7080 N N . THR B 1 319 ? 34.5 26.375 3.152 1 82.81 319 THR B N 1
ATOM 7081 C CA . THR B 1 319 ? 34.531 25.766 4.473 1 82.81 319 THR B CA 1
ATOM 7082 C C . THR B 1 319 ? 34.312 26.812 5.562 1 82.81 319 THR B C 1
ATOM 7084 O O . THR B 1 319 ? 34.125 26.469 6.734 1 82.81 319 THR B O 1
ATOM 7087 N N . GLN B 1 320 ? 34.312 28.094 5.086 1 91.06 320 GLN B N 1
ATOM 7088 C CA . GLN B 1 320 ? 34.188 29.109 6.113 1 91.06 320 GLN B CA 1
ATOM 7089 C C . GLN B 1 320 ? 33.25 30.234 5.68 1 91.06 320 GLN B C 1
ATOM 7091 O O . GLN B 1 320 ? 33.062 30.453 4.484 1 91.06 320 GLN B O 1
ATOM 7096 N N . PHE B 1 321 ? 32.688 30.828 6.645 1 94.44 321 PHE B N 1
ATOM 7097 C CA . PHE B 1 321 ? 31.859 32.031 6.473 1 94.44 321 PHE B CA 1
ATOM 7098 C C . PHE B 1 321 ? 32.531 33.219 7.121 1 94.44 321 PHE B C 1
ATOM 7100 O O . PHE B 1 321 ? 32.688 33.281 8.344 1 94.44 321 PHE B O 1
ATOM 7107 N N . ASN B 1 322 ? 32.844 34.219 6.297 1 93.56 322 ASN B N 1
ATOM 7108 C CA . ASN B 1 322 ? 33.719 35.25 6.828 1 93.56 322 ASN B CA 1
ATOM 7109 C C . ASN B 1 322 ? 33.094 36.625 6.762 1 93.56 322 ASN B C 1
ATOM 7111 O O . ASN B 1 322 ? 33.469 37.531 7.508 1 93.56 322 ASN B O 1
ATOM 7115 N N . LYS B 1 323 ? 32.156 36.844 5.895 1 94.5 323 LYS B N 1
ATOM 7116 C CA . LYS B 1 323 ? 31.734 38.219 5.68 1 94.5 323 LYS B CA 1
ATOM 7117 C C . LYS B 1 323 ? 30.219 38.344 5.703 1 94.5 323 LYS B C 1
ATOM 7119 O O . LYS B 1 323 ? 29.625 38.688 6.727 1 94.5 323 LYS B O 1
ATOM 7124 N N . GLU B 1 324 ? 29.641 38.031 4.52 1 96.69 324 GLU B N 1
ATOM 7125 C CA . GLU B 1 324 ? 28.219 38.281 4.414 1 96.69 324 GLU B CA 1
ATOM 7126 C C . GLU B 1 324 ? 27.562 37.406 3.357 1 96.69 324 GLU B C 1
ATOM 7128 O O . GLU B 1 324 ? 28.25 36.75 2.572 1 96.69 324 GLU B O 1
ATOM 7133 N N . ILE B 1 325 ? 26.266 37.344 3.416 1 97.25 325 ILE B N 1
ATOM 7134 C CA . ILE B 1 325 ? 25.422 36.75 2.377 1 97.25 325 ILE B CA 1
ATOM 7135 C C . ILE B 1 325 ? 24.625 37.844 1.681 1 97.25 325 ILE B C 1
ATOM 7137 O O . ILE B 1 325 ? 23.906 38.625 2.334 1 97.25 325 ILE B O 1
ATOM 7141 N N . VAL B 1 326 ? 24.734 37.906 0.358 1 97.44 326 VAL B N 1
ATOM 7142 C CA . VAL B 1 326 ? 24.094 39 -0.369 1 97.44 326 VAL B CA 1
ATOM 7143 C C . VAL B 1 326 ? 23.094 38.438 -1.373 1 97.44 326 VAL B C 1
ATOM 7145 O O . VAL B 1 326 ? 23.422 37.531 -2.154 1 97.44 326 VAL B O 1
ATOM 7148 N N . PHE B 1 327 ? 21.891 38.844 -1.213 1 97.5 327 PHE B N 1
ATOM 7149 C CA . PHE B 1 327 ? 20.875 38.656 -2.248 1 97.5 327 PHE B CA 1
ATOM 7150 C C . PHE B 1 327 ? 20.891 39.812 -3.227 1 97.5 327 PHE B C 1
ATOM 7152 O O . PHE B 1 327 ? 20.641 40.969 -2.838 1 97.5 327 PHE B O 1
ATOM 7159 N N . ASP B 1 328 ? 21.188 39.531 -4.441 1 97.06 328 ASP B N 1
ATOM 7160 C CA . ASP B 1 328 ? 21.266 40.562 -5.473 1 97.06 328 ASP B CA 1
ATOM 7161 C C . ASP B 1 328 ? 20.172 40.344 -6.523 1 97.06 328 ASP B C 1
ATOM 7163 O O . ASP B 1 328 ? 20.344 39.594 -7.465 1 97.06 328 ASP B O 1
ATOM 7167 N N . ASN B 1 329 ? 19.078 41.094 -6.371 1 96.44 329 ASN B N 1
ATOM 7168 C CA . ASN B 1 329 ? 17.969 41.094 -7.32 1 96.44 329 ASN B CA 1
ATOM 7169 C C . ASN B 1 329 ? 17.422 39.688 -7.566 1 96.44 329 ASN B C 1
ATOM 7171 O O . ASN B 1 329 ? 17.344 39.25 -8.711 1 96.44 329 ASN B O 1
ATOM 7175 N N . ILE B 1 330 ? 17.047 39.125 -6.531 1 96.5 330 ILE B N 1
ATOM 7176 C CA . ILE B 1 330 ? 16.609 37.719 -6.602 1 96.5 330 ILE B CA 1
ATOM 7177 C C . ILE B 1 330 ? 15.117 37.656 -6.934 1 96.5 330 ILE B C 1
ATOM 7179 O O . ILE B 1 330 ? 14.305 38.312 -6.285 1 96.5 330 ILE B O 1
ATOM 7183 N N . SER B 1 331 ? 14.812 36.938 -7.949 1 95.88 331 SER B N 1
ATOM 7184 C CA . SER B 1 331 ? 13.438 36.562 -8.297 1 95.88 331 SER B CA 1
ATOM 7185 C C . SER B 1 331 ? 13.266 35.062 -8.414 1 95.88 331 SER B C 1
ATOM 7187 O O . SER B 1 331 ? 14.164 34.375 -8.906 1 95.88 331 SER B O 1
ATOM 7189 N N . PHE B 1 332 ? 12.203 34.562 -7.828 1 93.44 332 PHE B N 1
ATOM 7190 C CA . PHE B 1 332 ? 12.047 33.125 -7.77 1 93.44 332 PHE B CA 1
ATOM 7191 C C . PHE B 1 332 ? 10.578 32.75 -7.934 1 93.44 332 PHE B C 1
ATOM 7193 O O . PHE B 1 332 ? 9.688 33.469 -7.484 1 93.44 332 PHE B O 1
ATOM 7200 N N . SER B 1 333 ? 10.367 31.703 -8.703 1 88.56 333 SER B N 1
ATOM 7201 C CA . SER B 1 333 ? 9.062 31.062 -8.859 1 88.56 333 SER B CA 1
ATOM 7202 C C . SER B 1 333 ? 9.172 29.547 -8.727 1 88.56 333 SER B C 1
ATOM 7204 O O . SER B 1 333 ? 10.125 28.953 -9.227 1 88.56 333 SER B O 1
ATOM 7206 N N . TYR B 1 334 ? 8.219 28.953 -7.941 1 73.69 334 TYR B N 1
ATOM 7207 C CA . TYR B 1 334 ? 8.227 27.516 -7.801 1 73.69 334 TYR B CA 1
ATOM 7208 C C . TYR B 1 334 ? 7.859 26.828 -9.117 1 73.69 334 TYR B C 1
ATOM 7210 O O . TYR B 1 334 ? 8.469 25.828 -9.5 1 73.69 334 TYR B O 1
ATOM 7218 N N . ASP B 1 335 ? 6.625 27.266 -9.828 1 68.06 335 ASP B N 1
ATOM 7219 C CA . ASP B 1 335 ? 6.098 26.641 -11.039 1 68.06 335 ASP B CA 1
ATOM 7220 C C . ASP B 1 335 ? 6.305 27.547 -12.25 1 68.06 335 ASP B C 1
ATOM 7222 O O . ASP B 1 335 ? 5.637 27.391 -13.273 1 68.06 335 ASP B O 1
ATOM 7226 N N . LYS B 1 336 ? 7.219 28.469 -12.242 1 67.31 336 LYS B N 1
ATOM 7227 C CA . LYS B 1 336 ? 7.566 29.375 -13.328 1 67.31 336 LYS B CA 1
ATOM 7228 C C . LYS B 1 336 ? 6.387 30.266 -13.695 1 67.31 336 LYS B C 1
ATOM 7230 O O . LYS B 1 336 ? 6.473 31.062 -14.633 1 67.31 336 LYS B O 1
ATOM 7235 N N . GLU B 1 337 ? 5.266 30.031 -13.102 1 62.16 337 GLU B N 1
ATOM 7236 C CA . GLU B 1 337 ? 4.109 30.844 -13.453 1 62.16 337 GLU B CA 1
ATOM 7237 C C . GLU B 1 337 ? 3.943 32 -12.484 1 62.16 337 GLU B C 1
ATOM 7239 O O . GLU B 1 337 ? 3.789 33.156 -12.906 1 62.16 337 GLU B O 1
ATOM 7244 N N . ARG B 1 338 ? 3.988 31.734 -11.211 1 72.62 338 ARG B N 1
ATOM 7245 C CA . ARG B 1 338 ? 3.793 32.781 -10.203 1 72.62 338 ARG B CA 1
ATOM 7246 C C . ARG B 1 338 ? 5.105 33.125 -9.5 1 72.62 338 ARG B C 1
ATOM 7248 O O . ARG B 1 338 ? 5.738 32.25 -8.906 1 72.62 338 ARG B O 1
ATOM 7255 N N . LYS B 1 339 ? 5.422 34.375 -9.672 1 84.44 339 LYS B N 1
ATOM 7256 C CA . LYS B 1 339 ? 6.613 34.844 -8.969 1 84.44 339 LYS B CA 1
ATOM 7257 C C . LYS B 1 339 ? 6.359 34.969 -7.473 1 84.44 339 LYS B C 1
ATOM 7259 O O . LYS B 1 339 ? 5.48 35.719 -7.047 1 84.44 339 LYS B O 1
ATOM 7264 N N . ILE B 1 340 ? 7.07 34.219 -6.688 1 85.19 340 ILE B N 1
ATOM 7265 C CA . ILE B 1 340 ? 6.938 34.25 -5.234 1 85.19 340 ILE B CA 1
ATOM 7266 C C . ILE B 1 340 ? 7.832 35.312 -4.645 1 85.19 340 ILE B C 1
ATOM 7268 O O . ILE B 1 340 ? 7.473 35.969 -3.654 1 85.19 340 ILE B O 1
ATOM 7272 N N . LEU B 1 341 ? 9.031 35.438 -5.191 1 93.5 341 LEU B N 1
ATOM 7273 C CA . LEU B 1 341 ? 9.945 36.531 -4.844 1 93.5 341 LEU B CA 1
ATOM 7274 C C . LEU B 1 341 ? 10.227 37.406 -6.055 1 93.5 341 LEU B C 1
ATOM 7276 O O . LEU B 1 341 ? 10.414 36.906 -7.164 1 93.5 341 LEU B O 1
ATOM 7280 N N . ASN B 1 342 ? 10.156 38.688 -5.812 1 94.5 342 ASN B N 1
ATOM 7281 C CA . ASN B 1 342 ? 10.352 39.656 -6.891 1 94.5 342 ASN B CA 1
ATOM 7282 C C . ASN B 1 342 ? 11.453 40.656 -6.562 1 94.5 342 ASN B C 1
ATOM 7284 O O . ASN B 1 342 ? 11.234 41.625 -5.805 1 94.5 342 ASN B O 1
ATOM 7288 N N . SER B 1 343 ? 12.555 40.531 -7.199 1 94.75 343 SER B N 1
ATOM 7289 C CA . SER B 1 343 ? 13.68 41.438 -7.137 1 94.75 343 SER B CA 1
ATOM 7290 C C . SER B 1 343 ? 14.07 41.75 -5.691 1 94.75 343 SER B C 1
ATOM 7292 O O . SER B 1 343 ? 14.125 42.906 -5.293 1 94.75 343 SER B O 1
ATOM 7294 N N . ILE B 1 344 ? 14.375 40.75 -4.973 1 96.19 344 ILE B N 1
ATOM 7295 C CA . ILE B 1 344 ? 14.711 40.844 -3.557 1 96.19 344 ILE B CA 1
ATOM 7296 C C . ILE B 1 344 ? 16.188 41.219 -3.402 1 96.19 344 ILE B C 1
ATOM 7298 O O . ILE B 1 344 ? 17.062 40.594 -3.977 1 96.19 344 ILE B O 1
ATOM 7302 N N . ASN B 1 345 ? 16.422 42.281 -2.738 1 96.75 345 ASN B N 1
ATOM 7303 C CA . ASN B 1 345 ? 17.766 42.688 -2.35 1 96.75 345 ASN B CA 1
ATOM 7304 C C . ASN B 1 345 ? 17.938 42.656 -0.833 1 96.75 345 ASN B C 1
ATOM 7306 O O . ASN B 1 345 ? 17.234 43.375 -0.106 1 96.75 345 ASN B O 1
ATOM 7310 N N . LEU B 1 346 ? 18.859 41.812 -0.373 1 96.81 346 LEU B N 1
ATOM 7311 C CA . LEU B 1 346 ? 19.125 41.656 1.053 1 96.81 346 LEU B CA 1
ATOM 7312 C C . LEU B 1 346 ? 20.609 41.438 1.314 1 96.81 346 LEU B C 1
ATOM 7314 O O . LEU B 1 346 ? 21.344 41 0.431 1 96.81 346 LEU B O 1
ATOM 7318 N N . CYS B 1 347 ? 21.031 41.812 2.479 1 96.88 347 CYS B N 1
ATOM 7319 C CA . CYS B 1 347 ? 22.391 41.562 2.93 1 96.88 347 CYS B CA 1
ATOM 7320 C C . CYS B 1 347 ? 22.422 41.125 4.383 1 96.88 347 CYS B C 1
ATOM 7322 O O . CYS B 1 347 ? 21.984 41.844 5.273 1 96.88 347 CYS B O 1
ATOM 7324 N N . PHE B 1 348 ? 22.922 39.938 4.586 1 97.5 348 PHE B N 1
ATOM 7325 C CA . PHE B 1 348 ? 23.094 39.375 5.93 1 97.5 348 PHE B CA 1
ATOM 7326 C C . PHE B 1 348 ? 24.562 39.375 6.328 1 97.5 348 PHE B C 1
ATOM 7328 O O . PHE B 1 348 ? 25.344 38.594 5.816 1 97.5 348 PHE B O 1
ATOM 7335 N N . LYS B 1 349 ? 24.875 40.219 7.246 1 96.94 349 LYS B N 1
ATOM 7336 C CA . LYS B 1 349 ? 26.266 40.344 7.672 1 96.94 349 LYS B CA 1
ATOM 7337 C C . LYS B 1 349 ? 26.609 39.344 8.758 1 96.94 349 LYS B C 1
ATOM 7339 O O . LYS B 1 349 ? 25.734 38.938 9.539 1 96.94 349 LYS B O 1
ATOM 7344 N N . LYS B 1 350 ? 27.891 38.938 8.773 1 96.19 350 LYS B N 1
ATOM 7345 C CA . LYS B 1 350 ? 28.359 37.969 9.758 1 96.19 350 LYS B CA 1
ATOM 7346 C C . LYS B 1 350 ? 28.125 38.5 11.18 1 96.19 350 LYS B C 1
ATOM 7348 O O . LYS B 1 350 ? 28.438 39.625 11.484 1 96.19 350 LYS B O 1
ATOM 7353 N N . GLY B 1 351 ? 27.531 37.625 11.977 1 94.19 351 GLY B N 1
ATOM 7354 C CA . GLY B 1 351 ? 27.391 37.906 13.398 1 94.19 351 GLY B CA 1
ATOM 7355 C C . GLY B 1 351 ? 26.156 38.719 13.719 1 94.19 351 GLY B C 1
ATOM 7356 O O . GLY B 1 351 ? 25.891 39.031 14.891 1 94.19 351 GLY B O 1
ATOM 7357 N N . LYS B 1 352 ? 25.375 39.094 12.719 1 95.44 352 LYS B N 1
ATOM 7358 C CA . LYS B 1 352 ? 24.172 39.906 12.945 1 95.44 352 LYS B CA 1
ATOM 7359 C C . LYS B 1 352 ? 22.922 39.031 12.914 1 95.44 352 LYS B C 1
ATOM 7361 O O . LYS B 1 352 ? 22.938 37.906 12.422 1 95.44 352 LYS B O 1
ATOM 7366 N N . LYS B 1 353 ? 21.859 39.625 13.461 1 96 353 LYS B N 1
ATOM 7367 C CA . LYS B 1 353 ? 20.578 38.906 13.578 1 96 353 LYS B CA 1
ATOM 7368 C C . LYS B 1 353 ? 19.5 39.594 12.758 1 96 353 LYS B C 1
ATOM 7370 O O . LYS B 1 353 ? 19.312 40.812 12.859 1 96 353 LYS B O 1
ATOM 7375 N N . TYR B 1 354 ? 18.781 38.812 11.984 1 96.38 354 TYR B N 1
ATOM 7376 C CA . TYR B 1 354 ? 17.75 39.344 11.094 1 96.38 354 TYR B CA 1
ATOM 7377 C C . TYR B 1 354 ? 16.422 38.656 11.328 1 96.38 354 TYR B C 1
ATOM 7379 O O . TYR B 1 354 ? 16.359 37.438 11.523 1 96.38 354 TYR B O 1
ATOM 7387 N N . ALA B 1 355 ? 15.375 39.406 11.375 1 95.5 355 ALA B N 1
ATOM 7388 C CA . ALA B 1 355 ? 14.016 38.875 11.438 1 95.5 355 ALA B CA 1
ATOM 7389 C C . ALA B 1 355 ? 13.242 39.188 10.164 1 95.5 355 ALA B C 1
ATOM 7391 O O . ALA B 1 355 ? 13.258 40.344 9.688 1 95.5 355 ALA B O 1
ATOM 7392 N N . ILE B 1 356 ? 12.703 38.219 9.625 1 94.5 356 ILE B N 1
ATOM 7393 C CA . ILE B 1 356 ? 11.836 38.375 8.469 1 94.5 356 ILE B CA 1
ATOM 7394 C C . ILE B 1 356 ? 10.375 38.219 8.883 1 94.5 356 ILE B C 1
ATOM 7396 O O . ILE B 1 356 ? 9.977 37.156 9.391 1 94.5 356 ILE B O 1
ATOM 7400 N N . VAL B 1 357 ? 9.57 39.312 8.633 1 90.25 357 VAL B N 1
ATOM 7401 C CA . VAL B 1 357 ? 8.172 39.312 9.055 1 90.25 357 VAL B CA 1
ATOM 7402 C C . VAL B 1 357 ? 7.281 39.719 7.879 1 90.25 357 VAL B C 1
ATOM 7404 O O . VAL B 1 357 ? 7.762 40.281 6.898 1 90.25 357 VAL B O 1
ATOM 7407 N N . GLY B 1 358 ? 6.043 39.375 7.938 1 83.5 358 GLY B N 1
ATOM 7408 C CA . GLY B 1 358 ? 5.086 39.688 6.891 1 83.5 358 GLY B CA 1
ATOM 7409 C C . GLY B 1 358 ? 3.926 38.719 6.828 1 83.5 358 GLY B C 1
ATOM 7410 O O . GLY B 1 358 ? 3.836 37.781 7.641 1 83.5 358 GLY B O 1
ATOM 7411 N N . ALA B 1 359 ? 3.113 39 5.855 1 72.12 359 ALA B N 1
ATOM 7412 C CA . ALA B 1 359 ? 1.915 38.188 5.711 1 72.12 359 ALA B CA 1
ATOM 7413 C C . ALA B 1 359 ? 2.264 36.781 5.199 1 72.12 359 ALA B C 1
ATOM 7415 O O . ALA B 1 359 ? 3.332 36.562 4.621 1 72.12 359 ALA B O 1
ATOM 7416 N N . SER B 1 360 ? 1.384 35.844 5.566 1 68.38 360 SER B N 1
ATOM 7417 C CA . SER B 1 360 ? 1.557 34.5 5.047 1 68.38 360 SER B CA 1
ATOM 7418 C C . SER B 1 360 ? 1.559 34.5 3.521 1 68.38 360 SER B C 1
ATOM 7420 O O . SER B 1 360 ? 0.785 35.219 2.891 1 68.38 360 SER B O 1
ATOM 7422 N N . GLY B 1 361 ? 2.371 33.656 2.975 1 67.94 361 GLY B N 1
ATOM 7423 C CA . GLY B 1 361 ? 2.451 33.562 1.525 1 67.94 361 GLY B CA 1
ATOM 7424 C C . GLY B 1 361 ? 3.287 34.656 0.903 1 67.94 361 GLY B C 1
ATOM 7425 O O . GLY B 1 361 ? 3.379 34.781 -0.323 1 67.94 361 GLY B O 1
ATOM 7426 N N . GLY B 1 362 ? 3.908 35.438 1.797 1 73.88 362 GLY B N 1
ATOM 7427 C CA . GLY B 1 362 ? 4.684 36.531 1.294 1 73.88 362 GLY B CA 1
ATOM 7428 C C . GLY B 1 362 ? 6.07 36.156 0.818 1 73.88 362 GLY B C 1
ATOM 7429 O O . GLY B 1 362 ? 6.816 36.969 0.303 1 73.88 362 GLY B O 1
ATOM 7430 N N . GLY B 1 363 ? 6.469 34.938 0.967 1 83.75 363 GLY B N 1
ATOM 7431 C CA . GLY B 1 363 ? 7.742 34.469 0.443 1 83.75 363 GLY B CA 1
ATOM 7432 C C . GLY B 1 363 ? 8.812 34.312 1.51 1 83.75 363 GLY B C 1
ATOM 7433 O O . GLY B 1 363 ? 9.969 34.031 1.202 1 83.75 363 GLY B O 1
ATOM 7434 N N . LYS B 1 364 ? 8.5 34.531 2.748 1 88.19 364 LYS B N 1
ATOM 7435 C CA . LYS B 1 364 ? 9.469 34.531 3.846 1 88.19 364 LYS B CA 1
ATOM 7436 C C . LYS B 1 364 ? 10.227 33.219 3.902 1 88.19 364 LYS B C 1
ATOM 7438 O O . LYS B 1 364 ? 11.461 33.188 3.895 1 88.19 364 LYS B O 1
ATOM 7443 N N . S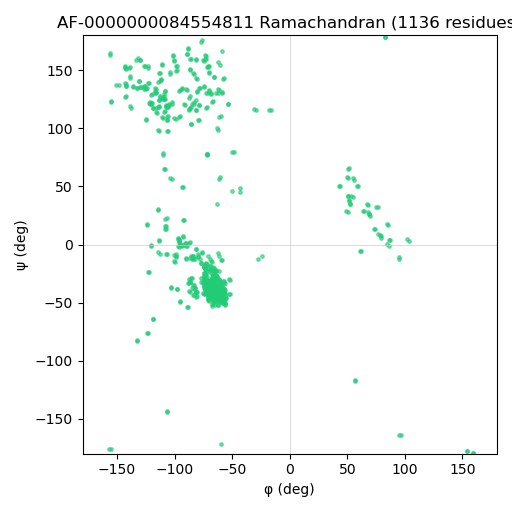ER B 1 365 ? 9.469 32.094 3.902 1 85.25 365 SER B N 1
ATOM 7444 C CA . SER B 1 365 ? 10.078 30.781 3.992 1 85.25 365 SER B CA 1
ATOM 7445 C C . SER B 1 365 ? 10.898 30.469 2.746 1 85.25 365 SER B C 1
ATOM 7447 O O . SER B 1 365 ? 11.867 29.703 2.811 1 85.25 365 SER B O 1
ATOM 7449 N N . THR B 1 366 ? 10.539 31.078 1.615 1 87.94 366 THR B N 1
ATOM 7450 C CA . THR B 1 366 ? 11.25 30.859 0.358 1 87.94 366 THR B CA 1
ATOM 7451 C C . THR B 1 366 ? 12.672 31.391 0.434 1 87.94 366 THR B C 1
ATOM 7453 O O . THR B 1 366 ? 13.594 30.812 -0.133 1 87.94 366 THR B O 1
ATOM 7456 N N . ILE B 1 367 ? 12.812 32.469 1.156 1 93.44 367 ILE B N 1
ATOM 7457 C CA . ILE B 1 367 ? 14.141 33.031 1.325 1 93.44 367 ILE B CA 1
ATOM 7458 C C . ILE B 1 367 ? 15.055 32.031 2.01 1 93.44 367 ILE B C 1
ATOM 7460 O O . ILE B 1 367 ? 16.188 31.828 1.576 1 93.44 367 ILE B O 1
ATOM 7464 N N . LEU B 1 368 ? 14.578 31.375 3.031 1 91.69 368 LEU B N 1
ATOM 7465 C CA . LEU B 1 368 ? 15.367 30.391 3.76 1 91.69 368 LEU B CA 1
ATOM 7466 C C . LEU B 1 368 ? 15.648 29.172 2.891 1 91.69 368 LEU B C 1
ATOM 7468 O O . LEU B 1 368 ? 16.75 28.625 2.916 1 91.69 368 LEU B O 1
ATOM 7472 N N . LYS B 1 369 ? 14.711 28.797 2.113 1 87.88 369 LYS B N 1
ATOM 7473 C CA . LYS B 1 369 ? 14.875 27.641 1.242 1 87.88 369 LYS B CA 1
ATOM 7474 C C . LYS B 1 369 ? 15.945 27.891 0.186 1 87.88 369 LYS B C 1
ATOM 7476 O O . LYS B 1 369 ? 16.688 26.984 -0.187 1 87.88 369 LYS B O 1
ATOM 7481 N N . LEU B 1 370 ? 15.953 29.109 -0.248 1 91.69 370 LEU B N 1
ATOM 7482 C CA . LEU B 1 370 ? 16.984 29.469 -1.208 1 91.69 370 LEU B CA 1
ATOM 7483 C C . LEU B 1 370 ? 18.359 29.453 -0.55 1 91.69 370 LEU B C 1
ATOM 7485 O O . LEU B 1 370 ? 19.344 29 -1.146 1 91.69 370 LEU B O 1
ATOM 7489 N N . LEU B 1 371 ? 18.359 29.938 0.665 1 92.94 371 LEU B N 1
ATOM 7490 C CA . LEU B 1 371 ? 19.625 29.969 1.399 1 92.94 371 LEU B CA 1
ATOM 7491 C C . LEU B 1 371 ? 20.141 28.562 1.642 1 92.94 371 LEU B C 1
ATOM 7493 O O . LEU B 1 371 ? 21.359 28.344 1.707 1 92.94 371 LEU B O 1
ATOM 7497 N N . LEU B 1 372 ? 19.25 27.672 1.67 1 89.38 372 LEU B N 1
ATOM 7498 C CA . LEU B 1 372 ? 19.594 26.266 1.913 1 89.38 372 LEU B CA 1
ATOM 7499 C C . LEU B 1 372 ? 19.875 25.547 0.603 1 89.38 372 LEU B C 1
ATOM 7501 O O . LEU B 1 372 ? 20.172 24.344 0.603 1 89.38 372 LEU B O 1
ATOM 7505 N N . LYS B 1 373 ? 19.75 26.25 -0.477 1 89.19 373 LYS B N 1
ATOM 7506 C CA . LYS B 1 373 ? 20.031 25.734 -1.812 1 89.19 373 LYS B CA 1
ATOM 7507 C C . LYS B 1 373 ? 19.062 24.609 -2.168 1 89.19 373 LYS B C 1
ATOM 7509 O O . LYS B 1 373 ? 19.438 23.641 -2.826 1 89.19 373 LYS B O 1
ATOM 7514 N N . TYR B 1 374 ? 17.891 24.75 -1.552 1 82.12 374 TYR B N 1
ATOM 7515 C CA . TYR B 1 374 ? 16.859 23.797 -1.951 1 82.12 374 TYR B CA 1
ATOM 7516 C C . TYR B 1 374 ? 16.453 24.016 -3.404 1 82.12 374 TYR B C 1
ATOM 7518 O O . TYR B 1 374 ? 16.031 23.078 -4.082 1 82.12 374 TYR B O 1
ATOM 7526 N N . TYR B 1 375 ? 16.578 25.297 -3.852 1 83.75 375 TYR B N 1
ATOM 7527 C CA . TYR B 1 375 ? 16.266 25.672 -5.223 1 83.75 375 TYR B CA 1
ATOM 7528 C C . TYR B 1 375 ? 17.406 26.5 -5.828 1 83.75 375 TYR B C 1
ATOM 7530 O O . TYR B 1 375 ? 18.016 27.328 -5.148 1 83.75 375 TYR B O 1
ATOM 7538 N N . GLU B 1 376 ? 17.625 26.188 -7.082 1 87.44 376 GLU B N 1
ATOM 7539 C CA . GLU B 1 376 ? 18.734 26.875 -7.738 1 87.44 376 GLU B CA 1
ATOM 7540 C C . GLU B 1 376 ? 18.234 27.656 -8.953 1 87.44 376 GLU B C 1
ATOM 7542 O O . GLU B 1 376 ? 19.016 28.375 -9.586 1 87.44 376 GLU B O 1
ATOM 7547 N N . ASN B 1 377 ? 16.984 27.562 -9.188 1 87.56 377 ASN B N 1
ATOM 7548 C CA . ASN B 1 377 ? 16.438 28.203 -10.391 1 87.56 377 ASN B CA 1
ATOM 7549 C C . ASN B 1 377 ? 15.938 29.609 -10.102 1 87.56 377 ASN B C 1
ATOM 7551 O O . ASN B 1 377 ? 14.82 29.969 -10.461 1 87.56 377 ASN B O 1
ATOM 7555 N N . TYR B 1 378 ? 16.75 30.406 -9.445 1 93 378 TYR B N 1
ATOM 7556 C CA . TYR B 1 378 ? 16.391 31.797 -9.203 1 93 378 TYR B CA 1
ATOM 7557 C C . TYR B 1 378 ? 17.172 32.719 -10.133 1 93 378 TYR B C 1
ATOM 7559 O O . TYR B 1 378 ? 18.234 32.375 -10.625 1 93 378 TYR B O 1
ATOM 7567 N N . SER B 1 379 ? 16.5 33.875 -10.492 1 94.5 379 SER B N 1
ATOM 7568 C CA . SER B 1 379 ? 17.203 34.938 -11.195 1 94.5 379 SER B CA 1
ATOM 7569 C C . SER B 1 379 ? 17.938 35.844 -10.211 1 94.5 379 SER B C 1
ATOM 7571 O O . SER B 1 379 ? 17.516 36 -9.062 1 94.5 379 SER B O 1
ATOM 7573 N N . GLY B 1 380 ? 19.016 36.344 -10.633 1 95.94 380 GLY B N 1
ATOM 7574 C CA . GLY B 1 380 ? 19.891 37.094 -9.734 1 95.94 380 GLY B CA 1
ATOM 7575 C C . GLY B 1 380 ? 21 36.25 -9.133 1 95.94 380 GLY B C 1
ATOM 7576 O O . GLY B 1 380 ? 21.391 35.219 -9.703 1 95.94 380 GLY B O 1
ATOM 7577 N N . ASN B 1 381 ? 21.578 36.812 -8.07 1 96.44 381 ASN B N 1
ATOM 7578 C CA . ASN B 1 381 ? 22.672 36.094 -7.445 1 96.44 381 ASN B CA 1
ATOM 7579 C C . ASN B 1 381 ? 22.578 36.094 -5.926 1 96.44 381 ASN B C 1
ATOM 7581 O O . ASN B 1 381 ? 22.172 37.094 -5.336 1 96.44 381 ASN B O 1
ATOM 7585 N N . ILE B 1 382 ? 22.812 34.969 -5.406 1 96.62 382 ILE B N 1
ATOM 7586 C CA . ILE B 1 382 ? 23.016 34.875 -3.967 1 96.62 382 ILE B CA 1
ATOM 7587 C C . ILE B 1 382 ? 24.5 34.594 -3.68 1 96.62 382 ILE B C 1
ATOM 7589 O O . ILE B 1 382 ? 25 33.531 -4.059 1 96.62 382 ILE B O 1
ATOM 7593 N N . LEU B 1 383 ? 25.078 35.562 -3.049 1 96.38 383 LEU B N 1
ATOM 7594 C CA . LEU B 1 383 ? 26.516 35.438 -2.84 1 96.38 383 LEU B CA 1
ATOM 7595 C C . LEU B 1 383 ? 26.828 35.188 -1.37 1 96.38 383 LEU B C 1
ATOM 7597 O O . LEU B 1 383 ? 26.406 35.938 -0.496 1 96.38 383 LEU B O 1
ATOM 7601 N N . VAL B 1 384 ? 27.625 34.156 -1.118 1 95.94 384 VAL B N 1
ATOM 7602 C CA . VAL B 1 384 ? 28.172 33.875 0.206 1 95.94 384 VAL B CA 1
ATOM 7603 C C . VAL B 1 384 ? 29.656 34.219 0.235 1 95.94 384 VAL B C 1
ATOM 7605 O O . VAL B 1 384 ? 30.484 33.469 -0.304 1 95.94 384 VAL B O 1
ATOM 7608 N N . ASP B 1 385 ? 29.969 35.219 0.858 1 95.69 385 ASP B N 1
ATOM 7609 C CA . ASP B 1 385 ? 31.328 35.75 0.854 1 95.69 385 ASP B CA 1
ATOM 7610 C C . ASP B 1 385 ? 31.844 35.938 -0.573 1 95.69 385 ASP B C 1
ATOM 7612 O O . ASP B 1 385 ? 32.969 35.531 -0.89 1 95.69 385 ASP B O 1
ATOM 7616 N N . GLY B 1 386 ? 30.969 36.281 -1.394 1 93.38 386 GLY B N 1
ATOM 7617 C CA . GLY B 1 386 ? 31.359 36.594 -2.758 1 93.38 386 GLY B CA 1
ATOM 7618 C C . GLY B 1 386 ? 31.219 35.406 -3.709 1 93.38 386 GLY B C 1
ATOM 7619 O O . GLY B 1 386 ? 31.281 35.594 -4.93 1 93.38 386 GLY B O 1
ATOM 7620 N N . THR B 1 387 ? 31 34.281 -3.209 1 94.06 387 THR B N 1
ATOM 7621 C CA . THR B 1 387 ? 30.844 33.094 -4.047 1 94.06 387 THR B CA 1
ATOM 7622 C C . THR B 1 387 ? 29.359 32.812 -4.301 1 94.06 387 THR B C 1
ATOM 7624 O O . THR B 1 387 ? 28.562 32.781 -3.363 1 94.06 387 THR B O 1
ATOM 7627 N N . GLU B 1 388 ? 29.094 32.594 -5.504 1 94.5 388 GLU B N 1
ATOM 7628 C CA . GLU B 1 388 ? 27.719 32.281 -5.863 1 94.5 388 GLU B CA 1
ATOM 7629 C C . GLU B 1 388 ? 27.25 30.984 -5.203 1 94.5 388 GLU B C 1
ATOM 7631 O O . GLU B 1 388 ? 27.938 29.969 -5.254 1 94.5 388 GLU B O 1
ATOM 7636 N N . LEU B 1 389 ? 26.094 31.062 -4.582 1 93.94 389 LEU B N 1
ATOM 7637 C CA . LEU B 1 389 ? 25.547 29.953 -3.809 1 93.94 389 LEU B CA 1
ATOM 7638 C C . LEU B 1 389 ? 25.422 28.703 -4.672 1 93.94 389 LEU B C 1
ATOM 7640 O O . LEU B 1 389 ? 25.672 27.594 -4.207 1 93.94 389 LEU B O 1
ATOM 7644 N N . LYS B 1 390 ? 25.125 28.906 -5.93 1 90.44 390 LYS B N 1
ATOM 7645 C CA . LYS B 1 390 ? 24.938 27.797 -6.855 1 90.44 390 LYS B CA 1
ATOM 7646 C C . LYS B 1 390 ? 26.219 27 -7.047 1 90.44 390 LYS B C 1
ATOM 7648 O O . LYS B 1 390 ? 26.188 25.797 -7.359 1 90.44 390 LYS B O 1
ATOM 7653 N N . ASN B 1 391 ? 27.297 27.641 -6.781 1 90.62 391 ASN B N 1
ATOM 7654 C CA . ASN B 1 391 ? 28.594 27.016 -7.039 1 90.62 391 ASN B CA 1
ATOM 7655 C C . ASN B 1 391 ? 29.172 26.375 -5.781 1 90.62 391 ASN B C 1
ATOM 7657 O O . ASN B 1 391 ? 30.25 25.766 -5.828 1 90.62 391 ASN B O 1
ATOM 7661 N N . ILE B 1 392 ? 28.531 26.469 -4.719 1 90.25 392 ILE B N 1
ATOM 7662 C CA . ILE B 1 392 ? 28.969 25.859 -3.477 1 90.25 392 ILE B CA 1
ATOM 7663 C C . ILE B 1 392 ? 28.328 24.469 -3.328 1 90.25 392 ILE B C 1
ATOM 7665 O O . ILE B 1 392 ? 27.141 24.312 -3.568 1 90.25 392 ILE B O 1
ATOM 7669 N N . SER B 1 393 ? 29.172 23.531 -2.967 1 86.31 393 SER B N 1
ATOM 7670 C CA . SER B 1 393 ? 28.609 22.203 -2.748 1 86.31 393 SER B CA 1
ATOM 7671 C C . SER B 1 393 ? 27.656 22.188 -1.56 1 86.31 393 SER B C 1
ATOM 7673 O O . SER B 1 393 ? 27.891 22.875 -0.562 1 86.31 393 SER B O 1
ATOM 7675 N N . SER B 1 394 ? 26.625 21.422 -1.675 1 84.44 394 SER B N 1
ATOM 7676 C CA . SER B 1 394 ? 25.656 21.328 -0.592 1 84.44 394 SER B CA 1
ATOM 7677 C C . SER B 1 394 ? 26.312 20.812 0.69 1 84.44 394 SER B C 1
ATOM 7679 O O . SER B 1 394 ? 25.953 21.25 1.787 1 84.44 394 SER B O 1
ATOM 7681 N N . GLU B 1 395 ? 27.266 19.938 0.49 1 82.94 395 GLU B N 1
ATOM 7682 C CA . GLU B 1 395 ? 27.969 19.391 1.647 1 82.94 395 GLU B CA 1
ATOM 7683 C C . GLU B 1 395 ? 28.688 20.484 2.428 1 82.94 395 GLU B C 1
ATOM 7685 O O . GLU B 1 395 ? 28.625 20.516 3.658 1 82.94 395 GLU B O 1
ATOM 7690 N N . ASN B 1 396 ? 29.281 21.328 1.685 1 87.56 396 ASN B N 1
ATOM 7691 C CA . ASN B 1 396 ? 30 22.422 2.32 1 87.56 396 ASN B CA 1
ATOM 7692 C C . ASN B 1 396 ? 29.047 23.453 2.904 1 87.56 396 ASN B C 1
ATOM 7694 O O . ASN B 1 396 ? 29.297 24 3.984 1 87.56 396 ASN B O 1
ATOM 7698 N N . LEU B 1 397 ? 28.062 23.656 2.215 1 89.94 397 LEU B N 1
ATOM 7699 C CA . LEU B 1 397 ? 27.078 24.641 2.666 1 89.94 397 LEU B CA 1
ATOM 7700 C C . LEU B 1 397 ? 26.438 24.203 3.977 1 89.94 397 LEU B C 1
ATOM 7702 O O . LEU B 1 397 ? 26.281 25 4.895 1 89.94 397 LEU B O 1
ATOM 7706 N N . TYR B 1 398 ? 26.188 22.984 4.035 1 88.75 398 TYR B N 1
ATOM 7707 C CA . TYR B 1 398 ? 25.453 22.484 5.195 1 88.75 398 TYR B CA 1
ATOM 7708 C C . TYR B 1 398 ? 26.375 22.375 6.406 1 88.75 398 TYR B C 1
ATOM 7710 O O . TYR B 1 398 ? 25.906 22.312 7.547 1 88.75 398 TYR B O 1
ATOM 7718 N N . LYS B 1 399 ? 27.641 22.422 6.129 1 88.88 399 LYS B N 1
ATOM 7719 C CA . LYS B 1 399 ? 28.578 22.484 7.234 1 88.88 399 LYS B CA 1
ATOM 7720 C C . LYS B 1 399 ? 28.594 23.859 7.875 1 88.88 399 LYS B C 1
ATOM 7722 O O . LYS B 1 399 ? 28.953 24.016 9.047 1 88.88 399 LYS B O 1
ATOM 7727 N N . LEU B 1 400 ? 28.094 24.781 7.094 1 92.19 400 LEU B N 1
ATOM 7728 C CA . LEU B 1 400 ? 28.125 26.156 7.547 1 92.19 400 LEU B CA 1
ATOM 7729 C C . LEU B 1 400 ? 26.766 26.594 8.094 1 92.19 400 LEU B C 1
ATOM 7731 O O . LEU B 1 400 ? 26.656 27.594 8.797 1 92.19 400 LEU B O 1
ATOM 7735 N N . GLU B 1 401 ? 25.828 25.812 7.805 1 92.44 401 GLU B N 1
ATOM 7736 C CA . GLU B 1 401 ? 24.469 26.266 8.141 1 92.44 401 GLU B CA 1
ATOM 7737 C C . GLU B 1 401 ? 23.766 25.266 9.055 1 92.44 401 GLU B C 1
ATOM 7739 O O . GLU B 1 401 ? 23.953 24.047 8.914 1 92.44 401 GLU B O 1
ATOM 7744 N N . GLY B 1 402 ? 23.047 25.781 10.031 1 89.19 402 GLY B N 1
ATOM 7745 C CA . GLY B 1 402 ? 22.062 25.047 10.812 1 89.19 402 GLY B CA 1
ATOM 7746 C C . GLY B 1 402 ? 20.641 25.5 10.555 1 89.19 402 GLY B C 1
ATOM 7747 O O . GLY B 1 402 ? 20.391 26.688 10.305 1 89.19 402 GLY B O 1
ATOM 7748 N N . ILE B 1 403 ? 19.781 24.547 10.539 1 88.5 403 ILE B N 1
ATOM 7749 C CA . ILE B 1 403 ? 18.406 24.922 10.219 1 88.5 403 ILE B CA 1
ATOM 7750 C C . ILE B 1 403 ? 17.453 24.359 11.266 1 88.5 403 ILE B C 1
ATOM 7752 O O . ILE B 1 403 ? 17.672 23.25 11.773 1 88.5 403 ILE B O 1
ATOM 7756 N N . ILE B 1 404 ? 16.578 25.172 11.664 1 86.81 404 ILE B N 1
ATOM 7757 C CA . ILE B 1 404 ? 15.406 24.75 12.438 1 86.81 404 ILE B CA 1
ATOM 7758 C C . ILE B 1 404 ? 14.148 24.891 11.594 1 86.81 404 ILE B C 1
ATOM 7760 O O . ILE B 1 404 ? 13.68 26.016 11.352 1 86.81 404 ILE B O 1
ATOM 7764 N N . GLN B 1 405 ? 13.656 23.781 11.234 1 79.62 405 GLN B N 1
ATOM 7765 C CA . GLN B 1 405 ? 12.531 23.766 10.297 1 79.62 405 GLN B CA 1
ATOM 7766 C C . GLN B 1 405 ? 11.203 23.922 11.031 1 79.62 405 GLN B C 1
ATOM 7768 O O . GLN B 1 405 ? 11.117 23.672 12.234 1 79.62 405 GLN B O 1
ATOM 7773 N N . GLN B 1 406 ? 10.258 24.344 10.219 1 72.75 406 GLN B N 1
ATOM 7774 C CA . GLN B 1 406 ? 8.898 24.469 10.727 1 72.75 406 GLN B CA 1
ATOM 7775 C C . GLN B 1 406 ? 8.305 23.094 11.055 1 72.75 406 GLN B C 1
ATOM 7777 O O . GLN B 1 406 ? 7.777 22.891 12.141 1 72.75 406 GLN B O 1
ATOM 7782 N N . ASN B 1 407 ? 8.516 22.203 10.125 1 73.56 407 ASN B N 1
ATOM 7783 C CA . ASN B 1 407 ? 8.086 20.812 10.32 1 73.56 407 ASN B CA 1
ATOM 7784 C C . ASN B 1 407 ? 9.234 19.922 10.773 1 73.56 407 ASN B C 1
ATOM 7786 O O . ASN B 1 407 ? 10.133 19.625 9.984 1 73.56 407 ASN B O 1
ATOM 7790 N N . VAL B 1 408 ? 9.141 19.531 12.086 1 83.75 408 VAL B N 1
ATOM 7791 C CA . VAL B 1 408 ? 10.25 18.812 12.68 1 83.75 408 VAL B CA 1
ATOM 7792 C C . VAL B 1 408 ? 10.055 17.312 12.484 1 83.75 408 VAL B C 1
ATOM 7794 O O . VAL B 1 408 ? 8.953 16.797 12.672 1 83.75 408 VAL B O 1
ATOM 7797 N N . PHE B 1 409 ? 11.148 16.703 12.055 1 88.19 409 PHE B N 1
ATOM 7798 C CA . PHE B 1 409 ? 11.141 15.242 11.93 1 88.19 409 PHE B CA 1
ATOM 7799 C C . PHE B 1 409 ? 12 14.602 13.016 1 88.19 409 PHE B C 1
ATOM 7801 O O . PHE B 1 409 ? 13.094 15.086 13.312 1 88.19 409 PHE B O 1
ATOM 7808 N N . ILE B 1 410 ? 11.414 13.602 13.648 1 89.88 410 ILE B N 1
ATOM 7809 C CA . ILE B 1 410 ? 12.125 12.852 14.68 1 89.88 410 ILE B CA 1
ATOM 7810 C C . ILE B 1 410 ? 12.352 11.414 14.219 1 89.88 410 ILE B C 1
ATOM 7812 O O . ILE B 1 410 ? 11.398 10.719 13.844 1 89.88 410 ILE B O 1
ATOM 7816 N N . PHE B 1 411 ? 13.617 11 14.219 1 91.06 411 PHE B N 1
ATOM 7817 C CA . PHE B 1 411 ? 13.945 9.633 13.844 1 91.06 411 PHE B CA 1
ATOM 7818 C C . PHE B 1 411 ? 13.477 8.648 14.914 1 91.06 411 PHE B C 1
ATOM 7820 O O . PHE B 1 411 ? 13.391 9 16.094 1 91.06 411 PHE B O 1
ATOM 7827 N N . ASP B 1 412 ? 13.117 7.469 14.461 1 90.25 412 ASP B N 1
ATOM 7828 C CA . ASP B 1 412 ? 12.828 6.395 15.406 1 90.25 412 ASP B CA 1
ATOM 7829 C C . ASP B 1 412 ? 14.109 5.875 16.062 1 90.25 412 ASP B C 1
ATOM 7831 O O . ASP B 1 412 ? 14.609 4.809 15.695 1 90.25 412 ASP B O 1
ATOM 7835 N N . ALA B 1 413 ? 14.57 6.598 16.984 1 90.31 413 ALA B N 1
ATOM 7836 C CA . ALA B 1 413 ? 15.828 6.359 17.688 1 90.31 413 ALA B CA 1
ATOM 7837 C C . ALA B 1 413 ? 15.828 7.023 19.047 1 90.31 413 ALA B C 1
ATOM 7839 O O . ALA B 1 413 ? 14.797 7.539 19.5 1 90.31 413 ALA B O 1
ATOM 7840 N N . SER B 1 414 ? 16.938 6.938 19.703 1 93.25 414 SER B N 1
ATOM 7841 C CA . SER B 1 414 ? 17.047 7.488 21.047 1 93.25 414 SER B CA 1
ATOM 7842 C C . SER B 1 414 ? 17.094 9.008 21.016 1 93.25 414 SER B C 1
ATOM 7844 O O . SER B 1 414 ? 17.312 9.609 19.953 1 93.25 414 SER B O 1
ATOM 7846 N N . LEU B 1 415 ? 16.812 9.594 22.188 1 94.62 415 LEU B N 1
ATOM 7847 C CA . LEU B 1 415 ? 16.922 11.039 22.312 1 94.62 415 LEU B CA 1
ATOM 7848 C C . LEU B 1 415 ? 18.328 11.5 21.922 1 94.62 415 LEU B C 1
ATOM 7850 O O . LEU B 1 415 ? 18.484 12.5 21.219 1 94.62 415 LEU B O 1
ATOM 7854 N N . LYS B 1 416 ? 19.312 10.766 22.359 1 94.56 416 LYS B N 1
ATOM 7855 C CA . LYS B 1 416 ? 20.703 11.086 22.031 1 94.56 416 LYS B CA 1
ATOM 7856 C C . LYS B 1 416 ? 20.922 11.086 20.531 1 94.56 416 LYS B C 1
ATOM 7858 O O . LYS B 1 416 ? 21.5 12.023 19.969 1 94.56 416 LYS B O 1
ATOM 7863 N N . ASP B 1 417 ? 20.453 10.094 19.906 1 92.75 417 ASP B N 1
ATOM 7864 C CA . ASP B 1 417 ? 20.641 9.945 18.469 1 92.75 417 ASP B CA 1
ATOM 7865 C C . ASP B 1 417 ? 19.906 11.047 17.703 1 92.75 417 ASP B C 1
ATOM 7867 O O . ASP B 1 417 ? 20.375 11.484 16.641 1 92.75 417 ASP B O 1
ATOM 7871 N N . ASN B 1 418 ? 18.766 11.438 18.234 1 93.94 418 ASN B N 1
ATOM 7872 C CA . ASN B 1 418 ? 18 12.484 17.562 1 93.94 418 ASN B CA 1
ATOM 7873 C C . ASN B 1 418 ? 18.641 13.852 17.75 1 93.94 418 ASN B C 1
ATOM 7875 O O . ASN B 1 418 ? 18.516 14.727 16.891 1 93.94 418 ASN B O 1
ATOM 7879 N N . ILE B 1 419 ? 19.344 13.961 18.844 1 93.94 419 ILE B N 1
ATOM 7880 C CA . ILE B 1 419 ? 20.047 15.219 19.078 1 93.94 419 ILE B CA 1
ATOM 7881 C C . ILE B 1 419 ? 21.344 15.258 18.281 1 93.94 419 ILE B C 1
ATOM 7883 O O . ILE B 1 419 ? 21.656 16.266 17.641 1 93.94 419 ILE B O 1
ATOM 7887 N N . THR B 1 420 ? 22.094 14.133 18.312 1 92.56 420 THR B N 1
ATOM 7888 C CA . THR B 1 420 ? 23.422 14.094 17.719 1 92.56 420 THR B CA 1
ATOM 7889 C C . THR B 1 420 ? 23.344 13.672 16.25 1 92.56 420 THR B C 1
ATOM 7891 O O . THR B 1 420 ? 24.328 13.773 15.516 1 92.56 420 THR B O 1
ATOM 7894 N N . LEU B 1 421 ? 22.188 13.195 15.867 1 89.5 421 LEU B N 1
ATOM 7895 C CA . LEU B 1 421 ? 21.984 12.625 14.547 1 89.5 421 LEU B CA 1
ATOM 7896 C C . LEU B 1 421 ? 23.047 11.586 14.219 1 89.5 421 LEU B C 1
ATOM 7898 O O . LEU B 1 421 ? 23.688 11.656 13.164 1 89.5 421 LEU B O 1
ATOM 7902 N N . PHE B 1 422 ? 23.328 10.781 15.266 1 83.88 422 PHE B N 1
ATOM 7903 C CA . PHE B 1 422 ? 24.188 9.609 15.18 1 83.88 422 PHE B CA 1
ATOM 7904 C C . PHE B 1 422 ? 25.656 10.008 15.062 1 83.88 422 PHE B C 1
ATOM 7906 O O . PHE B 1 422 ? 26.5 9.203 14.672 1 83.88 422 PHE B O 1
ATOM 7913 N N . GLY B 1 423 ? 25.859 11.312 15.344 1 85.19 423 GLY B N 1
ATOM 7914 C CA . GLY B 1 423 ? 27.234 11.781 15.375 1 85.19 423 GLY B CA 1
ATOM 7915 C C . GLY B 1 423 ? 27.891 11.633 16.734 1 85.19 423 GLY B C 1
ATOM 7916 O O . GLY B 1 423 ? 27.25 11.227 17.703 1 85.19 423 GLY B O 1
ATOM 7917 N N . SER B 1 424 ? 29.188 11.836 16.656 1 88.62 424 SER B N 1
ATOM 7918 C CA . SER B 1 424 ? 29.953 11.758 17.906 1 88.62 424 SER B CA 1
ATOM 7919 C C . SER B 1 424 ? 30.156 13.141 18.516 1 88.62 424 SER B C 1
ATOM 7921 O O . SER B 1 424 ? 30.797 14 17.906 1 88.62 424 SER B O 1
ATOM 7923 N N . TYR B 1 425 ? 29.531 13.391 19.594 1 92.88 425 TYR B N 1
ATOM 7924 C CA . TYR B 1 425 ? 29.672 14.625 20.359 1 92.88 425 TYR B CA 1
ATOM 7925 C C . TYR B 1 425 ? 30.016 14.344 21.812 1 92.88 425 TYR B C 1
ATOM 7927 O O . TYR B 1 425 ? 29.703 13.273 22.328 1 92.88 425 TYR B O 1
ATOM 7935 N N . SER B 1 426 ? 30.641 15.258 22.422 1 93.94 426 SER B N 1
ATOM 7936 C CA . SER B 1 426 ? 30.984 15.109 23.828 1 93.94 426 SER B CA 1
ATOM 7937 C C . SER B 1 426 ? 29.766 15.305 24.719 1 93.94 426 SER B C 1
ATOM 7939 O O . SER B 1 426 ? 28.766 15.891 24.281 1 93.94 426 SER B O 1
ATOM 7941 N N . ASN B 1 427 ? 29.844 14.789 25.891 1 93.38 427 ASN B N 1
ATOM 7942 C CA . ASN B 1 427 ? 28.75 14.938 26.844 1 93.38 427 ASN B CA 1
ATOM 7943 C C . ASN B 1 427 ? 28.5 16.406 27.172 1 93.38 427 ASN B C 1
ATOM 7945 O O . ASN B 1 427 ? 27.359 16.812 27.406 1 93.38 427 ASN B O 1
ATOM 7949 N N . SER B 1 428 ? 29.562 17.078 27.156 1 93.62 428 SER B N 1
ATOM 7950 C CA . SER B 1 428 ? 29.438 18.5 27.438 1 93.62 428 SER B CA 1
ATOM 7951 C C . SER B 1 428 ? 28.641 19.219 26.359 1 93.62 428 SER B C 1
ATOM 7953 O O . SER B 1 428 ? 27.812 20.094 26.641 1 93.62 428 SER B O 1
ATOM 7955 N N . GLU B 1 429 ? 28.922 18.891 25.156 1 93.56 429 GLU B N 1
ATOM 7956 C CA . GLU B 1 429 ? 28.203 19.484 24.031 1 93.56 429 GLU B CA 1
ATOM 7957 C C . GLU B 1 429 ? 26.719 19.109 24.062 1 93.56 429 GLU B C 1
ATOM 7959 O O . GLU B 1 429 ? 25.859 19.953 23.797 1 93.56 429 GLU B O 1
ATOM 7964 N N . ILE B 1 430 ? 26.469 17.922 24.406 1 95 430 ILE B N 1
ATOM 7965 C CA . ILE B 1 430 ? 25.094 17.422 24.453 1 95 430 ILE B CA 1
ATOM 7966 C C . ILE B 1 430 ? 24.344 18.125 25.578 1 95 430 ILE B C 1
ATOM 7968 O O . ILE B 1 430 ? 23.203 18.547 25.391 1 95 430 ILE B O 1
ATOM 7972 N N . ASN B 1 431 ? 24.953 18.234 26.672 1 93.19 431 ASN B N 1
ATOM 7973 C CA . ASN B 1 431 ? 24.328 18.891 27.812 1 93.19 431 ASN B CA 1
ATOM 7974 C C . ASN B 1 431 ? 24.031 20.359 27.516 1 93.19 431 ASN B C 1
ATOM 7976 O O . ASN B 1 431 ? 22.984 20.891 27.922 1 93.19 431 ASN B O 1
ATOM 7980 N N . ARG B 1 432 ? 24.938 21 26.875 1 90.31 432 ARG B N 1
ATOM 7981 C CA . ARG B 1 432 ? 24.734 22.391 26.484 1 90.31 432 ARG B CA 1
ATOM 7982 C C . ARG B 1 432 ? 23.531 22.547 25.562 1 90.31 432 ARG B C 1
ATOM 7984 O O . ARG B 1 432 ? 22.703 23.453 25.75 1 90.31 432 ARG B O 1
ATOM 7991 N N . ALA B 1 433 ? 23.484 21.703 24.609 1 92.38 433 ALA B N 1
ATOM 7992 C CA . ALA B 1 433 ? 22.359 21.75 23.672 1 92.38 433 ALA B CA 1
ATOM 7993 C C . ALA B 1 433 ? 21.031 21.516 24.391 1 92.38 433 ALA B C 1
ATOM 7995 O O . ALA B 1 433 ? 20.031 22.156 24.062 1 92.38 433 ALA B O 1
ATOM 7996 N N . ILE B 1 434 ? 21.016 20.656 25.375 1 93.06 434 ILE B N 1
ATOM 7997 C CA . ILE B 1 434 ? 19.812 20.328 26.125 1 93.06 434 ILE B CA 1
ATOM 7998 C C . ILE B 1 434 ? 19.391 21.547 26.953 1 93.06 434 ILE B C 1
ATOM 8000 O O . ILE B 1 434 ? 18.203 21.875 27 1 93.06 434 ILE B O 1
ATOM 8004 N N . GLU B 1 435 ? 20.281 22.172 27.484 1 87.88 435 GLU B N 1
ATOM 8005 C CA . GLU B 1 435 ? 20 23.328 28.312 1 87.88 435 GLU B CA 1
ATOM 8006 C C . GLU B 1 435 ? 19.438 24.484 27.469 1 87.88 435 GLU B C 1
ATOM 8008 O O . GLU B 1 435 ? 18.406 25.062 27.812 1 87.88 435 GLU B O 1
ATOM 8013 N N . ILE B 1 436 ? 20.031 24.719 26.391 1 84.88 436 ILE B N 1
ATOM 8014 C CA . ILE B 1 436 ? 19.656 25.828 25.531 1 84.88 436 ILE B CA 1
ATOM 8015 C C . ILE B 1 436 ? 18.281 25.578 24.938 1 84.88 436 ILE B C 1
ATOM 8017 O O . ILE B 1 436 ? 17.484 26.516 24.781 1 84.88 436 ILE B O 1
ATOM 8021 N N . SER B 1 437 ? 18.031 24.359 24.641 1 88.69 437 SER B N 1
ATOM 8022 C CA . SER B 1 437 ? 16.781 24.031 23.969 1 88.69 437 SER B CA 1
ATOM 8023 C C . SER B 1 437 ? 15.648 23.828 24.969 1 88.69 437 SER B C 1
ATOM 8025 O O . SER B 1 437 ? 14.484 23.688 24.594 1 88.69 437 SER B O 1
ATOM 8027 N N . GLY B 1 438 ? 15.977 23.766 26.219 1 83.81 438 GLY B N 1
ATOM 8028 C CA . GLY B 1 438 ? 14.961 23.562 27.25 1 83.81 438 GLY B CA 1
ATOM 8029 C C . GLY B 1 438 ? 14.445 22.141 27.312 1 83.81 438 GLY B C 1
ATOM 8030 O O . GLY B 1 438 ? 13.266 21.906 27.594 1 83.81 438 GLY B O 1
ATOM 8031 N N . LEU B 1 439 ? 15.281 21.203 27.016 1 88.88 439 LEU B N 1
ATOM 8032 C CA . LEU B 1 439 ? 14.859 19.812 26.953 1 88.88 439 LEU B CA 1
ATOM 8033 C C . LEU B 1 439 ? 15.008 19.141 28.312 1 88.88 439 LEU B C 1
ATOM 8035 O O . LEU B 1 439 ? 14.641 17.969 28.469 1 88.88 439 LEU B O 1
ATOM 8039 N N . ASN B 1 440 ? 15.43 19.812 29.297 1 88.06 440 ASN B N 1
ATOM 8040 C CA . ASN B 1 440 ? 15.688 19.25 30.609 1 88.06 440 ASN B CA 1
ATOM 8041 C C . ASN B 1 440 ? 14.445 18.578 31.188 1 88.06 440 ASN B C 1
ATOM 8043 O O . ASN B 1 440 ? 14.516 17.453 31.688 1 88.06 440 ASN B O 1
ATOM 8047 N N . PRO B 1 441 ? 13.398 19.219 31.125 1 82.44 441 PRO B N 1
ATOM 8048 C CA . PRO B 1 441 ? 12.203 18.562 31.656 1 82.44 441 PRO B CA 1
ATOM 8049 C C . PRO B 1 441 ? 11.898 17.234 30.953 1 82.44 441 PRO B C 1
ATOM 8051 O O . PRO B 1 441 ? 11.477 16.281 31.609 1 82.44 441 PRO B O 1
ATOM 8054 N N . LEU B 1 442 ? 12.047 17.25 29.719 1 85.06 442 LEU B N 1
ATOM 8055 C CA . LEU B 1 442 ? 11.812 16.016 28.969 1 85.06 442 LEU B CA 1
ATOM 8056 C C . LEU B 1 442 ? 12.805 14.938 29.375 1 85.06 442 LEU B C 1
ATOM 8058 O O . LEU B 1 442 ? 12.438 13.766 29.5 1 85.06 442 LEU B O 1
ATOM 8062 N N . LEU B 1 443 ? 14.023 15.344 29.516 1 89.62 443 LEU B N 1
ATOM 8063 C CA . LEU B 1 443 ? 15.086 14.414 29.906 1 89.62 443 LEU B CA 1
ATOM 8064 C C . LEU B 1 443 ? 14.758 13.75 31.25 1 89.62 443 LEU B C 1
ATOM 8066 O O . LEU B 1 443 ? 15 12.555 31.422 1 89.62 443 LEU B O 1
ATOM 8070 N N . ILE B 1 444 ? 14.203 14.484 32.062 1 84.88 444 ILE B N 1
ATOM 8071 C CA . ILE B 1 444 ? 13.867 14 33.406 1 84.88 444 ILE B CA 1
ATOM 8072 C C . ILE B 1 444 ? 12.656 13.07 33.312 1 84.88 444 ILE B C 1
ATOM 8074 O O . ILE B 1 444 ? 12.594 12.062 34.031 1 84.88 444 ILE B O 1
ATOM 8078 N N . ARG B 1 445 ? 11.844 13.359 32.469 1 82.31 445 ARG B N 1
ATOM 8079 C CA . ARG B 1 445 ? 10.617 12.594 32.312 1 82.31 445 ARG B CA 1
ATOM 8080 C C . ARG B 1 445 ? 10.875 11.242 31.656 1 82.31 445 ARG B C 1
ATOM 8082 O O . ARG B 1 445 ? 10.211 10.25 31.953 1 82.31 445 ARG B O 1
ATOM 8089 N N . LEU B 1 446 ? 11.828 11.234 30.891 1 87.5 446 LEU B N 1
ATOM 8090 C CA . LEU B 1 446 ? 12.109 10.023 30.141 1 87.5 446 LEU B CA 1
ATOM 8091 C C . LEU B 1 446 ? 12.828 8.992 31.016 1 87.5 446 LEU B C 1
ATOM 8093 O O . LEU B 1 446 ? 13.805 9.328 31.688 1 87.5 446 LEU B O 1
ATOM 8097 N N . LYS B 1 447 ? 12.398 7.73 30.953 1 87 447 LYS B N 1
ATOM 8098 C CA . LYS B 1 447 ? 12.898 6.66 31.812 1 87 447 LYS B CA 1
ATOM 8099 C C . LYS B 1 447 ? 14.375 6.398 31.578 1 87 447 LYS B C 1
ATOM 8101 O O . LYS B 1 447 ? 15.148 6.211 32.531 1 87 447 LYS B O 1
ATOM 8106 N N . ASP B 1 448 ? 14.852 6.406 30.406 1 91.56 448 ASP B N 1
ATOM 8107 C CA . ASP B 1 448 ? 16.234 6.059 30.062 1 91.56 448 ASP B CA 1
ATOM 8108 C C . ASP B 1 448 ? 17.031 7.301 29.656 1 91.56 448 ASP B C 1
ATOM 8110 O O . ASP B 1 448 ? 18.062 7.191 28.984 1 91.56 448 ASP B O 1
ATOM 8114 N N . GLY B 1 449 ? 16.453 8.383 30 1 91.81 449 GLY B N 1
ATOM 8115 C CA . GLY B 1 449 ? 17.156 9.625 29.703 1 91.81 449 GLY B CA 1
ATOM 8116 C C . GLY B 1 449 ? 17.5 9.773 28.234 1 91.81 449 GLY B C 1
ATOM 8117 O O . GLY B 1 449 ? 16.641 9.648 27.375 1 91.81 449 GLY B O 1
ATOM 8118 N N . LEU B 1 450 ? 18.797 9.82 28.016 1 92.88 450 LEU B N 1
ATOM 8119 C CA . LEU B 1 450 ? 19.297 10.055 26.656 1 92.88 450 LEU B CA 1
ATOM 8120 C C . LEU B 1 450 ? 19.125 8.812 25.797 1 92.88 450 LEU B C 1
ATOM 8122 O O . LEU B 1 450 ? 19.047 8.914 24.562 1 92.88 450 LEU B O 1
ATOM 8126 N N . ASN B 1 451 ? 18.984 7.805 26.453 1 93 451 ASN B N 1
ATOM 8127 C CA . ASN B 1 451 ? 18.906 6.551 25.719 1 93 451 ASN B CA 1
ATOM 8128 C C . ASN B 1 451 ? 17.453 6.129 25.469 1 93 451 ASN B C 1
ATOM 8130 O O . ASN B 1 451 ? 17.203 5.09 24.859 1 93 451 ASN B O 1
ATOM 8134 N N . SER B 1 452 ? 16.578 6.988 25.859 1 92.19 452 SER B N 1
ATOM 8135 C CA . SER B 1 452 ? 15.164 6.664 25.672 1 92.19 452 SER B CA 1
ATOM 8136 C C . SER B 1 452 ? 14.781 6.695 24.188 1 92.19 452 SER B C 1
ATOM 8138 O O . SER B 1 452 ? 15.148 7.629 23.469 1 92.19 452 SER B O 1
ATOM 8140 N N . GLU B 1 453 ? 14.117 5.723 23.781 1 90 453 GLU B N 1
ATOM 8141 C CA . GLU B 1 453 ? 13.594 5.676 22.422 1 90 453 GLU B CA 1
ATOM 8142 C C . GLU B 1 453 ? 12.391 6.605 22.25 1 90 453 GLU B C 1
ATOM 8144 O O . GLU B 1 453 ? 11.523 6.668 23.125 1 90 453 GLU B O 1
ATOM 8149 N N . LEU B 1 454 ? 12.375 7.316 21.172 1 88.62 454 LEU B N 1
ATOM 8150 C CA . LEU B 1 454 ? 11.367 8.359 21.016 1 88.62 454 LEU B CA 1
ATOM 8151 C C . LEU B 1 454 ? 10.219 7.871 20.125 1 88.62 454 LEU B C 1
ATOM 8153 O O . LEU B 1 454 ? 9.18 8.531 20.031 1 88.62 454 LEU B O 1
ATOM 8157 N N . GLY B 1 455 ? 10.391 6.773 19.547 1 80.88 455 GLY B N 1
ATOM 8158 C CA . GLY B 1 455 ? 9.336 6.211 18.719 1 80.88 455 GLY B CA 1
ATOM 8159 C C . GLY B 1 455 ? 9.297 6.781 17.312 1 80.88 455 GLY B C 1
ATOM 8160 O O . GLY B 1 455 ? 10.016 7.738 17.016 1 80.88 455 GLY B O 1
ATOM 8161 N N . GLU B 1 456 ? 8.391 6.301 16.516 1 80.75 456 GLU B N 1
ATOM 8162 C CA . GLU B 1 456 ? 8.258 6.73 15.133 1 80.75 456 GLU B CA 1
ATOM 8163 C C . GLU B 1 456 ? 7.801 8.188 15.039 1 80.75 456 GLU B C 1
ATOM 8165 O O . GLU B 1 456 ? 6.766 8.547 15.602 1 80.75 456 GLU B O 1
ATOM 8170 N N . ASN B 1 457 ? 8.625 8.938 14.367 1 79.5 457 ASN B N 1
ATOM 8171 C CA . ASN B 1 457 ? 8.383 10.367 14.195 1 79.5 457 ASN B CA 1
ATOM 8172 C C . ASN B 1 457 ? 8.094 11.047 15.531 1 79.5 457 ASN B C 1
ATOM 8174 O O . ASN B 1 457 ? 7.281 11.977 15.594 1 79.5 457 ASN B O 1
ATOM 8178 N N . GLY B 1 458 ? 8.609 10.523 16.547 1 80.19 458 GLY B N 1
ATOM 8179 C CA . GLY B 1 458 ? 8.461 11.117 17.859 1 80.19 458 GLY B CA 1
ATOM 8180 C C . GLY B 1 458 ? 7.039 11.062 18.391 1 80.19 458 GLY B C 1
ATOM 8181 O O . GLY B 1 458 ? 6.555 12.031 18.969 1 80.19 458 GLY B O 1
ATOM 8182 N N . ASN B 1 459 ? 6.363 10.047 18.078 1 70.25 459 ASN B N 1
ATOM 8183 C CA . ASN B 1 459 ? 4.961 9.938 18.453 1 70.25 459 ASN B CA 1
ATOM 8184 C C . ASN B 1 459 ? 4.785 10.008 19.969 1 70.25 459 ASN B C 1
ATOM 8186 O O . ASN B 1 459 ? 3.691 10.305 20.453 1 70.25 459 ASN B O 1
ATOM 8190 N N . LEU B 1 460 ? 5.781 9.891 20.75 1 67.88 460 LEU B N 1
ATOM 8191 C CA . LEU B 1 460 ? 5.734 9.93 22.203 1 67.88 460 LEU B CA 1
ATOM 8192 C C . LEU B 1 460 ? 5.984 11.344 22.719 1 67.88 460 LEU B C 1
ATOM 8194 O O . LEU B 1 460 ? 5.934 11.586 23.922 1 67.88 460 LEU B O 1
ATOM 8198 N N . LEU B 1 461 ? 6.207 12.25 21.734 1 79.25 461 LEU B N 1
ATOM 8199 C CA . LEU B 1 461 ? 6.586 13.609 22.094 1 79.25 461 LEU B CA 1
ATOM 8200 C C . LEU B 1 461 ? 5.492 14.602 21.719 1 79.25 461 LEU B C 1
ATOM 8202 O O . LEU B 1 461 ? 4.73 14.359 20.781 1 79.25 461 LEU B O 1
ATOM 8206 N N . SER B 1 462 ? 5.398 15.562 22.453 1 69.75 462 SER B N 1
ATOM 8207 C CA . SER B 1 462 ? 4.562 16.688 22.047 1 69.75 462 SER B CA 1
ATOM 8208 C C . SER B 1 462 ? 5.223 17.484 20.938 1 69.75 462 SER B C 1
ATOM 8210 O O . SER B 1 462 ? 6.41 17.312 20.656 1 69.75 462 SER B O 1
ATOM 8212 N N . GLY B 1 463 ? 4.383 18.266 20.203 1 73.5 463 GLY B N 1
ATOM 8213 C CA . GLY B 1 463 ? 4.922 19.141 19.172 1 73.5 463 GLY B CA 1
ATOM 8214 C C . GLY B 1 463 ? 6.035 20.047 19.688 1 73.5 463 GLY B C 1
ATOM 8215 O O . GLY B 1 463 ? 7.043 20.25 19 1 73.5 463 GLY B O 1
ATOM 8216 N N . GLY B 1 464 ? 5.812 20.594 20.875 1 75.75 464 GLY B N 1
ATOM 8217 C CA . GLY B 1 464 ? 6.828 21.438 21.484 1 75.75 464 GLY B CA 1
ATOM 8218 C C . GLY B 1 464 ? 8.117 20.703 21.781 1 75.75 464 GLY B C 1
ATOM 8219 O O . GLY B 1 464 ? 9.211 21.25 21.594 1 75.75 464 GLY B O 1
ATOM 8220 N N . GLU B 1 465 ? 7.961 19.516 22.281 1 80.69 465 GLU B N 1
ATOM 8221 C CA . GLU B 1 465 ? 9.141 18.703 22.562 1 80.69 465 GLU B CA 1
ATOM 8222 C C . GLU B 1 465 ? 9.922 18.406 21.297 1 80.69 465 GLU B C 1
ATOM 8224 O O . GLU B 1 465 ? 11.156 18.438 21.281 1 80.69 465 GLU B O 1
ATOM 8229 N N . LYS B 1 466 ? 9.242 18.125 20.219 1 87.12 466 LYS B N 1
ATOM 8230 C CA . LYS B 1 466 ? 9.891 17.906 18.938 1 87.12 466 LYS B CA 1
ATOM 8231 C C . LYS B 1 466 ? 10.656 19.141 18.469 1 87.12 466 LYS B C 1
ATOM 8233 O O . LYS B 1 466 ? 11.781 19.031 17.969 1 87.12 466 LYS B O 1
ATOM 8238 N N . GLN B 1 467 ? 10.008 20.203 18.625 1 85.25 467 GLN B N 1
ATOM 8239 C CA . GLN B 1 467 ? 10.648 21.453 18.25 1 85.25 467 GLN B CA 1
ATOM 8240 C C . GLN B 1 467 ? 11.914 21.703 19.078 1 85.25 467 GLN B C 1
ATOM 8242 O O . GLN B 1 467 ? 12.93 22.141 18.531 1 85.25 467 GLN B O 1
ATOM 8247 N N . ARG B 1 468 ? 11.859 21.438 20.359 1 86.88 468 ARG B N 1
ATOM 8248 C CA . ARG B 1 468 ? 13.016 21.625 21.219 1 86.88 468 ARG B CA 1
ATOM 8249 C C . ARG B 1 468 ? 14.164 20.703 20.812 1 86.88 468 ARG B C 1
ATOM 8251 O O . ARG B 1 468 ? 15.336 21.094 20.891 1 86.88 468 ARG B O 1
ATOM 8258 N N . ILE B 1 469 ? 13.828 19.531 20.422 1 91.25 469 ILE B N 1
ATOM 8259 C CA . ILE B 1 469 ? 14.844 18.609 19.938 1 91.25 469 ILE B CA 1
ATOM 8260 C C . ILE B 1 469 ? 15.484 19.172 18.672 1 91.25 469 ILE B C 1
ATOM 8262 O O . ILE B 1 469 ? 16.703 19.094 18.484 1 91.25 469 ILE B O 1
ATOM 8266 N N . SER B 1 470 ? 14.641 19.688 17.766 1 91.12 470 SER B N 1
ATOM 8267 C CA . SER B 1 470 ? 15.148 20.312 16.531 1 91.12 470 SER B CA 1
ATOM 8268 C C . SER B 1 470 ? 16.078 21.469 16.859 1 91.12 470 SER B C 1
ATOM 8270 O O . SER B 1 470 ? 17.109 21.656 16.188 1 91.12 470 SER B O 1
ATOM 8272 N N . ILE B 1 471 ? 15.727 22.172 17.859 1 89.81 471 ILE B N 1
ATOM 8273 C CA . ILE B 1 471 ? 16.578 23.281 18.281 1 89.81 471 ILE B CA 1
ATOM 8274 C C . ILE B 1 471 ? 17.906 22.734 18.828 1 89.81 471 ILE B C 1
ATOM 8276 O O . ILE B 1 471 ? 18.969 23.25 18.5 1 89.81 471 ILE B O 1
ATOM 8280 N N . ALA B 1 472 ? 17.828 21.703 19.641 1 92 472 ALA B N 1
ATOM 8281 C CA . ALA B 1 472 ? 19.031 21.078 20.172 1 92 472 ALA B CA 1
ATOM 8282 C C . ALA B 1 472 ? 19.953 20.609 19.062 1 92 472 ALA B C 1
ATOM 8284 O O . ALA B 1 472 ? 21.172 20.734 19.156 1 92 472 ALA B O 1
ATOM 8285 N N . ARG B 1 473 ? 19.406 20.062 18.016 1 92.19 473 ARG B N 1
ATOM 8286 C CA . ARG B 1 473 ? 20.141 19.625 16.844 1 92.19 473 ARG B CA 1
ATOM 8287 C C . ARG B 1 473 ? 20.953 20.766 16.234 1 92.19 473 ARG B C 1
ATOM 8289 O O . ARG B 1 473 ? 22.125 20.609 15.922 1 92.19 473 ARG B O 1
ATOM 8296 N N . ALA B 1 474 ? 20.219 21.781 16.078 1 89.62 474 ALA B N 1
ATOM 8297 C CA . ALA B 1 474 ? 20.828 22.938 15.438 1 89.62 474 ALA B CA 1
ATOM 8298 C C . ALA B 1 474 ? 21.922 23.531 16.312 1 89.62 474 ALA B C 1
ATOM 8300 O O . ALA B 1 474 ? 22.984 23.938 15.812 1 89.62 474 ALA B O 1
ATOM 8301 N N . VAL B 1 475 ? 21.672 23.562 17.578 1 89.44 475 VAL B N 1
ATOM 8302 C CA . VAL B 1 475 ? 22.609 24.188 18.516 1 89.44 475 VAL B CA 1
ATOM 8303 C C . VAL B 1 475 ? 23.875 23.344 18.625 1 89.44 475 VAL B C 1
ATOM 8305 O O . VAL B 1 475 ? 24.984 23.875 18.656 1 89.44 475 VAL B O 1
ATOM 8308 N N . ILE B 1 476 ? 23.688 22.047 18.703 1 92.06 476 ILE B N 1
ATOM 8309 C CA . ILE B 1 476 ? 24.828 21.172 18.922 1 92.06 476 ILE B CA 1
ATOM 8310 C C . ILE B 1 476 ? 25.734 21.188 17.688 1 92.06 476 ILE B C 1
ATOM 8312 O O . ILE B 1 476 ? 26.953 21.062 17.812 1 92.06 476 ILE B O 1
ATOM 8316 N N . LYS B 1 477 ? 25.141 21.375 16.578 1 89.44 477 LYS B N 1
ATOM 8317 C CA . LYS B 1 477 ? 25.922 21.453 15.336 1 89.44 477 LYS B CA 1
ATOM 8318 C C . LYS B 1 477 ? 26.844 22.656 15.336 1 89.44 477 LYS B C 1
ATOM 8320 O O . LYS B 1 477 ? 27.906 22.641 14.734 1 89.44 477 LYS B O 1
ATOM 8325 N N . ASN B 1 478 ? 26.453 23.688 16.031 1 86.81 478 ASN B N 1
ATOM 8326 C CA . ASN B 1 478 ? 27.266 24.875 16.266 1 86.81 478 ASN B CA 1
ATOM 8327 C C . ASN B 1 478 ? 27.828 25.438 14.953 1 86.81 478 ASN B C 1
ATOM 8329 O O . ASN B 1 478 ? 29.031 25.594 14.805 1 86.81 478 ASN B O 1
ATOM 8333 N N . THR B 1 479 ? 26.938 25.938 14.055 1 92.31 479 THR B N 1
ATOM 8334 C CA . THR B 1 479 ? 27.328 26.5 12.766 1 92.31 479 THR B CA 1
ATOM 8335 C C . THR B 1 479 ? 27.344 28.016 12.82 1 92.31 479 THR B C 1
ATOM 8337 O O . THR B 1 479 ? 26.688 28.625 13.672 1 92.31 479 THR B O 1
ATOM 8340 N N . PRO B 1 480 ? 28.062 28.594 11.938 1 93.88 480 PRO B N 1
ATOM 8341 C CA . PRO B 1 480 ? 28.156 30.062 11.953 1 93.88 480 PRO B CA 1
ATOM 8342 C C . PRO B 1 480 ? 26.875 30.734 11.461 1 93.88 480 PRO B C 1
ATOM 8344 O O . PRO B 1 480 ? 26.625 31.906 11.766 1 93.88 480 PRO B O 1
ATOM 8347 N N . ILE B 1 481 ? 26.094 30.031 10.734 1 94.94 481 ILE B N 1
ATOM 8348 C CA . ILE B 1 481 ? 24.828 30.562 10.227 1 94.94 481 ILE B CA 1
ATOM 8349 C C . ILE B 1 481 ? 23.672 29.719 10.742 1 94.94 481 ILE B C 1
ATOM 8351 O O . ILE B 1 481 ? 23.688 28.484 10.617 1 94.94 481 ILE B O 1
ATOM 8355 N N . MET B 1 482 ? 22.656 30.375 11.312 1 93.5 482 MET B N 1
ATOM 8356 C CA . MET B 1 482 ? 21.484 29.688 11.82 1 93.5 482 MET B CA 1
ATOM 8357 C C . MET B 1 482 ? 20.219 30.203 11.148 1 93.5 482 MET B C 1
ATOM 8359 O O . MET B 1 482 ? 19.953 31.406 11.156 1 93.5 482 MET B O 1
ATOM 8363 N N . LEU B 1 483 ? 19.516 29.328 10.539 1 93.5 483 LEU B N 1
ATOM 8364 C CA . LEU B 1 483 ? 18.266 29.656 9.867 1 93.5 483 LEU B CA 1
ATOM 8365 C C . LEU B 1 483 ? 17.078 29.094 10.625 1 93.5 483 LEU B C 1
ATOM 8367 O O . LEU B 1 483 ? 17.031 27.891 10.922 1 93.5 483 LEU B O 1
ATOM 8371 N N . LEU B 1 484 ? 16.141 29.953 10.953 1 91.44 484 LEU B N 1
ATOM 8372 C CA . LEU B 1 484 ? 14.953 29.531 11.68 1 91.44 484 LEU B CA 1
ATOM 8373 C C . LEU B 1 484 ? 13.688 29.797 10.875 1 91.44 484 LEU B C 1
ATOM 8375 O O . LEU B 1 484 ? 13.398 30.953 10.539 1 91.44 484 LEU B O 1
ATOM 8379 N N . ASP B 1 485 ? 12.984 28.797 10.531 1 87.94 485 ASP B N 1
ATOM 8380 C CA . ASP B 1 485 ? 11.727 28.938 9.805 1 87.94 485 ASP B CA 1
ATOM 8381 C C . ASP B 1 485 ? 10.531 28.672 10.727 1 87.94 485 ASP B C 1
ATOM 8383 O O . ASP B 1 485 ? 10.094 27.516 10.852 1 87.94 485 ASP B O 1
ATOM 8387 N N . GLU B 1 486 ? 9.938 29.688 11.25 1 80.62 486 GLU B N 1
ATOM 8388 C CA . GLU B 1 486 ? 8.812 29.609 12.172 1 80.62 486 GLU B CA 1
ATOM 8389 C C . GLU B 1 486 ? 9.031 28.531 13.219 1 80.62 486 GLU B C 1
ATOM 8391 O O . GLU B 1 486 ? 8.156 27.688 13.453 1 80.62 486 GLU B O 1
ATOM 8396 N N . ALA B 1 487 ? 10.148 28.562 13.828 1 78.06 487 ALA B N 1
ATOM 8397 C CA . ALA B 1 487 ? 10.68 27.5 14.688 1 78.06 487 ALA B CA 1
ATOM 8398 C C . ALA B 1 487 ? 9.844 27.359 15.953 1 78.06 487 ALA B C 1
ATOM 8400 O O . ALA B 1 487 ? 9.906 26.328 16.641 1 78.06 487 ALA B O 1
ATOM 8401 N N . THR B 1 488 ? 8.961 28.375 16.281 1 75.38 488 THR B N 1
ATOM 8402 C CA . THR B 1 488 ? 8.234 28.312 17.547 1 75.38 488 THR B CA 1
ATOM 8403 C C . THR B 1 488 ? 6.73 28.391 17.297 1 75.38 488 THR B C 1
ATOM 8405 O O . THR B 1 488 ? 5.969 28.719 18.203 1 75.38 488 THR B O 1
ATOM 8408 N N . SER B 1 489 ? 6.344 28.141 16.062 1 69 489 SER B N 1
ATOM 8409 C CA . SER B 1 489 ? 4.949 28.344 15.68 1 69 489 SER B CA 1
ATOM 8410 C C . SER B 1 489 ? 4.027 27.375 16.406 1 69 489 SER B C 1
ATOM 8412 O O . SER B 1 489 ? 2.875 27.703 16.703 1 69 489 SER B O 1
ATOM 8414 N N . SER B 1 490 ? 4.582 26.219 16.75 1 62.5 490 SER B N 1
ATOM 8415 C CA . SER B 1 490 ? 3.738 25.203 17.344 1 62.5 490 SER B CA 1
ATOM 8416 C C . SER B 1 490 ? 3.832 25.219 18.859 1 62.5 490 SER B C 1
ATOM 8418 O O . SER B 1 490 ? 3.186 24.422 19.547 1 62.5 490 SER B O 1
ATOM 8420 N N . LEU B 1 491 ? 4.539 26.156 19.312 1 67.06 491 LEU B N 1
ATOM 8421 C CA . LEU B 1 491 ? 4.766 26.234 20.75 1 67.06 491 LEU B CA 1
ATOM 8422 C C . LEU B 1 491 ? 3.809 27.234 21.406 1 67.06 491 LEU B C 1
ATOM 8424 O O . LEU B 1 491 ? 3.305 28.141 20.734 1 67.06 491 LEU B O 1
ATOM 8428 N N . ASP B 1 492 ? 3.5 26.969 22.625 1 65.44 492 ASP B N 1
ATOM 8429 C CA . ASP B 1 492 ? 2.764 27.969 23.391 1 65.44 492 ASP B CA 1
ATOM 8430 C C . ASP B 1 492 ? 3.574 29.25 23.547 1 65.44 492 ASP B C 1
ATOM 8432 O O . ASP B 1 492 ? 4.801 29.234 23.422 1 65.44 492 ASP B O 1
ATOM 8436 N N . ASN B 1 493 ? 2.852 30.328 23.781 1 69.56 493 ASN B N 1
ATOM 8437 C CA . ASN B 1 493 ? 3.459 31.656 23.781 1 69.56 493 ASN B CA 1
ATOM 8438 C C . ASN B 1 493 ? 4.578 31.75 24.812 1 69.56 493 ASN B C 1
ATOM 8440 O O . ASN B 1 493 ? 5.625 32.344 24.547 1 69.56 493 ASN B O 1
ATOM 8444 N N . GLU B 1 494 ? 4.398 31.156 25.969 1 69.12 494 GLU B N 1
ATOM 8445 C CA . GLU B 1 494 ? 5.414 31.234 27.016 1 69.12 494 GLU B CA 1
ATOM 8446 C C . GLU B 1 494 ? 6.699 30.531 26.594 1 69.12 494 GLU B C 1
ATOM 8448 O O . GLU B 1 494 ? 7.793 31.078 26.734 1 69.12 494 GLU B O 1
ATOM 8453 N N . THR B 1 495 ? 6.617 29.375 26.188 1 70.81 495 THR B N 1
ATOM 8454 C CA . THR B 1 495 ? 7.766 28.578 25.75 1 70.81 495 THR B CA 1
ATOM 8455 C C . THR B 1 495 ? 8.43 29.203 24.531 1 70.81 495 THR B C 1
ATOM 8457 O O . THR B 1 495 ? 9.656 29.266 24.438 1 70.81 495 THR B O 1
ATOM 8460 N N . ALA B 1 496 ? 7.547 29.594 23.641 1 79.5 496 ALA B N 1
ATOM 8461 C CA . ALA B 1 496 ? 8.055 30.234 22.438 1 79.5 496 ALA B CA 1
ATOM 8462 C C . ALA B 1 496 ? 8.883 31.469 22.781 1 79.5 496 ALA B C 1
ATOM 8464 O O . ALA B 1 496 ? 9.953 31.688 22.203 1 79.5 496 ALA B O 1
ATOM 8465 N N . TYR B 1 497 ? 8.336 32.188 23.641 1 80.44 497 TYR B N 1
ATOM 8466 C CA . TYR B 1 497 ? 9.023 33.406 24.047 1 80.44 497 TYR B CA 1
ATOM 8467 C C . TYR B 1 497 ? 10.391 33.094 24.641 1 80.44 497 TYR B C 1
ATOM 8469 O O . TYR B 1 497 ? 11.391 33.719 24.266 1 80.44 497 TYR B O 1
ATOM 8477 N N . ALA B 1 498 ? 10.5 32.125 25.531 1 76.62 498 ALA B N 1
ATOM 8478 C CA . ALA B 1 498 ? 11.75 31.766 26.188 1 76.62 498 ALA B CA 1
ATOM 8479 C C . ALA B 1 498 ? 12.781 31.281 25.172 1 76.62 498 ALA B C 1
ATOM 8481 O O . ALA B 1 498 ? 13.953 31.641 25.25 1 76.62 498 ALA B O 1
ATOM 8482 N N . ILE B 1 499 ? 12.375 30.531 24.312 1 80.06 499 ILE B N 1
ATOM 8483 C CA . ILE B 1 499 ? 13.273 29.953 23.328 1 80.06 499 ILE B CA 1
ATOM 8484 C C . ILE B 1 499 ? 13.773 31.031 22.375 1 80.06 499 ILE B C 1
ATOM 8486 O O . ILE B 1 499 ? 14.969 31.109 22.078 1 80.06 499 ILE B O 1
ATOM 8490 N N . GLU B 1 500 ? 12.867 31.828 21.922 1 85.38 500 GLU B N 1
ATOM 8491 C CA . GLU B 1 500 ? 13.25 32.906 21 1 85.38 500 GLU B CA 1
ATOM 8492 C C . GLU B 1 500 ? 14.211 33.875 21.672 1 85.38 500 GLU B C 1
ATOM 8494 O O . GLU B 1 500 ? 15.148 34.375 21.047 1 85.38 500 GLU B O 1
ATOM 8499 N N . LYS B 1 501 ? 13.922 34.125 22.906 1 84.75 501 LYS B N 1
ATOM 8500 C CA . LYS B 1 501 ? 14.812 35 23.672 1 84.75 501 LYS B CA 1
ATOM 8501 C C . LYS B 1 501 ? 16.219 34.406 23.766 1 84.75 501 LYS B C 1
ATOM 8503 O O . LYS B 1 501 ? 17.203 35.125 23.609 1 84.75 501 LYS B O 1
ATOM 8508 N N . THR B 1 502 ? 16.297 33.156 24 1 82.5 502 THR B N 1
ATOM 8509 C CA . THR B 1 502 ? 17.578 32.469 24.125 1 82.5 502 THR B CA 1
ATOM 8510 C C . THR B 1 502 ? 18.312 32.438 22.781 1 82.5 502 THR B C 1
ATOM 8512 O O . THR B 1 502 ? 19.516 32.656 22.734 1 82.5 502 THR B O 1
ATOM 8515 N N . LEU B 1 503 ? 17.641 32.188 21.766 1 85.38 503 LEU B N 1
ATOM 8516 C CA . LEU B 1 503 ? 18.234 32.094 20.438 1 85.38 503 LEU B CA 1
ATOM 8517 C C . LEU B 1 503 ? 18.781 33.438 19.969 1 85.38 503 LEU B C 1
ATOM 8519 O O . LEU B 1 503 ? 19.875 33.5 19.406 1 85.38 503 LEU B O 1
ATOM 8523 N N . VAL B 1 504 ? 18.016 34.438 20.234 1 88.12 504 VAL B N 1
ATOM 8524 C CA . VAL B 1 504 ? 18.422 35.75 19.75 1 88.12 504 VAL B CA 1
ATOM 8525 C C . VAL B 1 504 ? 19.609 36.25 20.578 1 88.12 504 VAL B C 1
ATOM 8527 O O . VAL B 1 504 ? 20.406 37.062 20.094 1 88.12 504 VAL B O 1
ATOM 8530 N N . ALA B 1 505 ? 19.766 35.719 21.781 1 85.94 505 ALA B N 1
ATOM 8531 C CA . ALA B 1 505 ? 20.844 36.156 22.672 1 85.94 505 ALA B CA 1
ATOM 8532 C C . ALA B 1 505 ? 22.156 35.469 22.328 1 85.94 505 ALA B C 1
ATOM 8534 O O . ALA B 1 505 ? 23.219 35.875 22.812 1 85.94 505 ALA B O 1
ATOM 8535 N N . MET B 1 506 ? 22.094 34.469 21.531 1 84.5 506 MET B N 1
ATOM 8536 C CA . MET B 1 506 ? 23.328 33.781 21.141 1 84.5 506 MET B CA 1
ATOM 8537 C C . MET B 1 506 ? 24.266 34.719 20.391 1 84.5 506 MET B C 1
ATOM 8539 O O . MET B 1 506 ? 23.844 35.469 19.516 1 84.5 506 MET B O 1
ATOM 8543 N N . LYS B 1 507 ? 25.516 34.656 20.812 1 84.5 507 LYS B N 1
ATOM 8544 C CA . LYS B 1 507 ? 26.484 35.594 20.25 1 84.5 507 LYS B CA 1
ATOM 8545 C C . LYS B 1 507 ? 27.297 34.938 19.141 1 84.5 507 LYS B C 1
ATOM 8547 O O . LYS B 1 507 ? 27.391 33.719 19.078 1 84.5 507 LYS B O 1
ATOM 8552 N N . ASP B 1 508 ? 27.766 35.656 18.266 1 85.75 508 ASP B N 1
ATOM 8553 C CA . ASP B 1 508 ? 28.719 35.281 17.219 1 85.75 508 ASP B CA 1
ATOM 8554 C C . ASP B 1 508 ? 28.078 34.344 16.203 1 85.75 508 ASP B C 1
ATOM 8556 O O . ASP B 1 508 ? 28.734 33.438 15.68 1 85.75 508 ASP B O 1
ATOM 8560 N N . ILE B 1 509 ? 26.844 34.375 16.031 1 91.38 509 ILE B N 1
ATOM 8561 C CA . ILE B 1 509 ? 26.125 33.594 15.031 1 91.38 509 ILE B CA 1
ATOM 8562 C C . ILE B 1 509 ? 25.281 34.531 14.164 1 91.38 509 ILE B C 1
ATOM 8564 O O . ILE B 1 509 ? 24.703 35.5 14.664 1 91.38 509 ILE B O 1
ATOM 8568 N N . THR B 1 510 ? 25.328 34.344 12.906 1 94.88 510 THR B N 1
ATOM 8569 C CA . THR B 1 510 ? 24.422 35.031 12 1 94.88 510 THR B CA 1
ATOM 8570 C C . THR B 1 510 ? 23.062 34.312 11.945 1 94.88 510 THR B C 1
ATOM 8572 O O . THR B 1 510 ? 23 33.125 11.57 1 94.88 510 THR B O 1
ATOM 8575 N N . SER B 1 511 ? 22.047 34.969 12.375 1 94.44 511 SER B N 1
ATOM 8576 C CA . SER B 1 511 ? 20.75 34.312 12.43 1 94.44 511 SER B CA 1
ATOM 8577 C C . SER B 1 511 ? 19.734 35 11.508 1 94.44 511 SER B C 1
ATOM 8579 O O . SER B 1 511 ? 19.672 36.219 11.453 1 94.44 511 SER B O 1
ATOM 8581 N N . VAL B 1 512 ? 19.094 34.219 10.727 1 95.12 512 VAL B N 1
ATOM 8582 C CA . VAL B 1 512 ? 17.953 34.656 9.914 1 95.12 512 VAL B CA 1
ATOM 8583 C C . VAL B 1 512 ? 16.688 33.938 10.367 1 95.12 512 VAL B C 1
ATOM 8585 O O . VAL B 1 512 ? 16.547 32.719 10.141 1 95.12 512 VAL B O 1
ATOM 8588 N N . VAL B 1 513 ? 15.781 34.688 10.906 1 93.69 513 VAL B N 1
ATOM 8589 C CA . VAL B 1 513 ? 14.617 34.094 11.555 1 93.69 513 VAL B CA 1
ATOM 8590 C C . VAL B 1 513 ? 13.344 34.562 10.852 1 93.69 513 VAL B C 1
ATOM 8592 O O . VAL B 1 513 ? 13.109 35.75 10.711 1 93.69 513 VAL B O 1
ATOM 8595 N N . VAL B 1 514 ? 12.602 33.625 10.367 1 90.81 514 VAL B N 1
ATOM 8596 C CA . VAL B 1 514 ? 11.258 33.906 9.883 1 90.81 514 VAL B CA 1
ATOM 8597 C C . VAL B 1 514 ? 10.25 33.688 11.016 1 90.81 514 VAL B C 1
ATOM 8599 O O . VAL B 1 514 ? 10.195 32.625 11.609 1 90.81 514 VAL B O 1
ATOM 8602 N N . THR B 1 515 ? 9.484 34.719 11.398 1 85 515 THR B N 1
ATOM 8603 C CA . THR B 1 515 ? 8.555 34.594 12.516 1 85 515 THR B CA 1
ATOM 8604 C C . THR B 1 515 ? 7.266 35.344 12.258 1 85 515 THR B C 1
ATOM 8606 O O . THR B 1 515 ? 7.27 36.344 11.523 1 85 515 THR B O 1
ATOM 8609 N N . HIS B 1 516 ? 6.273 34.906 12.797 1 74.12 516 HIS B N 1
ATOM 8610 C CA . HIS B 1 516 ? 4.988 35.594 12.812 1 74.12 516 HIS B CA 1
ATOM 8611 C C . HIS B 1 516 ? 4.691 36.188 14.188 1 74.12 516 HIS B C 1
ATOM 8613 O O . HIS B 1 516 ? 3.738 36.938 14.352 1 74.12 516 HIS B O 1
ATOM 8619 N N . ARG B 1 517 ? 5.492 35.844 15.039 1 76.25 517 ARG B N 1
ATOM 8620 C CA . ARG B 1 517 ? 5.328 36.375 16.391 1 76.25 517 ARG B CA 1
ATOM 8621 C C . ARG B 1 517 ? 6.027 37.719 16.531 1 76.25 517 ARG B C 1
ATOM 8623 O O . ARG B 1 517 ? 7.242 37.844 16.328 1 76.25 517 ARG B O 1
ATOM 8630 N N . LEU B 1 518 ? 5.23 38.719 16.812 1 80.56 518 LEU B N 1
ATOM 8631 C CA . LEU B 1 518 ? 5.777 40.062 16.828 1 80.56 518 LEU B CA 1
ATOM 8632 C C . LEU B 1 518 ? 5.871 40.625 18.25 1 80.56 518 LEU B C 1
ATOM 8634 O O . LEU B 1 518 ? 5.289 41.656 18.562 1 80.56 518 LEU B O 1
ATOM 8638 N N . TRP B 1 519 ? 6.762 39.906 19.016 1 80.56 519 TRP B N 1
ATOM 8639 C CA . TRP B 1 519 ? 7.016 40.375 20.375 1 80.56 519 TRP B CA 1
ATOM 8640 C C . TRP B 1 519 ? 7.977 41.562 20.344 1 80.56 519 TRP B C 1
ATOM 8642 O O . TRP B 1 519 ? 9.133 41.438 19.938 1 80.56 519 TRP B O 1
ATOM 8652 N N . GLY B 1 520 ? 7.531 42.656 20.828 1 85.06 520 GLY B N 1
ATOM 8653 C CA . GLY B 1 520 ? 8.312 43.875 20.781 1 85.06 520 GLY B CA 1
ATOM 8654 C C . GLY B 1 520 ? 9.68 43.75 21.406 1 85.06 520 GLY B C 1
ATOM 8655 O O . GLY B 1 520 ? 10.68 44.188 20.844 1 85.06 520 GLY B O 1
ATOM 8656 N N . ASP B 1 521 ? 9.797 43.156 22.562 1 86.19 521 ASP B N 1
ATOM 8657 C CA . ASP B 1 521 ? 11.055 43.031 23.297 1 86.19 521 ASP B CA 1
ATOM 8658 C C . ASP B 1 521 ? 12.047 42.125 22.547 1 86.19 521 ASP B C 1
ATOM 8660 O O . ASP B 1 521 ? 13.258 42.344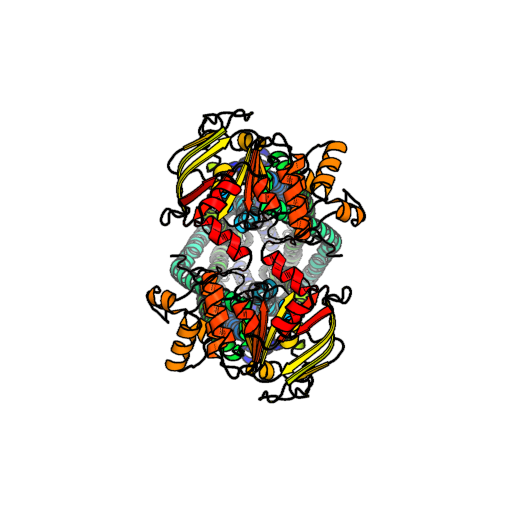 22.656 1 86.19 521 ASP B O 1
ATOM 8664 N N . ILE B 1 522 ? 11.578 41.188 21.844 1 89.06 522 ILE B N 1
ATOM 8665 C CA . ILE B 1 522 ? 12.43 40.281 21.062 1 89.06 522 ILE B CA 1
ATOM 8666 C C . ILE B 1 522 ? 12.82 40.938 19.75 1 89.06 522 ILE B C 1
ATOM 8668 O O . ILE B 1 522 ? 13.977 40.875 19.328 1 89.06 522 ILE B O 1
ATOM 8672 N N . LEU B 1 523 ? 11.844 41.594 19.203 1 91.75 523 LEU B N 1
ATOM 8673 C CA . LEU B 1 523 ? 12.094 42.25 17.922 1 91.75 523 LEU B CA 1
ATOM 8674 C C . LEU B 1 523 ? 13.164 43.344 18.062 1 91.75 523 LEU B C 1
ATOM 8676 O O . LEU B 1 523 ? 13.922 43.594 17.125 1 91.75 523 LEU B O 1
ATOM 8680 N N . LYS B 1 524 ? 13.242 43.906 19.25 1 92.88 524 LYS B N 1
ATOM 8681 C CA . LYS B 1 524 ? 14.211 44.969 19.516 1 92.88 524 LYS B CA 1
ATOM 8682 C C . LYS B 1 524 ? 15.641 44.438 19.469 1 92.88 524 LYS B C 1
ATOM 8684 O O . LYS B 1 524 ? 16.594 45.188 19.281 1 92.88 524 LYS B O 1
ATOM 8689 N N . GLU B 1 525 ? 15.781 43.156 19.656 1 92.62 525 GLU B N 1
ATOM 8690 C CA . GLU B 1 525 ? 17.109 42.531 19.734 1 92.62 525 GLU B CA 1
ATOM 8691 C C . GLU B 1 525 ? 17.656 42.219 18.344 1 92.62 525 GLU B C 1
ATOM 8693 O O . GLU B 1 525 ? 18.844 42 18.188 1 92.62 525 GLU B O 1
ATOM 8698 N N . TYR B 1 526 ? 16.859 42.312 17.391 1 94.94 526 TYR B N 1
ATOM 8699 C CA . TYR B 1 526 ? 17.328 42.062 16.016 1 94.94 526 TYR B CA 1
ATOM 8700 C C . TYR B 1 526 ? 18.016 43.312 15.461 1 94.94 526 TYR B C 1
ATOM 8702 O O . TYR B 1 526 ? 17.594 44.438 15.727 1 94.94 526 TYR B O 1
ATOM 8710 N N . ASP B 1 527 ? 19.031 43.062 14.711 1 94.75 527 ASP B N 1
ATOM 8711 C CA . ASP B 1 527 ? 19.75 44.156 14.07 1 94.75 527 ASP B CA 1
ATOM 8712 C C . ASP B 1 527 ? 18.906 44.75 12.945 1 94.75 527 ASP B C 1
ATOM 8714 O O . ASP B 1 527 ? 19 45.969 12.695 1 94.75 527 ASP B O 1
ATOM 8718 N N . GLU B 1 528 ? 18.219 43.938 12.32 1 96.19 528 GLU B N 1
ATOM 8719 C CA . GLU B 1 528 ? 17.375 44.375 11.219 1 96.19 528 GLU B CA 1
ATOM 8720 C C . GLU B 1 528 ? 16.125 43.531 11.078 1 96.19 528 GLU B C 1
ATOM 8722 O O . GLU B 1 528 ? 16.188 42.312 11.242 1 96.19 528 GLU B O 1
ATOM 8727 N N . ILE B 1 529 ? 15.047 44.219 10.844 1 96.12 529 ILE B N 1
ATOM 8728 C CA . ILE B 1 529 ? 13.773 43.562 10.555 1 96.12 529 ILE B CA 1
ATOM 8729 C C . ILE B 1 529 ? 13.398 43.781 9.094 1 96.12 529 ILE B C 1
ATOM 8731 O O . ILE B 1 529 ? 13.414 44.906 8.609 1 96.12 529 ILE B O 1
ATOM 8735 N N . ILE B 1 530 ? 13.148 42.719 8.445 1 96.12 530 ILE B N 1
ATOM 8736 C CA . ILE B 1 530 ? 12.773 42.75 7.035 1 96.12 530 ILE B CA 1
ATOM 8737 C C . ILE B 1 530 ? 11.289 42.438 6.887 1 96.12 530 ILE B C 1
ATOM 8739 O O . ILE B 1 530 ? 10.828 41.344 7.242 1 96.12 530 ILE B O 1
ATOM 8743 N N . VAL B 1 531 ? 10.578 43.406 6.352 1 94.62 531 VAL B N 1
ATOM 8744 C CA . VAL B 1 531 ? 9.141 43.25 6.199 1 94.62 531 VAL B CA 1
ATOM 8745 C C . VAL B 1 531 ? 8.805 42.906 4.746 1 94.62 531 VAL B C 1
ATOM 8747 O O . VAL B 1 531 ? 9.148 43.656 3.836 1 94.62 531 VAL B O 1
ATOM 8750 N N . MET B 1 532 ? 8.156 41.781 4.641 1 92.06 532 MET B N 1
ATOM 8751 C CA . MET B 1 532 ? 7.844 41.312 3.293 1 92.06 532 MET B CA 1
ATOM 8752 C C . MET B 1 532 ? 6.336 41.312 3.049 1 92.06 532 MET B C 1
ATOM 8754 O O . MET B 1 532 ? 5.559 41 3.949 1 92.06 532 MET B O 1
ATOM 8758 N N . LYS B 1 533 ? 5.973 41.719 1.854 1 86.62 533 LYS B N 1
ATOM 8759 C CA . LYS B 1 533 ? 4.59 41.688 1.389 1 86.62 533 LYS B CA 1
ATOM 8760 C C . LYS B 1 533 ? 4.508 41.312 -0.089 1 86.62 533 LYS B C 1
ATOM 8762 O O . LYS B 1 533 ? 5.195 41.906 -0.922 1 86.62 533 LYS B O 1
ATOM 8767 N N . ASN B 1 534 ? 3.742 40.375 -0.414 1 83.38 534 ASN B N 1
ATOM 8768 C CA . ASN B 1 534 ? 3.48 39.938 -1.784 1 83.38 534 ASN B CA 1
ATOM 8769 C C . ASN B 1 534 ? 4.773 39.688 -2.549 1 83.38 534 ASN B C 1
ATOM 8771 O O . ASN B 1 534 ? 4.934 40.125 -3.684 1 83.38 534 ASN B O 1
ATOM 8775 N N . GLY B 1 535 ? 5.762 39.125 -1.86 1 90.69 535 GLY B N 1
ATOM 8776 C CA . GLY B 1 535 ? 6.988 38.688 -2.506 1 90.69 535 GLY B CA 1
ATOM 8777 C C . GLY B 1 535 ? 8.023 39.812 -2.625 1 90.69 535 GLY B C 1
ATOM 8778 O O . GLY B 1 535 ? 9.055 39.625 -3.277 1 90.69 535 GLY B O 1
ATOM 8779 N N . GLU B 1 536 ? 7.691 40.938 -2.066 1 93.75 536 GLU B N 1
ATOM 8780 C CA . GLU B 1 536 ? 8.609 42.062 -2.107 1 93.75 536 GLU B CA 1
ATOM 8781 C C . GLU B 1 536 ? 8.93 42.562 -0.702 1 93.75 536 GLU B C 1
ATOM 8783 O O . GLU B 1 536 ? 8.156 42.344 0.234 1 93.75 536 GLU B O 1
ATOM 8788 N N . ILE B 1 537 ? 10.109 43.125 -0.6 1 95.06 537 ILE B N 1
ATOM 8789 C CA . ILE B 1 537 ? 10.469 43.781 0.656 1 95.06 537 ILE B CA 1
ATOM 8790 C C . ILE B 1 537 ? 9.898 45.188 0.689 1 95.06 537 ILE B C 1
ATOM 8792 O O . ILE B 1 537 ? 10.258 46.031 -0.135 1 95.06 537 ILE B O 1
ATOM 8796 N N . VAL B 1 538 ? 9.094 45.469 1.639 1 93.94 538 VAL B N 1
ATOM 8797 C CA . VAL B 1 538 ? 8.391 46.75 1.669 1 93.94 538 VAL B CA 1
ATOM 8798 C C . VAL B 1 538 ? 9.039 47.688 2.695 1 93.94 538 VAL B C 1
ATOM 8800 O O . VAL B 1 538 ? 8.906 48.906 2.609 1 93.94 538 VAL B O 1
ATOM 8803 N N . GLU B 1 539 ? 9.477 47.094 3.777 1 95.06 539 GLU B N 1
ATOM 8804 C CA . GLU B 1 539 ? 10.148 47.875 4.82 1 95.06 539 GLU B CA 1
ATOM 8805 C C . GLU B 1 539 ? 11.359 47.125 5.363 1 95.06 539 GLU B C 1
ATOM 8807 O O . GLU B 1 539 ? 11.367 45.875 5.398 1 95.06 539 GLU B O 1
ATOM 8812 N N . GLN B 1 540 ? 12.414 47.906 5.672 1 95.5 540 GLN B N 1
ATOM 8813 C CA . GLN B 1 540 ? 13.594 47.344 6.32 1 95.5 540 GLN B CA 1
ATOM 8814 C C . GLN B 1 540 ? 14.172 48.312 7.355 1 95.5 540 GLN B C 1
ATOM 8816 O O . GLN B 1 540 ? 14.195 49.531 7.133 1 95.5 540 GLN B O 1
ATOM 8821 N N . GLY B 1 541 ? 14.516 47.812 8.43 1 95.06 541 GLY B N 1
ATOM 8822 C CA . GLY B 1 541 ? 15.117 48.625 9.477 1 95.06 541 GLY B CA 1
ATOM 8823 C C . GLY B 1 541 ? 15.016 48 10.852 1 95.06 541 GLY B C 1
ATOM 8824 O O . GLY B 1 541 ? 14.641 46.844 10.977 1 95.06 541 GLY B O 1
ATOM 8825 N N . ASN B 1 542 ? 15.5 48.656 11.828 1 94.62 542 ASN B N 1
ATOM 8826 C CA . ASN B 1 542 ? 15.352 48.156 13.195 1 94.62 542 ASN B CA 1
ATOM 8827 C C . ASN B 1 542 ? 13.945 48.406 13.727 1 94.62 542 ASN B C 1
ATOM 8829 O O . ASN B 1 542 ? 13.133 49.062 13.07 1 94.62 542 ASN B O 1
ATOM 8833 N N . PHE B 1 543 ? 13.711 47.906 14.844 1 94.12 543 PHE B N 1
ATOM 8834 C CA . PHE B 1 543 ? 12.375 47.938 15.438 1 94.12 543 PHE B CA 1
ATOM 8835 C C . PHE B 1 543 ? 11.859 49.344 15.602 1 94.12 543 PHE B C 1
ATOM 8837 O O . PHE B 1 543 ? 10.75 49.656 15.172 1 94.12 543 PHE B O 1
ATOM 8844 N N . TYR B 1 544 ? 12.695 50.219 16.062 1 92.69 544 TYR B N 1
ATOM 8845 C CA . TYR B 1 544 ? 12.297 51.594 16.359 1 92.69 544 TYR B CA 1
ATOM 8846 C C . TYR B 1 544 ? 12.094 52.406 15.086 1 92.69 544 TYR B C 1
ATOM 8848 O O . TYR B 1 544 ? 11.133 53.156 14.969 1 92.69 544 TYR B O 1
ATOM 8856 N N . GLU B 1 545 ? 12.906 52.125 14.156 1 93.75 545 GLU B N 1
ATOM 8857 C CA . GLU B 1 545 ? 12.812 52.812 12.875 1 93.75 545 GLU B CA 1
ATOM 8858 C C . GLU B 1 545 ? 11.531 52.438 12.141 1 93.75 545 GLU B C 1
ATOM 8860 O O . GLU B 1 545 ? 10.852 53.312 11.586 1 93.75 545 GLU B O 1
ATOM 8865 N N . LEU B 1 546 ? 11.203 51.219 12.219 1 92.94 546 LEU B N 1
ATOM 8866 C CA . LEU B 1 546 ? 10.047 50.75 11.469 1 92.94 546 LEU B CA 1
ATOM 8867 C C . LEU B 1 546 ? 8.75 51.219 12.125 1 92.94 546 LEU B C 1
ATOM 8869 O O . LEU B 1 546 ? 7.754 51.469 11.438 1 92.94 546 LEU B O 1
ATOM 8873 N N . LEU B 1 547 ? 8.789 51.312 13.398 1 90.5 547 LEU B N 1
ATOM 8874 C CA . LEU B 1 547 ? 7.602 51.781 14.102 1 90.5 547 LEU B CA 1
ATOM 8875 C C . LEU B 1 547 ? 7.355 53.25 13.797 1 90.5 547 LEU B C 1
ATOM 8877 O O . LEU B 1 547 ? 6.207 53.688 13.727 1 90.5 547 LEU B O 1
ATOM 8881 N N . GLN B 1 548 ? 8.422 53.969 13.609 1 90.69 548 GLN B N 1
ATOM 8882 C CA . GLN B 1 548 ? 8.328 55.406 13.344 1 90.69 548 GLN B CA 1
ATOM 8883 C C . GLN B 1 548 ? 7.809 55.656 11.938 1 90.69 548 GLN B C 1
ATOM 8885 O O . GLN B 1 548 ? 7.152 56.688 11.695 1 90.69 548 GLN B O 1
ATOM 8890 N N . LEU B 1 549 ? 8.008 54.75 11.102 1 90.25 549 LEU B N 1
ATOM 8891 C CA . LEU B 1 549 ? 7.594 54.938 9.711 1 90.25 549 LEU B CA 1
ATOM 8892 C C . LEU B 1 549 ? 6.078 54.812 9.578 1 90.25 549 LEU B C 1
ATOM 8894 O O . LEU B 1 549 ? 5.492 55.344 8.625 1 90.25 549 LEU B O 1
ATOM 8898 N N . LYS B 1 550 ? 5.324 54.094 10.492 1 86.44 550 LYS B N 1
ATOM 8899 C CA . LYS B 1 550 ? 3.879 53.906 10.523 1 86.44 550 LYS B CA 1
ATOM 8900 C C . LYS B 1 550 ? 3.363 53.375 9.188 1 86.44 550 LYS B C 1
ATOM 8902 O O . LYS B 1 550 ? 2.412 53.906 8.625 1 86.44 550 LYS B O 1
ATOM 8907 N N . ARG B 1 551 ? 4.098 52.5 8.703 1 89.88 551 ARG B N 1
ATOM 8908 C CA . ARG B 1 551 ? 3.723 51.875 7.445 1 89.88 551 ARG B CA 1
ATOM 8909 C C . ARG B 1 551 ? 3.219 50.438 7.688 1 89.88 551 ARG B C 1
ATOM 8911 O O . ARG B 1 551 ? 2.48 50.188 8.648 1 89.88 551 ARG B O 1
ATOM 8918 N N . TYR B 1 552 ? 3.52 49.594 6.809 1 86.62 552 TYR B N 1
ATOM 8919 C CA . TYR B 1 552 ? 2.951 48.25 6.824 1 86.62 552 TYR B CA 1
ATOM 8920 C C . TYR B 1 552 ? 3.303 47.531 8.117 1 86.62 552 TYR B C 1
ATOM 8922 O O . TYR B 1 552 ? 2.449 46.875 8.719 1 86.62 552 TYR B O 1
ATOM 8930 N N . PHE B 1 553 ? 4.477 47.656 8.562 1 88.31 553 PHE B N 1
ATOM 8931 C CA . PHE B 1 553 ? 4.926 47 9.773 1 88.31 553 PHE B CA 1
ATOM 8932 C C . PHE B 1 553 ? 4.145 47.5 10.984 1 88.31 553 PHE B C 1
ATOM 8934 O O . PHE B 1 553 ? 3.787 46.688 11.867 1 88.31 553 PHE B O 1
ATOM 8941 N N . TYR B 1 554 ? 3.99 48.719 10.945 1 85.69 554 TYR B N 1
ATOM 8942 C CA . TYR B 1 554 ? 3.234 49.312 12.031 1 85.69 554 TYR B CA 1
ATOM 8943 C C . TYR B 1 554 ? 1.852 48.688 12.164 1 85.69 554 TYR B C 1
ATOM 8945 O O . TYR B 1 554 ? 1.425 48.344 13.266 1 85.69 554 TYR B O 1
ATOM 8953 N N . GLY B 1 555 ? 1.225 48.562 11.086 1 77.81 555 GLY B N 1
ATOM 8954 C CA . GLY B 1 555 ? -0.085 47.938 11.086 1 77.81 555 GLY B CA 1
ATOM 8955 C C . GLY B 1 555 ? -0.05 46.469 11.539 1 77.81 555 GLY B C 1
ATOM 8956 O O . GLY B 1 555 ? -0.9 46.031 12.328 1 77.81 555 GLY B O 1
ATOM 8957 N N . LEU B 1 556 ? 0.905 45.781 11.023 1 80 556 LEU B N 1
ATOM 8958 C CA . LEU B 1 556 ? 1.048 44.375 11.383 1 80 556 LEU B CA 1
ATOM 8959 C C . LEU B 1 556 ? 1.241 44.219 12.891 1 80 556 LEU B C 1
ATOM 8961 O O . LEU B 1 556 ? 0.645 43.344 13.5 1 80 556 LEU B O 1
ATOM 8965 N N . TYR B 1 557 ? 2.033 45.062 13.352 1 79.69 557 TYR B N 1
ATOM 8966 C CA . TYR B 1 557 ? 2.395 45 14.758 1 79.69 557 TYR B CA 1
ATOM 8967 C C . TYR B 1 557 ? 1.194 45.312 15.648 1 79.69 557 TYR B C 1
ATOM 8969 O O . TYR B 1 557 ? 0.916 44.562 16.594 1 79.69 557 TYR B O 1
ATOM 8977 N N . TYR B 1 558 ? 0.414 46.219 15.25 1 74.19 558 TYR B N 1
ATOM 8978 C CA . TYR B 1 558 ? -0.685 46.656 16.125 1 74.19 558 TYR B CA 1
ATOM 8979 C C . TYR B 1 558 ? -1.889 45.719 15.945 1 74.19 558 TYR B C 1
ATOM 8981 O O . TYR B 1 558 ? -2.652 45.5 16.891 1 74.19 558 TYR B O 1
ATOM 8989 N N . ILE B 1 559 ? -2.066 45.25 14.703 1 66.31 559 ILE B N 1
ATOM 8990 C CA . ILE B 1 559 ? -3.104 44.25 14.508 1 66.31 559 ILE B CA 1
ATOM 8991 C C . ILE B 1 559 ? -2.818 43.062 15.398 1 66.31 559 ILE B C 1
ATOM 8993 O O . ILE B 1 559 ? -3.734 42.469 16 1 66.31 559 ILE B O 1
ATOM 8997 N N . SER B 1 560 ? -1.665 42.812 15.352 1 68.31 560 SER B N 1
ATOM 8998 C CA . SER B 1 560 ? -1.258 41.688 16.172 1 68.31 560 SER B CA 1
ATOM 8999 C C . SER B 1 560 ? -1.521 41.938 17.641 1 68.31 560 SER B C 1
ATOM 9001 O O . SER B 1 560 ? -1.737 41 18.422 1 68.31 560 SER B O 1
ATOM 9003 N N . GLN B 1 561 ? -1.588 43.281 17.859 1 63.84 561 GLN B N 1
ATOM 9004 C CA . GLN B 1 561 ? -1.839 43.688 19.25 1 63.84 561 GLN B CA 1
ATOM 9005 C C . GLN B 1 561 ? -3.332 43.875 19.5 1 63.84 561 GLN B C 1
ATOM 9007 O O . GLN B 1 561 ? -3.75 44.062 20.641 1 63.84 561 GLN B O 1
ATOM 9012 N N . GLY B 1 562 ? -4.289 43.5 18.406 1 59.09 562 GLY B N 1
ATOM 9013 C CA . GLY B 1 562 ? -5.727 43.625 18.578 1 59.09 562 GLY B CA 1
ATOM 9014 C C . GLY B 1 562 ? -6.223 45.031 18.422 1 59.09 562 GLY B C 1
ATOM 9015 O O . GLY B 1 562 ? -7.324 45.375 18.859 1 59.09 562 GLY B O 1
ATOM 9016 N N . GLU B 1 563 ? -5.543 46.062 18.016 1 54.72 563 GLU B N 1
ATOM 9017 C CA . GLU B 1 563 ? -5.957 47.438 17.906 1 54.72 563 GLU B CA 1
ATOM 9018 C C . GLU B 1 563 ? -6.242 47.844 16.469 1 54.72 563 GLU B C 1
ATOM 9020 O O . GLU B 1 563 ? -5.324 48.188 15.711 1 54.72 563 GLU B O 1
ATOM 9025 N N . TYR B 1 564 ? -7.227 47.062 15.789 1 51.12 564 TYR B N 1
ATOM 9026 C CA . TYR B 1 564 ? -7.434 47.344 14.375 1 51.12 564 TYR B CA 1
ATOM 9027 C C . TYR B 1 564 ? -8.156 48.688 14.195 1 51.12 564 TYR B C 1
ATOM 9029 O O . TYR B 1 564 ? -9.297 48.844 14.641 1 51.12 564 TYR B O 1
ATOM 9037 N N . GLU B 1 565 ? -7.742 49.781 14.266 1 44.5 565 GLU B N 1
ATOM 9038 C CA . GLU B 1 565 ? -8.508 50.906 13.742 1 44.5 565 GLU B CA 1
ATOM 9039 C C . GLU B 1 565 ? -8.742 50.781 12.242 1 44.5 565 GLU B C 1
ATOM 9041 O O . GLU B 1 565 ? -7.848 50.344 11.508 1 44.5 565 GLU B O 1
ATOM 9046 N N . GLU B 1 566 ? -10.062 50.5 11.805 1 41.06 566 GLU B N 1
ATOM 9047 C CA . GLU B 1 566 ? -10.57 50.438 10.438 1 41.06 566 GLU B CA 1
ATOM 9048 C C . GLU B 1 566 ? -9.719 51.25 9.484 1 41.06 566 GLU B C 1
ATOM 9050 O O . GLU B 1 566 ? -10.094 51.438 8.32 1 41.06 566 GLU B O 1
ATOM 9055 N N . LYS B 1 567 ? -8.82 52.031 9.898 1 40.41 567 LYS B N 1
ATOM 9056 C CA . LYS B 1 567 ? -8.344 52.875 8.805 1 40.41 567 LYS B CA 1
ATOM 9057 C C . LYS B 1 567 ? -7.781 52.031 7.664 1 40.41 567 LYS B C 1
ATOM 9059 O O . LYS B 1 567 ? -7.402 50.875 7.871 1 40.41 567 LYS B O 1
ATOM 9064 N N . GLU B 1 568 ? -7.586 52.688 6.5 1 36.44 568 GLU B N 1
ATOM 9065 C CA . GLU B 1 568 ? -7.285 52.375 5.102 1 36.44 568 GLU B CA 1
ATOM 9066 C C . GLU B 1 568 ? -6.105 51.438 4.988 1 36.44 568 GLU B C 1
ATOM 9068 O O . GLU B 1 568 ? -4.949 51.844 4.98 1 36.44 568 GLU B O 1
ATOM 9073 N N . ILE B 1 569 ? -5.98 50.438 5.684 1 38.47 569 ILE B N 1
ATOM 9074 C CA . ILE B 1 569 ? -4.859 49.625 5.211 1 38.47 569 ILE B CA 1
ATOM 9075 C C . ILE B 1 569 ? -5.109 49.188 3.768 1 38.47 569 ILE B C 1
ATOM 9077 O O . ILE B 1 569 ? -5.969 48.344 3.506 1 38.47 569 ILE B O 1
ATOM 9081 N N . ILE B 1 570 ? -5.316 50.094 2.76 1 29.25 570 ILE B N 1
ATOM 9082 C CA . ILE B 1 570 ? -5.148 49.812 1.339 1 29.25 570 ILE B CA 1
ATOM 9083 C C . ILE B 1 570 ? -3.785 49.188 1.101 1 29.25 570 ILE B C 1
ATOM 9085 O O . ILE B 1 570 ? -2.762 49.688 1.569 1 29.25 570 ILE B O 1
#